Protein 3OS7 (pdb70)

B-factor: mean 21.31, std 10.67, range [4.82, 70.46]

Sequence (1336 aa):
NKDLWIKEEIIWSEHKCIRFAAGGYEALIIPDVGGNVVELKDTNKGVTILRTPKKDLKFEDFKNRPQVYGLPVLFPPNRIDDGTFKLGDKKTYKFPINEAKNNNYIHGFIKNSKWTVHKKKIDQQDDKALVEVVFDFTKENEEAYKYFSHEFQFKLSYELSSKGLKQTTSVVNLSSSEEPLSVGYHSAFNVPFIIEGSEDSSNCRRVKISIDKFWKQDSRNLPTGESFAPTGEQKEYLEENGVAVASSHPIESLFSLKDIDVNGKTFRGACIEDASKNTRVVYESSSEYKYLVIWNDGDKKYACIEPQTSIINSPNVKLDDRSVSGFKTLKPNESWSSGVCKLYIENNKDLWIKEEIIWSEHKCCIRFAAGGYEALIIPDVGGNVVELKDTNKGVTILRTPKKDLKFEEDFKNRPQVYGLPVLFPPNRIIDDGTFKKLGDDKTYKFPINEAKNNNYIHGFIKNSKWTTVHKKKKIIDQDKALVEVVFDFTKEENEEAYKYFSHEFQFKKLSYELSSKGLKQTTSVVNLSSSEEEPLSVGYHSAFNVPFIEGSEDSNCRVKISIDKFWKQDSRNLPTGESFAPTTGEQKEYLEENGVAVASHPIESLFSLKDIDVNGKTFRGACCIEDASKNTRVVYESSSEYKYLVIWNDGDKKKYACIEPQTSIINSPNVVKLDRSVSGFKTLKPNESWSSGVCKLYIENNKDLWIKEEEIIWSEHKCIRRFAAGGYEALIIPDVGGNVVELKDTNKGVTILRTPKKKDLKFEDFKNRPQVYGLPVLFPPNRIDDGTFKLGDKTYKFPINEAKKNNNYIHGFIKNSKWTTVHKKKIDQDKALLVEVVVFDFTKENEEAYKKYFSHEFQFKLSSYEELSSKGLKQTTSVVNLSSEEPLLSVGYHSAFNVPFIIEEGSEDSSNCRVKISIDKFWKKQDSRNLPTGESFAPTGEQKEYLEENGVAVASHPIESLFSLKDIDVNGKTFRGACIEDASKNTRVVYESSSEYKYLVIWNDGDKKYACIEPQTSIINSPNVKLDRSVSGFKKTLKPNESSWSGVCKLYIENNNKDLWIKEEIIWSEHKCIRFAAGGYEALIIPDVGGNVVELKDTNKGVTILRTPKKDLKFEDFKNRPQVYGLPVLFPPNRIDDGTFKLGDKTYKFPINEAKNNNYIHGFIKNSKKWTVHKKKKIIDQQDDKALVEVVFDFTKENEAYKYFSHEFQFKLSYELSSKGLKKQTTSVVNLSSEEEEPLLSVGYHSAFNVPFIEEGGSEDSNCRVKISIDKFWKKQDSRNLPTGESFAPTGEQKEEYLEENGVAVASHPIESLFSLKDIDVNGKTFRGACCIEDASKNTRVVYESSSEYKYLVIWNDGDKKYACIEPQTSIINSPNVKKLDDRSVSGFKKTLKPNNESSWSSGVCKLYIEN

Radius of gyration: 58.93 Å; Cα contacts (8 Å, |Δi|>4): 3728; chains: 4; bounding box: 100×65×190 Å

CATH classification: 2.70.98.10

Foldseek 3Di:
DVFFDKDWDDDLHHFIKIWGGFQQWIWIFGQAALSFTQWIARVVLQFIWWHHDDPPDHPVNCLVPVLQGGKQKFWAAAWAQLQWFDDVPDIFHDDAPPPVLNTNHRDCSRNHHWAWDDWDDDDRKTKTKIKDWDDPPDPCCVRPVWTKMWMWIWIQHSQAIKTKIKMWTQGQFKWGKMKIFTKTFQVRHPPAHNQLKFKAFQFDWWFDADPSRATPLDTHGDDDQSVCSHPVGHSQLPDWFWTKTFHDWDDDPNDTWHTMWMDRVVSRKIKTKTDPLFTMWIKGQVNNPRMITIMTMSFGHNLSPDPDDCVHGSIDMAHNRGMDMDMIGIDMDD/DVFFDKDWDDDLNHFIKIWGGFQQWIWIFGQAALSFTQWIDRVVLQFIWWHHDDNPDHPVNCLVPVLQGGKQKFWAAAWAQLQWFDDVPDIFHDQAPPPPLNTNHGDCSRNHGWAWDDWDCDDRKTKTKTKDWDDPPDPCCVRPVWTKMWMWIWIQYSQFIKTKIKMWTQGQFKWGKMKIFTKTFQVGHPPAHSQLKFKAFQFDWWFDADPSRATPLDTHGDDDQRVCNHPVGHRQLPDWFWTKTFHDWDDDPHDTWHTMWIDRVVSRKIKTKTWPLFTMWIKGQVNHPRMITIMTMSFGHNLSPDPDDCVHGSIDMAHNGGMDMDMIGIDMDD/DVFADKDWDDDLNHFIKIWGGFQQWIWIFGQAQLRFTQWIDRVVLQFIWWHHDDPPDHPVNCLVCVLQGGKQKFFAAAWAQLQWFDDDPDIFHDDAPPPVLNTNHGDCSNNGHWAWPDFDGDDRKTKTKTKDWDDPPDPCCVRVVWTKMWMWIWIQYSQFIKTKIKMWTQGQAKWDKMKIFTKTFQVRHPPDDNQLKFKAAQFDWWFDADPSRHTPLDIGDDDDQRCCSHPVGHSQLPDWFWTKTFHDWDDDPHDTWHGMWMDRVVSPKIKTKTWPLFTMWIWGPVNNPRMITIMTMSFGHNLSPDPDDCVHGNIDMAHNRGMDMDMIGIDMDD/DVFFDKDWDDDLNHFTKIWGGFQQWIWIFGQAALRFTQWIARVVQQFIWWHHDDPPDHPVNCLVPVLQGGKQKFFAAFWAQLQWFDDDPDIFHDDAPPPVLNTNHGDCSRNHHWAWDDWDDDDRKTKTKTKDWDDPPDPCCVRPVWTKMWMWIWIQHSQAIKTKIKMWTQGQDKWDKMKIFTKTFQVRHDPDGNQLKFKAFQFDWWFDADPSRHTPLDIHGDDDQSVCNHPVGHSQLPDWFWTKTFHDWDDDPNDTWHTMWMDRVVSRKIKDKTDPQFTMWIWGQVNNPRMITIMTMSFGHNLSPDPDDCVHGRIDMAHNRGMDMDMIGIDMDD

Organism: Clostridium acetobutylicum (strain ATCC 824 / DSM 792 / JCM 1419 / IAM 19013 / LMG 5710 / NBRC 13948 / NRRL B-527 / VKM B-1787 / 2291 / W) (NCBI:txid272562)

Nearest PDB structures (foldseek):
  3os7-assembly1_A  TM=1.002E+00  e=3.538E-69  Clostridium acetobutylicum
  3mwx-assembly2_B  TM=9.341E-01  e=6.570E-32  Bacillus subtilis
  3q1n-assembly1_A  TM=7.717E-01  e=2.199E-16  Lacticaseibacillus paracasei ATCC 334
  3dcd-assembly2_B  TM=7.461E-01  e=5.531E-16  Lactobacillus acidophilus
  2ciq-assembly1_A  TM=7.318E-01  e=7.336E-12  Saccharomyces cerevisiae S288C

Structure (mmCIF, N/CA/C/O backbone):
data_3OS7
#
_entry.id   3OS7
#
_cell.length_a   209.532
_cell.length_b   41.553
_cell.length_c   211.641
_cell.angle_alpha   90.000
_cell.angle_beta   119.580
_cell.angle_gamma   90.000
#
_symmetry.space_group_name_H-M   'C 1 2 1'
#
loop_
_entity.id
_entity.type
_entity.pdbx_description
1 polymer 'galactose mutarotase-like protein'
2 non-polymer 'TETRAETHYLENE GLYCOL'
3 non-polymer 'L(+)-TARTARIC ACID'
4 non-polymer 1,2-ETHANEDIOL
5 water water
#
loop_
_atom_site.group_PDB
_atom_site.id
_atom_site.type_symbol
_atom_site.label_atom_id
_atom_site.label_alt_id
_atom_site.label_comp_id
_atom_site.label_asym_id
_atom_site.label_entity_id
_atom_site.label_seq_id
_atom_site.pdbx_PDB_ins_code
_atom_site.Cartn_x
_atom_site.Cartn_y
_atom_site.Cartn_z
_atom_site.occupancy
_atom_site.B_iso_or_equiv
_atom_site.auth_seq_id
_atom_site.auth_comp_id
_atom_site.auth_asym_id
_atom_site.auth_atom_id
_atom_site.pdbx_PDB_model_num
ATOM 1 N N . ASN A 1 4 ? -76.816 23.896 117.742 1.00 46.01 3 ASN A N 1
ATOM 2 C CA . ASN A 1 4 ? -77.955 24.171 118.684 1.00 45.78 3 ASN A CA 1
ATOM 3 C C . ASN A 1 4 ? -78.270 25.677 118.816 1.00 42.42 3 ASN A C 1
ATOM 4 O O . ASN A 1 4 ? -77.561 26.521 118.247 1.00 39.09 3 ASN A O 1
ATOM 6 N N . LYS A 1 5 ? -79.330 26.000 119.568 1.00 38.67 4 LYS A N 1
ATOM 7 C CA . LYS A 1 5 ? -79.792 27.384 119.743 1.00 37.15 4 LYS A CA 1
ATOM 8 C C . LYS A 1 5 ? -78.844 28.268 120.576 1.00 35.01 4 LYS A C 1
ATOM 9 O O . LYS A 1 5 ? -78.891 29.492 120.486 1.00 34.93 4 LYS A O 1
ATOM 11 N N . ASP A 1 6 ? -77.974 27.636 121.365 1.00 30.64 5 ASP A N 1
ATOM 12 C CA . ASP A 1 6 ? -77.098 28.344 122.302 1.00 28.77 5 ASP A CA 1
ATOM 13 C C . ASP A 1 6 ? -75.672 28.496 121.752 1.00 24.49 5 ASP A C 1
ATOM 14 O O . ASP A 1 6 ? -74.738 28.794 122.504 1.00 20.14 5 ASP A O 1
ATOM 19 N N . LEU A 1 7 ? -75.516 28.307 120.437 1.00 21.78 6 LEU A N 1
ATOM 20 C CA . LEU A 1 7 ? -74.261 28.556 119.766 1.00 18.63 6 LEU A CA 1
ATOM 21 C C . LEU A 1 7 ? -74.383 29.723 118.803 1.00 18.89 6 LEU A C 1
ATOM 22 O O . LEU A 1 7 ? -75.083 29.622 117.807 1.00 19.29 6 LEU A O 1
ATOM 27 N N . TRP A 1 8 ? -73.680 30.824 119.082 1.00 18.08 7 TRP A N 1
ATOM 28 C CA . TRP A 1 8 ? -73.767 32.020 118.241 1.00 17.91 7 TRP A CA 1
ATOM 29 C C . TRP A 1 8 ? -72.698 33.044 118.571 1.00 17.70 7 TRP A C 1
ATOM 30 O O . TRP A 1 8 ? -72.050 32.984 119.638 1.00 17.19 7 TRP A O 1
ATOM 41 N N . ILE A 1 9 ? -72.507 33.965 117.639 1.00 14.81 8 ILE A N 1
ATOM 42 C CA . ILE A 1 9 ? -71.602 35.105 117.806 1.00 15.68 8 ILE A CA 1
ATOM 43 C C . ILE A 1 9 ? -72.327 36.310 117.253 1.00 15.52 8 ILE A C 1
ATOM 44 O O . ILE A 1 9 ? -72.753 36.303 116.112 1.00 18.80 8 ILE A O 1
ATOM 49 N N . LYS A 1 10 ? -72.405 37.370 118.049 1.00 15.31 9 LYS A N 1
ATOM 50 C CA . LYS A 1 10 ? -73.129 38.603 117.682 1.00 15.15 9 LYS A CA 1
ATOM 51 C C . LYS A 1 10 ? -72.222 39.804 117.881 1.00 15.94 9 LYS A C 1
ATOM 52 O O . LYS A 1 10 ? -71.672 39.992 118.960 1.00 16.90 9 LYS A O 1
ATOM 58 N N . GLU A 1 11 ? -72.046 40.590 116.824 1.00 14.53 10 GLU A N 1
ATOM 59 C CA . GLU A 1 11 ? -71.368 41.853 116.910 1.00 15.16 10 GLU A CA 1
ATOM 60 C C . GLU A 1 11 ? -72.452 42.904 117.068 1.00 17.86 10 GLU A C 1
ATOM 61 O O . GLU A 1 11 ? -73.375 42.940 116.280 1.00 15.15 10 GLU A O 1
ATOM 67 N N . GLU A 1 12 ? -72.329 43.746 118.088 1.00 17.42 11 GLU A N 1
ATOM 68 C CA . GLU A 1 12 ? -73.357 44.746 118.381 1.00 20.09 11 GLU A CA 1
ATOM 69 C C . GLU A 1 12 ? -72.723 46.000 118.979 1.00 21.44 11 GLU A C 1
ATOM 70 O O . GLU A 1 12 ? -71.513 46.075 119.116 1.00 21.18 11 GLU A O 1
ATOM 76 N N . ILE A 1 13 ? -73.546 47.012 119.274 1.00 21.95 12 ILE A N 1
ATOM 77 C CA . ILE A 1 13 ? -73.048 48.295 119.761 1.00 20.64 12 ILE A CA 1
ATOM 78 C C . ILE A 1 13 ? -73.255 48.350 121.274 1.00 21.78 12 ILE A C 1
ATOM 79 O O . ILE A 1 13 ? -74.283 47.949 121.787 1.00 23.01 12 ILE A O 1
ATOM 84 N N . ILE A 1 14 ? -72.270 48.861 121.982 1.00 20.78 13 ILE A N 1
ATOM 85 C CA . ILE A 1 14 ? -72.390 49.068 123.445 1.00 19.94 13 ILE A CA 1
ATOM 86 C C . ILE A 1 14 ? -71.877 50.485 123.723 1.00 19.46 13 ILE A C 1
ATOM 87 O O . ILE A 1 14 ? -71.090 51.025 122.958 1.00 17.35 13 ILE A O 1
ATOM 92 N N . TRP A 1 15 ? -72.357 51.099 124.802 1.00 23.28 14 TRP A N 1
ATOM 93 C CA . TRP A 1 15 ? -71.983 52.480 125.132 1.00 24.20 14 TRP A CA 1
ATOM 94 C C . TRP A 1 15 ? -72.178 53.407 123.933 1.00 24.52 14 TRP A C 1
ATOM 95 O O . TRP A 1 15 ? -71.306 54.226 123.614 1.00 23.74 14 TRP A O 1
ATOM 106 N N . SER A 1 16 ? -73.302 53.230 123.240 1.00 26.18 15 SER A N 1
ATOM 107 C CA . SER A 1 16 ? -73.709 54.074 122.091 1.00 30.06 15 SER A CA 1
ATOM 108 C C . SER A 1 16 ? -72.913 53.993 120.777 1.00 29.51 15 SER A C 1
ATOM 109 O O . SER A 1 16 ? -73.511 54.069 119.713 1.00 29.75 15 SER A O 1
ATOM 112 N N . GLU A 1 17 ? -71.590 53.896 120.829 1.00 30.08 16 GLU A N 1
ATOM 113 C CA . GLU A 1 17 ? -70.786 53.959 119.609 1.00 31.17 16 GLU A CA 1
ATOM 114 C C . GLU A 1 17 ? -69.641 52.960 119.565 1.00 28.20 16 GLU A C 1
ATOM 115 O O . GLU A 1 17 ? -68.772 53.062 118.709 1.00 29.50 16 GLU A O 1
ATOM 121 N N . HIS A 1 18 ? -69.639 51.972 120.452 1.00 24.60 17 HIS A N 1
ATOM 122 C CA . HIS A 1 18 ? -68.537 50.991 120.455 1.00 22.24 17 HIS A CA 1
ATOM 123 C C . HIS A 1 18 ? -68.985 49.603 120.059 1.00 20.71 17 HIS A C 1
ATOM 124 O O . HIS A 1 18 ? -70.024 49.148 120.467 1.00 23.06 17 HIS A O 1
ATOM 131 N N . LYS A 1 19 ? -68.184 48.946 119.242 1.00 19.89 18 LYS A N 1
ATOM 132 C CA . LYS A 1 19 ? -68.499 47.609 118.826 1.00 22.45 18 LYS A CA 1
ATOM 133 C C . LYS A 1 19 ? -68.134 46.647 119.963 1.00 23.26 18 LYS A C 1
ATOM 134 O O . LYS A 1 19 ? -67.168 46.865 120.719 1.00 28.75 18 LYS A O 1
ATOM 140 N N . CYS A 1 20 ? -68.955 45.634 120.162 1.00 20.40 19 CYS A N 1
ATOM 141 C CA . CYS A 1 20 ? -68.591 44.587 121.103 1.00 16.88 19 CYS A CA 1
ATOM 142 C C . CYS A 1 20 ? -68.997 43.280 120.450 1.00 17.23 19 CYS A C 1
ATOM 143 O O . CYS A 1 20 ? -69.790 43.284 119.487 1.00 15.89 19 CYS A O 1
ATOM 146 N N . ILE A 1 21 ? -68.404 42.186 120.907 1.00 15.03 20 ILE A N 1
ATOM 147 C CA . ILE A 1 21 ? -68.785 40.859 120.449 1.00 15.24 20 ILE A CA 1
ATOM 148 C C . ILE A 1 21 ? -69.304 40.039 121.615 1.00 15.57 20 ILE A C 1
ATOM 149 O O . ILE A 1 21 ? -68.589 39.842 122.620 1.00 14.87 20 ILE A O 1
ATOM 154 N N . ARG A 1 22 ? -70.555 39.587 121.505 1.00 15.93 21 ARG A N 1
ATOM 155 C CA . ARG A 1 22 ? -71.155 38.650 122.443 1.00 16.78 21 ARG A CA 1
ATOM 156 C C . ARG A 1 22 ? -71.103 37.259 121.805 1.00 16.00 21 ARG A C 1
ATOM 157 O O . ARG A 1 22 ? -71.390 37.105 120.623 1.00 14.10 21 ARG A O 1
ATOM 165 N N . PHE A 1 23 ? -70.697 36.256 122.565 1.00 15.23 22 PHE A N 1
ATOM 166 C CA . PHE A 1 23 ? -70.549 34.909 121.993 1.00 14.47 22 PHE A CA 1
ATOM 167 C C . PHE A 1 23 ? -70.973 33.855 122.997 1.00 16.49 22 PHE A C 1
ATOM 168 O O . PHE A 1 23 ? -70.844 34.052 124.201 1.00 17.77 22 PHE A O 1
ATOM 176 N N . ALA A 1 24 ? -71.484 32.738 122.478 1.00 16.94 23 ALA A N 1
ATOM 177 C CA . ALA A 1 24 ? -72.171 31.749 123.277 1.00 15.39 23 ALA A CA 1
ATOM 178 C C . ALA A 1 24 ? -71.897 30.359 122.719 1.00 16.94 23 ALA A C 1
ATOM 179 O O . ALA A 1 24 ? -71.926 30.152 121.495 1.00 16.93 23 ALA A O 1
ATOM 181 N N . ALA A 1 25 ? -71.634 29.416 123.617 1.00 17.17 24 ALA A N 1
ATOM 182 C CA . ALA A 1 25 ? -71.548 28.009 123.240 1.00 18.61 24 ALA A CA 1
ATOM 183 C C . ALA A 1 25 ? -71.630 27.184 124.496 1.00 18.39 24 ALA A C 1
ATOM 184 O O . ALA A 1 25 ? -71.173 27.624 125.548 1.00 17.59 24 ALA A O 1
ATOM 186 N N . GLY A 1 26 ? -72.263 26.027 124.396 1.00 20.90 25 GLY A N 1
ATOM 187 C CA . GLY A 1 26 ? -72.293 25.046 125.485 1.00 22.16 25 GLY A CA 1
ATOM 188 C C . GLY A 1 26 ? -72.900 25.518 126.788 1.00 22.68 25 GLY A C 1
ATOM 189 O O . GLY A 1 26 ? -72.545 25.015 127.851 1.00 24.33 25 GLY A O 1
ATOM 190 N N . GLY A 1 27 ? -73.836 26.456 126.719 1.00 21.87 26 GLY A N 1
ATOM 191 C CA . GLY A 1 27 ? -74.462 27.008 127.914 1.00 23.61 26 GLY A CA 1
ATOM 192 C C . GLY A 1 27 ? -73.778 28.231 128.524 1.00 21.74 26 GLY A C 1
ATOM 193 O O . GLY A 1 27 ? -74.326 28.858 129.440 1.00 23.61 26 GLY A O 1
ATOM 194 N N . TYR A 1 28 ? -72.592 28.567 128.027 1.00 18.44 27 TYR A N 1
ATOM 195 C CA . TYR A 1 28 ? -71.893 29.780 128.456 1.00 16.84 27 TYR A CA 1
ATOM 196 C C . TYR A 1 28 ? -72.145 30.934 127.478 1.00 17.04 27 TYR A C 1
ATOM 197 O O . TYR A 1 28 ? -72.430 30.715 126.309 1.00 16.32 27 TYR A O 1
ATOM 206 N N . GLU A 1 29 ? -72.026 32.158 127.981 1.00 14.83 28 GLU A N 1
ATOM 207 C CA . GLU A 1 29 ? -72.067 33.355 127.172 1.00 15.83 28 GLU A CA 1
ATOM 208 C C . GLU A 1 29 ? -70.996 34.334 127.677 1.00 16.55 28 GLU A C 1
ATOM 209 O O . GLU A 1 29 ? -70.810 34.483 128.902 1.00 16.97 28 GLU A O 1
ATOM 215 N N . ALA A 1 30 ? -70.287 34.962 126.747 1.00 12.75 29 ALA A N 1
ATOM 216 C CA . ALA A 1 30 ? -69.241 35.936 127.036 1.00 13.11 29 ALA A CA 1
ATOM 217 C C . ALA A 1 30 ? -69.450 37.245 126.265 1.00 15.12 29 ALA A C 1
ATOM 218 O O . ALA A 1 30 ? -70.156 37.290 125.247 1.00 16.10 29 ALA A O 1
ATOM 220 N N . LEU A 1 31 ? -68.800 38.284 126.742 1.00 14.31 30 LEU A N 1
ATOM 221 C CA . LEU A 1 31 ? -68.853 39.603 126.094 1.00 16.12 30 LEU A CA 1
ATOM 222 C C . LEU A 1 31 ? -67.439 40.156 126.083 1.00 13.83 30 LEU A C 1
ATOM 223 O O . LEU A 1 31 ? -66.820 40.261 127.131 1.00 14.12 30 LEU A O 1
ATOM 228 N N . ILE A 1 32 ? -66.945 40.539 124.902 1.00 12.29 31 ILE A N 1
ATOM 229 C CA . ILE A 1 32 ? -65.645 41.099 124.758 1.00 13.24 31 ILE A CA 1
ATOM 230 C C . ILE A 1 32 ? -65.724 42.516 124.160 1.00 16.59 31 ILE A C 1
ATOM 231 O O . ILE A 1 32 ? -66.579 42.797 123.306 1.00 14.84 31 ILE A O 1
ATOM 236 N N . ILE A 1 33 ? -64.857 43.398 124.675 1.00 16.02 32 ILE A N 1
ATOM 237 C CA . ILE A 1 33 ? -64.818 44.810 124.254 1.00 14.60 32 ILE A CA 1
ATOM 238 C C . ILE A 1 33 ? -63.479 45.130 123.557 1.00 15.50 32 ILE A C 1
ATOM 239 O O . ILE A 1 33 ? -62.494 45.517 124.212 1.00 14.64 32 ILE A O 1
ATOM 244 N N . PRO A 1 34 ? -63.434 44.980 122.228 1.00 15.51 33 PRO A N 1
ATOM 245 C CA . PRO A 1 34 ? -62.184 45.226 121.505 1.00 16.94 33 PRO A CA 1
ATOM 246 C C . PRO A 1 34 ? -61.560 46.603 121.746 1.00 17.73 33 PRO A C 1
ATOM 247 O O . PRO A 1 34 ? -60.342 46.685 121.959 1.00 15.63 33 PRO A O 1
ATOM 251 N N . ASP A 1 35 ? -62.383 47.651 121.790 1.00 16.89 34 ASP A N 1
ATOM 252 C CA . ASP A 1 35 ? -61.893 49.016 122.001 1.00 17.81 34 ASP A CA 1
ATOM 253 C C . ASP A 1 35 ? -61.184 49.287 123.331 1.00 16.74 34 ASP A C 1
ATOM 254 O O . ASP A 1 35 ? -60.439 50.256 123.434 1.00 18.44 34 ASP A O 1
ATOM 259 N N . VAL A 1 36 ? -61.438 48.459 124.349 1.00 17.05 35 VAL A N 1
ATOM 260 C CA . VAL A 1 36 ? -60.726 48.577 125.607 1.00 15.16 35 VAL A CA 1
ATOM 261 C C . VAL A 1 36 ? -60.023 47.237 125.957 1.00 13.79 35 VAL A C 1
ATOM 262 O O . VAL A 1 36 ? -60.557 46.385 126.668 1.00 14.05 35 VAL A O 1
ATOM 266 N N . GLY A 1 37 ? -58.822 47.073 125.438 1.00 15.47 36 GLY A N 1
ATOM 267 C CA . GLY A 1 37 ? -57.962 45.954 125.836 1.00 14.15 36 GLY A CA 1
ATOM 268 C C . GLY A 1 37 ? -58.383 44.594 125.360 1.00 14.52 36 GLY A C 1
ATOM 269 O O . GLY A 1 37 ? -57.837 43.587 125.832 1.00 16.84 36 GLY A O 1
ATOM 270 N N . GLY A 1 38 ? -59.333 44.519 124.428 1.00 13.47 37 GLY A N 1
ATOM 271 C CA . GLY A 1 38 ? -59.922 43.215 124.082 1.00 15.62 37 GLY A CA 1
ATOM 272 C C . GLY A 1 38 ? -60.395 42.498 125.331 1.00 15.54 37 GLY A C 1
ATOM 273 O O . GLY A 1 38 ? -60.283 41.272 125.450 1.00 15.53 37 GLY A O 1
ATOM 274 N N . ASN A 1 39 ? -60.981 43.267 126.253 1.00 13.95 38 ASN A N 1
ATOM 275 C CA . ASN A 1 39 ? -61.317 42.750 127.574 1.00 11.59 38 ASN A CA 1
ATOM 276 C C . ASN A 1 39 ? -62.623 41.961 127.498 1.00 13.38 38 ASN A C 1
ATOM 277 O O . ASN A 1 39 ? -63.652 42.496 127.098 1.00 12.08 38 ASN A O 1
ATOM 282 N N . VAL A 1 40 ? -62.564 40.685 127.884 1.00 12.09 39 VAL A N 1
ATOM 283 C CA . VAL A 1 40 ? -63.736 39.885 128.198 1.00 12.87 39 VAL A CA 1
ATOM 284 C C . VAL A 1 40 ? -64.301 40.285 129.591 1.00 12.49 39 VAL A C 1
ATOM 285 O O . VAL A 1 40 ? -63.748 39.935 130.625 1.00 12.19 39 VAL A O 1
ATOM 289 N N . VAL A 1 41 ? -65.369 41.067 129.583 1.00 12.84 40 VAL A N 1
ATOM 290 C CA . VAL A 1 41 ? -65.954 41.652 130.784 1.00 13.61 40 VAL A CA 1
ATOM 291 C C . VAL A 1 41 ? -67.081 40.857 131.387 1.00 12.80 40 VAL A C 1
ATOM 292 O O . VAL A 1 41 ? -67.508 41.134 132.508 1.00 15.26 40 VAL A O 1
ATOM 296 N N . GLU A 1 42 ? -67.551 39.851 130.666 1.00 13.66 41 GLU A N 1
ATOM 297 C CA . GLU A 1 42 ? -68.582 38.967 131.161 1.00 13.95 41 GLU A CA 1
ATOM 298 C C . GLU A 1 42 ? -68.359 37.533 130.692 1.00 14.27 41 GLU A C 1
ATOM 299 O O . GLU A 1 42 ? -68.025 37.317 129.554 1.00 13.99 41 GLU A O 1
ATOM 305 N N . LEU A 1 43 ? -68.516 36.578 131.608 1.00 13.64 42 LEU A N 1
ATOM 306 C CA . LEU A 1 43 ? -68.542 35.146 131.298 1.00 13.45 42 LEU A CA 1
ATOM 307 C C . LEU A 1 43 ? -69.558 34.514 132.240 1.00 15.18 42 LEU A C 1
ATOM 308 O O . LEU A 1 43 ? -69.364 34.528 133.468 1.00 15.08 42 LEU A O 1
ATOM 313 N N . LYS A 1 44 ? -70.673 34.050 131.692 1.00 13.90 43 LYS A N 1
ATOM 314 C CA . LYS A 1 44 ? -71.736 33.545 132.554 1.00 18.54 43 LYS A CA 1
ATOM 315 C C . LYS A 1 44 ? -72.303 32.240 132.038 1.00 19.08 43 LYS A C 1
ATOM 316 O O . LYS A 1 44 ? -72.100 31.886 130.885 1.00 19.03 43 LYS A O 1
ATOM 322 N N . ASP A 1 45 ? -73.017 31.539 132.902 1.00 23.84 44 ASP A N 1
ATOM 323 C CA . ASP A 1 45 ? -73.828 30.353 132.529 1.00 27.21 44 ASP A CA 1
ATOM 324 C C . ASP A 1 45 ? -75.212 30.670 133.068 1.00 29.28 44 ASP A C 1
ATOM 325 O O . ASP A 1 45 ? -75.472 30.490 134.259 1.00 28.57 44 ASP A O 1
ATOM 330 N N . THR A 1 46 ? -76.086 31.192 132.215 1.00 31.45 45 THR A N 1
ATOM 331 C CA . THR A 1 46 ? -77.359 31.725 132.703 1.00 33.12 45 THR A CA 1
ATOM 332 C C . THR A 1 46 ? -78.234 30.615 133.331 1.00 34.12 45 THR A C 1
ATOM 333 O O . THR A 1 46 ? -78.924 30.864 134.320 1.00 33.57 45 THR A O 1
ATOM 337 N N . ASN A 1 47 ? -78.167 29.392 132.804 1.00 33.76 46 ASN A N 1
ATOM 338 C CA . ASN A 1 47 ? -78.971 28.297 133.371 1.00 34.80 46 ASN A CA 1
ATOM 339 C C . ASN A 1 47 ? -78.499 27.865 134.765 1.00 34.58 46 ASN A C 1
ATOM 340 O O . ASN A 1 47 ? -79.283 27.346 135.543 1.00 33.40 46 ASN A O 1
ATOM 345 N N . LYS A 1 48 ? -77.217 28.053 135.074 1.00 32.28 47 LYS A N 1
ATOM 346 C CA . LYS A 1 48 ? -76.721 27.775 136.424 1.00 30.6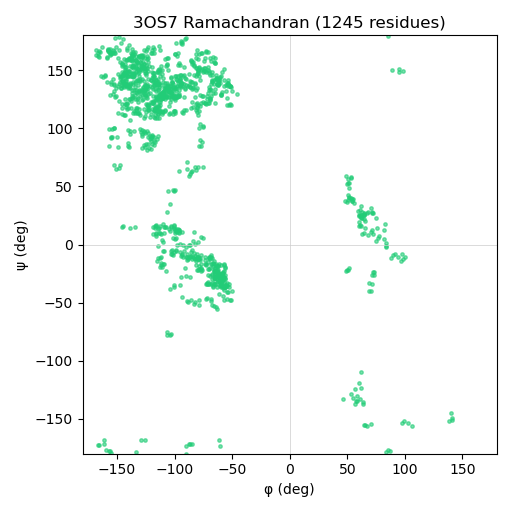4 47 LYS A CA 1
ATOM 347 C C . LYS A 1 48 ? -76.818 28.996 137.326 1.00 29.45 47 LYS A C 1
ATOM 348 O O . LYS A 1 48 ? -76.618 28.892 138.525 1.00 29.32 47 LYS A O 1
ATOM 354 N N . GLY A 1 49 ? -77.114 30.152 136.745 1.00 26.67 48 GLY A N 1
ATOM 355 C CA . GLY A 1 49 ? -77.169 31.391 137.484 1.00 25.31 48 GLY A CA 1
ATOM 356 C C . GLY A 1 49 ? -75.804 31.900 137.930 1.00 22.78 48 GLY A C 1
ATOM 357 O O . GLY A 1 49 ? -75.704 32.601 138.945 1.00 23.15 48 GLY A O 1
ATOM 358 N N . VAL A 1 50 ? -74.755 31.552 137.189 1.00 19.12 49 VAL A N 1
ATOM 359 C CA . VAL A 1 50 ? -73.389 31.893 137.598 1.00 18.91 49 VAL A CA 1
ATOM 360 C C . VAL A 1 50 ? -72.863 32.958 136.656 1.00 20.70 49 VAL A C 1
ATOM 361 O O . VAL A 1 50 ? -73.017 32.830 135.423 1.00 21.46 49 VAL A O 1
ATOM 365 N N . THR A 1 51 ? -72.296 34.026 137.227 1.00 18.79 50 THR A N 1
ATOM 366 C CA . THR A 1 51 ? -71.564 35.010 136.448 1.00 17.03 50 THR A CA 1
ATOM 367 C C . THR A 1 51 ? -70.162 35.134 137.053 1.00 17.38 50 THR A C 1
ATOM 368 O O . THR A 1 51 ? -69.985 35.564 138.195 1.00 16.92 50 THR A O 1
ATOM 372 N N . ILE A 1 52 ? -69.172 34.730 136.274 1.00 13.96 51 ILE A N 1
ATOM 373 C CA . ILE A 1 52 ? -67.800 34.567 136.795 1.00 13.51 51 ILE A CA 1
ATOM 374 C C . ILE A 1 52 ? -67.017 35.875 136.930 1.00 11.86 51 ILE A C 1
ATOM 375 O O . ILE A 1 52 ? -66.356 36.113 137.936 1.00 14.20 51 ILE A O 1
ATOM 380 N N . LEU A 1 53 ? -67.037 36.688 135.893 1.00 12.06 52 LEU A N 1
ATOM 381 C CA . LEU A 1 53 ? -66.161 37.857 135.800 1.00 12.36 52 LEU A CA 1
ATOM 382 C C . LEU A 1 53 ? -66.890 39.131 136.211 1.00 13.97 52 LEU A C 1
ATOM 383 O O . LEU A 1 53 ? -68.058 39.338 135.862 1.00 16.04 52 LEU A O 1
ATOM 388 N N . ARG A 1 54 ? -66.158 40.004 136.886 1.00 14.26 53 ARG A N 1
ATOM 389 C CA . ARG A 1 54 ? -66.726 41.272 137.317 1.00 13.81 53 ARG A CA 1
ATOM 390 C C . ARG A 1 54 ? -66.961 42.157 136.102 1.00 15.75 53 ARG A C 1
ATOM 391 O O . ARG A 1 54 ? -66.029 42.461 135.378 1.00 16.37 53 ARG A O 1
ATOM 399 N N . THR A 1 55 ? -68.214 42.574 135.909 1.00 15.47 54 THR A N 1
ATOM 400 C CA . THR A 1 55 ? -68.671 43.282 134.707 1.00 16.34 54 THR A CA 1
ATOM 401 C C . THR A 1 55 ? -69.083 44.717 135.078 1.00 18.76 54 THR A C 1
ATOM 402 O O . THR A 1 55 ? -69.737 44.912 136.105 1.00 18.40 54 THR A O 1
ATOM 406 N N . PRO A 1 56 ? -68.747 45.710 134.231 1.00 19.49 55 PRO A N 1
ATOM 407 C CA . PRO A 1 56 ? -69.262 47.073 134.444 1.00 21.32 55 PRO A CA 1
ATOM 408 C C . PRO A 1 56 ? -70.778 47.135 134.609 1.00 22.16 55 PRO A C 1
ATOM 409 O O . PRO A 1 56 ? -71.513 46.483 133.869 1.00 20.69 55 PRO A O 1
ATOM 413 N N . LYS A 1 57 ? -71.232 47.917 135.574 1.00 23.95 56 LYS A N 1
ATOM 414 C CA . LYS A 1 57 ? -72.670 48.184 135.745 1.00 29.57 56 LYS A CA 1
ATOM 415 C C . LYS A 1 57 ? -73.166 49.123 134.655 1.00 31.01 56 LYS A C 1
ATOM 416 O O . LYS A 1 57 ? -72.367 49.839 134.055 1.00 27.56 56 LYS A O 1
ATOM 422 N N . LYS A 1 58 ? -74.485 49.136 134.432 1.00 34.83 57 LYS A N 1
ATOM 423 C CA . LYS A 1 58 ? -75.106 49.930 133.354 1.00 37.51 57 LYS A CA 1
ATOM 424 C C . LYS A 1 58 ? -74.773 51.430 133.458 1.00 36.67 57 LYS A C 1
ATOM 425 O O . LYS A 1 58 ? -74.622 52.099 132.451 1.00 38.45 57 LYS A O 1
ATOM 428 N N . ASP A 1 59 ? -74.601 51.921 134.677 1.00 36.78 58 ASP A N 1
ATOM 429 C CA . ASP A 1 59 ? -74.304 53.329 134.908 1.00 38.95 58 ASP A CA 1
ATOM 430 C C . ASP A 1 59 ? -72.828 53.724 134.687 1.00 35.76 58 ASP A C 1
ATOM 431 O O . ASP A 1 59 ? -72.516 54.910 134.648 1.00 34.46 58 ASP A O 1
ATOM 436 N N . LEU A 1 60 ? -71.912 52.765 134.530 1.00 30.99 59 LEU A N 1
ATOM 437 C CA . LEU A 1 60 ? -70.504 53.133 134.345 1.00 28.23 59 LEU A CA 1
ATOM 438 C C . LEU A 1 60 ? -70.319 53.722 132.969 1.00 27.99 59 LEU A C 1
ATOM 439 O O . LEU A 1 60 ? -70.711 53.111 131.972 1.00 28.31 59 LEU A O 1
ATOM 444 N N . LYS A 1 61 ? -69.719 54.906 132.901 1.00 28.36 60 LYS A N 1
ATOM 445 C CA . LYS A 1 61 ? -69.438 55.542 131.625 1.00 28.93 60 LYS A CA 1
ATOM 446 C C . LYS A 1 61 ? -68.274 54.877 130.922 1.00 26.22 60 LYS A C 1
ATOM 447 O O . LYS A 1 61 ? -67.338 54.424 131.564 1.00 24.40 60 LYS A O 1
ATOM 453 N N . PHE A 1 62 ? -68.305 54.887 129.593 1.00 25.25 61 PHE A N 1
ATOM 454 C CA . PHE A 1 62 ? -67.234 54.317 128.797 1.00 26.08 61 PHE A CA 1
ATOM 455 C C . PHE A 1 62 ? -65.876 54.842 129.237 1.00 24.37 61 PHE A C 1
ATOM 456 O O . PHE A 1 62 ? -64.936 54.082 129.410 1.00 22.24 61 PHE A O 1
ATOM 464 N N . GLU A 1 63 ? -65.778 56.151 129.402 1.00 24.51 62 GLU A N 1
ATOM 465 C CA . GLU A 1 63 ? -64.508 56.775 129.695 1.00 24.25 62 GLU A CA 1
ATOM 466 C C . GLU A 1 63 ? -63.917 56.324 131.037 1.00 22.19 62 GLU A C 1
ATOM 467 O O . GLU A 1 63 ? -62.702 56.164 131.143 1.00 21.03 62 GLU A O 1
ATOM 473 N N . ASP A 1 64 ? -64.778 56.104 132.030 1.00 20.66 63 ASP A N 1
ATOM 474 C CA . ASP A 1 64 ? -64.373 55.617 133.352 1.00 21.43 63 ASP A CA 1
ATOM 475 C C . ASP A 1 64 ? -63.939 54.153 133.292 1.00 20.83 63 ASP A C 1
ATOM 476 O O . ASP A 1 64 ? -63.033 53.759 134.021 1.00 21.37 63 ASP A O 1
ATOM 481 N N . PHE A 1 65 ? -64.547 53.381 132.390 1.00 20.14 64 PHE A N 1
ATOM 482 C CA . PHE A 1 65 ? -64.078 52.029 132.103 1.00 17.81 64 PHE A CA 1
ATOM 483 C C . PHE A 1 65 ? -62.700 52.068 131.428 1.00 18.71 64 PHE A C 1
ATOM 484 O O . PHE A 1 65 ? -61.735 51.453 131.915 1.00 19.39 64 PHE A O 1
ATOM 492 N N . LYS A 1 66 ? -62.574 52.846 130.362 1.00 18.38 65 LYS A N 1
ATOM 493 C CA . LYS A 1 66 ? -61.325 52.903 129.594 1.00 20.98 65 LYS A CA 1
ATOM 494 C C . LYS A 1 66 ? -60.150 53.389 130.434 1.00 20.40 65 LYS A C 1
ATOM 495 O O . LYS A 1 66 ? -59.013 52.958 130.226 1.00 22.48 65 LYS A O 1
ATOM 501 N N . ASN A 1 67 ? -60.428 54.280 131.379 1.00 20.50 66 ASN A N 1
ATOM 502 C CA . ASN A 1 67 ? -59.383 54.809 132.252 1.00 22.34 66 ASN A CA 1
ATOM 503 C C . ASN A 1 67 ? -58.936 53.867 133.366 1.00 21.75 66 ASN A C 1
ATOM 504 O O . ASN A 1 67 ? -57.823 54.012 133.873 1.00 22.53 66 ASN A O 1
ATOM 509 N N . ARG A 1 68 ? -59.776 52.899 133.720 1.00 19.79 67 ARG A N 1
ATOM 510 C CA . ARG A 1 68 ? -59.431 51.897 134.757 1.00 17.63 67 ARG A CA 1
ATOM 511 C C . ARG A 1 68 ? -60.082 50.542 134.437 1.00 16.07 67 ARG A C 1
ATOM 512 O O . ARG A 1 68 ? -60.971 50.063 135.128 1.00 17.80 67 ARG A O 1
ATOM 520 N N . PRO A 1 69 ? -59.621 49.900 133.365 1.00 14.78 68 PRO A N 1
ATOM 521 C CA . PRO A 1 69 ? -60.270 48.644 132.966 1.00 15.40 68 PRO A CA 1
ATOM 522 C C . PRO A 1 69 ? -59.781 47.456 133.780 1.00 14.54 68 PRO A C 1
ATOM 523 O O . PRO A 1 69 ? -60.414 46.370 133.780 1.00 16.31 68 PRO A O 1
ATOM 527 N N . GLN A 1 70 ? -58.670 47.651 134.491 1.00 15.06 69 GLN A N 1
ATOM 528 C CA . GLN A 1 70 ? -58.050 46.542 135.181 1.00 15.89 69 GLN A CA 1
ATOM 529 C C . GLN A 1 70 ? -58.839 45.945 136.358 1.00 16.16 69 GLN A C 1
ATOM 530 O O . GLN A 1 70 ? -58.456 44.893 136.860 1.00 17.07 69 GLN A O 1
ATOM 536 N N . VAL A 1 71 ? -59.893 46.621 136.814 1.00 13.39 70 VAL A N 1
ATOM 537 C CA . VAL A 1 71 ? -60.767 46.099 137.871 1.00 12.84 70 VAL A CA 1
ATOM 538 C C . VAL A 1 71 ? -62.033 45.400 137.356 1.00 12.56 70 VAL A C 1
ATOM 539 O O . VAL A 1 71 ? -62.921 45.094 138.133 1.00 13.47 70 VAL A O 1
ATOM 543 N N . TYR A 1 72 ? -62.079 45.119 136.040 1.00 12.80 71 TYR A N 1
ATOM 544 C CA . TYR A 1 72 ? -63.124 44.334 135.425 1.00 10.80 71 TYR A CA 1
ATOM 545 C C . TYR A 1 72 ? -62.573 43.261 134.469 1.00 10.66 71 TYR A C 1
ATOM 546 O O . TYR A 1 72 ? -61.556 43.438 133.791 1.00 13.29 71 TYR A O 1
ATOM 555 N N . GLY A 1 73 ? -63.299 42.166 134.401 1.00 12.18 72 GLY A N 1
ATOM 556 C CA . GLY A 1 73 ? -63.079 41.147 133.355 1.00 12.35 72 GLY A CA 1
ATOM 557 C C . GLY A 1 73 ? -61.667 40.560 133.326 1.00 13.40 72 GLY A C 1
ATOM 558 O O . GLY A 1 73 ? -61.091 40.207 134.377 1.00 13.13 72 GLY A O 1
ATOM 559 N N . LEU A 1 74 ? -61.106 40.461 132.115 1.00 14.03 73 LEU A N 1
ATOM 560 C CA . LEU A 1 74 ? -59.787 39.859 131.888 1.00 14.10 73 LEU A CA 1
ATOM 561 C C . LEU A 1 74 ? -58.847 40.897 131.235 1.00 13.33 73 LEU A C 1
ATOM 562 O O . LEU A 1 74 ? -58.692 40.926 130.004 1.00 15.93 73 LEU A O 1
ATOM 567 N N . PRO A 1 75 ? -58.248 41.769 132.044 1.00 12.80 74 PRO A N 1
ATOM 568 C CA . PRO A 1 75 ? -57.312 42.788 131.551 1.00 13.39 74 PRO A CA 1
ATOM 569 C C . PRO A 1 75 ? -55.925 42.218 131.311 1.00 14.80 74 PRO A C 1
ATOM 570 O O . PRO A 1 75 ? -55.241 41.823 132.249 1.00 13.49 74 PRO A O 1
ATOM 574 N N . VAL A 1 76 ? -55.473 42.246 130.059 1.00 14.13 75 VAL A N 1
ATOM 575 C CA . VAL A 1 76 ? -54.138 41.744 129.748 1.00 15.67 75 VAL A CA 1
ATOM 576 C C . VAL A 1 76 ? -53.044 42.771 130.079 1.00 14.06 75 VAL A C 1
ATOM 577 O O . VAL A 1 76 ? -53.126 43.941 129.720 1.00 14.48 75 VAL A O 1
ATOM 581 N N . LEU A 1 77 ? -51.983 42.297 130.731 1.00 12.25 76 LEU A N 1
ATOM 582 C CA . LEU A 1 77 ? -50.939 43.170 131.257 1.00 11.09 76 LEU A CA 1
ATOM 583 C C . LEU A 1 77 ? -49.613 42.900 130.562 1.00 13.44 76 LEU A C 1
ATOM 584 O O . LEU A 1 77 ? -49.235 41.736 130.385 1.00 13.02 76 LEU A O 1
ATOM 589 N N . PHE A 1 78 ? -48.896 43.966 130.243 1.00 13.74 77 PHE A N 1
ATOM 590 C CA . PHE A 1 78 ? -47.591 43.908 129.576 1.00 12.11 77 PHE A CA 1
ATOM 591 C C . PHE A 1 78 ? -46.831 45.181 129.924 1.00 14.73 77 PHE A C 1
ATOM 592 O O . PHE A 1 78 ? -47.030 46.207 129.264 1.00 16.57 77 PHE A O 1
ATOM 600 N N . PRO A 1 79 ? -46.020 45.163 130.988 1.00 14.16 78 PRO A N 1
ATOM 601 C CA . PRO A 1 79 ? -45.747 44.058 131.892 1.00 13.29 78 PRO A CA 1
ATOM 602 C C . PRO A 1 79 ? -46.821 44.006 132.983 1.00 13.83 78 PRO A C 1
ATOM 603 O O . PRO A 1 79 ? -47.398 45.043 133.300 1.00 15.36 78 PRO A O 1
ATOM 607 N N . PRO A 1 80 ? -47.056 42.835 133.585 1.00 14.39 79 PRO A N 1
ATOM 608 C CA . PRO A 1 80 ? -47.899 42.801 134.777 1.00 11.92 79 PRO A CA 1
ATOM 609 C C . PRO A 1 80 ? -47.193 43.458 135.956 1.00 13.57 79 PRO A C 1
ATOM 610 O O . PRO A 1 80 ? -46.041 43.196 136.228 1.00 13.85 79 PRO A O 1
ATOM 614 N N . ASN A 1 81 ? -47.906 44.312 136.666 1.00 13.60 80 ASN A N 1
ATOM 615 C CA . ASN A 1 81 ? -47.411 44.909 137.879 1.00 11.44 80 ASN A CA 1
ATOM 616 C C . ASN A 1 81 ? -46.214 45.835 137.626 1.00 12.34 80 ASN A C 1
ATOM 617 O O . ASN A 1 81 ? -46.040 46.338 136.488 1.00 13.60 80 ASN A O 1
ATOM 622 N N . ARG A 1 82 ? -45.378 46.034 138.646 1.00 12.60 81 ARG A N 1
ATOM 623 C CA . ARG A 1 82 ? -44.429 47.147 138.706 1.00 11.03 81 ARG A CA 1
ATOM 624 C C . ARG A 1 82 ? -43.024 46.936 138.116 1.00 13.17 81 ARG A C 1
ATOM 625 O O . ARG A 1 82 ? -42.450 45.854 138.189 1.00 14.14 81 ARG A O 1
ATOM 633 N N . ILE A 1 83 ? -42.511 47.994 137.481 1.00 11.38 82 ILE A N 1
ATOM 634 C CA . ILE A 1 83 ? -41.098 48.118 137.157 1.00 10.79 82 ILE A CA 1
ATOM 635 C C . ILE A 1 83 ? -40.551 49.284 137.966 1.00 13.57 82 ILE A C 1
ATOM 636 O O . ILE A 1 83 ? -41.013 50.443 137.797 1.00 14.31 82 ILE A O 1
ATOM 641 N N . ASP A 1 84 ? -39.577 48.985 138.828 1.00 14.04 83 ASP A N 1
ATOM 642 C CA . ASP A 1 84 ? -38.929 49.973 139.693 1.00 13.56 83 ASP A CA 1
ATOM 643 C C . ASP A 1 84 ? -38.419 51.210 138.957 1.00 13.10 83 ASP A C 1
ATOM 644 O O . ASP A 1 84 ? -37.606 51.113 138.023 1.00 14.34 83 ASP A O 1
ATOM 649 N N . ASP A 1 85 ? -38.933 52.397 139.336 1.00 15.78 84 ASP A N 1
ATOM 650 C CA . ASP A 1 85 ? -38.526 53.671 138.699 1.00 15.52 84 ASP A CA 1
ATOM 651 C C . ASP A 1 85 ? -38.807 53.731 137.199 1.00 16.32 84 ASP A C 1
ATOM 652 O O . ASP A 1 85 ? -38.286 54.596 136.494 1.00 16.60 84 ASP A O 1
ATOM 657 N N . GLY A 1 86 ? -39.647 52.826 136.706 1.00 13.81 85 GLY A N 1
ATOM 658 C CA . GLY A 1 86 ? -39.963 52.732 135.298 1.00 12.51 85 GLY A CA 1
ATOM 659 C C . GLY A 1 86 ? -38.784 52.418 134.397 1.00 15.33 85 GLY A C 1
ATOM 660 O O . GLY A 1 86 ? -38.799 52.785 133.211 1.00 17.57 85 GLY A O 1
ATOM 661 N N . THR A 1 87 ? -37.754 51.764 134.932 1.00 12.58 86 THR A N 1
ATOM 662 C CA . THR A 1 87 ? -36.541 51.561 134.133 1.00 14.46 86 THR A CA 1
ATOM 663 C C . THR A 1 87 ? -35.888 50.229 134.416 1.00 14.12 86 THR A C 1
ATOM 664 O O . THR A 1 87 ? -35.952 49.695 135.526 1.00 13.75 86 THR A O 1
ATOM 668 N N . PHE A 1 88 ? -35.285 49.678 133.371 1.00 12.33 87 PHE A N 1
ATOM 669 C CA . PHE A 1 88 ? -34.499 48.434 133.504 1.00 11.65 87 PHE A CA 1
ATOM 670 C C . PHE A 1 88 ? -33.536 48.395 132.336 1.00 13.54 87 PHE A C 1
ATOM 671 O O . PHE A 1 88 ? -33.690 49.144 131.384 1.00 13.42 87 PHE A O 1
ATOM 679 N N . LYS A 1 89 ? -32.558 47.510 132.425 1.00 14.55 88 LYS A N 1
ATOM 680 C CA . LYS A 1 89 ? -31.612 47.274 131.344 1.00 17.46 88 LYS A CA 1
ATOM 681 C C . LYS A 1 89 ? -31.755 45.868 130.761 1.00 15.56 88 LYS A C 1
ATOM 682 O O . LYS A 1 89 ? -32.075 44.901 131.470 1.00 16.15 88 LYS A O 1
ATOM 688 N N . LEU A 1 90 ? -31.474 45.763 129.475 1.00 16.73 89 LEU A N 1
ATOM 689 C CA . LEU A 1 90 ? -31.279 44.463 128.837 1.00 17.63 89 LEU A CA 1
ATOM 690 C C . LEU A 1 90 ? -29.967 44.569 128.070 1.00 16.38 89 LEU A C 1
ATOM 691 O O . LEU A 1 90 ? -29.851 45.334 127.115 1.00 15.05 89 LEU A O 1
ATOM 696 N N . GLY A 1 91 ? -28.955 43.840 128.535 1.00 14.60 90 GLY A N 1
ATOM 697 C CA . GLY A 1 91 ? -27.630 44.018 128.003 1.00 17.71 90 GLY A CA 1
ATOM 698 C C . GLY A 1 91 ? -27.206 45.468 128.201 1.00 16.54 90 GLY A C 1
ATOM 699 O O . GLY A 1 91 ? -27.374 46.033 129.278 1.00 16.59 90 GLY A O 1
ATOM 700 N N . ASP A 1 92 ? -26.725 46.096 127.156 1.00 18.37 91 ASP A N 1
ATOM 701 C CA . ASP A 1 92 ? -26.290 47.483 127.299 1.00 20.92 91 ASP A CA 1
ATOM 702 C C . ASP A 1 92 ? -27.378 48.474 126.938 1.00 21.48 91 ASP A C 1
ATOM 703 O O . ASP A 1 92 ? -27.086 49.673 126.860 1.00 23.18 91 ASP A O 1
ATOM 708 N N . LYS A 1 93 ? -28.624 48.006 126.755 1.00 20.95 92 LYS A N 1
ATOM 709 C CA A LYS A 1 93 ? -29.759 48.888 126.428 0.50 20.24 92 LYS A CA 1
ATOM 710 C CA B LYS A 1 93 ? -29.749 48.897 126.423 0.50 20.24 92 LYS A CA 1
ATOM 711 C C . LYS A 1 93 ? -30.548 49.269 127.671 1.00 19.15 92 LYS A C 1
ATOM 712 O O . LYS A 1 93 ? -30.826 48.415 128.500 1.00 18.36 92 LYS A O 1
ATOM 717 N N . THR A 1 94 ? -30.894 50.556 127.792 1.00 17.29 93 THR A N 1
ATOM 718 C CA . THR A 1 94 ? -31.709 51.052 128.898 1.00 16.46 93 THR A CA 1
ATOM 719 C C . THR A 1 94 ? -33.105 51.374 128.395 1.00 17.03 93 THR A C 1
ATOM 720 O O . THR A 1 94 ? -33.279 52.081 127.398 1.00 19.29 93 THR A O 1
ATOM 724 N N . TYR A 1 95 ? -34.096 50.841 129.090 1.00 15.28 94 TYR A N 1
ATOM 725 C CA . TYR A 1 95 ? -35.491 51.143 128.857 1.00 12.86 94 TYR A CA 1
ATOM 726 C C . TYR A 1 95 ? -35.928 52.083 129.971 1.00 15.19 94 TYR A C 1
ATOM 727 O O . TYR A 1 95 ? -35.651 51.830 131.152 1.00 14.51 94 TYR A O 1
ATOM 736 N N . LYS A 1 96 ? -36.584 53.174 129.608 1.00 16.51 95 LYS A N 1
ATOM 737 C CA . LYS A 1 96 ? -37.061 54.135 130.590 1.00 19.41 95 LYS A CA 1
ATOM 738 C C . LYS A 1 96 ? -38.473 54.579 130.192 1.00 19.00 95 LYS A C 1
ATOM 739 O O . LYS A 1 96 ? -38.676 55.132 129.112 1.00 17.14 95 LYS A O 1
ATOM 745 N N . PHE A 1 97 ? -39.441 54.288 131.058 1.00 16.39 96 PHE A N 1
ATOM 746 C CA . PHE A 1 97 ? -40.849 54.580 130.786 1.00 17.91 96 PHE A CA 1
ATOM 747 C C . PHE A 1 97 ? -41.352 55.689 131.684 1.00 17.84 96 PHE A C 1
ATOM 748 O O . PHE A 1 97 ? -40.893 55.822 132.810 1.00 17.14 96 PHE A O 1
ATOM 756 N N . PRO A 1 98 ? -42.321 56.479 131.212 1.00 20.48 97 PRO A N 1
ATOM 757 C CA . PRO A 1 98 ? -42.872 57.512 132.096 1.00 20.25 97 PRO A CA 1
ATOM 758 C C . PRO A 1 98 ? -43.558 56.880 133.307 1.00 19.36 97 PRO A C 1
ATOM 759 O O . PRO A 1 98 ? -44.182 55.862 133.149 1.00 24.07 97 PRO A O 1
ATOM 763 N N . ILE A 1 99 ? -43.442 57.491 134.479 1.00 16.52 98 ILE A N 1
ATOM 764 C CA . ILE A 1 99 ? -44.006 56.953 135.715 1.00 16.80 98 ILE A CA 1
ATOM 765 C C . ILE A 1 99 ? -45.542 57.062 135.699 1.00 19.44 98 ILE A C 1
ATOM 766 O O . ILE A 1 99 ? -46.087 58.164 135.579 1.00 14.45 98 ILE A O 1
ATOM 771 N N . ASN A 1 100 ? -46.233 55.933 135.826 1.00 14.94 99 ASN A N 1
ATOM 772 C CA . ASN A 1 100 ? -47.712 55.903 135.902 1.00 15.70 99 ASN A CA 1
ATOM 773 C C . ASN A 1 100 ? -48.230 55.371 137.250 1.00 16.34 99 ASN A C 1
ATOM 774 O O . ASN A 1 100 ? -49.418 55.113 137.381 1.00 15.51 99 ASN A O 1
ATOM 779 N N . GLU A 1 101 ? -47.322 55.183 138.215 1.00 14.67 100 GLU A N 1
ATOM 780 C CA . GLU A 1 101 ? -47.682 54.917 139.616 1.00 15.46 100 GLU A CA 1
ATOM 781 C C . GLU A 1 101 ? -46.892 55.914 140.440 1.00 16.93 100 GLU A C 1
ATOM 782 O O . GLU A 1 101 ? -45.742 55.696 140.753 1.00 15.96 100 GLU A O 1
ATOM 788 N N . ALA A 1 102 ? -47.521 57.020 140.803 1.00 17.50 101 ALA A N 1
ATOM 789 C CA . ALA A 1 102 ? -46.793 58.170 141.289 1.00 17.68 101 ALA A CA 1
ATOM 790 C C . ALA A 1 102 ? -46.210 57.966 142.687 1.00 21.90 101 ALA A C 1
ATOM 791 O O . ALA A 1 102 ? -45.021 58.233 142.921 1.00 22.96 101 ALA A O 1
ATOM 793 N N . LYS A 1 103 ? -47.045 57.437 143.574 1.00 23.78 102 LYS A N 1
ATOM 794 C CA . LYS A 1 103 ? -46.736 57.320 144.998 1.00 27.97 102 LYS A CA 1
ATOM 795 C C . LYS A 1 103 ? -45.501 56.429 145.209 1.00 24.44 102 LYS A C 1
ATOM 796 O O . LYS A 1 103 ? -44.603 56.782 145.953 1.00 25.81 102 LYS A O 1
ATOM 802 N N . ASN A 1 104 ? -45.426 55.327 144.481 1.00 20.25 103 ASN A N 1
ATOM 803 C CA . ASN A 1 104 ? -44.297 54.401 144.618 1.00 17.99 103 ASN A CA 1
ATOM 804 C C . ASN A 1 104 ? -43.195 54.540 143.518 1.00 19.00 103 ASN A C 1
ATOM 805 O O . ASN A 1 104 ? -42.230 53.755 143.487 1.00 14.86 103 ASN A O 1
ATOM 810 N N . ASN A 1 105 ? -43.350 55.543 142.650 1.00 17.24 104 ASN A N 1
ATOM 811 C CA . ASN A 1 105 ? -42.453 55.840 141.525 1.00 16.40 104 ASN A CA 1
ATOM 812 C C . ASN A 1 105 ? -42.128 54.622 140.663 1.00 15.42 104 ASN A C 1
ATOM 813 O O . ASN A 1 105 ? -40.978 54.236 140.530 1.00 16.18 104 ASN A O 1
ATOM 818 N N . ASN A 1 106 ? -43.171 54.016 140.101 1.00 15.85 105 ASN A N 1
ATOM 819 C CA . ASN A 1 106 ? -43.017 52.845 139.249 1.00 13.81 105 ASN A CA 1
ATOM 820 C C . ASN A 1 106 ? -43.749 53.024 137.935 1.00 14.05 105 ASN A C 1
ATOM 821 O O . ASN A 1 106 ? -44.631 53.889 137.815 1.00 15.78 105 ASN A O 1
ATOM 826 N N . TYR A 1 107 ? -43.394 52.205 136.941 1.00 13.78 106 TYR A N 1
ATOM 827 C CA . TYR A 1 107 ? -44.259 51.942 135.810 1.00 13.13 106 TYR A CA 1
ATOM 828 C C . TYR A 1 107 ? -45.015 50.665 136.114 1.00 13.50 106 TYR A C 1
ATOM 829 O O . TYR A 1 107 ? -44.412 49.678 136.561 1.00 14.74 106 TYR A O 1
ATOM 838 N N . ILE A 1 108 ? -46.325 50.638 135.838 1.00 11.13 107 ILE A N 1
ATOM 839 C CA . ILE A 1 108 ? -47.140 49.475 136.248 1.00 12.24 107 ILE A CA 1
ATOM 840 C C . ILE A 1 108 ? -48.120 49.092 135.138 1.00 13.56 107 ILE A C 1
ATOM 841 O O . ILE A 1 108 ? -48.681 49.971 134.474 1.00 13.49 107 ILE A O 1
ATOM 846 N N . HIS A 1 109 ? -48.263 47.777 134.914 1.00 12.33 108 HIS A N 1
ATOM 847 C CA . HIS A 1 109 ? -49.345 47.145 134.138 1.00 11.85 108 HIS A CA 1
ATOM 848 C C . HIS A 1 109 ? -49.357 47.283 132.605 1.00 14.07 108 HIS A C 1
ATOM 849 O O . HIS A 1 109 ? -49.948 46.447 131.911 1.00 14.12 108 HIS A O 1
ATOM 856 N N . GLY A 1 110 ? -48.715 48.314 132.076 1.00 13.65 109 GLY A N 1
ATOM 857 C CA . GLY A 1 110 ? -48.716 48.535 130.631 1.00 13.63 109 GLY A CA 1
ATOM 858 C C . GLY A 1 110 ? -49.931 49.283 130.075 1.00 14.29 109 GLY A C 1
ATOM 859 O O . GLY A 1 110 ? -50.828 49.682 130.808 1.00 15.38 109 GLY A O 1
ATOM 860 N N . PHE A 1 111 ? -49.960 49.460 128.766 1.00 12.43 110 PHE A N 1
ATOM 861 C CA . PHE A 1 111 ? -51.008 50.257 128.108 1.00 17.07 110 PHE A CA 1
ATOM 862 C C . PHE A 1 111 ? -51.932 49.417 127.232 1.00 15.78 110 PHE A C 1
ATOM 863 O O . PHE A 1 111 ? -52.966 49.915 126.787 1.00 16.93 110 PHE A O 1
ATOM 871 N N . ILE A 1 112 ? -51.586 48.163 126.958 1.00 15.33 111 ILE A N 1
ATOM 872 C CA . ILE A 1 112 ? -52.380 47.410 126.000 1.00 14.43 111 ILE A CA 1
ATOM 873 C C . ILE A 1 112 ? -53.783 47.133 126.554 1.00 13.25 111 ILE A C 1
ATOM 874 O O . ILE A 1 112 ? -54.724 47.028 125.807 1.00 15.16 111 ILE A O 1
ATOM 879 N N . LYS A 1 113 ? -53.923 47.100 127.873 1.00 13.24 112 LYS A N 1
ATOM 880 C CA . LYS A 1 113 ? -55.236 46.945 128.508 1.00 12.84 112 LYS A CA 1
ATOM 881 C C . LYS A 1 113 ? -56.159 48.149 128.268 1.00 14.80 112 LYS A C 1
ATOM 882 O O . LYS A 1 113 ? -57.364 48.025 128.414 1.00 17.03 112 LYS A O 1
ATOM 888 N N . ASN A 1 114 ? -55.568 49.307 127.977 1.00 14.54 113 ASN A N 1
ATOM 889 C CA . ASN A 1 114 ? -56.346 50.548 127.741 1.00 17.23 113 ASN A CA 1
ATOM 890 C C . ASN A 1 114 ? -56.552 50.841 126.264 1.00 19.36 113 ASN A C 1
ATOM 891 O O . ASN A 1 114 ? -57.238 51.795 125.908 1.00 21.04 113 ASN A O 1
ATOM 896 N N . SER A 1 115 ? -55.945 50.042 125.399 1.00 17.49 114 SER A N 1
ATOM 897 C CA . SER A 1 115 ? -55.796 50.381 123.977 1.00 18.63 114 SER A CA 1
ATOM 898 C C . SER A 1 115 ? -56.815 49.691 123.098 1.00 16.24 114 SER A C 1
ATOM 899 O O . SER A 1 115 ? -57.476 48.755 123.525 1.00 13.45 114 SER A O 1
ATOM 902 N N . LYS A 1 116 ? -56.968 50.173 121.868 1.00 16.36 115 LYS A N 1
ATOM 903 C CA . LYS A 1 116 ? -57.922 49.563 120.934 1.00 16.20 115 LYS A CA 1
ATOM 904 C C . LYS A 1 116 ? -57.322 48.348 120.262 1.00 17.29 115 LYS A C 1
ATOM 905 O O . LYS A 1 116 ? -56.236 48.419 119.715 1.00 20.16 115 LYS A O 1
ATOM 911 N N . TRP A 1 117 ? -58.039 47.234 120.333 1.00 16.44 116 TRP A N 1
ATOM 912 C CA . TRP A 1 117 ? -57.694 46.031 119.641 1.00 15.30 116 TRP A CA 1
ATOM 913 C C . TRP A 1 117 ? -58.658 45.877 118.485 1.00 16.51 116 TRP A C 1
ATOM 914 O O . TRP A 1 117 ? -59.734 46.492 118.491 1.00 19.69 116 TRP A O 1
ATOM 925 N N . THR A 1 118 ? -58.286 45.072 117.495 1.00 17.44 117 THR A N 1
ATOM 926 C CA . THR A 1 118 ? -59.146 44.832 116.344 1.00 19.72 117 THR A CA 1
ATOM 927 C C . THR A 1 118 ? -59.563 43.378 116.300 1.00 18.74 117 THR A C 1
ATOM 928 O O . THR A 1 118 ? -58.841 42.506 116.782 1.00 18.66 117 THR A O 1
ATOM 932 N N . VAL A 1 119 ? -60.756 43.131 115.785 1.00 18.81 118 VAL A N 1
ATOM 933 C CA . VAL A 1 119 ? -61.287 41.776 115.705 1.00 18.62 118 VAL A CA 1
ATOM 934 C C . VAL A 1 119 ? -60.569 41.068 114.573 1.00 20.41 118 VAL A C 1
ATOM 935 O O . VAL A 1 119 ? -60.511 41.564 113.444 1.00 19.35 118 VAL A O 1
ATOM 939 N N . HIS A 1 120 ? -60.013 39.899 114.873 1.00 17.15 119 HIS A N 1
ATOM 940 C CA . HIS A 1 120 ? -59.188 39.185 113.925 1.00 19.82 119 HIS A CA 1
ATOM 941 C C . HIS A 1 120 ? -59.947 38.006 113.314 1.00 20.06 119 HIS A C 1
ATOM 942 O O . HIS A 1 120 ? -59.784 37.706 112.121 1.00 19.88 119 HIS A O 1
ATOM 949 N N . LYS A 1 121 ? -60.757 37.327 114.122 1.00 17.94 120 LYS A N 1
ATOM 950 C CA . LYS A 1 121 ? -61.491 36.143 113.705 1.00 18.63 120 LYS A CA 1
ATOM 951 C C . LYS A 1 121 ? -62.760 35.943 114.523 1.00 20.39 120 LYS A C 1
ATOM 952 O O . LYS A 1 121 ? -62.788 36.212 115.725 1.00 18.83 120 LYS A O 1
ATOM 958 N N . LYS A 1 122 ? -63.806 35.488 113.853 1.00 19.77 121 LYS A N 1
ATOM 959 C CA . LYS A 1 122 ? -65.050 35.072 114.471 1.00 20.76 121 LYS A CA 1
ATOM 960 C C . LYS A 1 122 ? -65.459 33.808 113.748 1.00 22.58 121 LYS A C 1
ATOM 961 O O . LYS A 1 122 ? -65.556 33.812 112.513 1.00 25.30 121 LYS A O 1
ATOM 967 N N . LYS A 1 123 ? -65.646 32.713 114.483 1.00 20.19 122 LYS A N 1
ATOM 968 C CA . LYS A 1 123 ? -65.967 31.443 113.857 1.00 21.19 122 LYS A CA 1
ATOM 969 C C . LYS A 1 123 ? -66.744 30.563 114.792 1.00 20.68 122 LYS A C 1
ATOM 970 O O . LYS A 1 123 ? -66.347 30.398 115.956 1.00 17.49 122 LYS A O 1
ATOM 976 N N . ILE A 1 124 ? -67.834 29.997 114.278 1.00 20.83 123 ILE A N 1
ATOM 977 C CA . ILE A 1 124 ? -68.506 28.904 114.947 1.00 21.05 123 ILE A CA 1
ATOM 978 C C . ILE A 1 124 ? -68.172 27.598 114.261 1.00 24.79 123 ILE A C 1
ATOM 979 O O . ILE A 1 124 ? -68.168 27.497 113.035 1.00 22.87 123 ILE A O 1
ATOM 984 N N . ASP A 1 125 ? -67.835 26.595 115.051 1.00 28.56 124 ASP A N 1
ATOM 985 C CA . ASP A 1 125 ? -67.360 25.330 114.482 1.00 33.37 124 ASP A CA 1
ATOM 986 C C . ASP A 1 125 ? -67.456 24.239 115.501 1.00 34.81 124 ASP A C 1
ATOM 987 O O . ASP A 1 125 ? -66.999 24.403 116.639 1.00 34.25 124 ASP A O 1
ATOM 992 N N A GLN A 1 126 ? -67.955 23.102 115.015 0.50 35.92 125 GLN A N 1
ATOM 993 N N B GLN A 1 126 ? -68.107 23.134 115.151 0.50 34.07 125 GLN A N 1
ATOM 994 C CA A GLN A 1 126 ? -68.506 22.049 115.835 0.50 37.12 125 GLN A CA 1
ATOM 995 C CA B GLN A 1 126 ? -68.153 21.958 116.026 0.50 34.00 125 GLN A CA 1
ATOM 996 C C A GLN A 1 126 ? -69.500 22.756 116.732 0.50 35.06 125 GLN A C 1
ATOM 997 C C B GLN A 1 126 ? -68.422 22.301 117.496 0.50 30.40 125 GLN A C 1
ATOM 998 O O A GLN A 1 126 ? -70.395 23.441 116.221 0.50 36.31 125 GLN A O 1
ATOM 999 O O B GLN A 1 126 ? -67.641 21.964 118.398 0.50 28.91 125 GLN A O 1
ATOM 1010 N N A ASP A 1 127 ? -69.335 22.618 118.042 0.50 31.66 126 ASP A N 1
ATOM 1011 N N B ASP A 1 127 ? -69.529 23.002 117.718 0.50 26.60 126 ASP A N 1
ATOM 1012 C CA A ASP A 1 127 ? -70.179 23.325 118.986 0.50 29.52 126 ASP A CA 1
ATOM 1013 C CA B ASP A 1 127 ? -70.050 23.176 119.057 0.50 25.96 126 ASP A CA 1
ATOM 1014 C C A ASP A 1 127 ? -69.359 24.302 119.839 0.50 23.79 126 ASP A C 1
ATOM 1015 C C B ASP A 1 127 ? -69.261 24.208 119.878 0.50 21.97 126 ASP A C 1
ATOM 1016 O O A ASP A 1 127 ? -69.627 24.457 121.015 0.50 23.99 126 ASP A O 1
ATOM 1017 O O B ASP A 1 127 ? -69.445 24.301 121.081 0.50 23.01 126 ASP A O 1
ATOM 1026 N N . LYS A 1 128 ? -68.381 24.962 119.221 1.00 19.72 127 LYS A N 1
ATOM 1027 C CA . LYS A 1 128 ? -67.551 25.980 119.885 1.00 19.75 127 LYS A CA 1
ATOM 1028 C C . LYS A 1 128 ? -67.686 27.354 119.203 1.00 18.90 127 LYS A C 1
ATOM 1029 O O . LYS A 1 128 ? -67.879 27.416 117.993 1.00 18.89 127 LYS A O 1
ATOM 1035 N N . ALA A 1 129 ? -67.500 28.427 119.974 1.00 15.92 128 ALA A N 1
ATOM 1036 C CA . ALA A 1 129 ? -67.484 29.776 119.433 1.00 17.28 128 ALA A CA 1
ATOM 1037 C C . ALA A 1 129 ? -66.108 30.341 119.673 1.00 18.15 128 ALA A C 1
ATOM 1038 O O . ALA A 1 129 ? -65.631 30.358 120.807 1.00 19.32 128 ALA A O 1
ATOM 1040 N N . LEU A 1 130 ? -65.473 30.784 118.591 1.00 16.68 129 LEU A N 1
ATOM 1041 C CA . LEU A 1 130 ? -64.126 31.323 118.609 1.00 16.32 129 LEU A CA 1
ATOM 1042 C C . LEU A 1 130 ? -64.118 32.805 118.224 1.00 16.95 129 LEU A C 1
ATOM 1043 O O . LEU A 1 130 ? -64.659 33.198 117.177 1.00 14.70 129 LEU A O 1
ATOM 1048 N N . VAL A 1 131 ? -63.535 33.626 119.099 1.00 15.33 130 VAL A N 1
ATOM 1049 C CA . VAL A 1 131 ? -63.326 35.045 118.829 1.00 14.70 130 VAL A CA 1
ATOM 1050 C C . VAL A 1 131 ? -61.878 35.395 119.129 1.00 15.54 130 VAL A C 1
ATOM 1051 O O . VAL A 1 131 ? -61.350 35.087 120.214 1.00 13.98 130 VAL A O 1
ATOM 1055 N N . GLU A 1 132 ? -61.215 36.022 118.173 1.00 14.68 131 GLU A N 1
ATOM 1056 C CA . GLU A 1 132 ? -59.822 36.432 118.341 1.00 14.08 131 GLU A CA 1
ATOM 1057 C C . GLU A 1 132 ? -59.687 37.916 118.095 1.00 16.48 131 GLU A C 1
ATOM 1058 O O . GLU A 1 132 ? -60.277 38.449 117.141 1.00 17.87 131 GLU A O 1
ATOM 1064 N N . VAL A 1 133 ? -58.896 38.573 118.935 1.00 16.95 132 VAL A N 1
ATOM 1065 C CA . VAL A 1 133 ? -58.606 39.996 118.799 1.00 15.93 132 VAL A CA 1
ATOM 1066 C C . VAL A 1 133 ? -57.106 40.145 118.762 1.00 16.11 132 VAL A C 1
ATOM 1067 O O . VAL A 1 133 ? -56.382 39.343 119.341 1.00 14.83 132 VAL A O 1
ATOM 1071 N N . VAL A 1 134 ? -56.635 41.152 118.054 1.00 14.18 133 VAL A N 1
ATOM 1072 C CA . VAL A 1 134 ? -55.218 41.445 118.008 1.00 14.15 133 VAL A CA 1
ATOM 1073 C C . VAL A 1 134 ? -54.925 42.903 118.299 1.00 15.52 133 VAL A C 1
ATOM 1074 O O . VAL A 1 134 ? -55.778 43.787 118.118 1.00 15.08 133 VAL A O 1
ATOM 1078 N N . PHE A 1 135 ? -53.725 43.128 118.798 1.00 15.25 134 PHE A N 1
ATOM 1079 C CA . PHE A 1 135 ? -53.184 44.457 118.993 1.00 15.57 134 PHE A CA 1
ATOM 1080 C C . PHE A 1 135 ? -51.878 44.561 118.227 1.00 17.26 134 PHE A C 1
ATOM 1081 O O . PHE A 1 135 ? -50.930 43.834 118.518 1.00 17.25 134 PHE A O 1
ATOM 1089 N N . ASP A 1 136 ? -51.844 45.471 117.265 1.00 15.30 135 ASP A N 1
ATOM 1090 C CA . ASP A 1 136 ? -50.665 45.712 116.434 1.00 15.97 135 ASP A CA 1
ATOM 1091 C C . ASP A 1 136 ? -49.925 46.948 116.928 1.00 18.55 135 ASP A C 1
ATOM 1092 O O . ASP A 1 136 ? -50.455 48.068 116.909 1.00 20.19 135 ASP A O 1
ATOM 1097 N N . PHE A 1 137 ? -48.711 46.742 117.423 1.00 16.78 136 PHE A N 1
ATOM 1098 C CA . PHE A 1 137 ? -47.897 47.826 117.937 1.00 17.68 136 PHE A CA 1
ATOM 1099 C C . PHE A 1 137 ? -46.878 48.171 116.857 1.00 19.00 136 PHE A C 1
ATOM 1100 O O . PHE A 1 137 ? -45.994 47.364 116.553 1.00 17.55 136 PHE A O 1
ATOM 1108 N N . THR A 1 138 ? -47.018 49.358 116.281 1.00 21.44 137 THR A N 1
ATOM 1109 C CA . THR A 1 138 ? -46.181 49.793 115.172 1.00 23.48 137 THR A CA 1
ATOM 1110 C C . THR A 1 138 ? -45.278 50.954 115.540 1.00 23.57 137 THR A C 1
ATOM 1111 O O . THR A 1 138 ? -45.407 51.568 116.590 1.00 19.61 137 THR A O 1
ATOM 1115 N N . LYS A 1 139 ? -44.374 51.250 114.617 1.00 22.68 138 LYS A N 1
ATOM 1116 C CA . LYS A 1 139 ? -43.458 52.364 114.723 1.00 25.93 138 LYS A CA 1
ATOM 1117 C C . LYS A 1 139 ? -44.185 53.700 114.841 1.00 25.99 138 LYS A C 1
ATOM 1118 O O . LYS A 1 139 ? -43.585 54.679 115.255 1.00 23.83 138 LYS A O 1
ATOM 1124 N N . GLU A 1 140 ? -45.467 53.748 114.478 1.00 27.08 139 GLU A N 1
ATOM 1125 C CA . GLU A 1 140 ? -46.225 54.995 114.555 1.00 28.11 139 GLU A CA 1
ATOM 1126 C C . GLU A 1 140 ? -46.900 55.214 115.901 1.00 27.18 139 GLU A C 1
ATOM 1127 O O . GLU A 1 140 ? -47.411 56.306 116.173 1.00 27.95 139 GLU A O 1
ATOM 1133 N N . ASN A 1 141 ? -46.874 54.209 116.767 1.00 23.65 140 ASN A N 1
ATOM 1134 C CA . ASN A 1 141 ? -47.510 54.325 118.072 1.00 24.80 140 ASN A CA 1
ATOM 1135 C C . ASN A 1 141 ? -46.735 55.349 118.897 1.00 24.75 140 ASN A C 1
ATOM 1136 O O . ASN A 1 141 ? -45.498 55.396 118.854 1.00 23.88 140 ASN A O 1
ATOM 1141 N N . GLU A 1 142 ? -47.470 56.172 119.637 1.00 26.51 141 GLU A N 1
ATOM 1142 C CA A GLU A 1 142 ? -46.857 57.197 120.473 0.50 28.64 141 GLU A CA 1
ATOM 1143 C CA B GLU A 1 142 ? -46.836 57.200 120.450 0.50 28.98 141 GLU A CA 1
ATOM 1144 C C . GLU A 1 142 ? -45.935 56.604 121.544 1.00 26.94 141 GLU A C 1
ATOM 1145 O O . GLU A 1 142 ? -45.034 57.274 122.037 1.00 27.06 141 GLU A O 1
ATOM 1156 N N . ALA A 1 143 ? -46.142 55.332 121.882 1.00 24.99 142 ALA A N 1
ATOM 1157 C CA . ALA A 1 143 ? -45.304 54.673 122.878 1.00 21.64 142 ALA A CA 1
ATOM 1158 C C . ALA A 1 143 ? -44.058 54.007 122.284 1.00 20.05 142 ALA A C 1
ATOM 1159 O O . ALA A 1 143 ? -43.180 53.568 123.036 1.00 17.47 142 ALA A O 1
ATOM 1161 N N . TYR A 1 144 ? -43.982 53.907 120.958 1.00 19.12 143 TYR A N 1
ATOM 1162 C CA . TYR A 1 144 ? -42.826 53.269 120.305 1.00 17.91 143 TYR A CA 1
ATOM 1163 C C . TYR A 1 144 ? -41.489 53.878 120.754 1.00 18.06 143 TYR A C 1
ATOM 1164 O O . TYR A 1 144 ? -40.512 53.152 121.034 1.00 18.34 143 TYR A O 1
ATOM 1173 N N . LYS A 1 145 ? -41.441 55.202 120.891 1.00 18.05 144 LYS A N 1
ATOM 1174 C CA . LYS A 1 145 ? -40.195 55.844 121.339 1.00 20.89 144 LYS A CA 1
ATOM 1175 C C . LYS A 1 145 ? -39.672 55.358 122.691 1.00 21.26 144 LYS A C 1
ATOM 1176 O O . LYS A 1 145 ? -38.448 55.415 122.949 1.00 20.47 144 LYS A O 1
ATOM 1182 N N . TYR A 1 146 ? -40.573 54.903 123.563 1.00 18.98 145 TYR A N 1
ATOM 1183 C CA . TYR A 1 146 ? -40.172 54.339 124.850 1.00 19.00 145 TYR A CA 1
ATOM 1184 C C . TYR A 1 146 ? -39.832 52.835 124.817 1.00 18.51 145 TYR A C 1
ATOM 1185 O O . TYR A 1 146 ? -39.059 52.355 125.660 1.00 19.14 145 TYR A O 1
ATOM 1194 N N . PHE A 1 147 ? -40.452 52.104 123.887 1.00 18.97 146 PHE A N 1
ATOM 1195 C CA . PHE A 1 147 ? -40.258 50.657 123.750 1.00 16.35 146 PHE A CA 1
ATOM 1196 C C . PHE A 1 147 ? -40.210 50.318 122.261 1.00 16.63 146 PHE A C 1
ATOM 1197 O O . PHE A 1 147 ? -41.233 49.989 121.631 1.00 15.82 146 PHE A O 1
ATOM 1205 N N . SER A 1 148 ? -39.028 50.455 121.675 1.00 16.82 147 SER A N 1
ATOM 1206 C CA . SER A 1 148 ? -38.928 50.431 120.227 1.00 19.35 147 SER A CA 1
ATOM 1207 C C . SER A 1 148 ? -38.826 49.013 119.656 1.00 20.89 147 SER A C 1
ATOM 1208 O O . SER A 1 148 ? -37.829 48.651 119.001 1.00 21.43 147 SER A O 1
ATOM 1211 N N . HIS A 1 149 ? -39.886 48.240 119.873 1.00 17.31 148 HIS A N 1
ATOM 1212 C CA . HIS A 1 149 ? -40.033 46.921 119.287 1.00 17.47 148 HIS A CA 1
ATOM 1213 C C . HIS A 1 149 ? -41.438 46.789 118.749 1.00 17.66 148 HIS A C 1
ATOM 1214 O O . HIS A 1 149 ? -42.398 46.799 119.534 1.00 20.12 148 HIS A O 1
ATOM 1221 N N . GLU A 1 150 ? -41.582 46.655 117.432 1.00 17.77 149 GLU A N 1
ATOM 1222 C CA . GLU A 1 150 ? -42.868 46.279 116.855 1.00 16.05 149 GLU A CA 1
ATOM 1223 C C . GLU A 1 150 ? -43.282 44.894 117.365 1.00 16.55 149 GLU A C 1
ATOM 1224 O O . GLU A 1 150 ? -42.451 44.016 117.564 1.00 15.19 149 GLU A O 1
ATOM 1230 N N . PHE A 1 151 ? -44.561 44.721 117.629 1.00 16.52 150 PHE A N 1
ATOM 1231 C CA . PHE A 1 151 ? -45.071 43.424 118.068 1.00 16.16 150 PHE A CA 1
ATOM 1232 C C . PHE A 1 151 ? -46.551 43.279 117.749 1.00 17.47 150 PHE A C 1
ATOM 1233 O O . PHE A 1 151 ? -47.226 44.260 117.458 1.00 14.50 150 PHE A O 1
ATOM 1241 N N . GLN A 1 152 ? -47.043 42.042 117.779 1.00 16.15 151 GLN A N 1
ATOM 1242 C CA . GLN A 1 152 ? -48.469 41.797 117.719 1.00 15.30 151 GLN A CA 1
ATOM 1243 C C . GLN A 1 152 ? -48.838 40.899 118.885 1.00 16.15 151 GLN A C 1
ATOM 1244 O O . GLN A 1 152 ? -48.294 39.813 119.043 1.00 14.91 151 GLN A O 1
ATOM 1250 N N . PHE A 1 153 ? -49.790 41.365 119.675 1.00 14.79 152 PHE A N 1
ATOM 1251 C CA . PHE A 1 153 ? -50.443 40.572 120.686 1.00 13.46 152 PHE A CA 1
ATOM 1252 C C . PHE A 1 153 ? -51.739 39.972 120.103 1.00 16.41 152 PHE A C 1
ATOM 1253 O O . PHE A 1 153 ? -52.428 40.594 119.281 1.00 15.84 152 PHE A O 1
ATOM 1261 N N . LYS A 1 154 ? -52.083 38.767 120.535 1.00 14.71 153 LYS A N 1
ATOM 1262 C CA . LYS A 1 154 ? -53.345 38.143 120.146 1.00 13.41 153 LYS A CA 1
ATOM 1263 C C . LYS A 1 154 ? -53.964 37.451 121.339 1.00 13.99 153 LYS A C 1
ATOM 1264 O O . LYS A 1 154 ? -53.261 36.768 122.108 1.00 14.48 153 LYS A O 1
ATOM 1270 N N . LEU A 1 155 ? -55.260 37.666 121.510 1.00 12.76 154 LEU A N 1
ATOM 1271 C CA . LEU A 1 155 ? -56.055 36.915 122.478 1.00 13.46 154 LEU A CA 1
ATOM 1272 C C . LEU A 1 155 ? -57.029 36.076 121.653 1.00 13.62 154 LEU A C 1
ATOM 1273 O O . LEU A 1 155 ? -57.794 36.602 120.852 1.00 14.89 154 LEU A O 1
ATOM 1278 N N . SER A 1 156 ? -56.971 34.771 121.850 1.00 14.09 155 SER A N 1
ATOM 1279 C CA . SER A 1 156 ? -57.822 33.831 121.159 1.00 14.08 155 SER A CA 1
ATOM 1280 C C . SER A 1 156 ? -58.736 33.124 122.151 1.00 16.89 155 SER A C 1
ATOM 1281 O O . SER A 1 156 ? -58.298 32.312 122.980 1.00 15.24 155 SER A O 1
ATOM 1284 N N . TYR A 1 157 ? -60.018 33.468 122.100 1.00 14.00 156 TYR A N 1
ATOM 1285 C CA . TYR A 1 157 ? -60.988 32.944 123.035 1.00 13.87 156 TYR A CA 1
ATOM 1286 C C . TYR A 1 157 ? -61.855 31.887 122.404 1.00 14.84 156 TYR A C 1
ATOM 1287 O O . TYR A 1 157 ? -62.515 32.136 121.399 1.00 16.28 156 TYR A O 1
ATOM 1296 N N . GLU A 1 158 ? -61.859 30.697 122.994 1.00 15.95 157 GLU A N 1
ATOM 1297 C CA . GLU A 1 158 ? -62.684 29.618 122.508 1.00 15.81 157 GLU A CA 1
ATOM 1298 C C . GLU A 1 158 ? -63.677 29.254 123.596 1.00 17.42 157 GLU A C 1
ATOM 1299 O O . GLU A 1 158 ? -63.320 28.777 124.673 1.00 15.85 157 GLU A O 1
ATOM 1305 N N . LEU A 1 159 ? -64.944 29.451 123.299 1.00 15.31 158 LEU A N 1
ATOM 1306 C CA . LEU A 1 159 ? -65.994 29.094 124.236 1.00 15.56 158 LEU A CA 1
ATOM 1307 C C . LEU A 1 159 ? -66.659 27.769 123.817 1.00 15.84 158 LEU A C 1
ATOM 1308 O O . LEU A 1 159 ? -66.919 27.539 122.633 1.00 17.61 158 LEU A O 1
ATOM 1313 N N . SER A 1 160 ? -66.939 26.925 124.799 1.00 17.02 159 SER A N 1
ATOM 1314 C CA . SER A 1 160 ? -67.521 25.593 124.573 1.00 18.55 159 SER A CA 1
ATOM 1315 C C . SER A 1 160 ? -68.168 25.115 125.856 1.00 19.34 159 SER A C 1
ATOM 1316 O O . SER A 1 160 ? -68.168 25.826 126.880 1.00 15.94 159 SER A O 1
ATOM 1319 N N . SER A 1 161 ? -68.692 23.887 125.822 1.00 18.50 160 SER A N 1
ATOM 1320 C CA . SER A 1 161 ? -69.234 23.288 127.026 1.00 19.70 160 SER A CA 1
ATOM 1321 C C . SER A 1 161 ? -68.202 23.087 128.129 1.00 18.09 160 SER A C 1
ATOM 1322 O O . SER A 1 161 ? -68.567 22.900 129.288 1.00 17.17 160 SER A O 1
ATOM 1325 N N . LYS A 1 162 ? -66.921 23.110 127.779 1.00 15.99 161 LYS A N 1
ATOM 1326 C CA . LYS A 1 162 ? -65.848 23.058 128.751 1.00 18.28 161 LYS A CA 1
ATOM 1327 C C . LYS A 1 162 ? -65.490 24.423 129.358 1.00 19.40 161 LYS A C 1
ATOM 1328 O O . LYS A 1 162 ? -64.542 24.527 130.153 1.00 17.19 161 LYS A O 1
ATOM 1334 N N . GLY A 1 163 ? -66.232 25.454 128.980 1.00 18.36 162 GLY A N 1
ATOM 1335 C CA . GLY A 1 163 ? -66.002 26.810 129.450 1.00 17.56 162 GLY A CA 1
ATOM 1336 C C . GLY A 1 163 ? -65.236 27.652 128.444 1.00 14.00 162 GLY A C 1
ATOM 1337 O O . GLY A 1 163 ? -65.324 27.433 127.237 1.00 15.91 162 GLY A O 1
ATOM 1338 N N . LEU A 1 164 ? -64.496 28.624 128.961 1.00 12.96 163 LEU A N 1
ATOM 1339 C CA . LEU A 1 164 ? -63.734 29.561 128.152 1.00 14.11 163 LEU A CA 1
ATOM 1340 C C . LEU A 1 164 ? -62.258 29.180 128.166 1.00 15.54 163 LEU A C 1
ATOM 1341 O O . LEU A 1 164 ? -61.686 29.033 129.223 1.00 14.42 163 LEU A O 1
ATOM 1346 N N . LYS A 1 165 ? -61.673 29.029 126.982 1.00 13.89 164 LYS A N 1
ATOM 1347 C CA . LYS A 1 165 ? -60.228 28.837 126.825 1.00 14.90 164 LYS A CA 1
ATOM 1348 C C . LYS A 1 165 ? -59.630 30.088 126.197 1.00 13.59 164 LYS A C 1
ATOM 1349 O O . LYS A 1 165 ? -60.102 30.608 125.170 1.00 16.43 164 LYS A O 1
ATOM 1355 N N . GLN A 1 166 ? -58.636 30.612 126.880 1.00 13.71 165 GLN A N 1
ATOM 1356 C CA . GLN A 1 166 ? -57.963 31.821 126.510 1.00 12.59 165 GLN A CA 1
ATOM 1357 C C . GLN A 1 166 ? -56.533 31.443 126.120 1.00 14.11 165 GLN A C 1
ATOM 1358 O O . GLN A 1 166 ? -55.750 31.001 126.975 1.00 14.76 165 GLN A O 1
ATOM 1364 N N . THR A 1 167 ? -56.181 31.636 124.851 1.00 12.60 166 THR A N 1
ATOM 1365 C CA . THR A 1 167 ? -54.795 31.480 124.399 1.00 13.93 166 THR A CA 1
ATOM 1366 C C . THR A 1 167 ? -54.248 32.882 124.102 1.00 14.24 166 THR A C 1
ATOM 1367 O O . THR A 1 167 ? -54.718 33.571 123.192 1.00 15.27 166 THR A O 1
ATOM 1371 N N . THR A 1 168 ? -53.245 33.283 124.881 1.00 13.17 167 THR A N 1
ATOM 1372 C CA . THR A 1 168 ? -52.603 34.604 124.788 1.00 14.05 167 THR A CA 1
ATOM 1373 C C . THR A 1 168 ? -51.268 34.420 124.082 1.00 15.66 167 THR A C 1
ATOM 1374 O O . THR A 1 168 ? -50.511 33.522 124.406 1.00 13.97 167 THR A O 1
ATOM 1378 N N . SER A 1 169 ? -50.977 35.248 123.096 1.00 13.68 168 SER A N 1
ATOM 1379 C CA . SER A 1 169 ? -49.684 35.115 122.422 1.00 14.67 168 SER A CA 1
ATOM 1380 C C . SER A 1 169 ? -49.178 36.451 122.007 1.00 15.52 168 SER A C 1
ATOM 1381 O O . SER A 1 169 ? -49.959 37.377 121.784 1.00 13.92 168 SER A O 1
ATOM 1384 N N . VAL A 1 170 ? -47.855 36.551 121.904 1.00 14.58 169 VAL A N 1
ATOM 1385 C CA . VAL A 1 170 ? -47.235 37.733 121.392 1.00 14.92 169 VAL A CA 1
ATOM 1386 C C . VAL A 1 170 ? -46.055 37.298 120.535 1.00 15.30 169 VAL A C 1
ATOM 1387 O O . VAL A 1 170 ? -45.422 36.286 120.832 1.00 16.10 169 VAL A O 1
ATOM 1391 N N . VAL A 1 171 ? -45.810 38.048 119.461 1.00 15.60 170 VAL A N 1
ATOM 1392 C CA . VAL A 1 171 ? -44.702 37.786 118.547 1.00 15.69 170 VAL A CA 1
ATOM 1393 C C . VAL A 1 171 ? -43.893 39.083 118.436 1.00 16.60 170 VAL A C 1
ATOM 1394 O O . VAL A 1 171 ? -44.450 40.158 118.305 1.00 15.07 170 VAL A O 1
ATOM 1398 N N . ASN A 1 172 ? -42.578 38.957 118.551 1.00 15.68 171 ASN A N 1
ATOM 1399 C CA . ASN A 1 172 ? -41.661 40.062 118.401 1.00 16.86 171 ASN A CA 1
ATOM 1400 C C . ASN A 1 172 ? -41.467 40.282 116.905 1.00 17.92 171 ASN A C 1
ATOM 1401 O O . ASN A 1 172 ? -40.943 39.402 116.231 1.00 17.93 171 ASN A O 1
ATOM 1406 N N . LEU A 1 173 ? -41.924 41.426 116.401 1.00 18.27 172 LEU A N 1
ATOM 1407 C CA . LEU A 1 173 ? -41.806 41.773 114.983 1.00 18.33 172 LEU A CA 1
ATOM 1408 C C . LEU A 1 173 ? -40.627 42.730 114.714 1.00 18.44 172 LEU A C 1
ATOM 1409 O O . LEU A 1 173 ? -40.493 43.276 113.613 1.00 20.75 172 LEU A O 1
ATOM 1414 N N . SER A 1 174 ? -39.789 42.944 115.716 1.00 16.41 173 SER A N 1
ATOM 1415 C CA . SER A 1 174 ? -38.672 43.867 115.654 1.00 19.00 173 SER A CA 1
ATOM 1416 C C . SER A 1 174 ? -37.409 43.120 115.266 1.00 19.57 173 SER A C 1
ATOM 1417 O O . SER A 1 174 ? -37.400 41.891 115.231 1.00 18.24 173 SER A O 1
ATOM 1420 N N . SER A 1 175 ? -36.343 43.892 115.048 1.00 17.37 174 SER A N 1
ATOM 1421 C CA A SER A 1 175 ? -35.054 43.339 114.665 0.50 19.34 174 SER A CA 1
ATOM 1422 C CA B SER A 1 175 ? -35.049 43.347 114.672 0.50 18.83 174 SER A CA 1
ATOM 1423 C C . SER A 1 175 ? -34.132 43.068 115.858 1.00 20.47 174 SER A C 1
ATOM 1424 O O . SER A 1 175 ? -32.979 42.695 115.676 1.00 18.18 174 SER A O 1
ATOM 1429 N N . GLU A 1 176 ? -34.643 43.254 117.082 1.00 19.37 175 GLU A N 1
ATOM 1430 C CA . GLU A 1 176 ? -33.851 43.101 118.298 1.00 21.52 175 GLU A CA 1
ATOM 1431 C C . GLU A 1 176 ? -34.561 42.217 119.321 1.00 22.40 175 GLU A C 1
ATOM 1432 O O . GLU A 1 176 ? -35.777 42.032 119.281 1.00 22.68 175 GLU A O 1
ATOM 1438 N N . GLU A 1 177 ? -33.787 41.735 120.280 1.00 21.19 176 GLU A N 1
ATOM 1439 C CA . GLU A 1 177 ? -34.314 40.971 121.398 1.00 21.10 176 GLU A CA 1
ATOM 1440 C C . GLU A 1 177 ? -35.308 41.813 122.213 1.00 18.47 176 GLU A C 1
ATOM 1441 O O . GLU A 1 177 ? -34.972 42.907 122.617 1.00 19.95 176 GLU A O 1
ATOM 1455 N N . PRO A 1 179 ? -37.767 42.350 125.526 1.00 15.68 178 PRO A N 1
ATOM 1456 C CA . PRO A 1 179 ? -38.146 41.934 126.890 1.00 15.58 178 PRO A CA 1
ATOM 1457 C C . PRO A 1 179 ? -39.580 41.455 126.942 1.00 14.62 178 PRO A C 1
ATOM 1458 O O . PRO A 1 179 ? -40.446 42.033 126.275 1.00 15.46 178 PRO A O 1
ATOM 1462 N N . LEU A 1 180 ? -39.863 40.456 127.773 1.00 15.89 179 LEU A N 1
ATOM 1463 C CA . LEU A 1 180 ? -41.194 39.880 127.813 1.00 16.84 179 LEU A CA 1
ATOM 1464 C C . LEU A 1 180 ? -41.588 39.502 129.240 1.00 16.51 179 LEU A C 1
ATOM 1465 O O . LEU A 1 180 ? -40.898 38.727 129.914 1.00 16.38 179 LEU A O 1
ATOM 1470 N N . SER A 1 181 ? -42.720 40.036 129.660 1.00 14.56 180 SER A N 1
ATOM 1471 C CA . SER A 1 181 ? -43.398 39.607 130.884 1.00 14.26 180 SER A CA 1
ATOM 1472 C C . SER A 1 181 ? -44.871 39.938 130.657 1.00 13.17 180 SER A C 1
ATOM 1473 O O . SER A 1 181 ? -45.199 41.028 130.214 1.00 13.93 180 SER A O 1
ATOM 1476 N N . VAL A 1 182 ? -45.723 38.965 130.885 1.00 11.92 181 VAL A N 1
ATOM 1477 C CA . VAL A 1 182 ? -47.135 39.052 130.564 1.00 12.60 181 VAL A CA 1
ATOM 1478 C C . VAL A 1 182 ? -47.934 38.580 131.780 1.00 13.52 181 VAL A C 1
ATOM 1479 O O . VAL A 1 182 ? -47.509 37.684 132.502 1.00 11.15 181 VAL A O 1
ATOM 1483 N N . GLY A 1 183 ? -49.139 39.110 131.940 1.00 11.11 182 GLY A N 1
ATOM 1484 C CA . GLY A 1 183 ? -50.047 38.604 132.943 1.00 12.24 182 GLY A CA 1
ATOM 1485 C C . GLY A 1 183 ? -51.443 39.141 132.720 1.00 13.38 182 GLY A C 1
ATOM 1486 O O . GLY A 1 183 ? -51.728 39.749 131.682 1.00 12.73 182 GLY A O 1
ATOM 1487 N N . TYR A 1 184 ? -52.319 38.855 133.689 1.00 12.56 183 TYR A N 1
ATOM 1488 C CA . TYR A 1 184 ? -53.671 39.344 133.659 1.00 11.82 183 TYR A CA 1
ATOM 1489 C C . TYR A 1 184 ? -54.076 39.867 135.015 1.00 13.48 183 TYR A C 1
ATOM 1490 O O . TYR A 1 184 ? -53.687 39.335 136.035 1.00 13.14 183 TYR A O 1
ATOM 1499 N N . HIS A 1 185 ? -54.913 40.901 135.007 1.00 11.83 184 HIS A N 1
ATOM 1500 C CA . HIS A 1 185 ? -55.440 41.467 136.249 1.00 10.62 184 HIS A CA 1
ATOM 1501 C C . HIS A 1 185 ? -56.878 40.986 136.488 1.00 13.93 184 HIS A C 1
ATOM 1502 O O . HIS A 1 185 ? -57.760 41.759 136.858 1.00 15.40 184 HIS A O 1
ATOM 1509 N N . SER A 1 186 ? -57.086 39.687 136.329 1.00 12.94 185 SER A N 1
ATOM 1510 C CA . SER A 1 186 ? -58.424 39.112 136.225 1.00 12.08 185 SER A CA 1
ATOM 1511 C C . SER A 1 186 ? -59.314 39.371 137.457 1.00 13.36 185 SER A C 1
ATOM 1512 O O . SER A 1 186 ? -58.918 39.095 138.594 1.00 12.44 185 SER A O 1
ATOM 1515 N N . ALA A 1 187 ? -60.519 39.878 137.200 1.00 11.97 186 ALA A N 1
ATOM 1516 C CA . ALA A 1 187 ? -61.450 40.349 138.238 1.00 12.21 186 ALA A CA 1
ATOM 1517 C C . ALA A 1 187 ? -62.670 39.440 138.355 1.00 10.74 186 ALA A C 1
ATOM 1518 O O . ALA A 1 187 ? -63.462 39.330 137.407 1.00 12.80 186 ALA A O 1
ATOM 1520 N N . PHE A 1 188 ? -62.796 38.787 139.509 1.00 12.09 187 PHE A N 1
ATOM 1521 C CA . PHE A 1 188 ? -63.823 37.788 139.764 1.00 11.92 187 PHE A CA 1
ATOM 1522 C C . PHE A 1 188 ? -64.909 38.260 140.714 1.00 15.44 187 PHE A C 1
ATOM 1523 O O . PHE A 1 188 ? -64.615 38.847 141.742 1.00 13.68 187 PHE A O 1
ATOM 1531 N N . ASN A 1 189 ? -66.143 37.908 140.384 1.00 13.37 188 ASN A N 1
ATOM 1532 C CA . ASN A 1 189 ? -67.272 38.151 141.264 1.00 12.88 188 ASN A CA 1
ATOM 1533 C C . ASN A 1 189 ? -67.154 37.245 142.501 1.00 13.66 188 ASN A C 1
ATOM 1534 O O . ASN A 1 189 ? -67.012 36.043 142.372 1.00 14.38 188 ASN A O 1
ATOM 1539 N N . VAL A 1 190 ? -67.240 37.840 143.692 1.00 16.87 189 VAL A N 1
ATOM 1540 C CA . VAL A 1 190 ? -67.310 37.084 144.932 1.00 16.34 189 VAL A CA 1
ATOM 1541 C C . VAL A 1 190 ? -68.417 37.718 145.807 1.00 16.59 189 VAL A C 1
ATOM 1542 O O . VAL A 1 190 ? -68.176 38.717 146.459 1.00 16.19 189 VAL A O 1
ATOM 1546 N N . PRO A 1 191 ? -69.635 37.158 145.806 1.00 18.00 190 PRO A N 1
ATOM 1547 C CA . PRO A 1 191 ? -70.078 35.914 145.226 1.00 16.00 190 PRO A CA 1
ATOM 1548 C C . PRO A 1 191 ? -70.327 35.981 143.714 1.00 15.85 190 PRO A C 1
ATOM 1549 O O . PRO A 1 191 ? -70.509 37.059 143.148 1.00 15.79 190 PRO A O 1
ATOM 1553 N N . PHE A 1 192 ? -70.414 34.815 143.108 1.00 15.25 191 PHE A N 1
ATOM 1554 C CA . PHE A 1 192 ? -70.639 34.677 141.674 1.00 17.92 191 PHE A CA 1
ATOM 1555 C C . PHE A 1 192 ? -72.022 34.099 141.342 1.00 18.85 191 PHE A C 1
ATOM 1556 O O . PHE A 1 192 ? -72.353 33.878 140.178 1.00 18.27 191 PHE A O 1
ATOM 1564 N N . ILE A 1 193 ? -72.846 33.884 142.370 1.00 23.19 192 ILE A N 1
ATOM 1565 C CA A ILE A 1 193 ? -74.199 33.386 142.172 0.50 23.37 192 ILE A CA 1
ATOM 1566 C CA B ILE A 1 193 ? -74.208 33.332 142.231 0.50 24.68 192 ILE A CA 1
ATOM 1567 C C . ILE A 1 193 ? -75.148 34.168 143.079 1.00 26.90 192 ILE A C 1
ATOM 1568 O O . ILE A 1 193 ? -74.756 34.629 144.147 1.00 24.61 192 ILE A O 1
ATOM 1577 N N . GLU A 1 194 ? -76.390 34.344 142.625 1.00 30.52 193 GLU A N 1
ATOM 1578 C CA . GLU A 1 194 ? -77.411 35.029 143.438 1.00 36.67 193 GLU A CA 1
ATOM 1579 C C . GLU A 1 194 ? -77.853 34.165 144.620 1.00 36.11 193 GLU A C 1
ATOM 1580 O O . GLU A 1 194 ? -77.782 32.932 144.580 1.00 36.05 193 GLU A O 1
ATOM 1586 N N . GLY A 1 195 ? -78.296 34.814 145.688 1.00 37.44 194 GLY A N 1
ATOM 1587 C CA . GLY A 1 195 ? -78.757 34.096 146.871 1.00 36.19 194 GLY A CA 1
ATOM 1588 C C . GLY A 1 195 ? -77.617 33.520 147.681 1.00 34.74 194 GLY A C 1
ATOM 1589 O O . GLY A 1 195 ? -77.787 32.552 148.428 1.00 34.50 194 GLY A O 1
ATOM 1590 N N . SER A 1 196 ? -76.438 34.104 147.522 1.00 33.48 195 SER A N 1
ATOM 1591 C CA . SER A 1 196 ? -75.300 33.722 148.322 1.00 30.00 195 SER A CA 1
ATOM 1592 C C . SER A 1 196 ? -74.686 34.987 148.913 1.00 30.95 195 SER A C 1
ATOM 1593 O O . SER A 1 196 ? -75.312 36.044 148.857 1.00 35.11 195 SER A O 1
ATOM 1596 N N . GLU A 1 197 ? -73.494 34.897 149.495 1.00 23.87 196 GLU A N 1
ATOM 1597 C CA . GLU A 1 197 ? -72.894 36.037 150.169 1.00 24.94 196 GLU A CA 1
ATOM 1598 C C . GLU A 1 197 ? -71.391 35.980 149.938 1.00 21.42 196 GLU A C 1
ATOM 1599 O O . GLU A 1 197 ? -70.865 34.875 149.761 1.00 19.26 196 GLU A O 1
ATOM 1605 N N . ASP A 1 198 ? -70.703 37.124 149.989 1.00 19.95 197 ASP A N 1
ATOM 1606 C CA . ASP A 1 198 ? -69.236 37.136 149.842 1.00 21.19 197 ASP A CA 1
ATOM 1607 C C . ASP A 1 198 ? -68.523 36.214 150.862 1.00 24.18 197 ASP A C 1
ATOM 1608 O O . ASP A 1 198 ? -67.531 35.546 150.510 1.00 22.83 197 ASP A O 1
ATOM 1613 N N . SER A 1 199 ? -69.066 36.113 152.082 1.00 23.61 198 SER A N 1
ATOM 1614 C CA A SER A 1 199 ? -68.525 35.266 153.159 0.50 24.34 198 SER A CA 1
ATOM 1615 C CA B SER A 1 199 ? -68.421 35.263 153.105 0.50 22.97 198 SER A CA 1
ATOM 1616 C C . SER A 1 199 ? -68.676 33.764 152.901 1.00 23.75 198 SER A C 1
ATOM 1617 O O . SER A 1 199 ? -68.111 32.945 153.614 1.00 26.98 198 SER A O 1
ATOM 1622 N N . ASN A 1 200 ? -69.482 33.385 151.917 1.00 21.67 199 ASN A N 1
ATOM 1623 C CA . ASN A 1 200 ? -69.629 31.984 151.568 1.00 21.12 199 ASN A CA 1
ATOM 1624 C C . ASN A 1 200 ? -68.527 31.478 150.639 1.00 21.27 199 ASN A C 1
ATOM 1625 O O . ASN A 1 200 ? -68.480 30.288 150.354 1.00 22.34 199 ASN A O 1
ATOM 1630 N N . CYS A 1 201 ? -67.678 32.376 150.146 1.00 20.08 200 CYS A N 1
ATOM 1631 C CA . CYS A 1 201 ? -66.699 32.001 149.130 1.00 19.71 200 CYS A CA 1
ATOM 1632 C C . CYS A 1 201 ? -65.314 31.761 149.713 1.00 16.47 200 CYS A C 1
ATOM 1633 O O . CYS A 1 201 ? -64.820 32.575 150.485 1.00 19.53 200 CYS A O 1
ATOM 1636 N N . ARG A 1 202 ? -64.689 30.654 149.292 1.00 14.84 201 ARG A N 1
ATOM 1637 C CA A ARG A 1 202 ? -63.312 30.343 149.673 0.60 14.96 201 ARG A CA 1
ATOM 1638 C CA B ARG A 1 202 ? -63.312 30.342 149.679 0.40 14.77 201 ARG A CA 1
ATOM 1639 C C . ARG A 1 202 ? -62.442 30.292 148.430 1.00 12.78 201 ARG A C 1
ATOM 1640 O O . ARG A 1 202 ? -62.845 29.710 147.422 1.00 15.74 201 ARG A O 1
ATOM 1655 N N . VAL A 1 203 ? -61.254 30.874 148.516 1.00 14.27 202 VAL A N 1
ATOM 1656 C CA . VAL A 1 203 ? -60.300 30.870 147.395 1.00 11.56 202 VAL A CA 1
ATOM 1657 C C . VAL A 1 203 ? -59.129 29.896 147.658 1.00 12.29 202 VAL A C 1
ATOM 1658 O O . VAL A 1 203 ? -58.497 29.956 148.702 1.00 13.13 202 VAL A O 1
ATOM 1662 N N . LYS A 1 204 ? -58.888 28.983 146.709 1.00 12.53 203 LYS A N 1
ATOM 1663 C CA . LYS A 1 204 ? -57.699 28.108 146.729 1.00 12.97 203 LYS A CA 1
ATOM 1664 C C . LYS A 1 204 ? -56.802 28.489 145.575 1.00 12.55 203 LYS A C 1
ATOM 1665 O O . LYS A 1 204 ? -57.283 28.908 144.534 1.00 13.58 203 LYS A O 1
ATOM 1671 N N . ILE A 1 205 ? -55.507 28.403 145.787 1.00 11.34 204 ILE A N 1
ATOM 1672 C CA . ILE A 1 205 ? -54.509 28.753 144.787 1.00 11.08 204 ILE A CA 1
ATOM 1673 C C . ILE A 1 205 ? -53.341 27.789 144.945 1.00 13.36 204 ILE A C 1
ATOM 1674 O O . ILE A 1 205 ? -52.899 27.542 146.061 1.00 13.72 204 ILE A O 1
ATOM 1679 N N . SER A 1 206 ? -52.785 27.315 143.825 1.00 13.98 205 SER A N 1
ATOM 1680 C CA . SER A 1 206 ? -51.688 26.325 143.874 1.00 12.41 205 SER A CA 1
ATOM 1681 C C . SER A 1 206 ? -50.343 27.022 144.106 1.00 12.26 205 SER A C 1
ATOM 1682 O O . SER A 1 206 ? -49.486 27.049 143.234 1.00 13.29 205 SER A O 1
ATOM 1685 N N . ILE A 1 207 ? -50.189 27.602 145.297 1.00 11.56 206 ILE A N 1
ATOM 1686 C CA . ILE A 1 207 ? -49.029 28.388 145.625 1.00 12.58 206 ILE A CA 1
ATOM 1687 C C . ILE A 1 207 ? -47.851 27.509 145.999 1.00 13.77 206 ILE A C 1
ATOM 1688 O O . ILE A 1 207 ? -48.028 26.418 146.540 1.00 15.03 206 ILE A O 1
ATOM 1693 N N . ASP A 1 208 ? -46.661 28.014 145.689 1.00 15.30 207 ASP A N 1
ATOM 1694 C CA . ASP A 1 208 ? -45.392 27.418 146.063 1.00 15.83 207 ASP A CA 1
ATOM 1695 C C . ASP A 1 208 ? -44.820 28.220 147.232 1.00 17.07 207 ASP A C 1
ATOM 1696 O O . ASP A 1 208 ? -44.967 27.811 148.377 1.00 16.53 207 ASP A O 1
ATOM 1701 N N . LYS A 1 209 ? -44.253 29.399 146.958 1.00 14.32 208 LYS A N 1
ATOM 1702 C CA . LYS A 1 209 ? -43.705 30.250 148.004 1.00 13.75 208 LYS A CA 1
ATOM 1703 C C . LYS A 1 209 ? -44.364 31.626 147.986 1.00 12.53 208 LYS A C 1
ATOM 1704 O O . LYS A 1 209 ? -44.869 32.089 146.954 1.00 13.30 208 LYS A O 1
ATOM 1710 N N . PHE A 1 210 ? -44.371 32.250 149.154 1.00 12.37 209 PHE A N 1
ATOM 1711 C CA . PHE A 1 210 ? -44.723 33.651 149.316 1.00 11.51 209 PHE A CA 1
ATOM 1712 C C . PHE A 1 210 ? -43.478 34.530 149.096 1.00 11.88 209 PHE A C 1
ATOM 1713 O O . PHE A 1 210 ? -42.391 34.193 149.577 1.00 14.80 209 PHE A O 1
ATOM 1721 N N . TRP A 1 211 ? -43.652 35.676 148.4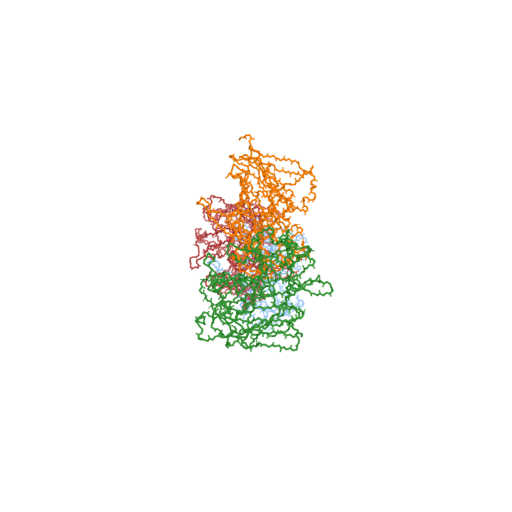33 1.00 12.95 210 TRP A N 1
ATOM 1722 C CA . TRP A 1 211 ? -42.547 36.607 148.122 1.00 12.73 210 TRP A CA 1
ATOM 1723 C C . TRP A 1 211 ? -42.847 37.940 148.791 1.00 16.07 210 TRP A C 1
ATOM 1724 O O . TRP A 1 211 ? -43.879 38.581 148.512 1.00 16.74 210 TRP A O 1
ATOM 1735 N N . LYS A 1 212 ? -41.977 38.321 149.722 1.00 16.36 211 LYS A N 1
ATOM 1736 C CA . LYS A 1 212 ? -42.143 39.553 150.457 1.00 15.42 211 LYS A CA 1
ATOM 1737 C C . LYS A 1 212 ? -41.996 40.753 149.530 1.00 15.37 211 LYS A C 1
ATOM 1738 O O . LYS A 1 212 ? -41.134 40.773 148.648 1.00 13.44 211 LYS A O 1
ATOM 1744 N N . GLN A 1 213 ? -42.820 41.755 149.778 1.00 14.34 212 GLN A N 1
ATOM 1745 C CA . GLN A 1 213 ? -42.714 43.048 149.119 1.00 14.72 212 GLN A CA 1
ATOM 1746 C C . GLN A 1 213 ? -42.327 44.173 150.101 1.00 15.91 212 GLN A C 1
ATOM 1747 O O . GLN A 1 213 ? -42.677 44.124 151.276 1.00 16.86 212 GLN A O 1
ATOM 1753 N N . ASP A 1 214 ? -41.599 45.168 149.589 1.00 17.74 213 ASP A N 1
ATOM 1754 C CA . ASP A 1 214 ? -41.169 46.332 150.367 1.00 18.07 213 ASP A CA 1
ATOM 1755 C C . ASP A 1 214 ? -42.249 47.417 150.346 1.00 19.48 213 ASP A C 1
ATOM 1756 O O . ASP A 1 214 ? -43.355 47.194 149.859 1.00 16.23 213 ASP A O 1
ATOM 1761 N N . SER A 1 215 ? -41.925 48.591 150.867 1.00 20.04 214 SER A N 1
ATOM 1762 C CA . SER A 1 215 ? -42.942 49.633 151.020 1.00 22.70 214 SER A CA 1
ATOM 1763 C C . SER A 1 215 ? -43.327 50.277 149.676 1.00 23.28 214 SER A C 1
ATOM 1764 O O . SER A 1 215 ? -44.338 50.964 149.612 1.00 20.46 214 SER A O 1
ATOM 1767 N N . ARG A 1 216 ? -42.545 50.032 148.609 1.00 16.97 215 ARG A N 1
ATOM 1768 C CA . ARG A 1 216 ? -42.934 50.449 147.248 1.00 18.48 215 ARG A CA 1
ATOM 1769 C C . ARG A 1 216 ? -43.600 49.330 146.447 1.00 18.62 215 ARG A C 1
ATOM 1770 O O . ARG A 1 216 ? -43.832 49.446 145.252 1.00 17.55 215 ARG A O 1
ATOM 1778 N N . ASN A 1 217 ? -43.940 48.244 147.131 1.00 16.91 216 ASN A N 1
ATOM 1779 C CA . ASN A 1 217 ? -44.530 47.063 146.529 1.00 14.13 216 ASN A CA 1
ATOM 1780 C C . ASN A 1 217 ? -43.651 46.306 145.535 1.00 12.75 216 ASN A C 1
ATOM 1781 O O . ASN A 1 217 ? -44.160 45.529 144.749 1.00 15.65 216 ASN A O 1
ATOM 1786 N N . LEU A 1 218 ? -42.339 46.494 145.644 1.00 15.46 217 LEU A N 1
ATOM 1787 C CA . LEU A 1 218 ? -41.331 45.766 144.864 1.00 15.63 217 LEU A CA 1
ATOM 1788 C C . LEU A 1 218 ? -40.850 44.574 145.699 1.00 15.34 217 LEU A C 1
ATOM 1789 O O . LEU A 1 218 ? -40.724 44.684 146.916 1.00 16.23 217 LEU A O 1
ATOM 1794 N N . PRO A 1 219 ? -40.589 43.432 145.049 1.00 17.14 218 PRO A N 1
ATOM 1795 C CA . PRO A 1 219 ? -40.090 42.299 145.836 1.00 17.64 218 PRO A CA 1
ATOM 1796 C C . PRO A 1 219 ? -38.760 42.570 146.452 1.00 16.84 218 PRO A C 1
ATOM 1797 O O . PRO A 1 219 ? -37.883 43.206 145.828 1.00 17.44 218 PRO A O 1
ATOM 1801 N N . THR A 1 220 ? -38.575 42.063 147.669 1.00 19.18 219 THR A N 1
ATOM 1802 C CA . THR A 1 220 ? -37.255 42.114 148.295 1.00 17.92 219 THR A CA 1
ATOM 1803 C C . THR A 1 220 ? -36.328 41.073 147.727 1.00 19.64 219 THR A C 1
ATOM 1804 O O . THR A 1 220 ? -35.109 41.175 147.883 1.00 18.61 219 THR A O 1
ATOM 1808 N N . GLY A 1 221 ? -36.902 40.049 147.111 1.00 18.30 220 GLY A N 1
ATOM 1809 C CA . GLY A 1 221 ? -36.125 38.901 146.643 1.00 19.81 220 GLY A CA 1
ATOM 1810 C C . GLY A 1 221 ? -36.143 37.720 147.596 1.00 19.73 220 GLY A C 1
ATOM 1811 O O . GLY A 1 221 ? -35.678 36.641 147.239 1.00 21.17 220 GLY A O 1
ATOM 1812 N N . GLU A 1 222 ? -36.701 37.919 148.788 1.00 17.94 221 GLU A N 1
ATOM 1813 C CA . GLU A 1 222 ? -36.832 36.870 149.777 1.00 19.03 221 GLU A CA 1
ATOM 1814 C C . GLU A 1 222 ? -38.126 36.123 149.535 1.00 18.30 221 GLU A C 1
ATOM 1815 O O . GLU A 1 222 ? -39.161 36.732 149.270 1.00 16.95 221 GLU A O 1
ATOM 1821 N N . SER A 1 223 ? -38.061 34.806 149.638 1.00 16.50 222 SER A N 1
ATOM 1822 C CA . SER A 1 223 ? -39.224 33.948 149.507 1.00 15.98 222 SER A CA 1
ATOM 1823 C C . SER A 1 223 ? -39.371 33.032 150.728 1.00 17.61 222 SER A C 1
ATOM 1824 O O . SER A 1 223 ? -38.398 32.723 151.411 1.00 18.94 222 SER A O 1
ATOM 1827 N N . PHE A 1 224 ? -40.597 32.643 151.019 1.00 15.39 223 PHE A N 1
ATOM 1828 C CA . PHE A 1 224 ? -40.909 31.891 152.233 1.00 15.16 223 PHE A CA 1
ATOM 1829 C C . PHE A 1 224 ? -41.939 30.826 151.979 1.00 16.19 223 PHE A C 1
ATOM 1830 O O . PHE A 1 224 ? -42.825 31.000 151.131 1.00 13.32 223 PHE A O 1
ATOM 1838 N N . ALA A 1 225 ? -41.857 29.727 152.748 1.00 14.07 224 ALA A N 1
ATOM 1839 C CA . ALA A 1 225 ? -42.917 28.746 152.779 1.00 17.87 224 ALA A CA 1
ATOM 1840 C C . ALA A 1 225 ? -44.200 29.464 153.269 1.00 15.07 224 ALA A C 1
ATOM 1841 O O . ALA A 1 225 ? -44.115 30.334 154.122 1.00 17.31 224 ALA A O 1
ATOM 1843 N N . PRO A 1 226 ? -45.377 29.071 152.757 1.00 15.76 225 PRO A N 1
ATOM 1844 C CA . PRO A 1 226 ? -46.634 29.659 153.234 1.00 17.28 225 PRO A CA 1
ATOM 1845 C C . PRO A 1 226 ? -46.740 29.555 154.745 1.00 18.64 225 PRO A C 1
ATOM 1846 O O . PRO A 1 226 ? -46.356 28.532 155.305 1.00 18.14 225 PRO A O 1
ATOM 1850 N N . THR A 1 227 ? -47.216 30.617 155.378 1.00 19.31 226 THR A N 1
ATOM 1851 C CA . THR A 1 227 ? -47.409 30.628 156.807 1.00 21.85 226 THR A CA 1
ATOM 1852 C C . THR A 1 227 ? -48.780 31.168 157.119 1.00 21.82 226 THR A C 1
ATOM 1853 O O . THR A 1 227 ? -49.380 31.868 156.312 1.00 20.86 226 THR A O 1
ATOM 1857 N N . GLY A 1 228 ? -49.278 30.806 158.291 1.00 23.31 227 GLY A N 1
ATOM 1858 C CA . GLY A 1 228 ? -50.577 31.290 158.755 1.00 24.72 227 GLY A CA 1
ATOM 1859 C C . GLY A 1 228 ? -51.695 31.014 157.774 1.00 21.97 227 GLY A C 1
ATOM 1860 O O . GLY A 1 228 ? -51.830 29.899 157.242 1.00 20.55 227 GLY A O 1
ATOM 1861 N N . GLU A 1 229 ? -52.474 32.049 157.516 1.00 20.40 228 GLU A N 1
ATOM 1862 C CA . GLU A 1 229 ? -53.601 31.946 156.644 1.00 21.54 228 GLU A CA 1
ATOM 1863 C C . GLU A 1 229 ? -53.226 31.509 155.207 1.00 18.41 228 GLU A C 1
ATOM 1864 O O . GLU A 1 229 ? -54.054 30.953 154.491 1.00 20.66 228 GLU A O 1
ATOM 1870 N N . GLN A 1 230 ? -51.992 31.789 154.801 1.00 19.30 229 GLN A N 1
ATOM 1871 C CA . GLN A 1 230 ? -51.534 31.431 153.440 1.00 16.34 229 GLN A CA 1
ATOM 1872 C C . GLN A 1 230 ? -51.646 29.926 153.209 1.00 15.23 229 GLN A C 1
ATOM 1873 O O . GLN A 1 230 ? -51.884 29.471 152.094 1.00 13.01 229 GLN A O 1
ATOM 1879 N N . LYS A 1 231 ? -51.494 29.140 154.274 1.00 14.88 230 LYS A N 1
ATOM 1880 C CA . LYS A 1 231 ? -51.575 27.697 154.157 1.00 16.38 230 LYS A CA 1
ATOM 1881 C C . LYS A 1 231 ? -52.918 27.229 153.674 1.00 17.31 230 LYS A C 1
ATOM 1882 O O . LYS A 1 231 ? -53.013 26.186 153.034 1.00 18.57 230 LYS A O 1
ATOM 1888 N N . GLU A 1 232 ? -53.960 28.023 153.940 1.00 15.27 231 GLU A N 1
ATOM 1889 C CA . GLU A 1 232 ? -55.321 27.655 153.564 1.00 14.42 231 GLU A CA 1
ATOM 1890 C C . GLU A 1 232 ? -55.549 27.703 152.050 1.00 13.25 231 GLU A C 1
ATOM 1891 O O . GLU A 1 232 ? -56.469 27.073 151.534 1.00 14.27 231 GLU A O 1
ATOM 1897 N N . TYR A 1 233 ? -54.722 28.444 151.332 1.00 12.78 232 TYR A N 1
ATOM 1898 C CA . TYR A 1 233 ? -54.837 28.411 149.875 1.00 12.00 232 TYR A CA 1
ATOM 1899 C C . TYR A 1 233 ? -54.681 26.992 149.312 1.00 13.59 232 TYR A C 1
ATOM 1900 O O . TYR A 1 233 ? -55.205 26.712 148.250 1.00 14.12 232 TYR A O 1
ATOM 1909 N N . LEU A 1 234 ? -53.930 26.133 150.013 1.00 13.97 233 LEU A N 1
ATOM 1910 C CA . LEU A 1 234 ? -53.672 24.756 149.591 1.00 14.56 233 LEU A CA 1
ATOM 1911 C C . LEU A 1 234 ? -54.577 23.724 150.275 1.00 19.18 233 LEU A C 1
ATOM 1912 O O . LEU A 1 234 ? -54.527 22.531 149.929 1.00 18.97 233 LEU A O 1
ATOM 1917 N N . GLU A 1 235 ? -55.389 24.169 151.225 1.00 19.14 234 GLU A N 1
ATOM 1918 C CA A GLU A 1 235 ? -56.231 23.236 152.000 0.50 20.12 234 GLU A CA 1
ATOM 1919 C CA B GLU A 1 235 ? -56.208 23.295 152.084 0.50 19.71 234 GLU A CA 1
ATOM 1920 C C . GLU A 1 235 ? -57.691 23.606 151.871 1.00 18.87 234 GLU A C 1
ATOM 1921 O O . GLU A 1 235 ? -58.270 23.284 150.859 1.00 19.13 234 GLU A O 1
ATOM 1932 N N . ASN A 1 236 ? -58.310 24.284 152.828 1.00 19.20 235 ASN A N 1
ATOM 1933 C CA . ASN A 1 236 ? -59.737 24.529 152.726 1.00 21.32 235 ASN A CA 1
ATOM 1934 C C . ASN A 1 236 ? -60.132 25.844 152.055 1.00 20.94 235 ASN A C 1
ATOM 1935 O O . ASN A 1 236 ? -61.300 26.080 151.814 1.00 21.18 235 ASN A O 1
ATOM 1940 N N . GLY A 1 237 ? -59.155 26.682 151.731 1.00 17.98 236 GLY A N 1
ATOM 1941 C CA . GLY A 1 237 ? -59.424 27.925 151.028 1.00 15.32 236 GLY A CA 1
ATOM 1942 C C . GLY A 1 237 ? -59.493 29.117 151.963 1.00 16.50 236 GLY A C 1
ATOM 1943 O O . GLY A 1 237 ? -59.879 28.988 153.132 1.00 15.94 236 GLY A O 1
ATOM 1944 N N . VAL A 1 238 ? -59.098 30.284 151.440 1.00 15.82 237 VAL A N 1
ATOM 1945 C CA . VAL A 1 238 ? -59.080 31.538 152.182 1.00 15.31 237 VAL A CA 1
ATOM 1946 C C . VAL A 1 238 ? -60.437 32.258 151.993 1.00 14.85 237 VAL A C 1
ATOM 1947 O O . VAL A 1 238 ? -60.943 32.348 150.884 1.00 14.82 237 VAL A O 1
ATOM 1951 N N . ALA A 1 239 ? -61.016 32.758 153.091 1.00 15.44 238 ALA A N 1
ATOM 1952 C CA . ALA A 1 239 ? -62.260 33.567 153.033 1.00 17.67 238 ALA A CA 1
ATOM 1953 C C . ALA A 1 239 ? -61.832 34.945 152.584 1.00 19.35 238 ALA A C 1
ATOM 1954 O O . ALA A 1 239 ? -61.475 35.802 153.385 1.00 19.63 238 ALA A O 1
ATOM 1956 N N . VAL A 1 240 ? -61.832 35.139 151.279 1.00 19.55 239 VAL A N 1
ATOM 1957 C CA . VAL A 1 240 ? -61.197 36.291 150.655 1.00 20.41 239 VAL A CA 1
ATOM 1958 C C . VAL A 1 240 ? -61.869 37.611 151.023 1.00 21.04 239 VAL A C 1
ATOM 1959 O O . VAL A 1 240 ? -61.246 38.642 150.958 1.00 22.56 239 VAL A O 1
ATOM 1963 N N . ALA A 1 241 ? -63.125 37.564 151.424 1.00 18.25 240 ALA A N 1
ATOM 1964 C CA . ALA A 1 241 ? -63.842 38.802 151.736 1.00 22.44 240 ALA A CA 1
ATOM 1965 C C . ALA A 1 241 ? -63.650 39.279 153.175 1.00 23.25 240 ALA A C 1
ATOM 1966 O O . ALA A 1 241 ? -64.175 40.316 153.533 1.00 27.84 240 ALA A O 1
ATOM 1968 N N . SER A 1 242 ? -62.889 38.564 153.995 1.00 24.21 241 SER A N 1
ATOM 1969 C CA A SER A 1 242 ? -62.861 38.891 155.426 0.60 26.25 241 SER A CA 1
ATOM 1970 C CA B SER A 1 242 ? -62.809 38.849 155.434 0.40 25.59 241 SER A CA 1
ATOM 1971 C C . SER A 1 242 ? -61.934 40.054 155.778 1.00 25.73 241 SER A C 1
ATOM 1972 O O . SER A 1 242 ? -62.165 40.741 156.755 1.00 25.35 241 SER A O 1
ATOM 1977 N N . HIS A 1 243 ? -60.908 40.311 154.982 1.00 20.98 242 HIS A N 1
ATOM 1978 C CA . HIS A 1 243 ? -59.990 41.408 155.275 1.00 20.66 242 HIS A CA 1
ATOM 1979 C C . HIS A 1 243 ? -59.169 41.752 154.035 1.00 19.64 242 HIS A C 1
ATOM 1980 O O . HIS A 1 243 ? -59.205 40.998 153.080 1.00 19.39 242 HIS A O 1
ATOM 1987 N N . PRO A 1 244 ? -58.414 42.870 154.057 1.00 20.56 243 PRO A N 1
ATOM 1988 C CA . PRO A 1 244 ? -57.619 43.221 152.881 1.00 19.60 243 PRO A CA 1
ATOM 1989 C C . PRO A 1 244 ? -56.515 42.189 152.629 1.00 18.85 243 PRO A C 1
ATOM 1990 O O . PRO A 1 244 ? -55.864 41.708 153.563 1.00 19.88 243 PRO A O 1
ATOM 1994 N N . ILE A 1 245 ? -56.344 41.867 151.359 1.00 16.88 244 ILE A N 1
ATOM 1995 C CA . ILE A 1 245 ? -55.347 40.896 150.896 1.00 16.45 244 ILE A CA 1
ATOM 1996 C C . ILE A 1 245 ? -54.644 41.532 149.730 1.00 15.31 244 ILE A C 1
ATOM 1997 O O . ILE A 1 245 ? -55.293 42.059 148.839 1.00 14.41 244 ILE A O 1
ATOM 2002 N N . GLU A 1 246 ? -53.315 41.499 149.754 1.00 14.76 245 GLU A N 1
ATOM 2003 C CA . GLU A 1 246 ? -52.488 41.920 148.608 1.00 16.43 245 GLU A CA 1
ATOM 2004 C C . GLU A 1 246 ? -51.196 41.136 148.719 1.00 15.20 245 GLU A C 1
ATOM 2005 O O . GLU A 1 246 ? -50.338 41.469 149.540 1.00 14.79 245 GLU A O 1
ATOM 2011 N N . SER A 1 247 ? -51.081 40.055 147.938 1.00 13.43 246 SER A N 1
ATOM 2012 C CA . SER A 1 247 ? -49.977 39.117 148.136 1.00 11.05 246 SER A CA 1
ATOM 2013 C C . SER A 1 247 ? -49.401 38.617 146.828 1.00 11.83 246 SER A C 1
ATOM 2014 O O . SER A 1 247 ? -50.115 38.420 145.855 1.00 13.02 246 SER A O 1
ATOM 2017 N N . LEU A 1 248 ? -48.102 38.315 146.845 1.00 11.06 247 LEU A N 1
ATOM 2018 C CA . LEU A 1 248 ? -47.410 37.754 145.691 1.00 10.28 247 LEU A CA 1
ATOM 2019 C C . LEU A 1 248 ? -46.926 36.331 146.006 1.00 11.22 247 LEU A C 1
ATOM 2020 O O . LEU A 1 248 ? -46.192 36.132 146.993 1.00 12.20 247 LEU A O 1
ATOM 2025 N N . PHE A 1 249 ? -47.305 35.372 145.160 1.00 10.41 248 PHE A N 1
ATOM 2026 C CA . PHE A 1 249 ? -46.845 33.988 145.289 1.00 11.15 248 PHE A CA 1
ATOM 2027 C C . PHE A 1 249 ? -46.202 33.499 144.020 1.00 12.42 248 PHE A C 1
ATOM 2028 O O . PHE A 1 249 ? -46.570 33.933 142.925 1.00 11.41 248 PHE A O 1
ATOM 2036 N N . SER A 1 250 ? -45.263 32.570 144.139 1.00 11.58 249 SER A N 1
ATOM 2037 C CA . SER A 1 250 ? -44.965 31.690 143.008 1.00 10.87 249 SER A CA 1
ATOM 2038 C C . SER A 1 250 ? -45.988 30.557 142.947 1.00 9.32 249 SER A C 1
ATOM 2039 O O . SER A 1 250 ? -46.622 30.231 143.941 1.00 12.57 249 SER A O 1
ATOM 2042 N N . LEU A 1 251 ? -46.094 29.929 141.783 1.00 12.73 250 LEU A N 1
ATOM 2043 C CA . LEU A 1 251 ? -47.052 28.861 141.544 1.00 12.47 250 LEU A CA 1
ATOM 2044 C C . LEU A 1 251 ? -46.358 27.531 141.355 1.00 15.69 250 LEU A C 1
ATOM 2045 O O . LEU A 1 251 ? -45.217 27.464 140.897 1.00 14.34 250 LEU A O 1
ATOM 2050 N N . LYS A 1 252 ? -47.076 26.465 141.662 1.00 13.19 251 LYS A N 1
ATOM 2051 C CA . LYS A 1 252 ? -46.631 25.112 141.347 1.00 15.49 251 LYS A CA 1
ATOM 2052 C C . LYS A 1 252 ? -47.839 24.306 140.914 1.00 17.13 251 LYS A C 1
ATOM 2053 O O . LYS A 1 252 ? -48.983 24.771 141.054 1.00 14.23 251 LYS A O 1
ATOM 2059 N N . ASP A 1 253 ? -47.591 23.124 140.349 1.00 14.31 252 ASP A N 1
ATOM 2060 C CA . ASP A 1 253 ? -48.648 22.137 140.157 1.00 13.50 252 ASP A CA 1
ATOM 2061 C C . ASP A 1 253 ? -48.972 21.390 141.449 1.00 15.13 252 ASP A C 1
ATOM 2062 O O . ASP A 1 253 ? -48.099 21.126 142.290 1.00 12.98 252 ASP A O 1
ATOM 2067 N N . ILE A 1 254 ? -50.249 21.077 141.604 1.00 13.60 253 ILE A N 1
ATOM 2068 C CA . ILE A 1 254 ? -50.754 20.207 142.638 1.00 16.08 253 ILE A CA 1
ATOM 2069 C C . ILE A 1 254 ? -51.544 19.073 141.994 1.00 17.12 253 ILE A C 1
ATOM 2070 O O . ILE A 1 254 ? -51.858 19.120 140.815 1.00 18.51 253 ILE A O 1
ATOM 2075 N N . ASP A 1 255 ? -51.838 18.043 142.764 1.00 18.87 254 ASP A N 1
ATOM 2076 C CA . ASP A 1 255 ? -52.628 16.916 142.250 1.00 20.86 254 ASP A CA 1
ATOM 2077 C C . ASP A 1 255 ? -54.066 17.070 142.700 1.00 20.26 254 ASP A C 1
ATOM 2078 O O . ASP A 1 255 ? -54.311 17.225 143.869 1.00 20.50 254 ASP A O 1
ATOM 2083 N N . VAL A 1 256 ? -54.994 17.031 141.757 1.00 21.45 255 VAL A N 1
ATOM 2084 C CA . VAL A 1 256 ? -56.437 17.063 142.044 1.00 25.08 255 VAL A CA 1
ATOM 2085 C C . VAL A 1 256 ? -57.101 15.959 141.225 1.00 28.37 255 VAL A C 1
ATOM 2086 O O . VAL A 1 256 ? -57.055 16.001 139.998 1.00 27.47 255 VAL A O 1
ATOM 2090 N N . ASN A 1 257 ? -57.717 14.977 141.885 1.00 32.93 256 ASN A N 1
ATOM 2091 C CA . ASN A 1 257 ? -58.414 13.875 141.178 1.00 34.44 256 ASN A CA 1
ATOM 2092 C C . ASN A 1 257 ? -57.593 13.157 140.113 1.00 33.45 256 ASN A C 1
ATOM 2093 O O . ASN A 1 257 ? -58.026 13.003 138.954 1.00 33.63 256 ASN A O 1
ATOM 2098 N N . GLY A 1 258 ? -56.413 12.709 140.507 1.00 31.01 257 GLY A N 1
ATOM 2099 C CA . GLY A 1 258 ? -55.541 11.961 139.615 1.00 28.91 257 GLY A CA 1
ATOM 2100 C C . GLY A 1 258 ? -54.872 12.735 138.512 1.00 28.01 257 GLY A C 1
ATOM 2101 O O . GLY A 1 258 ? -54.224 12.151 137.662 1.00 29.16 257 GLY A O 1
ATOM 2102 N N . LYS A 1 259 ? -54.973 14.058 138.540 1.00 23.95 258 LYS A N 1
ATOM 2103 C CA . LYS A 1 259 ? -54.560 14.876 137.437 1.00 25.15 258 LYS A CA 1
ATOM 2104 C C . LYS A 1 259 ? -53.789 16.076 138.014 1.00 23.07 258 LYS A C 1
ATOM 2105 O O . LYS A 1 259 ? -54.136 16.547 139.102 1.00 22.21 258 LYS A O 1
ATOM 2111 N N . THR A 1 260 ? -52.768 16.566 137.331 1.00 20.19 259 THR A N 1
ATOM 2112 C CA . THR A 1 260 ? -52.116 17.792 137.815 1.00 18.81 259 THR A CA 1
ATOM 2113 C C . THR A 1 260 ? -52.985 19.025 137.500 1.00 18.79 259 THR A C 1
ATOM 2114 O O . THR A 1 260 ? -53.687 19.078 136.497 1.00 19.15 259 THR A O 1
ATOM 2118 N N . PHE A 1 261 ? -52.895 20.007 138.382 1.00 16.01 260 PHE A N 1
ATOM 2119 C CA . PHE A 1 261 ? -53.642 21.245 138.237 1.00 13.98 260 PHE A CA 1
ATOM 2120 C C . PHE A 1 261 ? -52.758 22.372 138.690 1.00 13.35 260 PHE A C 1
ATOM 2121 O O . PHE A 1 261 ? -52.050 22.240 139.689 1.00 13.38 260 PHE A O 1
ATOM 2129 N N . ARG A 1 262 ? -52.796 23.464 137.932 1.00 13.31 261 ARG A N 1
ATOM 2130 C CA . ARG A 1 262 ? -52.194 24.716 138.327 1.00 12.84 261 ARG A CA 1
ATOM 2131 C C . ARG A 1 262 ? -53.242 25.812 138.152 1.00 11.46 261 ARG A C 1
ATOM 2132 O O . ARG A 1 262 ? -53.932 25.873 137.141 1.00 12.60 261 ARG A O 1
ATOM 2140 N N . GLY A 1 263 ? -53.383 26.641 139.183 1.00 11.21 262 GLY A N 1
ATOM 2141 C CA . GLY A 1 263 ? -54.299 27.768 139.106 1.00 12.79 262 GLY A CA 1
ATOM 2142 C C . GLY A 1 263 ? -55.038 27.995 140.393 1.00 11.59 262 GLY A C 1
ATOM 2143 O O . GLY A 1 263 ? -54.516 27.732 141.471 1.00 12.08 262 GLY A O 1
ATOM 2144 N N . ALA A 1 264 ? -56.246 28.508 140.250 1.00 11.43 263 ALA A N 1
ATOM 2145 C CA . ALA A 1 264 ? -57.059 28.904 141.376 1.00 12.88 263 ALA A CA 1
ATOM 2146 C C . ALA A 1 264 ? -58.464 28.405 141.229 1.00 11.27 263 ALA A C 1
ATOM 2147 O O . ALA A 1 264 ? -58.925 28.048 140.142 1.00 13.72 263 ALA A O 1
ATOM 2149 N N . CYS A 1 265 ? -59.170 28.400 142.351 1.00 12.61 264 CYS A N 1
ATOM 2150 C CA . CYS A 1 265 ? -60.593 28.215 142.313 1.00 14.28 264 CYS A CA 1
ATOM 2151 C C . CYS A 1 265 ? -61.278 28.970 143.416 1.00 13.83 264 CYS A C 1
ATOM 2152 O O . CYS A 1 265 ? -60.652 29.327 144.412 1.00 14.41 264 CYS A O 1
ATOM 2155 N N . ILE A 1 266 ? -62.559 29.239 143.183 1.00 13.89 265 ILE A N 1
ATOM 2156 C CA . ILE A 1 266 ? -63.418 29.945 144.135 1.00 12.14 265 ILE A CA 1
ATOM 2157 C C . ILE A 1 266 ? -64.595 29.005 144.388 1.00 13.18 265 ILE A C 1
ATOM 2158 O O . ILE A 1 266 ? -65.325 28.663 143.457 1.00 13.95 265 ILE A O 1
ATOM 2163 N N . GLU A 1 267 ? -64.732 28.559 145.635 1.00 15.54 266 GLU A N 1
ATOM 2164 C CA . GLU A 1 267 ? -65.727 27.565 146.040 1.00 17.22 266 GLU A CA 1
ATOM 2165 C C . GLU A 1 267 ? -66.798 28.254 146.871 1.00 17.14 266 GLU A C 1
ATOM 2166 O O . GLU A 1 267 ? -66.486 28.971 147.824 1.00 17.75 266 GLU A O 1
ATOM 2172 N N . ASP A 1 268 ? -68.044 28.015 146.487 1.00 19.56 267 ASP A N 1
ATOM 2173 C CA . ASP A 1 268 ? -69.218 28.377 147.283 1.00 19.91 267 ASP A CA 1
ATOM 2174 C C . ASP A 1 268 ? -69.955 27.082 147.636 1.00 18.79 267 ASP A C 1
ATOM 2175 O O . ASP A 1 268 ? -70.825 26.592 146.901 1.00 20.15 267 ASP A O 1
ATOM 2180 N N . ALA A 1 269 ? -69.555 26.511 148.760 1.00 20.70 268 ALA A N 1
ATOM 2181 C CA . ALA A 1 269 ? -70.123 25.270 149.254 1.00 22.71 268 ALA A CA 1
ATOM 2182 C C . ALA A 1 269 ? -71.638 25.393 149.440 1.00 23.33 268 ALA A C 1
ATOM 2183 O O . ALA A 1 269 ? -72.371 24.468 149.136 1.00 24.62 268 ALA A O 1
ATOM 2185 N N . SER A 1 270 ? -72.093 26.559 149.874 1.00 25.15 269 SER A N 1
ATOM 2186 C CA . SER A 1 270 ? -73.523 26.807 150.101 1.00 26.58 269 SER A CA 1
ATOM 2187 C C . SER A 1 270 ? -74.339 26.567 148.830 1.00 29.22 269 SER A C 1
ATOM 2188 O O . SER A 1 270 ? -75.517 26.204 148.905 1.00 27.53 269 SER A O 1
ATOM 2191 N N . LYS A 1 271 ? -73.714 26.759 147.660 1.00 24.98 270 LYS A N 1
ATOM 2192 C CA . LYS A 1 271 ? -74.383 26.506 146.376 1.00 26.50 270 LYS A CA 1
ATOM 2193 C C . LYS A 1 271 ? -73.806 25.304 145.618 1.00 26.28 270 LYS A C 1
ATOM 2194 O O . LYS A 1 271 ? -74.150 25.069 144.467 1.00 26.90 270 LYS A O 1
ATOM 2200 N N . ASN A 1 272 ? -72.938 24.540 146.273 1.00 23.34 271 ASN A N 1
ATOM 2201 C CA . ASN A 1 272 ? -72.288 23.370 145.673 1.00 25.38 271 ASN A CA 1
ATOM 2202 C C . ASN A 1 272 ? -71.642 23.629 144.301 1.00 21.43 271 ASN A C 1
ATOM 2203 O O . ASN A 1 272 ? -71.649 22.753 143.427 1.00 21.99 271 ASN A O 1
ATOM 2208 N N . THR A 1 273 ? -71.076 24.811 144.151 1.00 20.28 272 THR A N 1
ATOM 2209 C CA . THR A 1 273 ? -70.465 25.242 142.895 1.00 19.27 272 THR A CA 1
ATOM 2210 C C . THR A 1 273 ? -69.062 25.806 143.100 1.00 17.54 272 THR A C 1
ATOM 2211 O O . THR A 1 273 ? -68.809 26.557 144.031 1.00 17.44 272 THR A O 1
ATOM 2215 N N . ARG A 1 274 ? -68.165 25.470 142.160 1.00 17.30 273 ARG A N 1
ATOM 2216 C CA . ARG A 1 274 ? -66.781 25.933 142.156 1.00 15.14 273 ARG A CA 1
ATOM 2217 C C . ARG A 1 274 ? -66.513 26.630 140.818 1.00 14.24 273 ARG A C 1
ATOM 2218 O O . ARG A 1 274 ? -66.866 26.083 139.769 1.00 14.83 273 ARG A O 1
ATOM 2226 N N . VAL A 1 275 ? -65.907 27.817 140.864 1.00 14.50 274 VAL A N 1
ATOM 2227 C CA . VAL A 1 275 ? -65.374 28.482 139.674 1.00 12.29 274 VAL A CA 1
ATOM 2228 C C . VAL A 1 275 ? -63.893 28.151 139.589 1.00 12.16 274 VAL A C 1
ATOM 2229 O O . VAL A 1 275 ? -63.175 28.268 140.574 1.00 12.11 274 VAL A O 1
ATOM 2233 N N . VAL A 1 276 ? -63.464 27.656 138.436 1.00 12.05 275 VAL A N 1
ATOM 2234 C CA . VAL A 1 276 ? -62.080 27.210 138.261 1.00 12.33 275 VAL A CA 1
ATOM 2235 C C . VAL A 1 276 ? -61.347 28.086 137.247 1.00 13.98 275 VAL A C 1
ATOM 2236 O O . VAL A 1 276 ? -61.858 28.343 136.144 1.00 14.86 275 VAL A O 1
ATOM 2240 N N . TYR A 1 277 ? -60.145 28.509 137.615 1.00 11.51 276 TYR A N 1
ATOM 2241 C CA . TYR A 1 277 ? -59.267 29.315 136.776 1.00 11.47 276 TYR A CA 1
ATOM 2242 C C . TYR A 1 277 ? -57.955 28.546 136.638 1.00 11.29 276 TYR A C 1
ATOM 2243 O O . TYR A 1 277 ? -57.058 28.643 137.477 1.00 10.98 276 TYR A O 1
ATOM 2252 N N . GLU A 1 278 ? -57.868 27.749 135.583 1.00 11.12 277 GLU A N 1
ATOM 2253 C CA . GLU A 1 278 ? -56.710 26.893 135.321 1.00 14.05 277 GLU A CA 1
ATOM 2254 C C . GLU A 1 278 ? -55.697 27.642 134.453 1.00 15.79 277 GLU A C 1
ATOM 2255 O O . GLU A 1 278 ? -56.044 28.281 133.466 1.00 17.99 277 GLU A O 1
ATOM 2269 N N . SER A 1 280 ? -51.794 27.592 132.506 1.00 14.54 279 SER A N 1
ATOM 2270 C CA . SER A 1 280 ? -50.682 26.787 131.967 1.00 16.99 279 SER A CA 1
ATOM 2271 C C . SER A 1 280 ? -49.378 27.098 132.705 1.00 14.47 279 SER A C 1
ATOM 2272 O O . SER A 1 280 ? -49.255 28.122 133.412 1.00 13.79 279 SER A O 1
ATOM 2275 N N . SER A 1 281 ? -48.395 26.222 132.517 1.00 15.16 280 SER A N 1
ATOM 2276 C CA A SER A 1 281 ? -47.088 26.310 133.176 0.50 16.57 280 SER A CA 1
ATOM 2277 C CA B SER A 1 281 ? -47.136 26.341 133.247 0.50 15.11 280 SER A CA 1
ATOM 2278 C C . SER A 1 281 ? -46.308 27.562 132.838 1.00 13.84 280 SER A C 1
ATOM 2279 O O . SER A 1 281 ? -45.332 27.900 133.520 1.00 14.47 280 SER A O 1
ATOM 2284 N N . GLU A 1 282 ? -46.700 28.251 131.762 1.00 14.60 281 GLU A N 1
ATOM 2285 C CA . GLU A 1 282 ? -46.072 29.522 131.428 1.00 14.80 281 GLU A CA 1
ATOM 2286 C C . GLU A 1 282 ? -46.308 30.573 132.505 1.00 15.30 281 GLU A C 1
ATOM 2287 O O . GLU A 1 282 ? -45.530 31.542 132.619 1.00 12.50 281 GLU A O 1
ATOM 2293 N N . TYR A 1 283 ? -47.364 30.381 133.294 1.00 12.26 282 TYR A N 1
ATOM 2294 C CA . TYR A 1 283 ? -47.671 31.315 134.388 1.00 13.82 282 TYR A CA 1
ATOM 2295 C C . TYR A 1 283 ? -47.010 30.812 135.669 1.00 14.34 282 TYR A C 1
ATOM 2296 O O . TYR A 1 283 ? -47.320 29.731 136.161 1.00 16.23 282 TYR A O 1
ATOM 2305 N N . LYS A 1 284 ? -46.026 31.577 136.141 1.00 13.48 283 LYS A N 1
ATOM 2306 C CA . LYS A 1 284 ? -45.156 31.143 137.211 1.00 14.19 283 LYS A CA 1
ATOM 2307 C C . LYS A 1 284 ? -45.362 31.858 138.549 1.00 14.26 283 LYS A C 1
ATOM 2308 O O . LYS A 1 284 ? -44.879 31.392 139.591 1.00 13.24 283 LYS A O 1
ATOM 2314 N N . TYR A 1 285 ? -46.050 32.998 138.514 1.00 11.41 284 TYR A N 1
ATOM 2315 C CA . TYR A 1 285 ? -46.307 33.829 139.681 1.00 11.69 284 TYR A CA 1
ATOM 2316 C C . TYR A 1 285 ? -47.755 34.296 139.645 1.00 10.34 284 TYR A C 1
ATOM 2317 O O . TYR A 1 285 ? -48.426 34.177 138.621 1.00 10.44 284 TYR A O 1
ATOM 2326 N N . LEU A 1 286 ? -48.237 34.772 140.789 1.00 10.87 285 LEU A N 1
ATOM 2327 C CA . LEU A 1 286 ? -49.610 35.226 140.880 1.00 11.54 285 LEU A CA 1
ATOM 2328 C C . LEU A 1 286 ? -49.729 36.229 141.999 1.00 11.76 285 LEU A C 1
ATOM 2329 O O . LEU A 1 286 ? -49.121 36.056 143.074 1.00 11.95 285 LEU A O 1
ATOM 2334 N N . VAL A 1 287 ? -50.497 37.280 141.718 1.00 9.45 286 VAL A N 1
ATOM 2335 C CA . VAL A 1 287 ? -50.847 38.294 142.704 1.00 9.03 286 VAL A CA 1
ATOM 2336 C C . VAL A 1 287 ? -52.323 38.108 143.002 1.00 8.94 286 VAL A C 1
ATOM 2337 O O . VAL A 1 287 ? -53.130 37.917 142.099 1.00 12.24 286 VAL A O 1
ATOM 2341 N N . ILE A 1 288 ? -52.665 38.080 144.288 1.00 11.23 287 ILE A N 1
ATOM 2342 C CA . ILE A 1 288 ? -54.051 38.110 144.696 1.00 11.43 287 ILE A CA 1
ATOM 2343 C C . ILE A 1 288 ? -54.244 39.454 145.402 1.00 12.26 287 ILE A C 1
ATOM 2344 O O . ILE A 1 288 ? -53.468 39.822 146.283 1.00 12.91 287 ILE A O 1
ATOM 2349 N N . TRP A 1 289 ? -55.273 40.179 144.995 1.00 12.18 288 TRP A N 1
ATOM 2350 C CA . TRP A 1 289 ? -55.572 41.497 145.522 1.00 13.40 288 TRP A CA 1
ATOM 2351 C C . TRP A 1 289 ? -57.087 41.639 145.545 1.00 14.49 288 TRP A C 1
ATOM 2352 O O . TRP A 1 289 ? -57.718 41.511 144.500 1.00 13.44 288 TRP A O 1
ATOM 2363 N N . ASN A 1 290 ? -57.664 41.879 146.717 1.00 13.53 289 ASN A N 1
ATOM 2364 C CA . ASN A 1 290 ? -59.127 41.917 146.820 1.00 15.39 289 ASN A CA 1
ATOM 2365 C C . ASN A 1 290 ? -59.715 43.326 147.042 1.00 16.89 289 ASN A C 1
ATOM 2366 O O . ASN A 1 290 ? -60.861 43.417 147.439 1.00 16.89 289 ASN A O 1
ATOM 2371 N N . ASP A 1 291 ? -58.920 44.381 146.805 1.00 15.15 290 ASP A N 1
ATOM 2372 C CA . ASP A 1 291 ? -59.381 45.761 146.906 1.00 18.38 290 ASP A CA 1
ATOM 2373 C C . ASP A 1 291 ? -60.092 46.011 148.249 1.00 18.20 290 ASP A C 1
ATOM 2374 O O . ASP A 1 291 ? -61.208 46.491 148.268 1.00 19.10 290 ASP A O 1
ATOM 2387 N N . GLY A 1 293 ? -61.437 43.880 150.196 1.00 20.28 292 GLY A N 1
ATOM 2388 C CA . GLY A 1 293 ? -62.354 42.771 150.460 1.00 19.38 292 GLY A CA 1
ATOM 2389 C C . GLY A 1 293 ? -63.806 43.160 150.708 1.00 21.42 292 GLY A C 1
ATOM 2390 O O . GLY A 1 293 ? -64.620 42.337 151.121 1.00 23.48 292 GLY A O 1
ATOM 2391 N N . ASP A 1 294 ? -64.142 44.411 150.451 1.00 21.66 293 ASP A N 1
ATOM 2392 C CA . ASP A 1 294 ? -65.491 44.904 150.775 1.00 23.03 293 ASP A CA 1
ATOM 2393 C C . ASP A 1 294 ? -66.268 45.334 149.533 1.00 22.85 293 ASP A C 1
ATOM 2394 O O . ASP A 1 294 ? -67.287 46.006 149.643 1.00 20.06 293 ASP A O 1
ATOM 2399 N N . LYS A 1 295 ? -65.811 44.921 148.348 1.00 18.82 294 LYS A N 1
ATOM 2400 C CA . LYS A 1 295 ? -66.447 45.327 147.089 1.00 18.57 294 LYS A CA 1
ATOM 2401 C C . LYS A 1 295 ? -67.014 44.180 146.238 1.00 18.48 294 LYS A C 1
ATOM 2402 O O . LYS A 1 295 ? -67.351 44.380 145.074 1.00 19.28 294 LYS A O 1
ATOM 2408 N N . LYS A 1 296 ? -67.162 42.994 146.837 1.00 16.35 295 LYS A N 1
ATOM 2409 C CA . LYS A 1 296 ? -67.824 41.849 146.201 1.00 19.34 295 LYS A CA 1
ATOM 2410 C C . LYS A 1 296 ? -67.053 41.340 144.968 1.00 17.69 295 LYS A C 1
ATOM 2411 O O . LYS A 1 296 ? -67.658 40.799 144.033 1.00 16.90 295 LYS A O 1
ATOM 2417 N N . TYR A 1 297 ? -65.740 41.557 144.967 1.00 16.24 296 TYR A N 1
ATOM 2418 C CA . TYR A 1 297 ? -64.867 40.988 143.945 1.00 14.55 296 TYR A CA 1
ATOM 2419 C C . TYR A 1 297 ? -63.462 40.782 144.473 1.00 15.64 296 TYR A C 1
ATOM 2420 O O . TYR A 1 297 ? -63.083 41.305 145.530 1.00 16.11 296 TYR A O 1
ATOM 2429 N N . ALA A 1 298 ? -62.696 39.996 143.738 1.00 14.92 297 ALA A N 1
ATOM 2430 C CA . ALA A 1 298 ? -61.289 39.841 144.017 1.00 13.88 297 ALA A CA 1
ATOM 2431 C C . ALA A 1 298 ? -60.570 39.625 142.703 1.00 13.05 297 ALA A C 1
ATOM 2432 O O . ALA A 1 298 ? -61.119 39.014 141.787 1.00 12.89 297 ALA A O 1
ATOM 2434 N N . CYS A 1 299 ? -59.356 40.154 142.628 1.00 11.74 298 CYS A N 1
ATOM 2435 C CA . CYS A 1 299 ? -58.463 39.900 141.511 1.00 10.70 298 CYS A CA 1
ATOM 2436 C C . CYS A 1 299 ? -57.464 38.776 141.776 1.00 10.42 298 CYS A C 1
ATOM 2437 O O . CYS A 1 299 ? -56.778 38.732 142.808 1.00 13.10 298 CYS A O 1
ATOM 2440 N N . ILE A 1 300 ? -57.371 37.893 140.796 1.00 10.85 299 ILE A N 1
ATOM 2441 C CA . ILE A 1 300 ? -56.473 36.735 140.843 1.00 12.15 299 ILE A CA 1
ATOM 2442 C C . ILE A 1 300 ? -55.654 36.821 139.566 1.00 11.55 299 ILE A C 1
ATOM 2443 O O . ILE A 1 300 ? -56.187 36.632 138.467 1.00 12.92 299 ILE A O 1
ATOM 2448 N N . GLU A 1 301 ? -54.370 37.149 139.721 1.00 10.45 300 GLU A N 1
ATOM 2449 C CA . GLU A 1 301 ? -53.570 37.767 138.675 1.00 10.12 300 GLU A CA 1
ATOM 2450 C C . GLU A 1 301 ? -52.341 36.912 138.307 1.00 9.92 300 GLU A C 1
ATOM 2451 O O . GLU A 1 301 ? -51.287 37.079 138.882 1.00 12.06 300 GLU A O 1
ATOM 2457 N N . PRO A 1 302 ? -52.493 36.028 137.320 1.00 12.03 301 PRO A N 1
ATOM 2458 C CA . PRO A 1 302 ? -51.365 35.228 136.878 1.00 11.98 301 PRO A CA 1
ATOM 2459 C C . PRO A 1 302 ? -50.335 36.072 136.158 1.00 12.56 301 PRO A C 1
ATOM 2460 O O . PRO A 1 302 ? -50.700 37.043 135.489 1.00 12.89 301 PRO A O 1
ATOM 2464 N N . GLN A 1 303 ? -49.069 35.684 136.294 1.00 11.48 302 GLN A N 1
ATOM 2465 C CA . GLN A 1 303 ? -47.947 36.387 135.660 1.00 10.86 302 GLN A CA 1
ATOM 2466 C C . GLN A 1 303 ? -46.895 35.398 135.213 1.00 10.42 302 GLN A C 1
ATOM 2467 O O . GLN A 1 303 ? -46.674 34.397 135.880 1.00 11.35 302 GLN A O 1
ATOM 2473 N N . THR A 1 304 ? -46.227 35.692 134.096 1.00 9.67 303 THR A N 1
ATOM 2474 C CA . THR A 1 304 ? -45.101 34.868 133.645 1.00 12.47 303 THR A CA 1
ATOM 2475 C C . THR A 1 304 ? -43.855 35.000 134.505 1.00 14.15 303 THR A C 1
ATOM 2476 O O . THR A 1 304 ? -42.976 34.143 134.485 1.00 13.91 303 THR A O 1
ATOM 2480 N N . SER A 1 305 ? -43.761 36.086 135.248 1.00 11.49 304 SER A N 1
ATOM 2481 C CA . SER A 1 305 ? -42.581 36.382 135.999 1.00 14.01 304 SER A CA 1
ATOM 2482 C C . SER A 1 305 ? -42.946 37.132 137.267 1.00 15.82 304 SER A C 1
ATOM 2483 O O . SER A 1 305 ? -44.061 37.616 137.426 1.00 13.36 304 SER A O 1
ATOM 2486 N N . ILE A 1 306 ? -41.962 37.227 138.145 1.00 12.73 305 ILE A N 1
ATOM 2487 C CA . ILE A 1 306 ? -42.100 37.954 139.371 1.00 12.44 305 ILE A CA 1
ATOM 2488 C C . ILE A 1 306 ? -42.310 39.452 139.079 1.00 11.33 305 ILE A C 1
ATOM 2489 O O . ILE A 1 306 ? -41.932 39.969 138.016 1.00 12.15 305 ILE A O 1
ATOM 2494 N N . ILE A 1 307 ? -42.925 40.143 140.023 1.00 11.92 306 ILE A N 1
ATOM 2495 C CA . ILE A 1 307 ? -43.010 41.591 139.966 1.00 10.69 306 ILE A CA 1
ATOM 2496 C C . ILE A 1 307 ? -41.591 42.154 139.801 1.00 12.14 306 ILE A C 1
ATOM 2497 O O . ILE A 1 307 ? -40.664 41.673 140.454 1.00 13.09 306 ILE A O 1
ATOM 2502 N N . ASN A 1 308 ? -41.432 43.142 138.921 1.00 12.69 307 ASN A N 1
ATOM 2503 C CA . ASN A 1 308 ? -40.138 43.833 138.696 1.00 11.83 307 ASN A CA 1
ATOM 2504 C C . ASN A 1 308 ? -39.059 42.871 138.158 1.00 12.35 307 ASN A C 1
ATOM 2505 O O . ASN A 1 308 ? -37.906 43.088 138.408 1.00 12.17 307 ASN A O 1
ATOM 2510 N N . SER A 1 309 ? -39.464 41.811 137.450 1.00 13.05 308 SER A N 1
ATOM 2511 C CA . SER A 1 309 ? -38.555 40.732 137.033 1.00 14.06 308 SER A CA 1
ATOM 2512 C C . SER A 1 309 ? -37.287 41.192 136.273 1.00 14.34 308 SER A C 1
ATOM 2513 O O . SER A 1 309 ? -36.233 40.614 136.477 1.00 18.46 308 SER A O 1
ATOM 2516 N N . PRO A 1 310 ? -37.368 42.225 135.420 1.00 14.51 309 PRO A N 1
ATOM 2517 C CA . PRO A 1 310 ? -36.141 42.642 134.749 1.00 16.33 309 PRO A CA 1
ATOM 2518 C C . PRO A 1 310 ? -35.047 43.169 135.679 1.00 17.93 309 PRO A C 1
ATOM 2519 O O . PRO A 1 310 ? -33.887 43.223 135.283 1.00 20.07 309 PRO A O 1
ATOM 2523 N N . ASN A 1 311 ? -35.404 43.552 136.905 1.00 15.31 310 ASN A N 1
ATOM 2524 C CA . ASN A 1 311 ? -34.449 44.155 137.831 1.00 16.38 310 ASN A CA 1
ATOM 2525 C C . ASN A 1 311 ? -34.023 43.304 139.032 1.00 17.23 310 ASN A C 1
ATOM 2526 O O . ASN A 1 311 ? -33.196 43.756 139.806 1.00 20.54 310 ASN A O 1
ATOM 2531 N N . VAL A 1 312 ? -34.615 42.124 139.234 1.00 15.64 311 VAL A N 1
ATOM 2532 C CA . VAL A 1 312 ? -34.351 41.347 140.451 1.00 15.13 311 VAL A CA 1
ATOM 2533 C C . VAL A 1 312 ? -33.002 40.616 140.304 1.00 17.31 311 VAL A C 1
ATOM 2534 O O . VAL A 1 312 ? -32.545 40.338 139.199 1.00 17.48 311 VAL A O 1
ATOM 2538 N N . LYS A 1 313 ? -32.363 40.346 141.428 1.00 18.25 312 LYS A N 1
ATOM 2539 C CA . LYS A 1 313 ? -31.039 39.679 141.451 1.00 21.07 312 LYS A CA 1
ATOM 2540 C C . LYS A 1 313 ? -31.272 38.223 141.677 1.00 20.44 312 LYS A C 1
ATOM 2541 O O . LYS A 1 313 ? -30.895 37.665 142.705 1.00 22.06 312 LYS A O 1
ATOM 2547 N N . LEU A 1 314 ? -31.955 37.631 140.719 1.00 20.59 313 LEU A N 1
ATOM 2548 C CA . LEU A 1 314 ? -32.279 36.228 140.694 1.00 21.60 313 LEU A CA 1
ATOM 2549 C C . LEU A 1 314 ? -32.016 35.738 139.289 1.00 22.88 313 LEU A C 1
ATOM 2550 O O . LEU A 1 314 ? -32.120 36.506 138.330 1.00 21.56 313 LEU A O 1
ATOM 2555 N N . ASP A 1 315 ? -31.733 34.449 139.146 1.00 17.71 314 ASP A N 1
ATOM 2556 C CA A ASP A 1 315 ? -31.596 33.915 137.810 0.60 19.33 314 ASP A CA 1
ATOM 2557 C CA B ASP A 1 315 ? -31.620 33.836 137.833 0.40 17.48 314 ASP A CA 1
ATOM 2558 C C . ASP A 1 315 ? -32.968 33.866 137.109 1.00 18.15 314 ASP A C 1
ATOM 2559 O O . ASP A 1 315 ? -34.034 33.839 137.750 1.00 16.84 314 ASP A O 1
ATOM 2568 N N . ARG A 1 316 ? -32.931 33.880 135.789 1.00 18.34 315 ARG A N 1
ATOM 2569 C CA . ARG A 1 316 ? -34.130 33.866 134.984 1.00 19.46 315 ARG A CA 1
ATOM 2570 C C . ARG A 1 316 ? -34.993 32.628 135.190 1.00 19.30 315 ARG A C 1
ATOM 2571 O O . ARG A 1 316 ? -36.222 32.690 135.061 1.00 19.15 315 ARG A O 1
ATOM 2579 N N . SER A 1 317 ? -34.372 31.494 135.500 1.00 20.24 316 SER A N 1
ATOM 2580 C CA . SER A 1 317 ? -35.138 30.291 135.779 1.00 19.83 316 SER A CA 1
ATOM 2581 C C . SER A 1 317 ? -36.024 30.495 137.001 1.00 20.61 316 SER A C 1
ATOM 2582 O O . SER A 1 317 ? -37.090 29.921 137.062 1.00 24.04 316 SER A O 1
ATOM 2585 N N . VAL A 1 318 ? -35.584 31.309 137.956 1.00 18.34 317 VAL A N 1
ATOM 2586 C CA . VAL A 1 318 ? -36.400 31.644 139.135 1.00 17.20 317 VAL A CA 1
ATOM 2587 C C . VAL A 1 318 ? -37.357 32.838 138.881 1.00 16.52 317 VAL A C 1
ATOM 2588 O O . VAL A 1 318 ? -38.536 32.782 139.241 1.00 17.29 317 VAL A O 1
ATOM 2592 N N . SER A 1 319 ? -36.833 33.917 138.316 1.00 13.93 318 SER A N 1
ATOM 2593 C CA . SER A 1 319 ? -37.614 35.148 138.140 1.00 14.75 318 SER A CA 1
ATOM 2594 C C . SER A 1 319 ? -38.701 34.983 137.084 1.00 15.08 318 SER A C 1
ATOM 2595 O O . SER A 1 319 ? -39.741 35.598 137.191 1.00 15.84 318 SER A O 1
ATOM 2598 N N . GLY A 1 320 ? -38.430 34.184 136.054 1.00 13.24 319 GLY A N 1
ATOM 2599 C CA . GLY A 1 320 ? -39.322 34.014 134.916 1.00 14.35 319 GLY A CA 1
ATOM 2600 C C . GLY A 1 320 ? -39.209 35.071 133.828 1.00 15.32 319 GLY A C 1
ATOM 2601 O O . GLY A 1 320 ? -39.966 35.036 132.831 1.00 16.77 319 GLY A O 1
ATOM 2602 N N . PHE A 1 321 ? -38.290 36.036 133.999 1.00 14.97 320 PHE A N 1
ATOM 2603 C CA . PHE A 1 321 ? -38.064 37.042 132.990 1.00 14.66 320 PHE A CA 1
ATOM 2604 C C . PHE A 1 321 ? -37.583 36.332 131.737 1.00 16.23 320 PHE A C 1
ATOM 2605 O O . PHE A 1 321 ? -36.770 35.416 131.817 1.00 17.18 320 PHE A O 1
ATOM 2613 N N . LYS A 1 322 ? -38.109 36.748 130.599 1.00 16.60 321 LYS A N 1
ATOM 2614 C CA . LYS A 1 322 ? -37.819 36.136 129.313 1.00 18.87 321 LYS A CA 1
ATOM 2615 C C . LYS A 1 322 ? -37.584 37.240 128.299 1.00 19.36 321 LYS A C 1
ATOM 2616 O O . LYS A 1 322 ? -37.926 38.411 128.493 1.00 17.19 321 LYS A O 1
ATOM 2622 N N . THR A 1 323 ? -36.965 36.862 127.197 1.00 17.79 322 THR A N 1
ATOM 2623 C CA . THR A 1 323 ? -36.913 37.753 126.064 1.00 17.71 322 THR A CA 1
ATOM 2624 C C . THR A 1 323 ? -37.324 36.947 124.844 1.00 18.80 322 THR A C 1
ATOM 2625 O O . THR A 1 323 ? -37.253 35.703 124.847 1.00 15.73 322 THR A O 1
ATOM 2629 N N . LEU A 1 324 ? -37.804 37.644 123.825 1.00 17.50 323 LEU A N 1
ATOM 2630 C CA . LEU A 1 324 ? -38.104 37.037 122.549 1.00 16.59 323 LEU A CA 1
ATOM 2631 C C . LEU A 1 324 ? -37.097 37.505 121.492 1.00 17.83 323 LEU A C 1
ATOM 2632 O O . LEU A 1 324 ? -36.834 38.688 121.340 1.00 16.57 323 LEU A O 1
ATOM 2637 N N . LYS A 1 325 ? -36.523 36.543 120.783 1.00 17.13 324 LYS A N 1
ATOM 2638 C CA . LYS A 1 325 ? -35.677 36.847 119.647 1.00 18.69 324 LYS A CA 1
ATOM 2639 C C . LYS A 1 325 ? -36.593 37.333 118.495 1.00 15.38 324 LYS A C 1
ATOM 2640 O O . LYS A 1 325 ? -37.832 37.201 118.559 1.00 17.49 324 LYS A O 1
ATOM 2646 N N . PRO A 1 326 ? -36.008 37.936 117.451 1.00 18.61 325 PRO A N 1
ATOM 2647 C CA . PRO A 1 326 ? -36.794 38.406 116.312 1.00 15.48 325 PRO A CA 1
ATOM 2648 C C . PRO A 1 326 ? -37.649 37.308 115.710 1.00 15.39 325 PRO A C 1
ATOM 2649 O O . PRO A 1 326 ? -37.145 36.205 115.446 1.00 18.62 325 PRO A O 1
ATOM 2653 N N . ASN A 1 327 ? -38.953 37.609 115.599 1.00 15.77 326 ASN A N 1
ATOM 2654 C CA . ASN A 1 327 ? -39.989 36.722 115.085 1.00 16.12 326 ASN A CA 1
ATOM 2655 C C . ASN A 1 327 ? -40.300 35.526 115.952 1.00 16.63 326 ASN A C 1
ATOM 2656 O O . ASN A 1 327 ? -41.061 34.651 115.537 1.00 19.51 326 ASN A O 1
ATOM 2661 N N . GLU A 1 328 ? -39.731 35.488 117.152 1.00 16.44 327 GLU A N 1
ATOM 2662 C CA . GLU A 1 328 ? -40.091 34.474 118.144 1.00 17.12 327 GLU A CA 1
ATOM 2663 C C . GLU A 1 328 ? -41.388 34.863 118.830 1.00 17.19 327 GLU A C 1
ATOM 2664 O O . GLU A 1 328 ? -41.692 36.061 118.994 1.00 17.11 327 GLU A O 1
ATOM 2670 N N . SER A 1 329 ? -42.141 33.847 119.249 1.00 17.04 328 SER A N 1
ATOM 2671 C CA . SER A 1 329 ? -43.372 34.090 119.987 1.00 17.05 328 SER A CA 1
ATOM 2672 C C . SER A 1 329 ? -43.401 33.416 121.349 1.00 18.15 328 SER A C 1
ATOM 2673 O O . SER A 1 329 ? -42.637 32.493 121.620 1.00 17.55 328 SER A O 1
ATOM 2676 N N . TRP A 1 330 ? -44.294 33.922 122.193 1.00 16.20 329 TRP A N 1
ATOM 2677 C CA . TRP A 1 330 ? -44.640 33.335 123.492 1.00 14.20 329 TRP A CA 1
ATOM 2678 C C . TRP A 1 330 ? -46.149 33.096 123.458 1.00 13.71 329 TRP A C 1
ATOM 2679 O O . TRP A 1 330 ? -46.896 33.903 122.882 1.00 15.41 329 TRP A O 1
ATOM 2690 N N . SER A 1 331 ? -46.601 31.992 124.038 1.00 15.66 330 SER A N 1
ATOM 2691 C CA A SER A 1 331 ? -48.032 31.723 124.186 0.50 15.70 330 SER A CA 1
ATOM 2692 C CA B SER A 1 331 ? -48.033 31.757 124.205 0.50 14.82 330 SER A CA 1
ATOM 2693 C C . SER A 1 331 ? -48.324 31.082 125.550 1.00 16.39 330 SER A C 1
ATOM 2694 O O . SER A 1 331 ? -47.550 30.241 126.033 1.00 14.98 330 SER A O 1
ATOM 2699 N N . GLY A 1 332 ? -49.438 31.461 126.158 1.00 13.84 331 GLY A N 1
ATOM 2700 C CA . GLY A 1 332 ? -49.891 30.832 127.386 1.00 14.85 331 GLY A CA 1
ATOM 2701 C C . GLY A 1 332 ? -51.376 30.586 127.291 1.00 14.93 331 GLY A C 1
ATOM 2702 O O . GLY A 1 332 ? -52.075 31.298 126.555 1.00 14.76 331 GLY A O 1
ATOM 2703 N N . VAL A 1 333 ? -51.862 29.586 128.023 1.00 13.86 332 VAL A N 1
ATOM 2704 C CA . VAL A 1 333 ? -53.270 29.239 128.013 1.00 14.79 332 VAL A CA 1
ATOM 2705 C C . VAL A 1 333 ? -53.864 29.232 129.416 1.00 17.08 332 VAL A C 1
ATOM 2706 O O . VAL A 1 333 ? -53.272 28.657 130.344 1.00 15.11 332 VAL A O 1
ATOM 2710 N N . CYS A 1 334 ? -55.051 29.820 129.561 1.00 13.00 333 CYS A N 1
ATOM 2711 C CA . CYS A 1 334 ? -55.853 29.700 130.788 1.00 13.05 333 CYS A CA 1
ATOM 2712 C C . CYS A 1 334 ? -57.241 29.229 130.425 1.00 13.93 333 CYS A C 1
ATOM 2713 O O . CYS A 1 334 ? -57.669 29.380 129.261 1.00 13.48 333 CYS A O 1
ATOM 2716 N N . LYS A 1 335 ? -57.911 28.594 131.377 1.00 12.23 334 LYS A N 1
ATOM 2717 C CA . LYS A 1 335 ? -59.263 28.125 131.193 1.00 12.66 334 LYS A CA 1
ATOM 2718 C C . LYS A 1 335 ? -60.113 28.577 132.360 1.00 14.18 334 LYS A C 1
ATOM 2719 O O . LYS A 1 335 ? -59.660 28.582 133.488 1.00 13.71 334 LYS A O 1
ATOM 2725 N N . LEU A 1 336 ? -61.346 28.970 132.074 1.00 12.69 335 LEU A N 1
ATOM 2726 C CA . LEU A 1 336 ? -62.291 29.340 133.116 1.00 13.26 335 LEU A CA 1
ATOM 2727 C C . LEU A 1 336 ? -63.549 28.486 132.904 1.00 14.13 335 LEU A C 1
ATOM 2728 O O . LEU A 1 336 ? -64.094 28.446 131.810 1.00 14.48 335 LEU A O 1
ATOM 2733 N N . TYR A 1 337 ? -64.003 27.830 133.960 1.00 14.52 336 TYR A N 1
ATOM 2734 C CA . TYR A 1 337 ? -65.186 26.972 133.892 1.00 15.56 336 TYR A CA 1
ATOM 2735 C C . TYR A 1 337 ? -65.824 26.823 135.255 1.00 14.54 336 TYR A C 1
ATOM 2736 O O . TYR A 1 337 ? -65.236 27.181 136.281 1.00 14.14 336 TYR A O 1
ATOM 2745 N N . ILE A 1 338 ? -67.021 26.269 135.257 1.00 14.29 337 ILE A N 1
ATOM 2746 C CA . ILE A 1 338 ? -67.803 26.057 136.470 1.00 17.63 337 ILE A CA 1
ATOM 2747 C C . ILE A 1 338 ? -67.980 24.557 136.647 1.00 18.03 337 ILE A C 1
ATOM 2748 O O . ILE A 1 338 ? -68.189 23.820 135.667 1.00 18.31 337 ILE A O 1
ATOM 2753 N N . GLU A 1 339 ? -67.913 24.086 137.885 1.00 18.50 338 GLU A N 1
ATOM 2754 C CA . GLU A 1 339 ? -68.180 22.662 138.126 1.00 21.12 338 GLU A CA 1
ATOM 2755 C C . GLU A 1 339 ? -68.897 22.460 139.442 1.00 22.74 338 GLU A C 1
ATOM 2756 O O . GLU A 1 339 ? -68.897 23.350 140.316 1.00 20.46 338 GLU A O 1
ATOM 2762 N N . ASN A 1 340 ? -69.552 21.307 139.554 1.00 22.54 339 ASN A N 1
ATOM 2763 C CA . ASN A 1 340 ? -70.229 20.916 140.794 1.00 26.96 339 ASN A CA 1
ATOM 2764 C C . ASN A 1 340 ? -69.199 20.502 141.796 1.00 26.34 339 ASN A C 1
ATOM 2765 O O . ASN A 1 340 ? -68.174 19.970 141.420 1.00 29.76 339 ASN A O 1
ATOM 2779 N N . ASN B 1 4 ? -123.848 5.256 212.953 1.00 40.28 3 ASN B N 1
ATOM 2780 C CA . ASN B 1 4 ? -124.949 5.439 213.964 1.00 39.27 3 ASN B CA 1
ATOM 2781 C C . ASN B 1 4 ? -125.397 6.910 214.128 1.00 36.25 3 ASN B C 1
ATOM 2782 O O . ASN B 1 4 ? -124.846 7.803 213.474 1.00 34.38 3 ASN B O 1
ATOM 2784 N N . LYS B 1 5 ? -126.380 7.152 215.011 1.00 32.44 4 LYS B N 1
ATOM 2785 C CA . LYS B 1 5 ? -126.834 8.517 215.370 1.00 29.85 4 LYS B CA 1
ATOM 2786 C C . LYS B 1 5 ? -125.751 9.375 216.069 1.00 26.22 4 LYS B C 1
ATOM 2787 O O . LYS B 1 5 ? -125.860 10.592 216.138 1.00 24.96 4 LYS B O 1
ATOM 2789 N N . ASP B 1 6 ? -124.723 8.726 216.599 1.00 21.11 5 ASP B N 1
ATOM 2790 C CA . ASP B 1 6 ? -123.691 9.416 217.389 1.00 18.52 5 ASP B CA 1
ATOM 2791 C C . ASP B 1 6 ? -122.375 9.636 216.612 1.00 13.29 5 ASP B C 1
ATOM 2792 O O . ASP B 1 6 ? -121.331 9.919 217.218 1.00 15.60 5 ASP B O 1
ATOM 2797 N N . LEU B 1 7 ? -122.435 9.500 215.295 1.00 12.21 6 LEU B N 1
ATOM 2798 C CA . LEU B 1 7 ? -121.299 9.679 214.419 1.00 10.38 6 LEU B CA 1
ATOM 2799 C C . LEU B 1 7 ? -121.566 10.826 213.467 1.00 13.17 6 LEU B C 1
ATOM 2800 O O . LEU B 1 7 ? -122.429 10.721 212.603 1.00 13.27 6 LEU B O 1
ATOM 2805 N N . TRP B 1 8 ? -120.857 11.946 213.644 1.00 11.97 7 TRP B N 1
ATOM 2806 C CA . TRP B 1 8 ? -121.084 13.107 212.808 1.00 10.79 7 TRP B CA 1
ATOM 2807 C C . TRP B 1 8 ? -119.981 14.139 212.948 1.00 11.71 7 TRP B C 1
ATOM 2808 O O . TRP B 1 8 ? -119.196 14.091 213.890 1.00 11.32 7 TRP B O 1
ATOM 2819 N N . ILE B 1 9 ? -119.943 15.066 211.997 1.00 11.06 8 ILE B N 1
ATOM 2820 C CA . ILE B 1 9 ? -119.051 16.212 212.050 1.00 9.80 8 ILE B CA 1
ATOM 2821 C C . ILE B 1 9 ? -119.861 17.429 211.648 1.00 13.65 8 ILE B C 1
ATOM 2822 O O . ILE B 1 9 ? -120.586 17.387 210.655 1.00 10.94 8 ILE B O 1
ATOM 2827 N N . LYS B 1 10 ? -119.738 18.509 212.414 1.00 11.90 9 LYS B N 1
ATOM 2828 C CA . LYS B 1 10 ? -120.525 19.713 212.154 1.00 11.68 9 LYS B CA 1
ATOM 2829 C C . LYS B 1 10 ? -119.603 20.913 212.185 1.00 12.32 9 LYS B C 1
ATOM 2830 O O . LYS B 1 10 ? -118.818 21.074 213.130 1.00 13.53 9 LYS B O 1
ATOM 2836 N N . GLU B 1 11 ? -119.696 21.738 211.152 1.00 11.71 10 GLU B N 1
ATOM 2837 C CA . GLU B 1 11 ? -119.012 23.019 211.122 1.00 11.61 10 GLU B CA 1
ATOM 2838 C C . GLU B 1 11 ? -120.076 24.056 211.493 1.00 12.68 10 GLU B C 1
ATOM 2839 O O . GLU B 1 11 ? -121.165 24.130 210.892 1.00 9.50 10 GLU B O 1
ATOM 2845 N N . GLU B 1 12 ? -119.752 24.879 212.485 1.00 13.31 11 GLU B N 1
ATOM 2846 C CA . GLU B 1 12 ? -120.683 25.890 212.971 1.00 14.14 11 GLU B CA 1
ATOM 2847 C C . GLU B 1 12 ? -119.927 27.157 213.387 1.00 14.78 11 GLU B C 1
ATOM 2848 O O . GLU B 1 12 ? -118.691 27.194 213.367 1.00 14.88 11 GLU B O 1
ATOM 2854 N N . ILE B 1 13 ? -120.675 28.177 213.788 1.00 15.92 12 ILE B N 1
ATOM 2855 C CA . ILE B 1 13 ? -120.080 29.451 214.163 1.00 16.76 12 ILE B CA 1
ATOM 2856 C C . ILE B 1 13 ? -120.071 29.594 215.679 1.00 16.57 12 ILE B C 1
ATOM 2857 O O . ILE B 1 13 ? -121.025 29.278 216.328 1.00 17.38 12 ILE B O 1
ATOM 2862 N N . ILE B 1 14 ? -118.959 30.068 216.230 1.00 17.03 13 ILE B N 1
ATOM 2863 C CA . ILE B 1 14 ? -118.818 30.309 217.646 1.00 16.96 13 ILE B CA 1
ATOM 2864 C C . ILE B 1 14 ? -118.182 31.690 217.814 1.00 16.10 13 ILE B C 1
ATOM 2865 O O . ILE B 1 14 ? -117.492 32.178 216.916 1.00 15.71 13 ILE B O 1
ATOM 2870 N N . TRP B 1 15 ? -118.471 32.340 218.935 1.00 18.04 14 TRP B N 1
ATOM 2871 C CA . TRP B 1 15 ? -117.989 33.716 219.153 1.00 20.01 14 TRP B CA 1
ATOM 2872 C C . TRP B 1 15 ? -118.331 34.624 217.972 1.00 21.20 14 TRP B C 1
ATOM 2873 O O . TRP B 1 15 ? -117.502 35.451 217.528 1.00 20.46 14 TRP B O 1
ATOM 2884 N N . SER B 1 16 ? -119.550 34.433 217.462 1.00 24.36 15 SER B N 1
ATOM 2885 C CA . SER B 1 16 ? -120.183 35.266 216.428 1.00 27.49 15 SER B CA 1
ATOM 2886 C C . SER B 1 16 ? -119.641 35.158 215.024 1.00 26.48 15 SER B C 1
ATOM 2887 O O . SER B 1 16 ? -120.412 35.266 214.074 1.00 26.30 15 SER B O 1
ATOM 2890 N N . GLU B 1 17 ? -118.341 34.942 214.866 1.00 25.16 16 GLU B N 1
ATOM 2891 C CA . GLU B 1 17 ? -117.741 34.967 213.543 1.00 26.40 16 GLU B CA 1
ATOM 2892 C C . GLU B 1 17 ? -116.603 33.978 213.358 1.00 24.72 16 GLU B C 1
ATOM 2893 O O . GLU B 1 17 ? -115.860 34.061 212.406 1.00 26.58 16 GLU B O 1
ATOM 2899 N N . HIS B 1 18 ? -116.468 33.017 214.246 1.00 22.41 17 HIS B N 1
ATOM 2900 C CA . HIS B 1 18 ? -115.400 32.061 214.097 1.00 18.83 17 HIS B CA 1
ATOM 2901 C C . HIS B 1 18 ? -115.979 30.676 213.767 1.00 16.91 17 HIS B C 1
ATOM 2902 O O . HIS B 1 18 ? -116.958 30.239 214.367 1.00 17.69 17 HIS B O 1
ATOM 2909 N N . LYS B 1 19 ? -115.346 29.994 212.839 1.00 15.00 18 LYS B N 1
ATOM 2910 C CA . LYS B 1 19 ? -115.816 28.666 212.470 1.00 16.50 18 LYS B CA 1
ATOM 2911 C C . LYS B 1 19 ? -115.193 27.684 213.456 1.00 19.98 18 LYS B C 1
ATOM 2912 O O . LYS B 1 19 ? -114.048 27.856 213.899 1.00 25.46 18 LYS B O 1
ATOM 2918 N N . CYS B 1 20 ? -115.963 26.709 213.891 1.00 16.34 19 CYS B N 1
ATOM 2919 C CA A CYS B 1 20 ? -115.448 25.639 214.750 0.60 14.23 19 CYS B CA 1
ATOM 2920 C CA B CYS B 1 20 ? -115.399 25.655 214.700 0.40 14.45 19 CYS B CA 1
ATOM 2921 C C . CYS B 1 20 ? -115.951 24.341 214.195 1.00 11.93 19 CYS B C 1
ATOM 2922 O O . CYS B 1 20 ? -116.949 24.329 213.456 1.00 13.45 19 CYS B O 1
ATOM 2927 N N . ILE B 1 21 ? -115.258 23.254 214.541 1.00 12.76 20 ILE B N 1
ATOM 2928 C CA . ILE B 1 21 ? -115.682 21.923 214.115 1.00 11.11 20 ILE B CA 1
ATOM 2929 C C . ILE B 1 21 ? -116.021 21.101 215.365 1.00 10.57 20 ILE B C 1
ATOM 2930 O O . ILE B 1 21 ? -115.198 20.923 216.267 1.00 12.31 20 ILE B O 1
ATOM 2935 N N . ARG B 1 22 ? -117.241 20.580 215.400 1.00 9.21 21 ARG B N 1
ATOM 2936 C CA . ARG B 1 22 ? -117.690 19.697 216.437 1.00 11.11 21 ARG B CA 1
ATOM 2937 C C . ARG B 1 22 ? -117.770 18.325 215.804 1.00 12.10 21 ARG B C 1
ATOM 2938 O O . ARG B 1 22 ? -118.246 18.196 214.675 1.00 12.53 21 ARG B O 1
ATOM 2946 N N . PHE B 1 23 ? -117.267 17.314 216.498 1.00 9.66 22 PHE B N 1
ATOM 2947 C CA . PHE B 1 23 ? -117.207 15.977 215.935 1.00 10.99 22 PHE B CA 1
ATOM 2948 C C . PHE B 1 23 ? -117.499 14.956 216.999 1.00 11.69 22 PHE B C 1
ATOM 2949 O O . PHE B 1 23 ? -117.183 15.162 218.178 1.00 11.35 22 PHE B O 1
ATOM 2957 N N . ALA B 1 24 ? -118.139 13.859 216.591 1.00 11.36 23 ALA B N 1
ATOM 2958 C CA . ALA B 1 24 ? -118.699 12.883 217.509 1.00 9.06 23 ALA B CA 1
ATOM 2959 C C . ALA B 1 24 ? -118.497 11.479 216.917 1.00 11.16 23 ALA B C 1
ATOM 2960 O O . ALA B 1 24 ? -118.689 11.274 215.711 1.00 11.93 23 ALA B O 1
ATOM 2962 N N . ALA B 1 25 ? -118.079 10.555 217.763 1.00 10.36 24 ALA B N 1
ATOM 2963 C CA . ALA B 1 25 ? -118.037 9.137 217.420 1.00 10.35 24 ALA B CA 1
ATOM 2964 C C . ALA B 1 25 ? -117.988 8.325 218.674 1.00 12.67 24 ALA B C 1
ATOM 2965 O O . ALA B 1 25 ? -117.387 8.735 219.666 1.00 11.67 24 ALA B O 1
ATOM 2967 N N . GLY B 1 26 ? -118.628 7.157 218.645 1.00 13.62 25 GLY B N 1
ATOM 2968 C CA . GLY B 1 26 ? -118.434 6.178 219.720 1.00 14.63 25 GLY B CA 1
ATOM 2969 C C . GLY B 1 26 ? -118.862 6.594 221.118 1.00 15.75 25 GLY B C 1
ATOM 2970 O O . GLY B 1 26 ? -118.383 6.036 222.085 1.00 17.84 25 GLY B O 1
ATOM 2971 N N . GLY B 1 27 ? -119.769 7.561 221.212 1.00 15.47 26 GLY B N 1
ATOM 2972 C CA . GLY B 1 27 ? -120.258 8.116 222.468 1.00 14.43 26 GLY B CA 1
ATOM 2973 C C . GLY B 1 27 ? -119.500 9.336 222.984 1.00 16.47 26 GLY B C 1
ATOM 2974 O O . GLY B 1 27 ? -119.898 9.939 223.986 1.00 17.62 26 GLY B O 1
ATOM 2975 N N . TYR B 1 28 ? -118.374 9.652 222.327 1.00 13.13 27 TYR B N 1
ATOM 2976 C CA . TYR B 1 28 ? -117.599 10.847 222.636 1.00 10.81 27 TYR B CA 1
ATOM 2977 C C . TYR B 1 28 ? -118.002 12.002 221.701 1.00 12.56 27 TYR B C 1
ATOM 2978 O O . TYR B 1 28 ? -118.510 11.769 220.574 1.00 10.70 27 TYR B O 1
ATOM 2987 N N . GLU B 1 29 ? -117.798 13.234 222.178 1.00 11.78 28 GLU B N 1
ATOM 2988 C CA . GLU B 1 29 ? -117.962 14.434 221.382 1.00 11.53 28 GLU B CA 1
ATOM 2989 C C . GLU B 1 29 ? -116.824 15.430 221.676 1.00 12.25 28 GLU B C 1
ATOM 2990 O O . GLU B 1 29 ? -116.436 15.610 222.823 1.00 13.59 28 GLU B O 1
ATOM 2996 N N . ALA B 1 30 ? -116.298 16.072 220.643 1.00 10.16 29 ALA B N 1
ATOM 2997 C CA . ALA B 1 30 ? -115.179 16.982 220.802 1.00 8.82 29 ALA B CA 1
ATOM 2998 C C . ALA B 1 30 ? -115.453 18.256 220.021 1.00 9.42 29 ALA B C 1
ATOM 2999 O O . ALA B 1 30 ? -116.279 18.269 219.085 1.00 9.04 29 ALA B O 1
ATOM 3001 N N . LEU B 1 31 ? -114.766 19.328 220.399 1.00 8.58 30 LEU B N 1
ATOM 3002 C CA . LEU B 1 31 ? -114.896 20.632 219.719 1.00 8.19 30 LEU B CA 1
ATOM 3003 C C . LEU B 1 31 ? -113.505 21.208 219.531 1.00 9.53 30 LEU B C 1
ATOM 3004 O O . LEU B 1 31 ? -112.741 21.323 220.501 1.00 11.66 30 LEU B O 1
ATOM 3009 N N . ILE B 1 32 ? -113.192 21.572 218.297 1.00 9.25 31 ILE B N 1
ATOM 3010 C CA . ILE B 1 32 ? -111.900 22.120 217.929 1.00 10.67 31 ILE B CA 1
ATOM 3011 C C . ILE B 1 32 ? -112.105 23.517 217.346 1.00 12.10 31 ILE B C 1
ATOM 3012 O O . ILE B 1 32 ? -113.081 23.782 216.617 1.00 11.79 31 ILE B O 1
ATOM 3017 N N . ILE B 1 33 ? -111.177 24.401 217.692 1.00 9.30 32 ILE B N 1
ATOM 3018 C CA . ILE B 1 33 ? -111.214 25.829 217.323 1.00 12.13 32 ILE B CA 1
ATOM 3019 C C . ILE B 1 33 ? -109.999 26.120 216.440 1.00 12.74 32 ILE B C 1
ATOM 3020 O O . ILE B 1 33 ? -108.908 26.477 216.932 1.00 13.21 32 ILE B O 1
ATOM 3025 N N . PRO B 1 34 ? -110.158 25.934 215.134 1.00 12.53 33 PRO B N 1
ATOM 3026 C CA . PRO B 1 34 ? -108.991 26.171 214.270 1.00 13.82 33 PRO B CA 1
ATOM 3027 C C . PRO B 1 34 ? -108.368 27.564 214.374 1.00 14.73 33 PRO B C 1
ATOM 3028 O O . PRO B 1 34 ? -107.135 27.661 214.305 1.00 13.15 33 PRO B O 1
ATOM 3032 N N . ASP B 1 35 ? -109.160 28.623 214.558 1.00 11.88 34 ASP B N 1
ATOM 3033 C CA . ASP B 1 35 ? -108.589 29.980 214.658 1.00 14.19 34 ASP B CA 1
ATOM 3034 C C . ASP B 1 35 ? -107.673 30.253 215.848 1.00 13.63 34 ASP B C 1
ATOM 3035 O O . ASP B 1 35 ? -106.948 31.261 215.839 1.00 13.89 34 ASP B O 1
ATOM 3040 N N . VAL B 1 36 ? -107.718 29.408 216.878 1.00 11.64 35 VAL B N 1
ATOM 3041 C CA . VAL B 1 36 ? -106.849 29.552 218.038 1.00 12.22 35 VAL B CA 1
ATOM 3042 C C . VAL B 1 36 ? -106.141 28.226 218.297 1.00 12.01 35 VAL B C 1
ATOM 3043 O O . VAL B 1 36 ? -106.582 27.383 219.069 1.00 11.58 35 VAL B O 1
ATOM 3047 N N . GLY B 1 37 ? -105.054 28.021 217.574 1.00 11.84 36 GLY B N 1
ATOM 3048 C CA . GLY B 1 37 ? -104.161 26.935 217.893 1.00 10.22 36 GLY B CA 1
ATOM 3049 C C . GLY B 1 37 ? -104.605 25.580 217.474 1.00 8.22 36 GLY B C 1
ATOM 3050 O O . GLY B 1 37 ? -103.975 24.592 217.869 1.00 8.86 36 GLY B O 1
ATOM 3051 N N . GLY B 1 38 ? -105.703 25.483 216.717 1.00 10.28 37 GLY B N 1
ATOM 3052 C CA . GLY B 1 38 ? -106.296 24.176 216.450 1.00 9.74 37 GLY B CA 1
ATOM 3053 C C . GLY B 1 38 ? -106.586 23.491 217.779 1.00 10.85 37 GLY B C 1
ATOM 3054 O O . GLY B 1 38 ? -106.433 22.281 217.925 1.00 13.15 37 GLY B O 1
ATOM 3055 N N . ASN B 1 39 ? -107.046 24.264 218.746 1.00 9.61 38 ASN B N 1
ATOM 3056 C CA . ASN B 1 39 ? -107.239 23.766 220.116 1.00 10.29 38 ASN B CA 1
ATOM 3057 C C . ASN B 1 39 ? -108.550 23.005 220.270 1.00 9.17 38 ASN B C 1
ATOM 3058 O O . ASN B 1 39 ? -109.650 23.524 220.028 1.00 10.01 38 ASN B O 1
ATOM 3063 N N . VAL B 1 40 ? -108.417 21.754 220.672 1.00 9.26 39 VAL B N 1
ATOM 3064 C CA . VAL B 1 40 ? -109.552 20.920 221.100 1.00 7.86 39 VAL B CA 1
ATOM 3065 C C . VAL B 1 40 ? -109.912 21.310 222.518 1.00 9.32 39 VAL B C 1
ATOM 3066 O O . VAL B 1 40 ? -109.215 20.922 223.464 1.00 10.41 39 VAL B O 1
ATOM 3070 N N . VAL B 1 41 ? -110.963 22.131 222.648 1.00 9.06 40 VAL B N 1
ATOM 3071 C CA . VAL B 1 41 ? -111.337 22.723 223.912 1.00 10.92 40 VAL B CA 1
ATOM 3072 C C . VAL B 1 41 ? -112.375 21.934 224.684 1.00 11.04 40 VAL B C 1
ATOM 3073 O O . VAL B 1 41 ? -112.663 22.246 225.854 1.00 12.07 40 VAL B O 1
ATOM 3077 N N . GLU B 1 42 ? -112.933 20.901 224.057 1.00 12.45 41 GLU B N 1
ATOM 3078 C CA . GLU B 1 42 ? -113.888 20.059 224.718 1.00 13.47 41 GLU B CA 1
ATOM 3079 C C . GLU B 1 42 ? -113.795 18.601 224.238 1.00 12.35 41 GLU B C 1
ATOM 3080 O O . GLU B 1 42 ? -113.650 18.348 223.047 1.00 8.81 41 GLU B O 1
ATOM 3086 N N . LEU B 1 43 ? -113.817 17.677 225.189 1.00 10.81 42 LEU B N 1
ATOM 3087 C CA . LEU B 1 43 ? -113.867 16.249 224.912 1.00 10.00 42 LEU B CA 1
ATOM 3088 C C . LEU B 1 43 ? -114.742 15.649 225.988 1.00 11.07 42 LEU B C 1
ATOM 3089 O O . LEU B 1 43 ? -114.384 15.629 227.165 1.00 12.11 42 LEU B O 1
ATOM 3094 N N . LYS B 1 44 ? -115.913 15.169 225.592 1.00 11.06 43 LYS B N 1
ATOM 3095 C CA . LYS B 1 44 ? -116.838 14.633 226.605 1.00 14.20 43 LYS B CA 1
ATOM 3096 C C . LYS B 1 44 ? -117.495 13.350 226.186 1.00 17.21 43 LYS B C 1
ATOM 3097 O O . LYS B 1 44 ? -117.494 12.983 224.995 1.00 15.66 43 LYS B O 1
ATOM 3103 N N . ASP B 1 45 ? -118.042 12.646 227.180 1.00 16.87 44 ASP B N 1
ATOM 3104 C CA . ASP B 1 45 ? -118.895 11.474 226.947 1.00 18.82 44 ASP B CA 1
ATOM 3105 C C . ASP B 1 45 ? -120.178 11.756 227.689 1.00 21.28 44 ASP B C 1
ATOM 3106 O O . ASP B 1 45 ? -120.247 11.541 228.910 1.00 18.29 44 ASP B O 1
ATOM 3111 N N . THR B 1 46 ? -121.193 12.274 226.983 1.00 22.98 45 THR B N 1
ATOM 3112 C CA . THR B 1 46 ? -122.395 12.781 227.689 1.00 27.93 45 THR B CA 1
ATOM 3113 C C . THR B 1 46 ? -123.172 11.650 228.394 1.00 28.02 45 THR B C 1
ATOM 3114 O O . THR B 1 46 ? -123.691 11.866 229.487 1.00 30.71 45 THR B O 1
ATOM 3118 N N . ASN B 1 47 ? -123.198 10.447 227.829 1.00 26.34 46 ASN B N 1
ATOM 3119 C CA . ASN B 1 47 ? -123.877 9.330 228.520 1.00 29.22 46 ASN B CA 1
ATOM 3120 C C . ASN B 1 47 ? -123.208 8.923 229.838 1.00 29.07 46 ASN B C 1
ATOM 3121 O O . ASN B 1 47 ? -123.887 8.432 230.728 1.00 27.93 46 ASN B O 1
ATOM 3126 N N . LYS B 1 48 ? -121.892 9.116 229.964 1.00 23.97 47 LYS B N 1
ATOM 3127 C CA . LYS B 1 48 ? -121.208 8.917 231.240 1.00 23.12 47 LYS B CA 1
ATOM 3128 C C . LYS B 1 48 ? -121.184 10.165 232.114 1.00 23.88 47 LYS B C 1
ATOM 3129 O O . LYS B 1 48 ? -120.827 10.095 233.297 1.00 23.77 47 LYS B O 1
ATOM 3135 N N . GLY B 1 49 ? -121.542 11.316 231.551 1.00 20.84 48 GLY B N 1
ATOM 3136 C CA . GLY B 1 49 ? -121.529 12.562 232.306 1.00 18.85 48 GLY B CA 1
ATOM 3137 C C . GLY B 1 49 ? -120.112 13.071 232.608 1.00 18.14 48 GLY B C 1
ATOM 3138 O O . GLY B 1 49 ? -119.896 13.729 233.628 1.00 19.70 48 GLY B O 1
ATOM 3139 N N . VAL B 1 50 ? -119.153 12.730 231.736 1.00 14.71 49 VAL B N 1
ATOM 3140 C CA . VAL B 1 50 ? -117.745 13.037 231.943 1.00 14.23 49 VAL B CA 1
ATOM 3141 C C . VAL B 1 50 ? -117.319 14.080 230.897 1.00 14.68 49 VAL B C 1
ATOM 3142 O O . VAL B 1 50 ? -117.590 13.901 229.714 1.00 15.59 49 VAL B O 1
ATOM 3146 N N . THR B 1 51 ? -116.660 15.148 231.353 1.00 14.37 50 THR B N 1
ATOM 3147 C CA . THR B 1 51 ? -116.056 16.136 230.440 1.00 12.53 50 THR B CA 1
ATOM 3148 C C . THR B 1 51 ? -114.587 16.296 230.835 1.00 11.80 50 THR B C 1
ATOM 3149 O O . THR B 1 51 ? -114.272 16.691 231.949 1.00 12.24 50 THR B O 1
ATOM 3153 N N . ILE B 1 52 ? -113.702 15.926 229.917 1.00 10.22 51 ILE B N 1
ATOM 3154 C CA . ILE B 1 52 ? -112.308 15.699 230.249 1.00 9.68 51 ILE B CA 1
ATOM 3155 C C . ILE B 1 52 ? -111.500 16.987 230.287 1.00 9.07 51 ILE B C 1
ATOM 3156 O O . ILE B 1 52 ? -110.708 17.240 231.225 1.00 9.68 51 ILE B O 1
ATOM 3161 N N . LEU B 1 53 ? -111.648 17.778 229.224 1.00 8.97 52 LEU B N 1
ATOM 3162 C CA . LEU B 1 53 ? -110.804 18.953 229.015 1.00 9.03 52 LEU B CA 1
ATOM 3163 C C . LEU B 1 53 ? -111.483 20.236 229.484 1.00 11.15 52 LEU B C 1
ATOM 3164 O O . LEU B 1 53 ? -112.683 20.460 229.281 1.00 12.41 52 LEU B O 1
ATOM 3169 N N . ARG B 1 54 ? -110.690 21.121 230.076 1.00 10.47 53 ARG B N 1
ATOM 3170 C CA . ARG B 1 54 ? -111.218 22.385 230.562 1.00 11.04 53 ARG B CA 1
ATOM 3171 C C . ARG B 1 54 ? -111.609 23.261 229.392 1.00 12.81 53 ARG B C 1
ATOM 3172 O O . ARG B 1 54 ? -110.789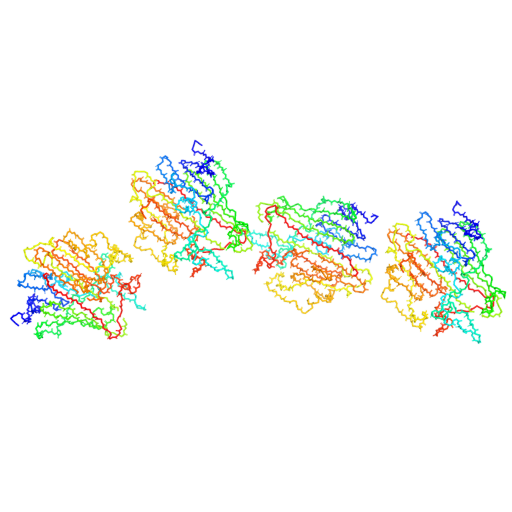 23.518 228.527 1.00 11.44 53 ARG B O 1
ATOM 3180 N N . THR B 1 55 ? -112.868 23.709 229.386 1.00 11.91 54 THR B N 1
ATOM 3181 C CA . THR B 1 55 ? -113.500 24.393 228.243 1.00 13.34 54 THR B CA 1
ATOM 3182 C C . THR B 1 55 ? -113.823 25.840 228.655 1.00 13.69 54 THR B C 1
ATOM 3183 O O . THR B 1 55 ? -114.304 26.080 229.768 1.00 16.17 54 THR B O 1
ATOM 3187 N N . PRO B 1 56 ? -113.577 26.816 227.783 1.00 15.36 55 PRO B N 1
ATOM 3188 C CA . PRO B 1 56 ? -113.981 28.177 228.098 1.00 16.04 55 PRO B CA 1
ATOM 3189 C C . PRO B 1 56 ? -115.475 28.294 228.433 1.00 18.94 55 PRO B C 1
ATOM 3190 O O . PRO B 1 56 ? -116.319 27.663 227.767 1.00 17.07 55 PRO B O 1
ATOM 3194 N N . LYS B 1 57 ? -115.801 29.068 229.459 1.00 21.43 56 LYS B N 1
ATOM 3195 C CA . LYS B 1 57 ? -117.199 29.271 229.841 1.00 25.30 56 LYS B CA 1
ATOM 3196 C C . LYS B 1 57 ? -117.814 30.230 228.842 1.00 26.63 56 LYS B C 1
ATOM 3197 O O . LYS B 1 57 ? -117.090 30.903 228.086 1.00 24.83 56 LYS B O 1
ATOM 3201 N N . LYS B 1 58 ? -119.147 30.303 228.834 1.00 29.16 57 LYS B N 1
ATOM 3202 C CA . LYS B 1 58 ? -119.862 31.037 227.798 1.00 31.87 57 LYS B CA 1
ATOM 3203 C C . LYS B 1 58 ? -119.631 32.548 227.881 1.00 33.23 57 LYS B C 1
ATOM 3204 O O . LYS B 1 58 ? -119.867 33.247 226.919 1.00 36.88 57 LYS B O 1
ATOM 3207 N N . ASP B 1 59 ? -119.140 33.040 229.002 1.00 33.15 58 ASP B N 1
ATOM 3208 C CA . ASP B 1 59 ? -118.846 34.466 229.145 1.00 36.33 58 ASP B CA 1
ATOM 3209 C C . ASP B 1 59 ? -117.466 34.865 228.622 1.00 32.96 58 ASP B C 1
ATOM 3210 O O . ASP B 1 59 ? -117.196 36.063 228.489 1.00 33.54 58 ASP B O 1
ATOM 3215 N N . LEU B 1 60 ? -116.583 33.905 228.335 1.00 25.37 59 LEU B N 1
ATOM 3216 C CA . LEU B 1 60 ? -115.218 34.272 227.947 1.00 24.15 59 LEU B CA 1
ATOM 3217 C C . LEU B 1 60 ? -115.229 34.896 226.564 1.00 23.38 59 LEU B C 1
ATOM 3218 O O . LEU B 1 60 ? -115.813 34.346 225.641 1.00 26.24 59 LEU B O 1
ATOM 3223 N N . LYS B 1 61 ? -114.584 36.051 226.409 1.00 22.15 60 LYS B N 1
ATOM 3224 C CA . LYS B 1 61 ? -114.536 36.710 225.123 1.00 20.45 60 LYS B CA 1
ATOM 3225 C C . LYS B 1 61 ? -113.489 36.046 224.262 1.00 21.69 60 LYS B C 1
ATOM 3226 O O . LYS B 1 61 ? -112.483 35.536 224.773 1.00 21.54 60 LYS B O 1
ATOM 3232 N N . PHE B 1 62 ? -113.704 36.066 222.954 1.00 20.21 61 PHE B N 1
ATOM 3233 C CA . PHE B 1 62 ? -112.760 35.485 222.015 1.00 19.47 61 PHE B CA 1
ATOM 3234 C C . PHE B 1 62 ? -111.327 36.002 222.226 1.00 20.25 61 PHE B C 1
ATOM 3235 O O . PHE B 1 62 ? -110.371 35.223 222.283 1.00 18.76 61 PHE B O 1
ATOM 3243 N N . GLU B 1 63 ? -111.183 37.323 222.355 1.00 19.74 62 GLU B N 1
ATOM 3244 C CA A GLU B 1 63 ? -109.871 37.976 222.533 0.50 20.12 62 GLU B CA 1
ATOM 3245 C CA B GLU B 1 63 ? -109.851 37.896 222.493 0.50 19.30 62 GLU B CA 1
ATOM 3246 C C . GLU B 1 63 ? -109.150 37.430 223.763 1.00 18.78 62 GLU B C 1
ATOM 3247 O O . GLU B 1 63 ? -107.929 37.230 223.745 1.00 19.74 62 GLU B O 1
ATOM 3258 N N . ASP B 1 64 ? -109.900 37.212 224.836 1.00 17.62 63 ASP B N 1
ATOM 3259 C CA . ASP B 1 64 ? -109.311 36.742 226.089 1.00 21.48 63 ASP B CA 1
ATOM 3260 C C . ASP B 1 64 ? -108.890 35.292 226.022 1.00 20.12 63 ASP B C 1
ATOM 3261 O O . ASP B 1 64 ? -107.908 34.907 226.655 1.00 19.53 63 ASP B O 1
ATOM 3266 N N . PHE B 1 65 ? -109.641 34.484 225.267 1.00 19.21 64 PHE B N 1
ATOM 3267 C CA . PHE B 1 65 ? -109.211 33.122 224.924 1.00 16.96 64 PHE B CA 1
ATOM 3268 C C . PHE B 1 65 ? -107.969 33.150 224.040 1.00 15.36 64 PHE B C 1
ATOM 3269 O O . PHE B 1 65 ? -106.953 32.528 224.384 1.00 15.93 64 PHE B O 1
ATOM 3277 N N . LYS B 1 66 ? -108.010 33.899 222.936 1.00 13.60 65 LYS B N 1
ATOM 3278 C CA . LYS B 1 66 ? -106.898 33.985 222.013 1.00 15.89 65 LYS B CA 1
ATOM 3279 C C . LYS B 1 66 ? -105.611 34.445 222.717 1.00 16.29 65 LYS B C 1
ATOM 3280 O O . LYS B 1 66 ? -104.526 33.974 222.411 1.00 18.68 65 LYS B O 1
ATOM 3286 N N . ASN B 1 67 ? -105.748 35.352 223.673 1.00 19.15 66 ASN B N 1
ATOM 3287 C CA . ASN B 1 67 ? -104.591 35.887 224.396 1.00 19.34 66 ASN B CA 1
ATOM 3288 C C . ASN B 1 67 ? -104.003 34.950 225.465 1.00 18.62 66 ASN B C 1
ATOM 3289 O O . ASN B 1 67 ? -102.854 35.117 225.858 1.00 18.24 66 ASN B O 1
ATOM 3294 N N . ARG B 1 68 ? -104.767 33.938 225.879 1.00 16.65 67 ARG B N 1
ATOM 3295 C CA . ARG B 1 68 ? -104.282 32.971 226.848 1.00 15.23 67 ARG B CA 1
ATOM 3296 C C . ARG B 1 68 ? -104.996 31.616 226.662 1.00 13.84 67 ARG B C 1
ATOM 3297 O O . ARG B 1 68 ? -105.784 31.201 227.503 1.00 13.83 67 ARG B O 1
ATOM 3305 N N . PRO B 1 69 ? -104.718 30.930 225.536 1.00 13.35 68 PRO B N 1
ATOM 3306 C CA . PRO B 1 69 ? -105.413 29.676 225.249 1.00 11.31 68 PRO B CA 1
ATOM 3307 C C . PRO B 1 69 ? -104.823 28.490 226.005 1.00 11.65 68 PRO B C 1
ATOM 3308 O O . PRO B 1 69 ? -105.471 27.428 226.105 1.00 12.27 68 PRO B O 1
ATOM 3312 N N . GLN B 1 70 ? -103.642 28.688 226.597 1.00 10.08 69 GLN B N 1
ATOM 3313 C CA . GLN B 1 70 ? -102.884 27.575 227.190 1.00 12.59 69 GLN B CA 1
ATOM 3314 C C . GLN B 1 70 ? -103.506 26.999 228.454 1.00 12.67 69 GLN B C 1
ATOM 3315 O O . GLN B 1 70 ? -103.100 25.934 228.879 1.00 15.05 69 GLN B O 1
ATOM 3321 N N . VAL B 1 71 ? -104.513 27.681 229.033 1.00 10.06 70 VAL B N 1
ATOM 3322 C CA . VAL B 1 71 ? -105.194 27.181 230.219 1.00 10.70 70 VAL B CA 1
ATOM 3323 C C . VAL B 1 71 ? -106.525 26.485 229.881 1.00 8.99 70 VAL B C 1
ATOM 3324 O O . VAL B 1 71 ? -107.320 26.187 230.786 1.00 11.04 70 VAL B O 1
ATOM 3328 N N . TYR B 1 72 ? -106.735 26.180 228.594 1.00 9.17 71 TYR B N 1
ATOM 3329 C CA . TYR B 1 72 ? -107.895 25.411 228.115 1.00 9.75 71 TYR B CA 1
ATOM 3330 C C . TYR B 1 72 ? -107.498 24.348 227.115 1.00 8.28 71 TYR B C 1
ATOM 3331 O O . TYR B 1 72 ? -106.600 24.561 226.277 1.00 9.74 71 TYR B O 1
ATOM 3340 N N . GLY B 1 73 ? -108.208 23.230 227.148 1.00 10.17 72 GLY B N 1
ATOM 3341 C CA . GLY B 1 73 ? -108.145 22.279 226.063 1.00 11.48 72 GLY B CA 1
ATOM 3342 C C . GLY B 1 73 ? -106.765 21.654 225.882 1.00 11.13 72 GLY B C 1
ATOM 3343 O O . GLY B 1 73 ? -106.097 21.284 226.851 1.00 10.89 72 GLY B O 1
ATOM 3344 N N . LEU B 1 74 ? -106.361 21.550 224.623 1.00 9.92 73 LEU B N 1
ATOM 3345 C CA . LEU B 1 74 ? -105.089 20.935 224.208 1.00 11.82 73 LEU B CA 1
ATOM 3346 C C . LEU B 1 74 ? -104.249 21.952 223.418 1.00 12.16 73 LEU B C 1
ATOM 3347 O O . LEU B 1 74 ? -104.283 21.972 222.181 1.00 12.16 73 LEU B O 1
ATOM 3352 N N . PRO B 1 75 ? -103.511 22.810 224.128 1.00 8.79 74 PRO B N 1
ATOM 3353 C CA . PRO B 1 75 ? -102.695 23.836 223.505 1.00 10.39 74 PRO B CA 1
ATOM 3354 C C . PRO B 1 75 ? -101.313 23.285 223.071 1.00 11.78 74 PRO B C 1
ATOM 3355 O O . PRO B 1 75 ? -100.516 22.852 223.916 1.00 11.59 74 PRO B O 1
ATOM 3359 N N . VAL B 1 76 ? -101.023 23.322 221.775 1.00 12.16 75 VAL B N 1
ATOM 3360 C CA . VAL B 1 76 ? -99.798 22.771 221.273 1.00 11.49 75 VAL B CA 1
ATOM 3361 C C . VAL B 1 76 ? -98.658 23.797 221.404 1.00 9.18 75 VAL B C 1
ATOM 3362 O O . VAL B 1 76 ? -98.820 24.991 221.092 1.00 10.10 75 VAL B O 1
ATOM 3366 N N . LEU B 1 77 ? -97.519 23.333 221.888 1.00 9.82 76 LEU B N 1
ATOM 3367 C CA . LEU B 1 77 ? -96.408 24.193 222.288 1.00 9.68 76 LEU B CA 1
ATOM 3368 C C . LEU B 1 77 ? -95.165 23.895 221.437 1.00 10.59 76 LEU B C 1
ATOM 3369 O O . LEU B 1 77 ? -94.822 22.744 221.185 1.00 10.51 76 LEU B O 1
ATOM 3374 N N . PHE B 1 78 ? -94.492 24.967 221.020 1.00 11.61 77 PHE B N 1
ATOM 3375 C CA . PHE B 1 78 ? -93.300 24.885 220.178 1.00 9.76 77 PHE B CA 1
ATOM 3376 C C . PHE B 1 78 ? -92.506 26.142 220.441 1.00 10.19 77 PHE B C 1
ATOM 3377 O O . PHE B 1 78 ? -92.798 27.168 219.853 1.00 12.63 77 PHE B O 1
ATOM 3385 N N . PRO B 1 79 ? -91.562 26.097 221.400 1.00 11.67 78 PRO B N 1
ATOM 3386 C CA . PRO B 1 79 ? -91.200 25.019 222.319 1.00 11.63 78 PRO B CA 1
ATOM 3387 C C . PRO B 1 79 ? -92.109 25.008 223.508 1.00 11.70 78 PRO B C 1
ATOM 3388 O O . PRO B 1 79 ? -92.664 26.045 223.831 1.00 11.80 78 PRO B O 1
ATOM 3392 N N . PRO B 1 80 ? -92.265 23.844 224.154 1.00 8.97 79 PRO B N 1
ATOM 3393 C CA . PRO B 1 80 ? -92.933 23.836 225.439 1.00 9.57 79 PRO B CA 1
ATOM 3394 C C . PRO B 1 80 ? -92.073 24.495 226.490 1.00 10.08 79 PRO B C 1
ATOM 3395 O O . PRO B 1 80 ? -90.894 24.238 226.570 1.00 12.71 79 PRO B O 1
ATOM 3399 N N . ASN B 1 81 ? -92.661 25.375 227.268 1.00 9.07 80 ASN B N 1
ATOM 3400 C CA . ASN B 1 81 ? -92.005 25.945 228.430 1.00 9.49 80 ASN B CA 1
ATOM 3401 C C . ASN B 1 81 ? -90.888 26.887 227.997 1.00 10.60 80 ASN B C 1
ATOM 3402 O O . ASN B 1 81 ? -90.908 27.405 226.866 1.00 10.27 80 ASN B O 1
ATOM 3407 N N . ARG B 1 82 ? -89.897 27.067 228.862 1.00 10.04 81 ARG B N 1
ATOM 3408 C CA . ARG B 1 82 ? -88.991 28.210 228.772 1.00 9.34 81 ARG B CA 1
ATOM 3409 C C . ARG B 1 82 ? -87.684 27.974 228.032 1.00 9.21 81 ARG B C 1
ATOM 3410 O O . ARG B 1 82 ? -87.099 26.897 228.095 1.00 11.77 81 ARG B O 1
ATOM 3418 N N . ILE B 1 83 ? -87.236 29.033 227.359 1.00 9.99 82 ILE B N 1
ATOM 3419 C CA A ILE B 1 83 ? -85.906 29.147 226.839 0.60 10.12 82 ILE B CA 1
ATOM 3420 C CA B ILE B 1 83 ? -85.898 29.143 226.843 0.40 10.47 82 ILE B CA 1
ATOM 3421 C C . ILE B 1 83 ? -85.210 30.311 227.565 1.00 11.76 82 ILE B C 1
ATOM 3422 O O . ILE B 1 83 ? -85.649 31.450 227.480 1.00 11.70 82 ILE B O 1
ATOM 3431 N N . ASP B 1 84 ? -84.137 29.997 228.274 1.00 9.91 83 ASP B N 1
ATOM 3432 C CA . ASP B 1 84 ? -83.376 30.977 229.084 1.00 12.61 83 ASP B CA 1
ATOM 3433 C C . ASP B 1 84 ? -82.995 32.198 228.254 1.00 12.50 83 ASP B C 1
ATOM 3434 O O . ASP B 1 84 ? -82.325 32.089 227.211 1.00 13.39 83 ASP B O 1
ATOM 3439 N N . ASP B 1 85 ? -83.450 33.383 228.701 1.00 12.26 84 ASP B N 1
ATOM 3440 C CA . ASP B 1 85 ? -83.111 34.658 228.044 1.00 13.95 84 ASP B CA 1
ATOM 3441 C C . ASP B 1 85 ? -83.575 34.748 226.590 1.00 15.09 84 ASP B C 1
ATOM 3442 O O . ASP B 1 85 ? -83.122 35.595 225.849 1.00 14.47 84 ASP B O 1
ATOM 3447 N N . GLY B 1 86 ? -84.483 33.880 226.190 1.00 12.31 85 GLY B N 1
ATOM 3448 C CA . GLY B 1 86 ? -84.937 33.831 224.815 1.00 13.11 85 GLY B CA 1
ATOM 3449 C C . GLY B 1 86 ? -83.883 33.508 223.773 1.00 15.35 85 GLY B C 1
ATOM 3450 O O . GLY B 1 86 ? -84.045 33.842 222.603 1.00 16.31 85 GLY B O 1
ATOM 3451 N N . THR B 1 87 ? -82.817 32.843 224.170 1.00 12.67 86 THR B N 1
ATOM 3452 C CA . THR B 1 87 ? -81.713 32.628 223.240 1.00 15.37 86 THR B CA 1
ATOM 3453 C C . THR B 1 87 ? -81.007 31.293 223.442 1.00 15.39 86 THR B C 1
ATOM 3454 O O . THR B 1 87 ? -80.942 30.745 224.561 1.00 14.86 86 THR B O 1
ATOM 3458 N N . PHE B 1 88 ? -80.509 30.747 222.337 1.00 14.88 87 PHE B N 1
ATOM 3459 C CA . PHE B 1 88 ? -79.677 29.553 222.388 1.00 13.78 87 PHE B CA 1
ATOM 3460 C C . PHE B 1 88 ? -78.830 29.537 221.139 1.00 16.51 87 PHE B C 1
ATOM 3461 O O . PHE B 1 88 ? -79.133 30.245 220.174 1.00 16.29 87 PHE B O 1
ATOM 3469 N N . LYS B 1 89 ? -77.809 28.691 221.182 1.00 21.69 88 LYS B N 1
ATOM 3470 C CA A LYS B 1 89 ? -76.858 28.508 220.090 0.50 23.31 88 LYS B CA 1
ATOM 3471 C CA B LYS B 1 89 ? -76.908 28.518 220.051 0.50 22.98 88 LYS B CA 1
ATOM 3472 C C . LYS B 1 89 ? -76.972 27.089 219.568 1.00 23.70 88 LYS B C 1
ATOM 3473 O O . LYS B 1 89 ? -77.094 26.169 220.358 1.00 23.34 88 LYS B O 1
ATOM 3484 N N . LEU B 1 90 ? -76.909 26.929 218.248 1.00 27.25 89 LEU B N 1
ATOM 3485 C CA . LEU B 1 90 ? -76.890 25.616 217.618 1.00 30.41 89 LEU B CA 1
ATOM 3486 C C . LEU B 1 90 ? -75.705 25.686 216.658 1.00 34.94 89 LEU B C 1
ATOM 3487 O O . LEU B 1 90 ? -75.804 26.283 215.576 1.00 32.61 89 LEU B O 1
ATOM 3492 N N . GLY B 1 91 ? -74.584 25.132 217.112 1.00 39.18 90 GLY B N 1
ATOM 3493 C CA . GLY B 1 91 ? -73.285 25.314 216.472 1.00 42.76 90 GLY B CA 1
ATOM 3494 C C . GLY B 1 91 ? -72.841 26.766 216.449 1.00 43.59 90 GLY B C 1
ATOM 3495 O O . GLY B 1 91 ? -72.501 27.354 217.495 1.00 44.90 90 GLY B O 1
ATOM 3496 N N . ASP B 1 92 ? -72.857 27.338 215.248 1.00 44.07 91 ASP B N 1
ATOM 3497 C CA A ASP B 1 92 ? -72.403 28.708 215.013 0.50 43.96 91 ASP B CA 1
ATOM 3498 C CA B ASP B 1 92 ? -72.399 28.712 215.042 0.50 43.92 91 ASP B CA 1
ATOM 3499 C C . ASP B 1 92 ? -73.569 29.696 214.941 1.00 42.90 91 ASP B C 1
ATOM 3500 O O . ASP B 1 92 ? -73.358 30.913 214.896 1.00 43.28 91 ASP B O 1
ATOM 3509 N N . LYS B 1 93 ? -74.796 29.173 214.919 1.00 38.75 92 LYS B N 1
ATOM 3510 C CA . LYS B 1 93 ? -75.976 29.994 214.741 1.00 36.34 92 LYS B CA 1
ATOM 3511 C C . LYS B 1 93 ? -76.536 30.377 216.110 1.00 32.80 92 LYS B C 1
ATOM 3512 O O . LYS B 1 93 ? -76.585 29.557 217.013 1.00 32.61 92 LYS B O 1
ATOM 3518 N N . THR B 1 94 ? -76.925 31.635 216.269 1.00 28.26 93 THR B N 1
ATOM 3519 C CA . THR B 1 94 ? -77.540 32.069 217.508 1.00 25.03 93 THR B CA 1
ATOM 3520 C C . THR B 1 94 ? -78.975 32.372 217.225 1.00 22.23 93 THR B C 1
ATOM 3521 O O . THR B 1 94 ? -79.301 33.083 216.275 1.00 24.91 93 THR B O 1
ATOM 3525 N N . TYR B 1 95 ? -79.855 31.795 218.029 1.00 20.70 94 TYR B N 1
ATOM 3526 C CA . TYR B 1 95 ? -81.251 32.125 217.938 1.00 15.84 94 TYR B CA 1
ATOM 3527 C C . TYR B 1 95 ? -81.568 33.098 219.087 1.00 18.57 94 TYR B C 1
ATOM 3528 O O . TYR B 1 95 ? -81.134 32.874 220.216 1.00 17.04 94 TYR B O 1
ATOM 3537 N N . LYS B 1 96 ? -82.323 34.148 218.772 1.00 19.02 95 LYS B N 1
ATOM 3538 C CA . LYS B 1 96 ? -82.718 35.155 219.734 1.00 19.48 95 LYS B CA 1
ATOM 3539 C C . LYS B 1 96 ? -84.164 35.606 219.512 1.00 17.69 95 LYS B C 1
ATOM 3540 O O . LYS B 1 96 ? -84.533 36.158 218.450 1.00 18.56 95 LYS B O 1
ATOM 3546 N N . PHE B 1 97 ? -84.988 35.362 220.525 1.00 17.06 96 PHE B N 1
ATOM 3547 C CA . PHE B 1 97 ? -86.429 35.589 220.452 1.00 16.69 96 PHE B CA 1
ATOM 3548 C C . PHE B 1 97 ? -86.820 36.708 221.428 1.00 18.72 96 PHE B C 1
ATOM 3549 O O . PHE B 1 97 ? -86.186 36.862 222.465 1.00 20.37 96 PHE B O 1
ATOM 3557 N N . PRO B 1 98 ? -87.883 37.467 221.125 1.00 20.83 97 PRO B N 1
ATOM 3558 C CA . PRO B 1 98 ? -88.275 38.502 222.094 1.00 19.07 97 PRO B CA 1
ATOM 3559 C C . PRO B 1 98 ? -88.794 37.868 223.380 1.00 20.98 97 PRO B C 1
ATOM 3560 O O . PRO B 1 98 ? -89.330 36.776 223.344 1.00 20.97 97 PRO B O 1
ATOM 3564 N N . ILE B 1 99 ? -88.586 38.526 224.513 1.00 15.40 98 ILE B N 1
ATOM 3565 C CA . ILE B 1 99 ? -88.964 37.969 225.814 1.00 13.10 98 ILE B CA 1
ATOM 3566 C C . ILE B 1 99 ? -90.465 38.100 226.035 1.00 14.09 98 ILE B C 1
ATOM 3567 O O . ILE B 1 99 ? -90.999 39.197 225.963 1.00 14.62 98 ILE B O 1
ATOM 3572 N N . ASN B 1 100 ? -91.155 36.974 226.256 1.00 11.44 99 ASN B N 1
ATOM 3573 C CA . ASN B 1 100 ? -92.581 36.960 226.499 1.00 12.58 99 ASN B CA 1
ATOM 3574 C C . ASN B 1 100 ? -92.939 36.441 227.896 1.00 11.71 99 ASN B C 1
ATOM 3575 O O . ASN B 1 100 ? -94.110 36.189 228.194 1.00 15.84 99 ASN B O 1
ATOM 3580 N N . GLU B 1 101 ? -91.923 36.219 228.730 1.00 12.72 100 GLU B N 1
ATOM 3581 C CA . GLU B 1 101 ? -92.101 35.942 230.162 1.00 12.84 100 GLU B CA 1
ATOM 3582 C C . GLU B 1 101 ? -91.188 36.933 230.885 1.00 14.29 100 GLU B C 1
ATOM 3583 O O . GLU B 1 101 ? -89.976 36.703 231.009 1.00 11.96 100 GLU B O 1
ATOM 3589 N N . ALA B 1 102 ? -91.774 38.031 231.353 1.00 14.99 101 ALA B N 1
ATOM 3590 C CA . ALA B 1 102 ? -90.990 39.202 231.737 1.00 16.84 101 ALA B CA 1
ATOM 3591 C C . ALA B 1 102 ? -90.218 39.016 233.032 1.00 17.48 101 ALA B C 1
ATOM 3592 O O . ALA B 1 102 ? -89.035 39.299 233.074 1.00 18.13 101 ALA B O 1
ATOM 3594 N N . LYS B 1 103 ? -90.854 38.498 234.065 1.00 21.14 102 LYS B N 1
ATOM 3595 C CA . LYS B 1 103 ? -90.191 38.502 235.371 1.00 25.45 102 LYS B CA 1
ATOM 3596 C C . LYS B 1 103 ? -88.965 37.584 235.393 1.00 22.02 102 LYS B C 1
ATOM 3597 O O . LYS B 1 103 ? -87.933 37.939 235.941 1.00 23.35 102 LYS B O 1
ATOM 3603 N N . ASN B 1 104 ? -89.061 36.461 234.694 1.00 15.70 103 ASN B N 1
ATOM 3604 C CA . ASN B 1 104 ? -87.980 35.482 234.659 1.00 16.09 103 ASN B CA 1
ATOM 3605 C C . ASN B 1 104 ? -87.101 35.610 233.419 1.00 14.80 103 ASN B C 1
ATOM 3606 O O . ASN B 1 104 ? -86.120 34.881 233.302 1.00 14.23 103 ASN B O 1
ATOM 3611 N N . ASN B 1 105 ? -87.426 36.573 232.539 1.00 14.27 104 ASN B N 1
ATOM 3612 C CA . ASN B 1 105 ? -86.642 36.870 231.314 1.00 14.68 104 ASN B CA 1
ATOM 3613 C C . ASN B 1 105 ? -86.412 35.642 230.433 1.00 12.40 104 ASN B C 1
ATOM 3614 O O . ASN B 1 105 ? -85.264 35.270 230.151 1.00 10.75 104 ASN B O 1
ATOM 3619 N N . ASN B 1 106 ? -87.516 35.024 230.013 1.00 11.68 105 ASN B N 1
ATOM 3620 C CA . ASN B 1 106 ? -87.496 33.850 229.144 1.00 8.84 105 ASN B CA 1
ATOM 3621 C C . ASN B 1 106 ? -88.396 34.064 227.932 1.00 10.60 105 ASN B C 1
ATOM 3622 O O . ASN B 1 106 ? -89.254 34.960 227.945 1.00 10.84 105 ASN B O 1
ATOM 3627 N N . TYR B 1 107 ? -88.184 33.238 226.905 1.00 10.35 106 TYR B N 1
ATOM 3628 C CA . TYR B 1 107 ? -89.188 32.973 225.903 1.00 9.50 106 TYR B CA 1
ATOM 3629 C C . TYR B 1 107 ? -89.914 31.695 226.340 1.00 10.06 106 TYR B C 1
ATOM 3630 O O . TYR B 1 107 ? -89.259 30.738 226.721 1.00 13.84 106 TYR B O 1
ATOM 3639 N N . ILE B 1 108 ? -91.236 31.686 226.261 1.00 8.42 107 ILE B N 1
ATOM 3640 C CA . ILE B 1 108 ? -92.023 30.544 226.731 1.00 9.34 107 ILE B CA 1
ATOM 3641 C C . ILE B 1 108 ? -93.114 30.161 225.718 1.00 11.36 107 ILE B C 1
ATOM 3642 O O . ILE B 1 108 ? -93.751 31.041 225.110 1.00 12.10 107 ILE B O 1
ATOM 3647 N N . HIS B 1 109 ? -93.281 28.848 225.535 1.00 8.37 108 HIS B N 1
ATOM 3648 C CA . HIS B 1 109 ? -94.486 28.232 224.922 1.00 9.10 108 HIS B CA 1
ATOM 3649 C C . HIS B 1 109 ? -94.704 28.362 223.405 1.00 11.84 108 HIS B C 1
ATOM 3650 O O . HIS B 1 109 ? -95.346 27.499 222.775 1.00 12.96 108 HIS B O 1
ATOM 3657 N N . GLY B 1 110 ? -94.167 29.403 222.799 1.00 8.66 109 GLY B N 1
ATOM 3658 C CA . GLY B 1 110 ? -94.333 29.594 221.367 1.00 8.39 109 GLY B CA 1
ATOM 3659 C C . GLY B 1 110 ? -95.580 30.332 220.975 1.00 12.02 109 GLY B C 1
ATOM 3660 O O . GLY B 1 110 ? -96.342 30.795 221.825 1.00 13.91 109 GLY B O 1
ATOM 3661 N N . PHE B 1 111 ? -95.770 30.462 219.671 1.00 9.99 110 PHE B N 1
ATOM 3662 C CA . PHE B 1 111 ? -96.867 31.260 219.141 1.00 11.44 110 PHE B CA 1
ATOM 3663 C C . PHE B 1 111 ? -97.891 30.422 218.384 1.00 12.09 110 PHE B C 1
ATOM 3664 O O . PHE B 1 111 ? -98.990 30.913 218.066 1.00 11.11 110 PHE B O 1
ATOM 3672 N N . ILE B 1 112 ? -97.572 29.167 218.085 1.00 10.62 111 ILE B N 1
ATOM 3673 C CA . ILE B 1 112 ? -98.534 28.395 217.329 1.00 11.02 111 ILE B CA 1
ATOM 3674 C C . ILE B 1 112 ? -99.838 28.179 218.063 1.00 9.98 111 ILE B C 1
ATOM 3675 O O . ILE B 1 112 ? -100.870 27.997 217.413 1.00 10.18 111 ILE B O 1
ATOM 3680 N N . LYS B 1 113 ? -99.794 28.136 219.389 1.00 8.27 112 LYS B N 1
ATOM 3681 C CA . LYS B 1 113 ? -101.008 27.969 220.208 1.00 11.70 112 LYS B CA 1
ATOM 3682 C C . LYS B 1 113 ? -101.996 29.128 220.058 1.00 12.68 112 LYS B C 1
ATOM 3683 O O . LYS B 1 113 ? -103.171 28.970 220.361 1.00 11.24 112 LYS B O 1
ATOM 3689 N N . ASN B 1 114 ? -101.486 30.279 219.614 1.00 10.09 113 ASN B N 1
ATOM 3690 C CA . ASN B 1 114 ? -102.242 31.542 219.529 1.00 12.71 113 ASN B CA 1
ATOM 3691 C C . ASN B 1 114 ? -102.662 31.845 218.085 1.00 14.91 113 ASN B C 1
ATOM 3692 O O . ASN B 1 114 ? -103.347 32.828 217.843 1.00 18.31 113 ASN B O 1
ATOM 3697 N N . SER B 1 115 ? -102.173 31.060 217.132 1.00 12.20 114 SER B N 1
ATOM 3698 C CA . SER B 1 115 ? -102.259 31.389 215.714 1.00 12.58 114 SER B CA 1
ATOM 3699 C C . SER B 1 115 ? -103.403 30.647 215.028 1.00 14.28 114 SER B C 1
ATOM 3700 O O . SER B 1 115 ? -103.921 29.668 215.559 1.00 10.14 114 SER B O 1
ATOM 3703 N N . LYS B 1 116 ? -103.769 31.122 213.837 1.00 13.90 115 LYS B N 1
ATOM 3704 C CA . LYS B 1 116 ? -104.790 30.468 213.016 1.00 14.88 115 LYS B CA 1
ATOM 3705 C C . LYS B 1 116 ? -104.240 29.274 212.311 1.00 14.61 115 LYS B C 1
ATOM 3706 O O . LYS B 1 116 ? -103.231 29.356 211.617 1.00 15.54 115 LYS B O 1
ATOM 3712 N N . TRP B 1 117 ? -104.944 28.162 212.465 1.00 12.34 116 TRP B N 1
ATOM 3713 C CA . TRP B 1 117 ? -104.652 26.952 211.748 1.00 10.94 116 TRP B CA 1
ATOM 3714 C C . TRP B 1 117 ? -105.752 26.728 210.703 1.00 11.76 116 TRP B C 1
ATOM 3715 O O . TRP B 1 117 ? -106.867 27.228 210.846 1.00 14.54 116 TRP B O 1
ATOM 3726 N N . THR B 1 118 ? -105.456 25.924 209.686 1.00 13.18 117 THR B N 1
ATOM 3727 C CA A THR B 1 118 ? -106.432 25.670 208.639 0.50 13.31 117 THR B CA 1
ATOM 3728 C CA B THR B 1 118 ? -106.357 25.652 208.577 0.50 13.45 117 THR B CA 1
ATOM 3729 C C . THR B 1 118 ? -106.913 24.236 208.714 1.00 14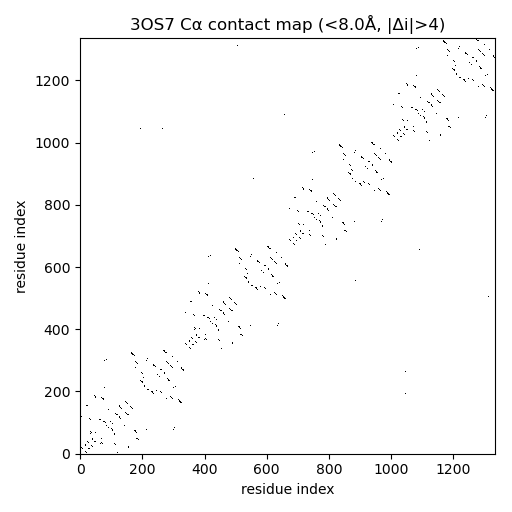.34 117 THR B C 1
ATOM 3730 O O . THR B 1 118 ? -106.175 23.326 209.056 1.00 12.94 117 THR B O 1
ATOM 3737 N N . VAL B 1 119 ? -108.190 24.045 208.419 1.00 12.63 118 VAL B N 1
ATOM 3738 C CA . VAL B 1 119 ? -108.768 22.698 208.411 1.00 12.48 118 VAL B CA 1
ATOM 3739 C C . VAL B 1 119 ? -108.289 21.956 207.183 1.00 15.58 118 VAL B C 1
ATOM 3740 O O . VAL B 1 119 ? -108.501 22.397 206.065 1.00 17.01 118 VAL B O 1
ATOM 3744 N N . HIS B 1 120 ? -107.649 20.824 207.407 1.00 13.16 119 HIS B N 1
ATOM 3745 C CA . HIS B 1 120 ? -107.009 20.043 206.363 1.00 14.04 119 HIS B CA 1
ATOM 3746 C C . HIS B 1 120 ? -107.827 18.853 205.907 1.00 14.39 119 HIS B C 1
ATOM 3747 O O . HIS B 1 120 ? -107.761 18.494 204.744 1.00 14.95 119 HIS B O 1
ATOM 3754 N N . LYS B 1 121 ? -108.524 18.205 206.840 1.00 13.34 120 LYS B N 1
ATOM 3755 C CA A LYS B 1 121 ? -109.315 17.025 206.549 0.60 15.76 120 LYS B CA 1
ATOM 3756 C CA B LYS B 1 121 ? -109.314 17.016 206.553 0.40 15.45 120 LYS B CA 1
ATOM 3757 C C . LYS B 1 121 ? -110.432 16.905 207.575 1.00 14.88 120 LYS B C 1
ATOM 3758 O O . LYS B 1 121 ? -110.247 17.259 208.753 1.00 12.55 120 LYS B O 1
ATOM 3769 N N . LYS B 1 122 ? -111.602 16.448 207.123 1.00 14.45 121 LYS B N 1
ATOM 3770 C CA . LYS B 1 122 ? -112.744 16.186 207.982 1.00 14.89 121 LYS B CA 1
ATOM 3771 C C . LYS B 1 122 ? -113.415 14.994 207.333 1.00 18.78 121 LYS B C 1
ATOM 3772 O O . LYS B 1 122 ? -113.824 15.073 206.171 1.00 20.71 121 LYS B O 1
ATOM 3778 N N . LYS B 1 123 ? -113.494 13.881 208.028 1.00 15.43 122 LYS B N 1
ATOM 3779 C CA . LYS B 1 123 ? -113.983 12.647 207.395 1.00 18.10 122 LYS B CA 1
ATOM 3780 C C . LYS B 1 123 ? -114.642 11.780 208.425 1.00 18.89 122 LYS B C 1
ATOM 3781 O O . LYS B 1 123 ? -114.081 11.582 209.523 1.00 14.08 122 LYS B O 1
ATOM 3787 N N . ILE B 1 124 ? -115.813 11.231 208.089 1.00 17.49 123 ILE B N 1
ATOM 3788 C CA A ILE B 1 124 ? -116.407 10.132 208.852 0.50 18.89 123 ILE B CA 1
ATOM 3789 C CA B ILE B 1 124 ? -116.324 10.131 208.892 0.50 17.54 123 ILE B CA 1
ATOM 3790 C C . ILE B 1 124 ? -116.099 8.828 208.135 1.00 23.40 123 ILE B C 1
ATOM 3791 O O . ILE B 1 124 ? -116.373 8.703 206.938 1.00 23.34 123 ILE B O 1
ATOM 3800 N N . ASP B 1 125 ? -115.568 7.841 208.836 1.00 26.35 124 ASP B N 1
ATOM 3801 C CA . ASP B 1 125 ? -115.041 6.676 208.134 1.00 34.30 124 ASP B CA 1
ATOM 3802 C C . ASP B 1 125 ? -115.029 5.505 209.054 1.00 33.41 124 ASP B C 1
ATOM 3803 O O . ASP B 1 125 ? -114.467 5.574 210.165 1.00 28.05 124 ASP B O 1
ATOM 3808 N N . GLN B 1 126 ? -115.609 4.422 208.551 1.00 35.51 125 GLN B N 1
ATOM 3809 C CA . GLN B 1 126 ? -116.018 3.318 209.367 1.00 34.20 125 GLN B CA 1
ATOM 3810 C C . GLN B 1 126 ? -116.725 4.029 210.519 1.00 34.38 125 GLN B C 1
ATOM 3811 O O . GLN B 1 126 ? -117.508 4.940 210.222 1.00 38.09 125 GLN B O 1
ATOM 3817 N N . ASP B 1 127 ? -116.454 3.690 211.777 1.00 27.95 126 ASP B N 1
ATOM 3818 C CA . ASP B 1 127 ? -117.169 4.283 212.919 1.00 25.70 126 ASP B CA 1
ATOM 3819 C C . ASP B 1 127 ? -116.316 5.334 213.666 1.00 19.93 126 ASP B C 1
ATOM 3820 O O . ASP B 1 127 ? -116.370 5.434 214.884 1.00 18.58 126 ASP B O 1
ATOM 3825 N N . LYS B 1 128 ? -115.507 6.077 212.926 1.00 16.23 127 LYS B N 1
ATOM 3826 C CA . LYS B 1 128 ? -114.601 7.059 213.516 1.00 13.45 127 LYS B CA 1
ATOM 3827 C C . LYS B 1 128 ? -114.805 8.388 212.853 1.00 13.33 127 LYS B C 1
ATOM 3828 O O . LYS B 1 128 ? -115.203 8.448 211.698 1.00 12.59 127 LYS B O 1
ATOM 3834 N N . ALA B 1 129 ? -114.515 9.461 213.595 1.00 10.55 128 ALA B N 1
ATOM 3835 C CA . ALA B 1 129 ? -114.531 10.815 213.048 1.00 11.00 128 ALA B CA 1
ATOM 3836 C C . ALA B 1 129 ? -113.111 11.369 213.065 1.00 13.05 128 ALA B C 1
ATOM 3837 O O . ALA B 1 129 ? -112.464 11.390 214.110 1.00 13.72 128 ALA B O 1
ATOM 3839 N N . LEU B 1 130 ? -112.658 11.845 211.915 1.00 9.96 129 LEU B N 1
ATOM 3840 C CA . LEU B 1 130 ? -111.309 12.364 211.767 1.00 10.35 129 LEU B CA 1
ATOM 3841 C C . LEU B 1 130 ? -111.347 13.845 211.432 1.00 12.71 129 LEU B C 1
ATOM 3842 O O . LEU B 1 130 ? -112.041 14.248 210.478 1.00 11.10 129 LEU B O 1
ATOM 3847 N N . VAL B 1 131 ? -110.611 14.663 212.196 1.00 10.16 130 VAL B N 1
ATOM 3848 C CA . VAL B 1 131 ? -110.422 16.087 211.861 1.00 10.14 130 VAL B CA 1
ATOM 3849 C C . VAL B 1 131 ? -108.935 16.379 211.948 1.00 10.30 130 VAL B C 1
ATOM 3850 O O . VAL B 1 131 ? -108.303 16.012 212.927 1.00 11.00 130 VAL B O 1
ATOM 3854 N N . GLU B 1 132 ? -108.389 17.017 210.918 1.00 10.71 131 GLU B N 1
ATOM 3855 C CA . GLU B 1 132 ? -106.965 17.356 210.866 1.00 10.89 131 GLU B CA 1
ATOM 3856 C C . GLU B 1 132 ? -106.848 18.842 210.610 1.00 10.46 131 GLU B C 1
ATOM 3857 O O . GLU B 1 132 ? -107.591 19.400 209.776 1.00 10.51 131 GLU B O 1
ATOM 3863 N N . VAL B 1 133 ? -105.943 19.491 211.323 1.00 9.42 132 VAL B N 1
ATOM 3864 C CA . VAL B 1 133 ? -105.652 20.916 211.117 1.00 7.91 132 VAL B CA 1
ATOM 3865 C C . VAL B 1 133 ? -104.150 21.072 210.852 1.00 11.61 132 VAL B C 1
ATOM 3866 O O . VAL B 1 133 ? -103.347 20.277 211.337 1.00 9.16 132 VAL B O 1
ATOM 3870 N N . VAL B 1 134 ? -103.789 22.058 210.040 1.00 8.96 133 VAL B N 1
ATOM 3871 C CA . VAL B 1 134 ? -102.383 22.315 209.752 1.00 11.19 133 VAL B CA 1
ATOM 3872 C C . VAL B 1 134 ? -102.008 23.768 210.019 1.00 12.00 133 VAL B C 1
ATOM 3873 O O . VAL B 1 134 ? -102.828 24.699 209.923 1.00 11.54 133 VAL B O 1
ATOM 3877 N N . PHE B 1 135 ? -100.741 23.971 210.358 1.00 10.33 134 PHE B N 1
ATOM 3878 C CA . PHE B 1 135 ? -100.192 25.307 210.444 1.00 12.27 134 PHE B CA 1
ATOM 3879 C C . PHE B 1 135 ? -98.964 25.392 209.535 1.00 14.59 134 PHE B C 1
ATOM 3880 O O . PHE B 1 135 ? -98.018 24.653 209.736 1.00 10.05 134 PHE B O 1
ATOM 3888 N N . ASP B 1 136 ? -99.014 26.302 208.556 1.00 13.50 135 ASP B N 1
ATOM 3889 C CA . ASP B 1 136 ? -97.943 26.561 207.608 1.00 15.17 135 ASP B CA 1
ATOM 3890 C C . ASP B 1 136 ? -97.181 27.802 208.024 1.00 16.77 135 ASP B C 1
ATOM 3891 O O . ASP B 1 136 ? -97.723 28.915 208.023 1.00 17.68 135 ASP B O 1
ATOM 3896 N N . PHE B 1 137 ? -95.921 27.612 208.374 1.00 13.52 136 PHE B N 1
ATOM 3897 C CA . PHE B 1 137 ? -95.030 28.688 208.760 1.00 11.21 136 PHE B CA 1
ATOM 3898 C C . PHE B 1 137 ? -94.180 29.009 207.559 1.00 15.09 136 PHE B C 1
ATOM 3899 O O . PHE B 1 137 ? -93.394 28.153 207.111 1.00 13.99 136 PHE B O 1
ATOM 3907 N N . THR B 1 138 ? -94.381 30.199 207.013 1.00 14.21 137 THR B N 1
ATOM 3908 C CA . THR B 1 138 ? -93.743 30.570 205.765 1.00 15.15 137 THR B CA 1
ATOM 3909 C C . THR B 1 138 ? -92.822 31.768 205.985 1.00 16.59 137 THR B C 1
ATOM 3910 O O . THR B 1 138 ? -92.857 32.435 207.014 1.00 15.09 137 THR B O 1
ATOM 3914 N N . LYS B 1 139 ? -92.003 32.037 204.975 1.00 17.35 138 LYS B N 1
ATOM 3915 C CA . LYS B 1 139 ? -91.130 33.214 204.971 1.00 21.98 138 LYS B CA 1
ATOM 3916 C C . LYS B 1 139 ? -91.856 34.548 205.125 1.00 22.66 138 LYS B C 1
ATOM 3917 O O . LYS B 1 139 ? -91.212 35.553 205.438 1.00 24.03 138 LYS B O 1
ATOM 3923 N N . GLU B 1 140 ? -93.163 34.566 204.885 1.00 23.79 139 GLU B N 1
ATOM 3924 C CA A GLU B 1 140 ? -93.935 35.792 205.002 0.60 25.87 139 GLU B CA 1
ATOM 3925 C CA B GLU B 1 140 ? -93.987 35.773 204.999 0.40 25.53 139 GLU B CA 1
ATOM 3926 C C . GLU B 1 140 ? -94.434 36.022 206.439 1.00 26.85 139 GLU B C 1
ATOM 3927 O O . GLU B 1 140 ? -94.949 37.096 206.768 1.00 28.33 139 GLU B O 1
ATOM 3938 N N . ASN B 1 141 ? -94.279 35.032 207.312 1.00 23.13 140 ASN B N 1
ATOM 3939 C CA . ASN B 1 141 ? -94.725 35.194 208.695 1.00 21.48 140 ASN B CA 1
ATOM 3940 C C . ASN B 1 141 ? -93.870 36.226 209.423 1.00 22.52 140 ASN B C 1
ATOM 3941 O O . ASN B 1 141 ? -92.653 36.234 209.267 1.00 19.57 140 ASN B O 1
ATOM 3946 N N . GLU B 1 142 ? -94.503 37.057 210.258 1.00 23.37 141 GLU B N 1
ATOM 3947 C CA A GLU B 1 142 ? -93.781 38.075 211.047 0.60 25.55 141 GLU B CA 1
ATOM 3948 C CA B GLU B 1 142 ? -93.763 38.069 211.021 0.40 25.01 141 GLU B CA 1
ATOM 3949 C C . GLU B 1 142 ? -92.717 37.469 211.975 1.00 24.86 141 GLU B C 1
ATOM 3950 O O . GLU B 1 142 ? -91.762 38.137 212.345 1.00 25.01 141 GLU B O 1
ATOM 3961 N N . ALA B 1 143 ? -92.870 36.198 212.360 1.00 22.29 142 ALA B N 1
ATOM 3962 C CA . ALA B 1 143 ? -91.904 35.554 213.244 1.00 17.81 142 ALA B CA 1
ATOM 3963 C C . ALA B 1 143 ? -90.716 34.945 212.506 1.00 16.02 142 ALA B C 1
ATOM 3964 O O . ALA B 1 143 ? -89.768 34.512 213.130 1.00 16.73 142 ALA B O 1
ATOM 3966 N N . TYR B 1 144 ? -90.777 34.879 211.189 1.00 16.25 143 TYR B N 1
ATOM 3967 C CA . TYR B 1 144 ? -89.735 34.173 210.424 1.00 16.35 143 TYR B CA 1
ATOM 3968 C C . TYR B 1 144 ? -88.364 34.800 210.651 1.00 17.00 143 TYR B C 1
ATOM 3969 O O . TYR B 1 144 ? -87.361 34.088 210.748 1.00 16.39 143 TYR B O 1
ATOM 3978 N N . LYS B 1 145 ? -88.303 36.128 210.802 1.00 17.07 144 LYS B N 1
ATOM 3979 C CA . LYS B 1 145 ? -87.013 36.774 211.033 1.00 18.66 144 LYS B CA 1
ATOM 3980 C C . LYS B 1 145 ? -86.315 36.281 212.305 1.00 18.59 144 LYS B C 1
ATOM 3981 O O . LYS B 1 145 ? -85.088 36.382 212.422 1.00 22.25 144 LYS B O 1
ATOM 3987 N N . TYR B 1 146 ? -87.081 35.789 213.271 1.00 17.20 145 TYR B N 1
ATOM 3988 C CA . TYR B 1 146 ? -86.507 35.252 214.512 1.00 15.72 145 TYR B CA 1
ATOM 3989 C C . TYR B 1 146 ? -86.208 33.750 214.450 1.00 16.22 145 TYR B C 1
ATOM 3990 O O . TYR B 1 146 ? -85.415 33.230 215.236 1.00 19.50 145 TYR B O 1
ATOM 3999 N N . PHE B 1 147 ? -86.848 33.059 213.521 1.00 17.21 146 PHE B N 1
ATOM 4000 C CA . PHE B 1 147 ? -86.711 31.604 213.412 1.00 14.73 146 PHE B CA 1
ATOM 4001 C C . PHE B 1 147 ? -86.875 31.221 211.943 1.00 14.06 146 PHE B C 1
ATOM 4002 O O . PHE B 1 147 ? -87.964 30.897 211.488 1.00 15.45 146 PHE B O 1
ATOM 4010 N N . SER B 1 148 ? -85.790 31.326 211.186 1.00 13.47 147 SER B N 1
ATOM 4011 C CA . SER B 1 148 ? -85.884 31.360 209.740 1.00 15.19 147 SER B CA 1
ATOM 4012 C C . SER B 1 148 ? -85.894 29.942 209.189 1.00 16.28 147 SER B C 1
ATOM 4013 O O . SER B 1 148 ? -84.993 29.555 208.448 1.00 16.28 147 SER B O 1
ATOM 4016 N N . HIS B 1 149 ? -86.893 29.156 209.583 1.00 15.42 148 HIS B N 1
ATOM 4017 C CA . HIS B 1 149 ? -87.063 27.791 209.057 1.00 13.24 148 HIS B CA 1
ATOM 4018 C C . HIS B 1 149 ? -88.513 27.637 208.717 1.00 14.21 148 HIS B C 1
ATOM 4019 O O . HIS B 1 149 ? -89.320 27.625 209.631 1.00 15.15 148 HIS B O 1
ATOM 4026 N N . GLU B 1 150 ? -88.850 27.502 207.443 1.00 13.05 149 GLU B N 1
ATOM 4027 C CA . GLU B 1 150 ? -90.210 27.126 207.069 1.00 12.67 149 GLU B CA 1
ATOM 4028 C C . GLU B 1 150 ? -90.521 25.727 207.618 1.00 13.24 149 GLU B C 1
ATOM 4029 O O . GLU B 1 150 ? -89.650 24.853 207.697 1.00 11.23 149 GLU B O 1
ATOM 4035 N N . PHE B 1 151 ? -91.766 25.549 208.051 1.00 13.05 150 PHE B N 1
ATOM 4036 C CA . PHE B 1 151 ? -92.237 24.279 208.563 1.00 11.91 150 PHE B CA 1
ATOM 4037 C C . PHE B 1 151 ? -93.753 24.155 208.414 1.00 11.52 150 PHE B C 1
ATOM 4038 O O . PHE B 1 151 ? -94.456 25.152 208.187 1.00 12.78 150 PHE B O 1
ATOM 4046 N N . GLN B 1 152 ? -94.237 22.924 208.534 1.00 11.14 151 GLN B N 1
ATOM 4047 C CA . GLN B 1 152 ? -95.675 22.659 208.668 1.00 11.89 151 GLN B CA 1
ATOM 4048 C C . GLN B 1 152 ? -95.925 21.757 209.873 1.00 12.34 151 GLN B C 1
ATOM 4049 O O . GLN B 1 152 ? -95.259 20.709 210.026 1.00 12.94 151 GLN B O 1
ATOM 4055 N N . PHE B 1 153 ? -96.844 22.191 210.735 1.00 9.32 152 PHE B N 1
ATOM 4056 C CA . PHE B 1 153 ? -97.351 21.418 211.852 1.00 9.89 152 PHE B CA 1
ATOM 4057 C C . PHE B 1 153 ? -98.672 20.844 211.443 1.00 10.49 152 PHE B C 1
ATOM 4058 O O . PHE B 1 153 ? -99.418 21.485 210.707 1.00 11.03 152 PHE B O 1
ATOM 4066 N N . LYS B 1 154 ? -98.960 19.641 211.918 1.00 11.51 153 LYS B N 1
ATOM 4067 C CA A LYS B 1 154 ? -100.256 19.008 211.697 0.60 8.88 153 LYS B CA 1
ATOM 4068 C CA B LYS B 1 154 ? -100.259 19.014 211.691 0.40 9.52 153 LYS B CA 1
ATOM 4069 C C . LYS B 1 154 ? -100.742 18.359 212.963 1.00 8.85 153 LYS B C 1
ATOM 4070 O O . LYS B 1 154 ? -99.987 17.668 213.632 1.00 9.62 153 LYS B O 1
ATOM 4081 N N . LEU B 1 155 ? -102.010 18.600 213.299 1.00 9.25 154 LEU B N 1
ATOM 4082 C CA . LEU B 1 155 ? -102.665 17.872 214.384 1.00 9.30 154 LEU B CA 1
ATOM 4083 C C . LEU B 1 155 ? -103.746 17.017 213.728 1.00 12.58 154 LEU B C 1
ATOM 4084 O O . LEU B 1 155 ? -104.641 17.541 213.023 1.00 10.57 154 LEU B O 1
ATOM 4089 N N . SER B 1 156 ? -103.641 15.704 213.913 1.00 9.82 155 SER B N 1
ATOM 4090 C CA . SER B 1 156 ? -104.617 14.778 213.372 1.00 11.55 155 SER B CA 1
ATOM 4091 C C . SER B 1 156 ? -105.368 14.086 214.505 1.00 11.52 155 SER B C 1
ATOM 4092 O O . SER B 1 156 ? -104.777 13.344 215.276 1.00 11.19 155 SER B O 1
ATOM 4095 N N . TYR B 1 157 ? -106.665 14.392 214.619 1.00 10.66 156 TYR B N 1
ATOM 4096 C CA . TYR B 1 157 ? -107.516 13.878 215.678 1.00 12.55 156 TYR B CA 1
ATOM 4097 C C . TYR B 1 157 ? -108.507 12.822 215.158 1.00 11.86 156 TYR B C 1
ATOM 4098 O O . TYR B 1 157 ? -109.228 13.080 214.199 1.00 13.76 156 TYR B O 1
ATOM 4107 N N . GLU B 1 158 ? -108.526 11.663 215.798 1.00 10.09 157 GLU B N 1
ATOM 4108 C CA . GLU B 1 158 ? -109.450 10.607 215.462 1.00 12.55 157 GLU B CA 1
ATOM 4109 C C . GLU B 1 158 ? -110.235 10.274 216.717 1.00 11.56 157 GLU B C 1
ATOM 4110 O O . GLU B 1 158 ? -109.663 9.883 217.729 1.00 12.39 157 GLU B O 1
ATOM 4116 N N . LEU B 1 159 ? -111.553 10.414 216.637 1.00 10.72 158 LEU B N 1
ATOM 4117 C CA . LEU B 1 159 ? -112.439 10.095 217.728 1.00 9.25 158 LEU B CA 1
ATOM 4118 C C . LEU B 1 159 ? -113.149 8.811 217.373 1.00 10.07 158 LEU B C 1
ATOM 4119 O O . LEU B 1 159 ? -113.567 8.613 216.219 1.00 11.40 158 LEU B O 1
ATOM 4124 N N . SER B 1 160 ? -113.285 7.945 218.365 1.00 11.44 159 SER B N 1
ATOM 4125 C CA . SER B 1 160 ? -113.916 6.646 218.198 1.00 11.68 159 SER B CA 1
ATOM 4126 C C . SER B 1 160 ? -114.420 6.194 219.559 1.00 12.57 159 SER B C 1
ATOM 4127 O O . SER B 1 160 ? -114.225 6.887 220.567 1.00 11.79 159 SER B O 1
ATOM 4130 N N . SER B 1 161 ? -114.987 4.993 219.605 1.00 13.70 160 SER B N 1
ATOM 4131 C CA . SER B 1 161 ? -115.309 4.375 220.881 1.00 13.91 160 SER B CA 1
ATOM 4132 C C . SER B 1 161 ? -114.088 4.223 221.810 1.00 13.74 160 SER B C 1
ATOM 4133 O O . SER B 1 161 ? -114.252 4.110 223.026 1.00 14.15 160 SER B O 1
ATOM 4136 N N . LYS B 1 162 ? -112.872 4.209 221.259 1.00 13.71 161 LYS B N 1
ATOM 4137 C CA . LYS B 1 162 ? -111.637 4.169 222.056 1.00 13.36 161 LYS B CA 1
ATOM 4138 C C . LYS B 1 162 ? -111.210 5.525 222.643 1.00 15.14 161 LYS B C 1
ATOM 4139 O O . LYS B 1 162 ? -110.188 5.605 223.315 1.00 14.39 161 LYS B O 1
ATOM 4145 N N . GLY B 1 163 ? -112.002 6.574 222.423 1.00 12.93 162 GLY B N 1
ATOM 4146 C CA . GLY B 1 163 ? -111.611 7.921 222.838 1.00 10.80 162 GLY B CA 1
ATOM 4147 C C . GLY B 1 163 ? -110.994 8.744 221.734 1.00 10.18 162 GLY B C 1
ATOM 4148 O O . GLY B 1 163 ? -111.259 8.538 220.563 1.00 9.78 162 GLY B O 1
ATOM 4149 N N . LEU B 1 164 ? -110.160 9.700 222.126 1.00 9.91 163 LEU B N 1
ATOM 4150 C CA . LEU B 1 164 ? -109.545 10.615 221.164 1.00 9.55 163 LEU B CA 1
ATOM 4151 C C . LEU B 1 164 ? -108.085 10.217 220.984 1.00 12.19 163 LEU B C 1
ATOM 4152 O O . LEU B 1 164 ? -107.373 9.980 221.969 1.00 11.66 163 LEU B O 1
ATOM 4157 N N . LYS B 1 165 ? -107.666 10.095 219.729 1.00 9.38 164 LYS B N 1
ATOM 4158 C CA . LYS B 1 165 ? -106.263 9.849 219.401 1.00 8.03 164 LYS B CA 1
ATOM 4159 C C . LYS B 1 165 ? -105.732 11.082 218.675 1.00 11.01 164 LYS B C 1
ATOM 4160 O O . LYS B 1 165 ? -106.365 11.595 217.754 1.00 11.48 164 LYS B O 1
ATOM 4166 N N . GLN B 1 166 ? -104.595 11.577 219.155 1.00 8.98 165 GLN B N 1
ATOM 4167 C CA . GLN B 1 166 ? -104.007 12.815 218.670 1.00 9.27 165 GLN B CA 1
ATOM 4168 C C . GLN B 1 166 ? -102.663 12.436 218.077 1.00 9.89 165 GLN B C 1
ATOM 4169 O O . GLN B 1 166 ? -101.809 11.978 218.810 1.00 12.62 165 GLN B O 1
ATOM 4175 N N . THR B 1 167 ? -102.494 12.625 216.777 1.00 10.82 166 THR B N 1
ATOM 4176 C CA . THR B 1 167 ? -101.194 12.455 216.144 1.00 9.16 166 THR B CA 1
ATOM 4177 C C . THR B 1 167 ? -100.670 13.827 215.757 1.00 9.30 166 THR B C 1
ATOM 4178 O O . THR B 1 167 ? -101.271 14.553 214.932 1.00 11.15 166 THR B O 1
ATOM 4182 N N . THR B 1 168 ? -99.571 14.192 216.402 1.00 8.63 167 THR B N 1
ATOM 4183 C CA . THR B 1 168 ? -98.919 15.499 216.213 1.00 8.17 167 THR B CA 1
ATOM 4184 C C . THR B 1 168 ? -97.695 15.298 215.342 1.00 9.24 167 THR B C 1
ATOM 4185 O O . THR B 1 168 ? -96.913 14.389 215.591 1.00 10.83 167 THR B O 1
ATOM 4189 N N . SER B 1 169 ? -97.547 16.109 214.300 1.00 10.52 168 SER B N 1
ATOM 4190 C CA . SER B 1 169 ? -96.392 15.971 213.429 1.00 9.60 168 SER B CA 1
ATOM 4191 C C . SER B 1 169 ? -95.912 17.331 212.953 1.00 11.62 168 SER B C 1
ATOM 4192 O O . SER B 1 169 ? -96.692 18.324 212.882 1.00 9.12 168 SER B O 1
ATOM 4195 N N . VAL B 1 170 ? -94.605 17.409 212.695 1.00 10.50 169 VAL B N 1
ATOM 4196 C CA . VAL B 1 170 ? -94.040 18.624 212.128 1.00 11.08 169 VAL B CA 1
ATOM 4197 C C . VAL B 1 170 ? -92.945 18.180 211.155 1.00 10.93 169 VAL B C 1
ATOM 4198 O O . VAL B 1 170 ? -92.274 17.175 211.364 1.00 10.91 169 VAL B O 1
ATOM 4202 N N . VAL B 1 171 ? -92.844 18.917 210.048 1.00 10.10 170 VAL B N 1
ATOM 4203 C CA . VAL B 1 171 ? -91.823 18.660 209.052 1.00 11.36 170 VAL B CA 1
ATOM 4204 C C . VAL B 1 171 ? -91.034 19.941 208.828 1.00 9.77 170 VAL B C 1
ATOM 4205 O O . VAL B 1 171 ? -91.614 21.056 208.726 1.00 10.84 170 VAL B O 1
ATOM 4209 N N . ASN B 1 172 ? -89.715 19.774 208.788 1.00 12.01 171 ASN B N 1
ATOM 4210 C CA . ASN B 1 172 ? -88.786 20.877 208.481 1.00 11.51 171 ASN B CA 1
ATOM 4211 C C . ASN B 1 172 ? -88.755 21.088 206.964 1.00 11.96 171 ASN B C 1
ATOM 4212 O O . ASN B 1 172 ? -88.265 20.249 206.236 1.00 11.91 171 ASN B O 1
ATOM 4217 N N . LEU B 1 173 ? -89.283 22.220 206.510 1.00 12.51 172 LEU B N 1
ATOM 4218 C CA . LEU B 1 173 ? -89.348 22.556 205.082 1.00 14.30 172 LEU B CA 1
ATOM 4219 C C . LEU B 1 173 ? -88.236 23.534 204.690 1.00 14.30 172 LEU B C 1
ATOM 4220 O O . LEU B 1 173 ? -88.263 24.104 203.591 1.00 14.58 172 LEU B O 1
ATOM 4225 N N . SER B 1 174 ? -87.266 23.702 205.570 1.00 12.71 173 SER B N 1
ATOM 4226 C CA . SER B 1 174 ? -86.174 24.650 205.347 1.00 13.56 173 SER B CA 1
ATOM 4227 C C . SER B 1 174 ? -84.950 23.905 204.821 1.00 13.29 173 SER B C 1
ATOM 4228 O O . SER B 1 174 ? -84.936 22.662 204.807 1.00 13.82 173 SER B O 1
ATOM 4231 N N . SER B 1 175 ? -83.921 24.667 204.444 1.00 13.48 174 SER B N 1
ATOM 4232 C CA A SER B 1 175 ? -82.673 24.095 203.886 0.50 15.18 174 SER B CA 1
ATOM 4233 C CA B SER B 1 175 ? -82.654 24.147 203.883 0.50 14.75 174 SER B CA 1
ATOM 4234 C C . SER B 1 175 ? -81.576 23.862 204.924 1.00 16.17 174 SER B C 1
ATOM 4235 O O . SER B 1 175 ? -80.484 23.445 204.590 1.00 16.04 174 SER B O 1
ATOM 4240 N N . GLU B 1 176 ? -81.899 24.091 206.196 1.00 15.14 175 GLU B N 1
ATOM 4241 C CA . GLU B 1 176 ? -80.979 23.935 207.304 1.00 15.89 175 GLU B CA 1
ATOM 4242 C C . GLU B 1 176 ? -81.598 23.068 208.405 1.00 15.89 175 GLU B C 1
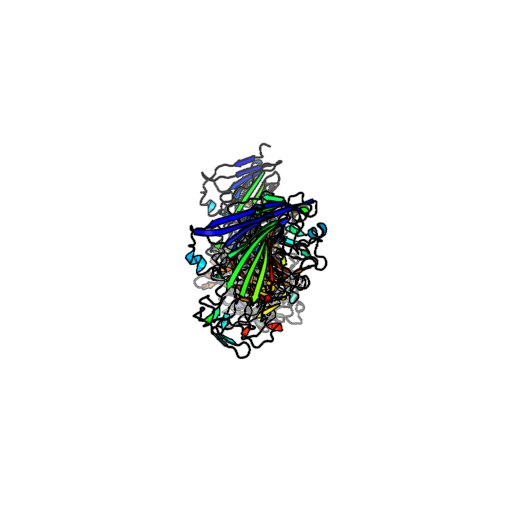ATOM 4243 O O . GLU B 1 176 ? -82.795 22.873 208.424 1.00 16.33 175 GLU B O 1
ATOM 4249 N N . GLU B 1 177 ? -80.752 22.571 209.307 1.00 14.74 176 GLU B N 1
ATOM 4250 C CA A GLU B 1 177 ? -81.135 21.840 210.509 0.60 17.26 176 GLU B CA 1
ATOM 4251 C CA B GLU B 1 177 ? -81.244 21.803 210.455 0.40 15.93 176 GLU B CA 1
ATOM 4252 C C . GLU B 1 177 ? -82.075 22.707 211.357 1.00 14.71 176 GLU B C 1
ATOM 4253 O O . GLU B 1 177 ? -81.724 23.823 211.658 1.00 12.50 176 GLU B O 1
ATOM 4272 N N . PRO B 1 179 ? -84.058 23.319 214.979 1.00 11.49 178 PRO B N 1
ATOM 4273 C CA . PRO B 1 179 ? -84.307 22.996 216.378 1.00 11.80 178 PRO B CA 1
ATOM 4274 C C . PRO B 1 179 ? -85.755 22.530 216.603 1.00 11.44 178 PRO B C 1
ATOM 4275 O O . PRO B 1 179 ? -86.693 23.105 216.028 1.00 11.95 178 PRO B O 1
ATOM 4279 N N . LEU B 1 180 ? -85.930 21.527 217.462 1.00 11.71 179 LEU B N 1
ATOM 4280 C CA . LEU B 1 180 ? -87.225 20.871 217.668 1.00 12.56 179 LEU B CA 1
ATOM 4281 C C . LEU B 1 180 ? -87.418 20.514 219.128 1.00 11.35 179 LEU B C 1
ATOM 4282 O O . LEU B 1 180 ? -86.635 19.755 219.715 1.00 12.46 179 LEU B O 1
ATOM 4287 N N . SER B 1 181 ? -88.480 21.062 219.703 1.00 11.34 180 SER B N 1
ATOM 4288 C CA . SER B 1 181 ? -88.976 20.664 221.024 1.00 8.61 180 SER B CA 1
ATOM 4289 C C . SER B 1 181 ? -90.469 20.946 220.969 1.00 10.58 180 SER B C 1
ATOM 4290 O O . SER B 1 181 ? -90.868 22.044 220.599 1.00 11.86 180 SER B O 1
ATOM 4293 N N . VAL B 1 182 ? -91.274 19.950 221.294 1.00 8.64 181 VAL B N 1
ATOM 4294 C CA . VAL B 1 182 ? -92.734 20.031 221.166 1.00 8.24 181 VAL B CA 1
ATOM 4295 C C . VAL B 1 182 ? -93.385 19.565 222.452 1.00 9.38 181 VAL B C 1
ATOM 4296 O O . VAL B 1 182 ? -92.873 18.651 223.139 1.00 9.10 181 VAL B O 1
ATOM 4300 N N . GLY B 1 183 ? -94.538 20.137 222.764 1.00 8.53 182 GLY B N 1
ATOM 4301 C CA . GLY B 1 183 ? -95.322 19.645 223.915 1.00 8.55 182 GLY B CA 1
ATOM 4302 C C . GLY B 1 183 ? -96.732 20.181 223.875 1.00 8.63 182 GLY B C 1
ATOM 4303 O O . GLY B 1 183 ? -97.155 20.808 222.885 1.00 8.18 182 GLY B O 1
ATOM 4304 N N . TYR B 1 184 ? -97.471 19.910 224.954 1.00 10.11 183 TYR B N 1
ATOM 4305 C CA . TYR B 1 184 ? -98.833 20.378 225.098 1.00 6.79 183 TYR B CA 1
ATOM 4306 C C . TYR B 1 184 ? -99.035 20.899 226.501 1.00 9.80 183 TYR B C 1
ATOM 4307 O O . TYR B 1 184 ? -98.470 20.349 227.449 1.00 11.19 183 TYR B O 1
ATOM 4316 N N . HIS B 1 185 ? -99.833 21.951 226.622 1.00 8.61 184 HIS B N 1
ATOM 4317 C CA . HIS B 1 185 ? -100.177 22.524 227.915 1.00 8.09 184 HIS B CA 1
ATOM 4318 C C . HIS B 1 185 ? -101.583 22.044 228.346 1.00 9.67 184 HIS B C 1
ATOM 4319 O O . HIS B 1 185 ? -102.399 22.826 228.806 1.00 13.03 184 HIS B O 1
ATOM 4326 N N . SER B 1 186 ? -101.827 20.751 228.214 1.00 9.66 185 SER B N 1
ATOM 4327 C CA . SER B 1 186 ? -103.164 20.185 228.316 1.00 8.38 185 SER B CA 1
ATOM 4328 C C . SER B 1 186 ? -103.863 20.458 229.649 1.00 9.45 185 SER B C 1
ATOM 4329 O O . SER B 1 186 ? -103.311 20.157 230.704 1.00 9.03 185 SER B O 1
ATOM 4332 N N . ALA B 1 187 ? -105.102 20.913 229.578 1.00 8.45 186 ALA B N 1
ATOM 4333 C CA . ALA B 1 187 ? -105.852 21.417 230.749 1.00 8.36 186 ALA B CA 1
ATOM 4334 C C . ALA B 1 187 ? -107.055 20.521 231.032 1.00 9.63 186 ALA B C 1
ATOM 4335 O O . ALA B 1 187 ? -107.961 20.382 230.200 1.00 8.69 186 ALA B O 1
ATOM 4337 N N . PHE B 1 188 ? -107.020 19.869 232.201 1.00 9.71 187 PHE B N 1
ATOM 4338 C CA . PHE B 1 188 ? -107.984 18.843 232.590 1.00 10.39 187 PHE B CA 1
ATOM 4339 C C . PHE B 1 188 ? -108.925 19.312 233.686 1.00 9.31 187 PHE B C 1
ATOM 4340 O O . PHE B 1 188 ? -108.517 19.950 234.653 1.00 10.97 187 PHE B O 1
ATOM 4348 N N . ASN B 1 189 ? -110.200 19.021 233.504 1.00 10.26 188 ASN B N 1
ATOM 4349 C CA . ASN B 1 189 ? -111.180 19.250 234.570 1.00 11.58 188 ASN B CA 1
ATOM 4350 C C . ASN B 1 189 ? -110.904 18.366 235.774 1.00 11.34 188 ASN B C 1
ATOM 4351 O O . ASN B 1 189 ? -110.751 17.151 235.657 1.00 11.98 188 ASN B O 1
ATOM 4356 N N . VAL B 1 190 ? -110.885 18.989 236.945 1.00 12.01 189 VAL B N 1
ATOM 4357 C CA . VAL B 1 190 ? -110.705 18.286 238.222 1.00 11.80 189 VAL B CA 1
ATOM 4358 C C . VAL B 1 190 ? -111.690 18.925 239.224 1.00 13.09 189 VAL B C 1
ATOM 4359 O O . VAL B 1 190 ? -111.362 19.936 239.832 1.00 15.20 189 VAL B O 1
ATOM 4363 N N . PRO B 1 191 ? -112.890 18.349 239.395 1.00 15.04 190 PRO B N 1
ATOM 4364 C CA . PRO B 1 191 ? -113.392 17.070 238.887 1.00 14.20 190 PRO B CA 1
ATOM 4365 C C . PRO B 1 191 ? -113.886 17.115 237.457 1.00 11.59 190 PRO B C 1
ATOM 4366 O O . PRO B 1 191 ? -114.109 18.194 236.906 1.00 14.09 190 PRO B O 1
ATOM 4370 N N . PHE B 1 192 ? -114.024 15.936 236.867 1.00 13.81 191 PHE B N 1
ATOM 4371 C CA . PHE B 1 192 ? -114.464 15.776 235.479 1.00 12.87 191 PHE B CA 1
ATOM 4372 C C . PHE B 1 192 ? -115.863 15.181 235.346 1.00 17.58 191 PHE B C 1
ATOM 4373 O O . PHE B 1 192 ? -116.332 14.923 234.238 1.00 13.92 191 PHE B O 1
ATOM 4381 N N . ILE B 1 193 ? -116.509 14.941 236.481 1.00 19.09 192 ILE B N 1
ATOM 4382 C CA . ILE B 1 193 ? -117.839 14.369 236.522 1.00 22.93 192 ILE B CA 1
ATOM 4383 C C . ILE B 1 193 ? -118.639 15.172 237.562 1.00 27.70 192 ILE B C 1
ATOM 4384 O O . ILE B 1 193 ? -118.066 15.709 238.537 1.00 23.52 192 ILE B O 1
ATOM 4389 N N . GLU B 1 194 ? -119.946 15.304 237.326 1.00 30.42 193 GLU B N 1
ATOM 4390 C CA . GLU B 1 194 ? -120.833 16.007 238.272 1.00 34.50 193 GLU B CA 1
ATOM 4391 C C . GLU B 1 194 ? -121.059 15.110 239.468 1.00 31.77 193 GLU B C 1
ATOM 4392 O O . GLU B 1 194 ? -120.884 13.890 239.390 1.00 30.44 193 GLU B O 1
ATOM 4398 N N . GLY B 1 195 ? -121.431 15.722 240.581 1.00 32.64 194 GLY B N 1
ATOM 4399 C CA . GLY B 1 195 ? -121.716 14.981 241.798 1.00 31.88 194 GLY B CA 1
ATOM 4400 C C . GLY B 1 195 ? -120.467 14.637 242.564 1.00 30.92 194 GLY B C 1
ATOM 4401 O O . GLY B 1 195 ? -120.515 13.809 243.460 1.00 31.27 194 GLY B O 1
ATOM 4402 N N . SER B 1 196 ? -119.339 15.244 242.194 1.00 28.22 195 SER B N 1
ATOM 4403 C CA . SER B 1 196 ? -118.069 14.948 242.845 1.00 26.47 195 SER B CA 1
ATOM 4404 C C . SER B 1 196 ? -117.427 16.248 243.366 1.00 27.93 195 SER B C 1
ATOM 4405 O O . SER B 1 196 ? -118.079 17.297 243.445 1.00 33.43 195 SER B O 1
ATOM 4408 N N . GLU B 1 197 ? -116.166 16.171 243.756 1.00 25.18 196 GLU B N 1
ATOM 4409 C CA . GLU B 1 197 ? -115.446 17.300 244.309 1.00 25.56 196 GLU B CA 1
ATOM 4410 C C . GLU B 1 197 ? -114.019 17.194 243.797 1.00 21.88 196 GLU B C 1
ATOM 4411 O O . GLU B 1 197 ? -113.530 16.086 243.531 1.00 20.47 196 GLU B O 1
ATOM 4417 N N . ASP B 1 198 ? -113.349 18.326 243.683 1.00 17.77 197 ASP B N 1
ATOM 4418 C CA . ASP B 1 198 ? -111.935 18.326 243.314 1.00 19.30 197 ASP B CA 1
ATOM 4419 C C . ASP B 1 198 ? -11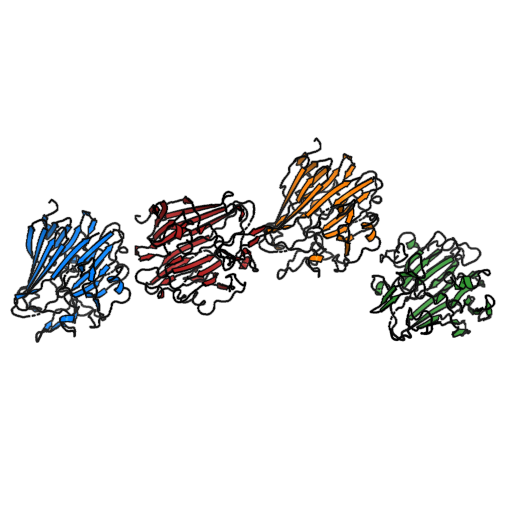1.077 17.453 244.239 1.00 19.35 197 ASP B C 1
ATOM 4420 O O . ASP B 1 198 ? -110.166 16.782 243.780 1.00 20.21 197 ASP B O 1
ATOM 4425 N N . SER B 1 199 ? -111.420 17.416 245.535 1.00 20.05 198 SER B N 1
ATOM 4426 C CA . SER B 1 199 ? -110.668 16.635 246.506 1.00 18.69 198 SER B CA 1
ATOM 4427 C C . SER B 1 199 ? -110.831 15.127 246.347 1.00 20.82 198 SER B C 1
ATOM 4428 O O . SER B 1 199 ? -110.107 14.368 246.971 1.00 23.38 198 SER B O 1
ATOM 4431 N N . ASN B 1 200 ? -111.791 14.687 245.542 1.00 19.69 199 ASN B N 1
ATOM 4432 C CA . ASN B 1 200 ? -111.950 13.260 245.256 1.00 19.71 199 ASN B CA 1
ATOM 4433 C C . ASN B 1 200 ? -110.967 12.720 244.204 1.00 20.69 199 ASN B C 1
ATOM 4434 O O . ASN B 1 200 ? -110.897 11.507 243.999 1.00 20.44 199 ASN B O 1
ATOM 4439 N N . CYS B 1 201 ? -110.251 13.616 243.522 1.00 18.04 200 CYS B N 1
ATOM 4440 C CA . CYS B 1 201 ? -109.397 13.224 242.401 1.00 16.14 200 CYS B CA 1
ATOM 4441 C C . CYS B 1 201 ? -107.947 12.993 242.823 1.00 14.43 200 CYS B C 1
ATOM 4442 O O . CYS B 1 201 ? -107.388 13.729 243.633 1.00 16.07 200 CYS B O 1
ATOM 4445 N N . ARG B 1 202 ? -107.360 11.949 242.270 1.00 14.51 201 ARG B N 1
ATOM 4446 C CA . ARG B 1 202 ? -105.943 11.658 242.460 1.00 14.19 201 ARG B CA 1
ATOM 4447 C C . ARG B 1 202 ? -105.290 11.497 241.090 1.00 13.49 201 ARG B C 1
ATOM 4448 O O . ARG B 1 202 ? -105.869 10.865 240.222 1.00 14.18 201 ARG B O 1
ATOM 4456 N N . VAL B 1 203 ? -104.084 12.011 240.951 1.00 12.55 202 VAL B N 1
ATOM 4457 C CA . VAL B 1 203 ? -103.350 11.998 239.688 1.00 11.93 202 VAL B CA 1
ATOM 4458 C C . VAL B 1 203 ? -102.152 11.092 239.773 1.00 11.94 202 VAL B C 1
ATOM 4459 O O . VAL B 1 203 ? -101.343 11.214 240.686 1.00 12.28 202 VAL B O 1
ATOM 4463 N N . LYS B 1 204 ? -102.076 10.146 238.856 1.00 10.66 203 LYS B N 1
ATOM 4464 C CA . LYS B 1 204 ? -100.923 9.249 238.714 1.00 10.19 203 LYS B CA 1
ATOM 4465 C C . LYS B 1 204 ? -100.201 9.602 237.434 1.00 12.72 203 LYS B C 1
ATOM 4466 O O . LYS B 1 204 ? -100.815 10.009 236.441 1.00 11.18 203 LYS B O 1
ATOM 4472 N N . ILE B 1 205 ? -98.877 9.515 237.488 1.00 11.53 204 ILE B N 1
ATOM 4473 C CA . ILE B 1 205 ? -98.041 9.805 236.349 1.00 10.62 204 ILE B CA 1
ATOM 4474 C C . ILE B 1 205 ? -96.870 8.827 236.335 1.00 12.44 204 ILE B C 1
ATOM 4475 O O . ILE B 1 205 ? -96.293 8.564 237.374 1.00 11.20 204 ILE B O 1
ATOM 4480 N N . SER B 1 206 ? -96.489 8.352 235.146 1.00 10.30 205 SER B N 1
ATOM 4481 C CA . SER B 1 206 ? -95.390 7.390 234.987 1.00 10.69 205 SER B CA 1
ATOM 4482 C C . SER B 1 206 ? -94.017 8.083 235.002 1.00 9.59 205 SER B C 1
ATOM 4483 O O . SER B 1 206 ? -93.256 8.067 234.034 1.00 10.96 205 SER B O 1
ATOM 4486 N N . ILE B 1 207 ? -93.708 8.679 236.153 1.00 10.32 206 ILE B N 1
ATOM 4487 C CA . ILE B 1 207 ? -92.480 9.425 236.347 1.00 10.12 206 ILE B CA 1
ATOM 4488 C C . ILE B 1 207 ? -91.273 8.543 236.551 1.00 13.13 206 ILE B C 1
ATOM 4489 O O . ILE B 1 207 ? -91.339 7.408 237.105 1.00 12.41 206 ILE B O 1
ATOM 4494 N N . ASP B 1 208 ? -90.143 9.076 236.117 1.00 10.30 207 ASP B N 1
ATOM 4495 C CA . ASP B 1 208 ? -88.832 8.472 236.307 1.00 12.74 207 ASP B CA 1
ATOM 4496 C C . ASP B 1 208 ? -88.088 9.271 237.359 1.00 15.13 207 ASP B C 1
ATOM 4497 O O . ASP B 1 208 ? -88.010 8.857 238.514 1.00 15.36 207 ASP B O 1
ATOM 4502 N N . LYS B 1 209 ? -87.606 10.446 236.998 1.00 11.45 208 LYS B N 1
ATOM 4503 C CA . LYS B 1 209 ? -86.932 11.312 237.987 1.00 11.73 208 LYS B CA 1
ATOM 4504 C C . LYS B 1 209 ? -87.555 12.694 238.035 1.00 12.86 208 LYS B C 1
ATOM 4505 O O . LYS B 1 209 ? -88.248 13.115 237.099 1.00 11.38 208 LYS B O 1
ATOM 4511 N N . PHE B 1 210 ? -87.289 13.373 239.150 1.00 12.30 209 PHE B N 1
ATOM 4512 C CA . PHE B 1 210 ? -87.672 14.767 239.383 1.00 12.65 209 PHE B CA 1
ATOM 4513 C C . PHE B 1 210 ? -86.498 15.669 239.013 1.00 10.79 209 PHE B C 1
ATOM 4514 O O . PHE B 1 210 ? -85.350 15.356 239.313 1.00 12.36 209 PHE B O 1
ATOM 4522 N N . TRP B 1 211 ? -86.775 16.771 238.325 1.00 11.14 210 TRP B N 1
ATOM 4523 C CA . TRP B 1 211 ? -85.723 17.695 237.883 1.00 10.36 210 TRP B CA 1
ATOM 4524 C C . TRP B 1 211 ? -85.927 19.028 238.574 1.00 12.33 210 TRP B C 1
ATOM 4525 O O . TRP B 1 211 ? -86.959 19.658 238.424 1.00 12.17 210 TRP B O 1
ATOM 4536 N N . LYS B 1 212 ? -84.939 19.428 239.354 1.00 12.77 211 LYS B N 1
ATOM 4537 C CA . LYS B 1 212 ? -84.988 20.671 240.113 1.00 14.04 211 LYS B CA 1
ATOM 4538 C C . LYS B 1 212 ? -84.970 21.871 239.194 1.00 11.11 211 LYS B C 1
ATOM 4539 O O . LYS B 1 212 ? -84.264 21.887 238.170 1.00 12.70 211 LYS B O 1
ATOM 4545 N N . GLN B 1 213 ? -85.751 22.879 239.567 1.00 11.75 212 GLN B N 1
ATOM 4546 C CA . GLN B 1 213 ? -85.789 24.146 238.857 1.00 12.45 212 GLN B CA 1
ATOM 4547 C C . GLN B 1 213 ? -85.347 25.247 239.822 1.00 15.23 212 GLN B C 1
ATOM 4548 O O . GLN B 1 213 ? -85.607 25.174 241.047 1.00 15.98 212 GLN B O 1
ATOM 4554 N N . ASP B 1 214 ? -84.700 26.260 239.259 1.00 14.82 213 ASP B N 1
ATOM 4555 C CA . ASP B 1 214 ? -84.202 27.412 240.023 1.00 15.35 213 ASP B CA 1
ATOM 4556 C C . ASP B 1 214 ? -85.259 28.491 240.151 1.00 16.48 213 ASP B C 1
ATOM 4557 O O . ASP B 1 214 ? -86.427 28.262 239.820 1.00 14.41 213 ASP B O 1
ATOM 4562 N N . SER B 1 215 ? -84.884 29.668 240.666 1.00 15.90 214 SER B N 1
ATOM 4563 C CA . SER B 1 215 ? -85.875 30.722 240.882 1.00 18.48 214 SER B CA 1
ATOM 4564 C C . SER B 1 215 ? -86.447 31.352 239.589 1.00 18.79 214 SER B C 1
ATOM 4565 O O . SER B 1 215 ? -87.441 32.068 239.655 1.00 19.07 214 SER B O 1
ATOM 4568 N N . ARG B 1 216 ? -85.831 31.089 238.438 1.00 15.02 215 ARG B N 1
ATOM 4569 C CA . ARG B 1 216 ? -86.357 31.553 237.136 1.00 14.16 215 ARG B CA 1
ATOM 4570 C C . ARG B 1 216 ? -87.132 30.442 236.416 1.00 15.98 215 ARG B C 1
ATOM 4571 O O . ARG B 1 216 ? -87.458 30.559 235.215 1.00 14.19 215 ARG B O 1
ATOM 4579 N N . ASN B 1 217 ? -87.413 29.370 237.166 1.00 14.74 216 ASN B N 1
ATOM 4580 C CA . ASN B 1 217 ? -88.112 28.181 236.679 1.00 13.63 216 ASN B CA 1
ATOM 4581 C C . ASN B 1 217 ? -87.341 27.403 235.607 1.00 14.25 216 ASN B C 1
ATOM 4582 O O . ASN B 1 217 ? -87.905 26.652 234.825 1.00 14.80 216 ASN B O 1
ATOM 4587 N N . LEU B 1 218 ? -86.023 27.546 235.615 1.00 14.66 217 LEU B N 1
ATOM 4588 C CA . LEU B 1 218 ? -85.186 26.872 234.646 1.00 12.97 217 LEU B CA 1
ATOM 4589 C C . LEU B 1 218 ? -84.534 25.693 235.331 1.00 13.68 217 LEU B C 1
ATOM 4590 O O . LEU B 1 218 ? -84.146 25.775 236.512 1.00 13.25 217 LEU B O 1
ATOM 4595 N N . PRO B 1 219 ? -84.380 24.583 234.606 1.00 12.86 218 PRO B N 1
ATOM 4596 C CA . PRO B 1 219 ? -83.792 23.457 235.298 1.00 12.68 218 PRO B CA 1
ATOM 4597 C C . PRO B 1 219 ? -82.323 23.722 235.619 1.00 14.68 218 PRO B C 1
ATOM 4598 O O . PRO B 1 219 ? -81.618 24.333 234.828 1.00 14.83 218 PRO B O 1
ATOM 4602 N N . THR B 1 220 ? -81.875 23.199 236.746 1.00 15.59 219 THR B N 1
ATOM 4603 C CA . THR B 1 220 ? -80.456 23.229 237.096 1.00 16.72 219 THR B CA 1
ATOM 4604 C C . THR B 1 220 ? -79.647 22.117 236.435 1.00 19.14 219 THR B C 1
ATOM 4605 O O . THR B 1 220 ? -78.424 22.125 236.522 1.00 20.16 219 THR B O 1
ATOM 4609 N N . GLY B 1 221 ? -80.313 21.147 235.808 1.00 17.72 220 GLY B N 1
ATOM 4610 C CA . GLY B 1 221 ? -79.644 19.935 235.345 1.00 19.46 220 GLY B CA 1
ATOM 4611 C C . GLY B 1 221 ? -79.546 18.800 236.350 1.00 18.73 220 GLY B C 1
ATOM 4612 O O . GLY B 1 221 ? -79.196 17.684 235.969 1.00 22.88 220 GLY B O 1
ATOM 4613 N N . GLU B 1 222 ? -79.854 19.056 237.618 1.00 17.20 221 GLU B N 1
ATOM 4614 C CA . GLU B 1 222 ? -79.839 18.030 238.642 1.00 18.43 221 GLU B CA 1
ATOM 4615 C C . GLU B 1 222 ? -81.158 17.224 238.611 1.00 17.62 221 GLU B C 1
ATOM 4616 O O . GLU B 1 222 ? -82.239 17.794 238.493 1.00 15.40 221 GLU B O 1
ATOM 4622 N N . SER B 1 223 ? -81.042 15.911 238.782 1.00 14.08 222 SER B N 1
ATOM 4623 C CA . SER B 1 223 ? -82.203 15.038 238.845 1.00 13.56 222 SER B CA 1
ATOM 4624 C C . SER B 1 223 ? -82.115 14.135 240.049 1.00 15.12 222 SER B C 1
ATOM 4625 O O . SER B 1 223 ? -81.018 13.836 240.540 1.00 16.55 222 SER B O 1
ATOM 4628 N N . PHE B 1 224 ? -83.271 13.660 240.486 1.00 14.59 223 PHE B N 1
ATOM 4629 C CA . PHE B 1 224 ? -83.454 13.002 241.783 1.00 16.07 223 PHE B CA 1
ATOM 4630 C C . PHE B 1 224 ? -84.525 11.938 241.695 1.00 17.02 223 PHE B C 1
ATOM 4631 O O . PHE B 1 224 ? -85.547 12.098 241.003 1.00 13.61 223 PHE B O 1
ATOM 4639 N N . ALA B 1 225 ? -84.302 10.846 242.406 1.00 17.05 224 ALA B N 1
ATOM 4640 C CA . ALA B 1 225 ? -85.341 9.875 242.630 1.00 17.42 224 ALA B CA 1
ATOM 4641 C C . ALA B 1 225 ? -86.531 10.592 243.291 1.00 16.65 224 ALA B C 1
ATOM 4642 O O . ALA B 1 225 ? -86.346 11.505 244.087 1.00 16.78 224 ALA B O 1
ATOM 4644 N N . PRO B 1 226 ? -87.768 10.231 242.918 1.00 16.41 225 PRO B N 1
ATOM 4645 C CA . PRO B 1 226 ? -88.922 10.843 243.567 1.00 17.85 225 PRO B CA 1
ATOM 4646 C C . PRO B 1 226 ? -88.859 10.726 245.102 1.00 17.94 225 PRO B C 1
ATOM 4647 O O . PRO B 1 226 ? -88.409 9.699 245.631 1.00 17.87 225 PRO B O 1
ATOM 4651 N N . THR B 1 227 ? -89.285 11.767 245.787 1.00 17.03 226 THR B N 1
ATOM 4652 C CA A THR B 1 227 ? -89.274 11.795 247.243 0.60 20.70 226 THR B CA 1
ATOM 4653 C CA B THR B 1 227 ? -89.306 11.751 247.248 0.40 19.54 226 THR B CA 1
ATOM 4654 C C . THR B 1 227 ? -90.600 12.352 247.751 1.00 19.92 226 THR B C 1
ATOM 4655 O O . THR B 1 227 ? -91.284 13.082 247.042 1.00 18.68 226 THR B O 1
ATOM 4662 N N . GLY B 1 228 ? -90.961 11.992 248.970 1.00 18.72 227 GLY B N 1
ATOM 4663 C CA . GLY B 1 228 ? -92.180 12.468 249.581 1.00 18.14 227 GLY B CA 1
ATOM 4664 C C . GLY B 1 228 ? -93.428 12.237 248.740 1.00 17.10 227 GLY B C 1
ATOM 4665 O O . GLY B 1 228 ? -93.694 11.140 248.254 1.00 17.56 227 GLY B O 1
ATOM 4666 N N . GLU B 1 229 ? -94.177 13.314 248.559 1.00 17.60 228 GLU B N 1
ATOM 4667 C CA . GLU B 1 229 ? -95.440 13.268 247.834 1.00 18.95 228 GLU B CA 1
ATOM 4668 C C . GLU B 1 229 ? -95.238 12.803 246.395 1.00 15.78 228 GLU B C 1
ATOM 4669 O O . GLU B 1 229 ? -96.133 12.187 245.816 1.00 15.99 228 GLU B O 1
ATOM 4675 N N . GLN B 1 230 ? -94.070 13.078 245.823 1.00 14.43 229 GLN B N 1
ATOM 4676 C CA . GLN B 1 230 ? -93.800 12.697 244.418 1.00 14.73 229 GLN B CA 1
ATOM 4677 C C . GLN B 1 230 ? -93.892 11.187 244.216 1.00 16.13 229 GLN B C 1
ATOM 4678 O O . GLN B 1 230 ? -94.243 10.709 243.130 1.00 17.81 229 GLN B O 1
ATOM 4684 N N . LYS B 1 231 ? -93.554 10.420 245.247 1.00 15.10 230 LYS B N 1
ATOM 4685 C CA . LYS B 1 231 ? -93.655 8.967 245.148 1.00 15.83 230 LYS B CA 1
ATOM 4686 C C . LYS B 1 231 ? -95.099 8.529 244.892 1.00 14.99 230 LYS B C 1
ATOM 4687 O O . LYS B 1 231 ? -95.342 7.474 244.265 1.00 15.37 230 LYS B O 1
ATOM 4693 N N . GLU B 1 232 ? -96.062 9.324 245.348 1.00 14.38 231 GLU B N 1
ATOM 4694 C CA . GLU B 1 232 ? -97.476 8.965 245.177 1.00 16.14 231 GLU B CA 1
ATOM 4695 C C . GLU B 1 232 ? -97.945 8.930 243.715 1.00 15.24 231 GLU B C 1
ATOM 4696 O O . GLU B 1 232 ? -98.924 8.262 243.405 1.00 15.04 231 GLU B O 1
ATOM 4702 N N . TYR B 1 233 ? -97.248 9.628 242.827 1.00 13.25 232 TYR B N 1
ATOM 4703 C CA . TYR B 1 233 ? -97.573 9.556 241.402 1.00 13.03 232 TYR B CA 1
ATOM 4704 C C . TYR B 1 233 ? -97.508 8.136 240.848 1.00 12.75 232 TYR B C 1
ATOM 4705 O O . TYR B 1 233 ? -98.164 7.853 239.865 1.00 12.70 232 TYR B O 1
ATOM 4714 N N . LEU B 1 234 ? -96.717 7.269 241.492 1.00 11.79 233 LEU B N 1
ATOM 4715 C CA . LEU B 1 234 ? -96.504 5.890 241.046 1.00 15.14 233 LEU B CA 1
ATOM 4716 C C . LEU B 1 234 ? -97.289 4.887 241.883 1.00 19.23 233 LEU B C 1
ATOM 4717 O O . LEU B 1 234 ? -97.288 3.696 241.555 1.00 19.69 233 LEU B O 1
ATOM 4722 N N . GLU B 1 235 ? -97.943 5.366 242.943 1.00 19.35 234 GLU B N 1
ATOM 4723 C CA A GLU B 1 235 ? -98.689 4.483 243.856 0.60 22.57 234 GLU B CA 1
ATOM 4724 C CA B GLU B 1 235 ? -98.662 4.515 243.889 0.40 21.23 234 GLU B CA 1
ATOM 4725 C C . GLU B 1 235 ? -100.182 4.804 243.854 1.00 21.69 234 GLU B C 1
ATOM 4726 O O . GLU B 1 235 ? -100.868 4.420 242.914 1.00 20.88 234 GLU B O 1
ATOM 4737 N N . ASN B 1 236 ? -100.695 5.522 244.850 1.00 19.29 235 ASN B N 1
ATOM 4738 C CA . ASN B 1 236 ? -102.141 5.769 244.932 1.00 23.59 235 ASN B CA 1
ATOM 4739 C C . ASN B 1 236 ? -102.604 7.096 244.336 1.00 20.66 235 ASN B C 1
ATOM 4740 O O . ASN B 1 236 ? -103.809 7.379 244.311 1.00 20.47 235 ASN B O 1
ATOM 4745 N N . GLY B 1 237 ? -101.659 7.873 243.812 1.00 17.96 236 GLY B N 1
ATOM 4746 C CA . GLY B 1 237 ? -101.956 9.121 243.175 1.00 14.57 236 GLY B CA 1
ATOM 4747 C C . GLY B 1 237 ? -101.836 10.313 244.109 1.00 16.31 236 GLY B C 1
ATOM 4748 O O . GLY B 1 237 ? -102.062 10.220 245.340 1.00 14.54 236 GLY B O 1
ATOM 4749 N N . VAL B 1 238 ? -101.507 11.455 243.517 1.00 14.49 237 VAL B N 1
ATOM 4750 C CA . VAL B 1 238 ? -101.394 12.740 244.235 1.00 13.96 237 VAL B CA 1
ATOM 4751 C C . VAL B 1 238 ? -102.728 13.468 244.324 1.00 13.05 237 VAL B C 1
ATOM 4752 O O . VAL B 1 238 ? -103.480 13.551 243.350 1.00 13.56 237 VAL B O 1
ATOM 4756 N N . ALA B 1 239 ? -103.028 14.003 245.509 1.00 15.66 238 ALA B N 1
ATOM 4757 C CA . ALA B 1 239 ? -104.251 14.783 245.729 1.00 16.15 238 ALA B CA 1
ATOM 4758 C C . ALA B 1 239 ? -104.034 16.176 245.139 1.00 16.87 238 ALA B C 1
ATOM 4759 O O . ALA B 1 239 ? -103.638 17.117 245.816 1.00 18.03 238 ALA B O 1
ATOM 4761 N N . VAL B 1 240 ? -104.270 16.300 243.843 1.00 15.15 239 VAL B N 1
ATOM 4762 C CA . VAL B 1 240 ? -103.815 17.459 243.102 1.00 16.62 239 VAL B CA 1
ATOM 4763 C C . VAL B 1 240 ? -104.440 18.785 243.536 1.00 16.23 239 VAL B C 1
ATOM 4764 O O . VAL B 1 240 ? -103.821 19.816 243.365 1.00 20.03 239 VAL B O 1
ATOM 4768 N N . ALA B 1 241 ? -105.661 18.760 244.073 1.00 16.86 240 ALA B N 1
ATOM 4769 C CA . ALA B 1 241 ? -106.359 19.978 244.475 1.00 16.22 240 ALA B CA 1
ATOM 4770 C C . ALA B 1 241 ? -105.924 20.539 245.847 1.00 20.92 240 ALA B C 1
ATOM 4771 O O . ALA B 1 241 ? -106.303 21.653 246.199 1.00 21.27 240 ALA B O 1
ATOM 4773 N N . SER B 1 242 ? -105.109 19.807 246.600 1.00 20.09 241 SER B N 1
ATOM 4774 C CA . SER B 1 242 ? -104.880 20.149 248.013 1.00 20.49 241 SER B CA 1
ATOM 4775 C C . SER B 1 242 ? -103.869 21.277 248.251 1.00 21.91 241 SER B C 1
ATOM 4776 O O . SER B 1 242 ? -103.861 21.875 249.321 1.00 23.57 241 SER B O 1
ATOM 4779 N N . HIS B 1 243 ? -102.989 21.540 247.294 1.00 17.91 242 HIS B N 1
ATOM 4780 C CA . HIS B 1 243 ? -101.998 22.601 247.421 1.00 19.14 242 HIS B CA 1
ATOM 4781 C C . HIS B 1 243 ? -101.354 22.927 246.062 1.00 17.29 242 HIS B C 1
ATOM 4782 O O . HIS B 1 243 ? -101.499 22.165 245.112 1.00 14.75 242 HIS B O 1
ATOM 4789 N N . PRO B 1 244 ? -100.631 24.050 245.968 1.00 17.17 243 PRO B N 1
ATOM 4790 C CA . PRO B 1 244 ? -99.991 24.363 244.681 1.00 15.38 243 PRO B CA 1
ATOM 4791 C C . PRO B 1 244 ? -98.976 23.327 244.258 1.00 16.51 243 PRO B C 1
ATOM 4792 O O . PRO B 1 244 ? -98.179 22.836 245.089 1.00 15.53 243 PRO B O 1
ATOM 4796 N N . ILE B 1 245 ? -99.030 23.000 242.968 1.00 14.11 244 ILE B N 1
ATOM 4797 C CA . ILE B 1 245 ? -98.074 22.074 242.332 1.00 15.33 244 ILE B CA 1
ATOM 4798 C C . ILE B 1 245 ? -97.539 22.682 241.063 1.00 12.32 244 ILE B C 1
ATOM 4799 O O . ILE B 1 245 ? -98.283 23.223 240.255 1.00 11.68 244 ILE B O 1
ATOM 4804 N N . GLU B 1 246 ? -96.217 22.620 240.917 1.00 10.60 245 GLU B N 1
ATOM 4805 C CA . GLU B 1 246 ? -95.565 23.001 239.661 1.00 10.91 245 GLU B CA 1
ATOM 4806 C C . GLU B 1 246 ? -94.262 22.224 239.643 1.00 12.25 245 GLU B C 1
ATOM 4807 O O . GLU B 1 246 ? -93.287 22.603 240.318 1.00 12.73 245 GLU B O 1
ATOM 4813 N N . SER B 1 247 ? -94.249 21.114 238.923 1.00 11.55 246 SER B N 1
ATOM 4814 C CA . SER B 1 247 ? -93.124 20.173 238.966 1.00 11.81 246 SER B CA 1
ATOM 4815 C C . SER B 1 247 ? -92.744 19.645 237.594 1.00 11.40 246 SER B C 1
ATOM 4816 O O . SER B 1 247 ? -93.620 19.475 236.741 1.00 10.88 246 SER B O 1
ATOM 4819 N N . LEU B 1 248 ? -91.440 19.390 237.410 1.00 9.36 247 LEU B N 1
ATOM 4820 C CA . LEU B 1 248 ? -90.898 18.811 236.182 1.00 7.97 247 LEU B CA 1
ATOM 4821 C C . LEU B 1 248 ? -90.354 17.396 236.437 1.00 9.81 247 LEU B C 1
ATOM 4822 O O . LEU B 1 248 ? -89.512 17.192 237.330 1.00 10.94 247 LEU B O 1
ATOM 4827 N N . PHE B 1 249 ? -90.808 16.461 235.613 1.00 7.47 248 PHE B N 1
ATOM 4828 C CA . PHE B 1 249 ? -90.366 15.068 235.667 1.00 8.29 248 PHE B CA 1
ATOM 4829 C C . PHE B 1 249 ? -89.928 14.525 234.342 1.00 10.06 248 PHE B C 1
ATOM 4830 O O . PHE B 1 249 ? -90.422 14.940 233.278 1.00 10.96 248 PHE B O 1
ATOM 4838 N N . SER B 1 250 ? -89.000 13.574 234.375 1.00 10.20 249 SER B N 1
ATOM 4839 C CA . SER B 1 250 ? -88.810 12.738 233.190 1.00 10.57 249 SER B CA 1
ATOM 4840 C C . SER B 1 250 ? -89.844 11.598 233.261 1.00 10.70 249 SER B C 1
ATOM 4841 O O . SER B 1 250 ? -90.299 11.235 234.341 1.00 10.02 249 SER B O 1
ATOM 4844 N N . LEU B 1 251 ? -90.154 11.022 232.110 1.00 10.65 250 LEU B N 1
ATOM 4845 C CA . LEU B 1 251 ? -91.102 9.903 231.993 1.00 11.16 250 LEU B CA 1
ATOM 4846 C C . LEU B 1 251 ? -90.432 8.556 231.724 1.00 13.18 250 LEU B C 1
ATOM 4847 O O . LEU B 1 251 ? -89.331 8.463 231.150 1.00 10.89 250 LEU B O 1
ATOM 4852 N N . LYS B 1 252 ? -91.078 7.501 232.202 1.00 11.82 251 LYS B N 1
ATOM 4853 C CA . LYS B 1 252 ? -90.718 6.127 231.850 1.00 11.48 251 LYS B CA 1
ATOM 4854 C C . LYS B 1 252 ? -91.986 5.339 231.577 1.00 13.68 251 LYS B C 1
ATOM 4855 O O . LYS B 1 252 ? -93.096 5.793 231.874 1.00 12.01 251 LYS B O 1
ATOM 4861 N N . ASP B 1 253 ? -91.815 4.158 231.008 1.00 9.35 252 ASP B N 1
ATOM 4862 C CA . ASP B 1 253 ? -92.911 3.205 230.915 1.00 10.42 252 ASP B CA 1
ATOM 4863 C C . ASP B 1 253 ? -93.077 2.469 232.238 1.00 10.31 252 ASP B C 1
ATOM 4864 O O . ASP B 1 253 ? -92.110 2.129 232.929 1.00 9.21 252 ASP B O 1
ATOM 4869 N N . ILE B 1 254 ? -94.308 2.140 232.545 1.00 11.04 253 ILE B N 1
ATOM 4870 C CA . ILE B 1 254 ? -94.652 1.269 233.642 1.00 12.43 253 ILE B CA 1
ATOM 4871 C C . ILE B 1 254 ? -95.522 0.148 233.115 1.00 13.57 253 ILE B C 1
ATOM 4872 O O . ILE B 1 254 ? -95.974 0.205 231.992 1.00 15.94 253 ILE B O 1
ATOM 4877 N N . ASP B 1 255 ? -95.722 -0.888 233.916 1.00 16.60 254 ASP B N 1
ATOM 4878 C CA . ASP B 1 255 ? -96.592 -2.002 233.521 1.00 17.81 254 ASP B CA 1
ATOM 4879 C C . ASP B 1 255 ? -97.934 -1.871 234.212 1.00 19.42 254 ASP B C 1
ATOM 4880 O O . ASP B 1 255 ? -97.963 -1.689 235.430 1.00 19.59 254 ASP B O 1
ATOM 4885 N N . VAL B 1 256 ? -99.007 -1.931 233.414 1.00 21.46 255 VAL B N 1
ATOM 4886 C CA . VAL B 1 256 ? -100.387 -1.916 233.902 1.00 23.98 255 VAL B CA 1
ATOM 4887 C C . VAL B 1 256 ? -101.180 -3.029 233.173 1.00 24.42 255 VAL B C 1
ATOM 4888 O O . VAL B 1 256 ? -101.279 -3.039 231.948 1.00 24.64 255 VAL B O 1
ATOM 4892 N N . ASN B 1 257 ? -101.684 -4.004 233.925 1.00 29.71 256 ASN B N 1
ATOM 4893 C CA . ASN B 1 257 ? -102.501 -5.080 233.341 1.00 29.01 256 ASN B CA 1
ATOM 4894 C C . ASN B 1 257 ? -101.855 -5.722 232.128 1.00 28.62 256 ASN B C 1
ATOM 4895 O O . ASN B 1 257 ? -102.451 -5.794 231.045 1.00 29.66 256 ASN B O 1
ATOM 4900 N N . GLY B 1 258 ? -100.615 -6.136 232.298 1.00 26.46 257 GLY B N 1
ATOM 4901 C CA . GLY B 1 258 ? -99.919 -6.906 231.303 1.00 24.92 257 GLY B CA 1
ATOM 4902 C C . GLY B 1 258 ? -99.400 -6.162 230.116 1.00 24.54 257 GLY B C 1
ATOM 4903 O O . GLY B 1 258 ? -98.866 -6.781 229.212 1.00 24.57 257 GLY B O 1
ATOM 4904 N N . LYS B 1 259 ? -99.507 -4.827 230.094 1.00 21.43 258 LYS B N 1
ATOM 4905 C CA . LYS B 1 259 ? -98.936 -4.120 228.982 1.00 21.48 258 LYS B CA 1
ATOM 4906 C C . LYS B 1 259 ? -98.235 -2.862 229.487 1.00 16.96 258 LYS B C 1
ATOM 4907 O O . LYS B 1 259 ? -98.505 -2.420 230.585 1.00 17.28 258 LYS B O 1
ATOM 4913 N N . THR B 1 260 ? -97.317 -2.349 228.697 1.00 16.73 259 THR B N 1
ATOM 4914 C CA . THR B 1 260 ? -96.625 -1.133 229.114 1.00 15.95 259 THR B CA 1
ATOM 4915 C C . THR B 1 260 ? -97.555 0.054 228.914 1.00 14.73 259 THR B C 1
ATOM 4916 O O . THR B 1 260 ? -98.426 0.054 228.028 1.00 15.97 259 THR B O 1
ATOM 4920 N N . PHE B 1 261 ? -97.351 1.065 229.754 1.00 12.94 260 PHE B N 1
ATOM 4921 C CA . PHE B 1 261 ? -98.124 2.283 229.706 1.00 9.48 260 PHE B CA 1
ATOM 4922 C C . PHE B 1 261 ? -97.173 3.417 230.002 1.00 9.13 260 PHE B C 1
ATOM 4923 O O . PHE B 1 261 ? -96.327 3.289 230.893 1.00 10.77 260 PHE B O 1
ATOM 4931 N N . ARG B 1 262 ? -97.295 4.519 229.252 1.00 10.10 261 ARG B N 1
ATOM 4932 C CA . ARG B 1 262 ? -96.653 5.774 229.603 1.00 8.56 261 ARG B CA 1
ATOM 4933 C C . ARG B 1 262 ? -97.726 6.858 229.607 1.00 8.60 261 ARG B C 1
ATOM 4934 O O . ARG B 1 262 ? -98.544 6.932 228.660 1.00 9.52 261 ARG B O 1
ATOM 4942 N N . GLY B 1 263 ? -97.698 7.709 230.627 1.00 10.53 262 GLY B N 1
ATOM 4943 C CA . GLY B 1 263 ? -98.661 8.803 230.723 1.00 10.95 262 GLY B CA 1
ATOM 4944 C C . GLY B 1 263 ? -99.157 9.054 232.112 1.00 9.24 262 GLY B C 1
ATOM 4945 O O . GLY B 1 263 ? -98.453 8.805 233.097 1.00 10.67 262 GLY B O 1
ATOM 4946 N N . ALA B 1 264 ? -100.380 9.545 232.176 1.00 9.42 263 ALA B N 1
ATOM 4947 C CA . ALA B 1 264 ? -101.049 10.006 233.382 1.00 8.51 263 ALA B CA 1
ATOM 4948 C C . ALA B 1 264 ? -102.511 9.506 233.414 1.00 11.02 263 ALA B C 1
ATOM 4949 O O . ALA B 1 264 ? -103.097 9.151 232.372 1.00 10.96 263 ALA B O 1
ATOM 4951 N N . CYS B 1 265 ? -103.067 9.467 234.620 1.00 10.77 264 CYS B N 1
ATOM 4952 C CA A CYS B 1 265 ? -104.498 9.287 234.768 0.70 10.39 264 CYS B CA 1
ATOM 4953 C CA B CYS B 1 265 ? -104.480 9.169 234.866 0.30 13.00 264 CYS B CA 1
ATOM 4954 C C . CYS B 1 265 ? -104.996 10.112 235.945 1.00 12.77 264 CYS B C 1
ATOM 4955 O O . CYS B 1 265 ? -104.219 10.524 236.822 1.00 13.19 264 CYS B O 1
ATOM 4960 N N . ILE B 1 266 ? -106.272 10.464 235.878 1.00 12.28 265 ILE B N 1
ATOM 4961 C CA . ILE B 1 266 ? -106.966 11.166 236.961 1.00 11.59 265 ILE B CA 1
ATOM 4962 C C . ILE B 1 266 ? -108.059 10.182 237.390 1.00 12.73 265 ILE B C 1
ATOM 4963 O O . ILE B 1 266 ? -108.912 9.798 236.605 1.00 12.69 265 ILE B O 1
ATOM 4968 N N . GLU B 1 267 ? -107.946 9.714 238.628 1.00 12.45 266 GLU B N 1
ATOM 4969 C CA . GLU B 1 267 ? -108.865 8.753 239.192 1.00 13.89 266 GLU B CA 1
ATOM 4970 C C . GLU B 1 267 ? -109.825 9.471 240.111 1.00 15.38 266 GLU B C 1
ATOM 4971 O O . GLU B 1 267 ? -109.415 10.271 240.958 1.00 17.98 266 GLU B O 1
ATOM 4977 N N . ASP B 1 268 ? -111.110 9.180 239.945 1.00 17.77 267 ASP B N 1
ATOM 4978 C CA . ASP B 1 268 ? -112.126 9.614 240.884 1.00 17.24 267 ASP B CA 1
ATOM 4979 C C . ASP B 1 268 ? -112.789 8.329 241.420 1.00 16.97 267 ASP B C 1
ATOM 4980 O O . ASP B 1 268 ? -113.778 7.872 240.884 1.00 17.70 267 ASP B O 1
ATOM 4985 N N . ALA B 1 269 ? -112.209 7.759 242.467 1.00 17.22 268 ALA B N 1
ATOM 4986 C CA . ALA B 1 269 ? -112.733 6.519 243.057 1.00 18.61 268 ALA B CA 1
ATOM 4987 C C . ALA B 1 269 ? -114.191 6.652 243.512 1.00 20.83 268 ALA B C 1
ATOM 4988 O O . ALA B 1 269 ? -114.967 5.687 243.358 1.00 22.71 268 ALA B O 1
ATOM 4990 N N . SER B 1 270 ? -114.568 7.828 244.022 1.00 20.66 269 SER B N 1
ATOM 4991 C CA . SER B 1 270 ? -115.941 8.087 244.489 1.00 22.99 269 SER B CA 1
ATOM 4992 C C . SER B 1 270 ? -116.963 7.831 243.389 1.00 23.38 269 SER B C 1
ATOM 4993 O O . SER B 1 270 ? -118.072 7.438 243.678 1.00 21.37 269 SER B O 1
ATOM 4996 N N . LYS B 1 271 ? -116.559 8.010 242.131 1.00 23.57 270 LYS B N 1
ATOM 4997 C CA . LYS B 1 271 ? -117.405 7.760 240.972 1.00 20.21 270 LYS B CA 1
ATOM 4998 C C . LYS B 1 271 ? -116.918 6.610 240.106 1.00 20.32 270 LYS B C 1
ATOM 4999 O O . LYS B 1 271 ? -117.402 6.452 239.008 1.00 23.28 270 LYS B O 1
ATOM 5005 N N . ASN B 1 272 ? -115.983 5.804 240.614 1.00 19.67 271 ASN B N 1
ATOM 5006 C CA . ASN B 1 272 ? -115.444 4.633 239.923 1.00 22.22 271 ASN B CA 1
ATOM 5007 C C . ASN B 1 272 ? -115.029 4.894 238.481 1.00 20.41 271 ASN B C 1
ATOM 5008 O O . ASN B 1 272 ? -115.211 4.034 237.626 1.00 18.00 271 ASN B O 1
ATOM 5013 N N . THR B 1 273 ? -114.468 6.081 238.231 1.00 18.72 272 THR B N 1
ATOM 5014 C CA . THR B 1 273 ? -114.097 6.487 236.881 1.00 15.45 272 THR B CA 1
ATOM 5015 C C . THR B 1 273 ? -112.673 7.040 236.854 1.00 14.01 272 THR B C 1
ATOM 5016 O O . THR B 1 273 ? -112.281 7.782 237.744 1.00 13.42 272 THR B O 1
ATOM 5020 N N . ARG B 1 274 ? -111.953 6.704 235.789 1.00 12.68 273 ARG B N 1
ATOM 5021 C CA . ARG B 1 274 ? -110.587 7.166 235.529 1.00 12.10 273 ARG B CA 1
ATOM 5022 C C . ARG B 1 274 ? -110.520 7.792 234.143 1.00 11.04 273 ARG B C 1
ATOM 5023 O O . ARG B 1 274 ? -110.985 7.193 233.182 1.00 14.90 273 ARG B O 1
ATOM 5031 N N . VAL B 1 275 ? -109.920 8.978 234.056 1.00 10.68 274 VAL B N 1
ATOM 5032 C CA . VAL B 1 275 ? -109.555 9.614 232.776 1.00 7.76 274 VAL B CA 1
ATOM 5033 C C . VAL B 1 275 ? -108.094 9.280 232.527 1.00 8.65 274 VAL B C 1
ATOM 5034 O O . VAL B 1 275 ? -107.271 9.469 233.420 1.00 10.01 274 VAL B O 1
ATOM 5038 N N . VAL B 1 276 ? -107.780 8.783 231.332 1.00 8.83 275 VAL B N 1
ATOM 5039 C CA . VAL B 1 276 ? -106.441 8.309 230.999 1.00 9.39 275 VAL B CA 1
ATOM 5040 C C . VAL B 1 276 ? -105.869 9.187 229.874 1.00 9.55 275 VAL B C 1
ATOM 5041 O O . VAL B 1 276 ? -106.534 9.490 228.892 1.00 9.86 275 VAL B O 1
ATOM 5045 N N . TYR B 1 277 ? -104.630 9.625 230.073 1.00 7.77 276 TYR B N 1
ATOM 5046 C CA . TYR B 1 277 ? -103.897 10.389 229.087 1.00 8.08 276 TYR B CA 1
ATOM 5047 C C . TYR B 1 277 ? -102.627 9.628 228.764 1.00 9.01 276 TYR B C 1
ATOM 5048 O O . TYR B 1 277 ? -101.637 9.726 229.487 1.00 10.30 276 TYR B O 1
ATOM 5057 N N . GLU B 1 278 ? -102.689 8.808 227.720 1.00 10.17 277 GLU B N 1
ATOM 5058 C CA . GLU B 1 278 ? -101.598 7.947 227.312 1.00 9.57 277 GLU B CA 1
ATOM 5059 C C . GLU B 1 278 ? -100.710 8.670 226.312 1.00 11.75 277 GLU B C 1
ATOM 5060 O O . GLU B 1 278 ? -101.197 9.364 225.411 1.00 12.17 277 GLU B O 1
ATOM 5074 N N . SER B 1 280 ? -97.053 8.618 223.758 1.00 11.16 279 SER B N 1
ATOM 5075 C CA . SER B 1 280 ? -96.066 7.789 223.083 1.00 12.81 279 SER B CA 1
ATOM 5076 C C . SER B 1 280 ? -94.669 8.089 223.621 1.00 11.32 279 SER B C 1
ATOM 5077 O O . SER B 1 280 ? -94.454 9.107 224.317 1.00 11.11 279 SER B O 1
ATOM 5080 N N . SER B 1 281 ? -93.727 7.211 223.278 1.00 12.08 280 SER B N 1
ATOM 5081 C CA A SER B 1 281 ? -92.347 7.269 223.777 0.50 14.84 280 SER B CA 1
ATOM 5082 C CA B SER B 1 281 ? -92.383 7.298 223.850 0.50 13.79 280 SER B CA 1
ATOM 5083 C C . SER B 1 281 ? -91.610 8.530 223.334 1.00 12.39 280 SER B C 1
ATOM 5084 O O . SER B 1 281 ? -90.555 8.851 223.865 1.00 12.11 280 SER B O 1
ATOM 5089 N N . GLU B 1 282 ? -92.143 9.232 222.321 1.00 10.39 281 GLU B N 1
ATOM 5090 C CA . GLU B 1 282 ? -91.573 10.507 221.881 1.00 10.78 281 GLU B CA 1
ATOM 5091 C C . GLU B 1 282 ? -91.620 11.560 222.988 1.00 11.50 281 GLU B C 1
ATOM 5092 O O . GLU B 1 282 ? -90.850 12.517 222.988 1.00 12.35 281 GLU B O 1
ATOM 5098 N N . TYR B 1 283 ? -92.540 11.390 223.922 1.00 9.07 282 TYR B N 1
ATOM 5099 C CA . TYR B 1 283 ? -92.708 12.327 225.025 1.00 8.14 282 TYR B CA 1
ATOM 5100 C C . TYR B 1 283 ? -91.884 11.821 226.193 1.00 10.45 282 TYR B C 1
ATOM 5101 O O . TYR B 1 283 ? -92.131 10.741 226.753 1.00 11.76 282 TYR B O 1
ATOM 5110 N N . LYS B 1 284 ? -90.867 12.596 226.533 1.00 11.28 283 LYS B N 1
ATOM 5111 C CA . LYS B 1 284 ? -89.822 12.168 227.444 1.00 10.30 283 LYS B CA 1
ATOM 5112 C C . LYS B 1 284 ? -89.835 12.899 228.781 1.00 10.60 283 LYS B C 1
ATOM 5113 O O . LYS B 1 284 ? -89.249 12.424 229.739 1.00 8.89 283 LYS B O 1
ATOM 5119 N N . TYR B 1 285 ? -90.540 14.020 228.855 1.00 9.67 284 TYR B N 1
ATOM 5120 C CA . TYR B 1 285 ? -90.637 14.823 230.074 1.00 8.25 284 TYR B CA 1
ATOM 5121 C C . TYR B 1 285 ? -92.091 15.286 230.238 1.00 8.19 284 TYR B C 1
ATOM 5122 O O . TYR B 1 285 ? -92.894 15.203 229.297 1.00 8.97 284 TYR B O 1
ATOM 5131 N N . LEU B 1 286 ? -92.399 15.756 231.445 1.00 8.36 285 LEU B N 1
ATOM 5132 C CA . LEU B 1 286 ? -93.738 16.223 231.758 1.00 8.63 285 LEU B CA 1
ATOM 5133 C C . LEU B 1 286 ? -93.704 17.254 232.836 1.00 8.40 285 LEU B C 1
ATOM 5134 O O . LEU B 1 286 ? -92.961 17.095 233.805 1.00 9.14 285 LEU B O 1
ATOM 5139 N N . VAL B 1 287 ? -94.508 18.300 232.650 1.00 8.77 286 VAL B N 1
ATOM 5140 C CA . VAL B 1 287 ? -94.731 19.314 233.667 1.00 8.36 286 VAL B CA 1
ATOM 5141 C C . VAL B 1 287 ? -96.162 19.169 234.171 1.00 9.38 286 VAL B C 1
ATOM 5142 O O . VAL B 1 287 ? -97.094 18.989 233.367 1.00 9.96 286 VAL B O 1
ATOM 5146 N N . ILE B 1 288 ? -96.322 19.146 235.493 1.00 8.63 287 ILE B N 1
ATOM 5147 C CA . ILE B 1 288 ? -97.650 19.218 236.115 1.00 9.62 287 ILE B CA 1
ATOM 5148 C C . ILE B 1 288 ? -97.752 20.569 236.824 1.00 9.72 287 ILE B C 1
ATOM 5149 O O . ILE B 1 288 ? -96.857 20.947 237.539 1.00 10.42 287 ILE B O 1
ATOM 5154 N N . TRP B 1 289 ? -98.801 21.333 236.512 1.00 8.84 288 TRP B N 1
ATOM 5155 C CA . TRP B 1 289 ? -99.011 22.658 237.056 1.00 9.31 288 TRP B CA 1
ATOM 5156 C C . TRP B 1 289 ? -100.513 22.753 237.302 1.00 10.42 288 TRP B C 1
ATOM 5157 O O . TRP B 1 289 ? -101.330 22.550 236.374 1.00 10.36 288 TRP B O 1
ATOM 5168 N N . ASN B 1 290 ? -100.893 23.007 238.552 1.00 10.51 289 ASN B N 1
ATOM 5169 C CA . ASN B 1 290 ? -102.323 23.091 238.887 1.00 13.82 289 ASN B CA 1
ATOM 5170 C C . ASN B 1 290 ? -102.856 24.494 239.183 1.00 14.58 289 ASN B C 1
ATOM 5171 O O . ASN B 1 290 ? -103.952 24.623 239.720 1.00 16.08 289 ASN B O 1
ATOM 5176 N N . ASP B 1 291 ? -102.104 25.533 238.820 1.00 13.56 290 ASP B N 1
ATOM 5177 C CA . ASP B 1 291 ? -102.556 26.934 238.975 1.00 14.81 290 ASP B CA 1
ATOM 5178 C C . ASP B 1 291 ? -103.067 27.142 240.403 1.00 14.35 290 ASP B C 1
ATOM 5179 O O . ASP B 1 291 ? -104.173 27.616 240.591 1.00 15.76 290 ASP B O 1
ATOM 5192 N N . GLY B 1 293 ? -104.127 24.988 242.526 1.00 16.62 292 GLY B N 1
ATOM 5193 C CA . GLY B 1 293 ? -104.986 23.922 242.947 1.00 19.46 292 GLY B CA 1
ATOM 5194 C C . GLY B 1 293 ? -106.400 24.303 243.338 1.00 20.97 292 GLY B C 1
ATOM 5195 O O . GLY B 1 293 ? -107.162 23.458 243.782 1.00 22.27 292 GLY B O 1
ATOM 5196 N N . ASP B 1 294 ? -106.772 25.553 243.140 1.00 19.92 293 ASP B N 1
ATOM 5197 C CA . ASP B 1 294 ? -108.064 26.039 243.631 1.00 21.57 293 ASP B CA 1
ATOM 5198 C C . ASP B 1 294 ? -109.006 26.480 242.515 1.00 21.17 293 ASP B C 1
ATOM 5199 O O . ASP B 1 294 ? -110.015 27.144 242.767 1.00 19.13 293 ASP B O 1
ATOM 5204 N N . LYS B 1 295 ? -108.700 26.130 241.277 1.00 18.54 294 LYS B N 1
ATOM 5205 C CA . LYS B 1 295 ? -109.540 26.564 240.160 1.00 16.70 294 LYS B CA 1
ATOM 5206 C C . LYS B 1 295 ? -110.228 25.423 239.405 1.00 14.61 294 LYS B C 1
ATOM 5207 O O . LYS B 1 295 ? -110.733 25.642 238.293 1.00 15.97 294 LYS B O 1
ATOM 5213 N N . LYS B 1 296 ? -110.279 24.236 240.027 1.00 12.59 295 LYS B N 1
ATOM 5214 C CA A LYS B 1 296 ? -110.990 23.056 239.520 0.60 13.45 295 LYS B CA 1
ATOM 5215 C CA B LYS B 1 296 ? -111.034 23.097 239.492 0.40 13.97 295 LYS B CA 1
ATOM 5216 C C . LYS B 1 296 ? -110.420 22.564 238.184 1.00 14.47 295 LYS B C 1
ATOM 5217 O O . LYS B 1 296 ? -111.112 21.970 237.366 1.00 13.59 295 LYS B O 1
ATOM 5228 N N . TYR B 1 297 ? -109.129 22.778 237.996 1.00 15.27 296 TYR B N 1
ATOM 5229 C CA . TYR B 1 297 ? -108.447 22.174 236.845 1.00 14.13 296 TYR B CA 1
ATOM 5230 C C . TYR B 1 297 ? -106.985 21.945 237.182 1.00 13.42 296 TYR B C 1
ATOM 5231 O O . TYR B 1 297 ? -106.477 22.501 238.170 1.00 14.88 296 TYR B O 1
ATOM 5240 N N . ALA B 1 298 ? -106.324 21.135 236.360 1.00 11.92 297 ALA B N 1
ATOM 5241 C CA . ALA B 1 298 ? -104.892 20.952 236.415 1.00 10.53 297 ALA B CA 1
ATOM 5242 C C . ALA B 1 298 ? -104.323 20.739 235.030 1.00 10.53 297 ALA B C 1
ATOM 5243 O O . ALA B 1 298 ? -104.950 20.141 234.191 1.00 11.48 297 ALA B O 1
ATOM 5245 N N . CYS B 1 299 ? -103.114 21.246 234.808 1.00 9.40 298 CYS B N 1
ATOM 5246 C CA . CYS B 1 299 ? -102.414 20.985 233.559 1.00 8.54 298 CYS B CA 1
ATOM 5247 C C . CYS B 1 299 ? -101.381 19.866 233.687 1.00 9.36 298 CYS B C 1
ATOM 5248 O O . CYS B 1 299 ? -100.597 19.833 234.618 1.00 10.06 298 CYS B O 1
ATOM 5251 N N . ILE B 1 300 ? -101.431 18.944 232.730 1.00 9.50 299 ILE B N 1
ATOM 5252 C CA . ILE B 1 300 ? -100.544 17.813 232.639 1.00 10.59 299 ILE B CA 1
ATOM 5253 C C . ILE B 1 300 ? -99.959 17.913 231.239 1.00 10.97 299 ILE B C 1
ATOM 5254 O O . ILE B 1 300 ? -100.667 17.750 230.233 1.00 11.88 299 ILE B O 1
ATOM 5259 N N . GLU B 1 301 ? -98.669 18.232 231.204 1.00 10.97 300 GLU B N 1
ATOM 5260 C CA . GLU B 1 301 ? -98.022 18.856 230.042 1.00 11.98 300 GLU B CA 1
ATOM 5261 C C . GLU B 1 301 ? -96.876 17.990 229.537 1.00 9.67 300 GLU B C 1
ATOM 5262 O O . GLU B 1 301 ? -95.748 18.118 230.007 1.00 11.39 300 GLU B O 1
ATOM 5268 N N . PRO B 1 302 ? -97.164 17.077 228.593 1.00 10.74 301 PRO B N 1
ATOM 5269 C CA . PRO B 1 302 ? -96.092 16.275 228.042 1.00 9.74 301 PRO B CA 1
ATOM 5270 C C . PRO B 1 302 ? -95.144 17.105 227.160 1.00 9.07 301 PRO B C 1
ATOM 5271 O O . PRO B 1 302 ? -95.586 18.069 226.522 1.00 9.38 301 PRO B O 1
ATOM 5275 N N . GLN B 1 303 ? -93.870 16.716 227.116 1.00 9.30 302 GLN B N 1
ATOM 5276 C CA . GLN B 1 303 ? -92.844 17.418 226.339 1.00 9.61 302 GLN B CA 1
ATOM 5277 C C . GLN B 1 303 ? -91.854 16.443 225.746 1.00 7.85 302 GLN B C 1
ATOM 5278 O O . GLN B 1 303 ? -91.540 15.420 226.374 1.00 9.33 302 GLN B O 1
ATOM 5284 N N . THR B 1 304 ? -91.327 16.759 224.557 1.00 7.48 303 THR B N 1
ATOM 5285 C CA . THR B 1 304 ? -90.301 15.924 223.933 1.00 8.68 303 THR B CA 1
ATOM 5286 C C . THR B 1 304 ? -88.939 16.057 224.601 1.00 10.21 303 THR B C 1
ATOM 5287 O O . THR B 1 304 ? -88.075 15.218 224.419 1.00 10.73 303 THR B O 1
ATOM 5291 N N . SER B 1 305 ? -88.760 17.105 225.379 1.00 9.76 304 SER B N 1
ATOM 5292 C CA . SER B 1 305 ? -87.477 17.411 225.959 1.00 10.94 304 SER B CA 1
ATOM 5293 C C . SER B 1 305 ? -87.647 18.195 227.252 1.00 8.94 304 SER B C 1
ATOM 5294 O O . SER B 1 305 ? -88.731 18.636 227.589 1.00 12.49 304 SER B O 1
ATOM 5297 N N . ILE B 1 306 ? -86.551 18.301 227.981 1.00 10.05 305 ILE B N 1
ATOM 5298 C CA . ILE B 1 306 ? -86.547 19.031 229.252 1.00 10.20 305 ILE B CA 1
ATOM 5299 C C . ILE B 1 306 ? -86.800 20.510 228.965 1.00 8.36 305 ILE B C 1
ATOM 5300 O O . ILE B 1 306 ? -86.529 20.980 227.875 1.00 10.15 305 ILE B O 1
ATOM 5305 N N . ILE B 1 307 ? -87.288 21.234 229.963 1.00 9.40 306 ILE B N 1
ATOM 5306 C CA . ILE B 1 307 ? -87.373 22.691 229.895 1.00 7.75 306 ILE B CA 1
ATOM 5307 C C . ILE B 1 307 ? -86.003 23.231 229.496 1.00 10.23 306 ILE B C 1
ATOM 5308 O O . ILE B 1 307 ? -85.000 22.748 230.000 1.00 11.33 306 ILE B O 1
ATOM 5313 N N . ASN B 1 308 ? -85.962 24.198 228.583 1.00 9.63 307 ASN B N 1
ATOM 5314 C CA . ASN B 1 308 ? -84.717 24.854 228.200 1.00 11.42 307 ASN B CA 1
ATOM 5315 C C . ASN B 1 308 ? -83.699 23.878 227.600 1.00 11.01 307 ASN B C 1
ATOM 5316 O O . ASN B 1 308 ? -82.494 24.089 227.703 1.00 10.48 307 ASN B O 1
ATOM 5321 N N . SER B 1 309 ? -84.194 22.825 226.948 1.00 10.09 308 SER B N 1
ATOM 5322 C CA . SER B 1 309 ? -83.349 21.803 226.345 1.00 9.71 308 SER B CA 1
ATOM 5323 C C . SER B 1 309 ? -82.255 22.268 225.387 1.00 11.11 308 SER B C 1
ATOM 5324 O O . SER B 1 309 ? -81.214 21.613 225.349 1.00 13.45 308 SER B O 1
ATOM 5327 N N . PRO B 1 310 ? -82.454 23.343 224.594 1.00 12.44 309 PRO B N 1
ATOM 5328 C CA . PRO B 1 310 ? -81.327 23.729 223.737 1.00 14.01 309 PRO B CA 1
ATOM 5329 C C . PRO B 1 310 ? -80.106 24.284 224.466 1.00 13.98 309 PRO B C 1
ATOM 5330 O O . PRO B 1 310 ? -79.030 24.361 223.885 1.00 13.45 309 PRO B O 1
ATOM 5334 N N . ASN B 1 311 ? -80.276 24.686 225.713 1.00 13.64 310 ASN B N 1
ATOM 5335 C CA . ASN B 1 311 ? -79.197 25.285 226.497 1.00 13.17 310 ASN B CA 1
ATOM 5336 C C . ASN B 1 311 ? -78.647 24.397 227.596 1.00 14.26 310 ASN B C 1
ATOM 5337 O O . ASN B 1 311 ? -77.528 24.611 228.053 1.00 15.33 310 ASN B O 1
ATOM 5342 N N . VAL B 1 312 ? -79.416 23.420 228.072 1.00 12.60 311 VAL B N 1
ATOM 5343 C CA A VAL B 1 312 ? -78.975 22.614 229.214 0.60 14.01 311 VAL B CA 1
ATOM 5344 C CA B VAL B 1 312 ? -78.986 22.633 229.213 0.40 14.20 311 VAL B CA 1
ATOM 5345 C C . VAL B 1 312 ? -77.661 21.875 228.935 1.00 15.66 311 VAL B C 1
ATOM 5346 O O . VAL B 1 312 ? -77.392 21.426 227.799 1.00 14.36 311 VAL B O 1
ATOM 5353 N N . LYS B 1 313 ? -76.825 21.729 229.965 1.00 15.80 312 LYS B N 1
ATOM 5354 C CA . LYS B 1 313 ? -75.518 21.041 229.780 1.00 19.10 312 LYS B CA 1
ATOM 5355 C C . LYS B 1 313 ? -75.695 19.566 230.024 1.00 17.05 312 LYS B C 1
ATOM 5356 O O . LYS B 1 313 ? -75.267 19.020 231.040 1.00 19.32 312 LYS B O 1
ATOM 5362 N N . LEU B 1 314 ? -76.378 18.935 229.082 1.00 15.54 313 LEU B N 1
ATOM 5363 C CA . LEU B 1 314 ? -76.669 17.521 229.086 1.00 15.04 313 LEU B CA 1
ATOM 5364 C C . LEU B 1 314 ? -76.560 17.039 227.642 1.00 13.88 313 LEU B C 1
ATOM 5365 O O . LEU B 1 314 ? -76.816 17.803 226.730 1.00 13.70 313 LEU B O 1
ATOM 5370 N N . ASP B 1 315 ? -76.246 15.779 227.423 1.00 15.35 314 ASP B N 1
ATOM 5371 C CA . ASP B 1 315 ? -76.263 15.283 226.035 1.00 19.01 314 ASP B CA 1
ATOM 5372 C C . ASP B 1 315 ? -77.691 15.145 225.578 1.00 13.54 314 ASP B C 1
ATOM 5373 O O . ASP B 1 315 ? -78.583 15.145 226.397 1.00 11.79 314 ASP B O 1
ATOM 5378 N N . ARG B 1 316 ? -77.906 14.969 224.278 1.00 16.24 315 ARG B N 1
ATOM 5379 C CA . ARG B 1 316 ? -79.272 14.963 223.735 1.00 17.36 315 ARG B CA 1
ATOM 5380 C C . ARG B 1 316 ? -80.058 13.727 224.128 1.00 17.34 315 ARG B C 1
ATOM 5381 O O . ARG B 1 316 ? -81.279 13.767 224.207 1.00 17.05 315 ARG B O 1
ATOM 5389 N N . SER B 1 317 ? -79.366 12.618 224.397 1.00 17.59 316 SER B N 1
ATOM 5390 C CA . SER B 1 317 ? -80.039 11.412 224.829 1.00 18.62 316 SER B CA 1
ATOM 5391 C C . SER B 1 317 ? -80.700 11.614 226.170 1.00 19.42 316 SER B C 1
ATOM 5392 O O . SER B 1 317 ? -81.691 10.981 226.423 1.00 20.38 316 SER B O 1
ATOM 5395 N N . VAL B 1 318 ? -80.169 12.507 227.012 1.00 16.23 317 VAL B N 1
ATOM 5396 C CA . VAL B 1 318 ? -80.848 12.906 228.252 1.00 13.23 317 VAL B CA 1
ATOM 5397 C C . VAL B 1 318 ? -81.804 14.101 228.117 1.00 13.85 317 VAL B C 1
ATOM 5398 O O . VAL B 1 318 ? -82.965 14.014 228.558 1.00 15.15 317 VAL B O 1
ATOM 5402 N N . SER B 1 319 ? -81.358 15.178 227.485 1.00 12.98 318 SER B N 1
ATOM 5403 C CA . SER B 1 319 ? -82.156 16.395 227.402 1.00 12.28 318 SER B CA 1
ATOM 5404 C C . SER B 1 319 ? -83.398 16.198 226.540 1.00 11.91 318 SER B C 1
ATOM 5405 O O . SER B 1 319 ? -84.401 16.871 226.745 1.00 13.18 318 SER B O 1
ATOM 5408 N N . GLY B 1 320 ? -83.290 15.311 225.560 1.00 10.92 319 GLY B N 1
ATOM 5409 C CA . GLY B 1 320 ? -84.281 15.147 224.498 1.00 12.13 319 GLY B CA 1
ATOM 5410 C C . GLY B 1 320 ? -84.309 16.203 223.404 1.00 12.54 319 GLY B C 1
ATOM 5411 O O . GLY B 1 320 ? -85.203 16.170 222.519 1.00 13.02 319 GLY B O 1
ATOM 5412 N N . PHE B 1 321 ? -83.390 17.175 223.445 1.00 12.27 320 PHE B N 1
ATOM 5413 C CA . PHE B 1 321 ? -83.323 18.173 222.378 1.00 11.52 320 PHE B CA 1
ATOM 5414 C C . PHE B 1 321 ? -83.040 17.440 221.067 1.00 13.68 320 PHE B C 1
ATOM 5415 O O . PHE B 1 321 ? -82.258 16.482 221.046 1.00 12.37 320 PHE B O 1
ATOM 5423 N N . LYS B 1 322 ? -83.712 17.879 220.010 1.00 12.78 321 LYS B N 1
ATOM 5424 C CA . LYS B 1 322 ? -83.560 17.317 218.677 1.00 14.71 321 LYS B CA 1
ATOM 5425 C C . LYS B 1 322 ? -83.414 18.434 217.660 1.00 15.08 321 LYS B C 1
ATOM 5426 O O . LYS B 1 322 ? -83.806 19.589 217.873 1.00 12.50 321 LYS B O 1
ATOM 5432 N N . THR B 1 323 ? -82.841 18.069 216.530 1.00 13.42 322 THR B N 1
ATOM 5433 C CA . THR B 1 323 ? -82.873 18.925 215.364 1.00 16.22 322 THR B CA 1
ATOM 5434 C C . THR B 1 323 ? -83.390 18.052 214.198 1.00 18.62 322 THR B C 1
ATOM 5435 O O . THR B 1 323 ? -83.097 16.849 214.125 1.00 22.00 322 THR B O 1
ATOM 5439 N N . LEU B 1 324 ? -84.197 18.643 213.338 1.00 12.40 323 LEU B N 1
ATOM 5440 C CA . LEU B 1 324 ? -84.676 17.978 212.136 1.00 15.61 323 LEU B CA 1
ATOM 5441 C C . LEU B 1 324 ? -83.825 18.409 210.949 1.00 12.20 323 LEU B C 1
ATOM 5442 O O . LEU B 1 324 ? -83.640 19.588 210.687 1.00 11.88 323 LEU B O 1
ATOM 5447 N N . LYS B 1 325 ? -83.309 17.437 210.219 1.00 13.01 324 LYS B N 1
ATOM 5448 C CA . LYS B 1 325 ? -82.619 17.748 208.954 1.00 14.11 324 LYS B CA 1
ATOM 5449 C C . LYS B 1 325 ? -83.658 18.190 207.901 1.00 13.46 324 LYS B C 1
ATOM 5450 O O . LYS B 1 325 ? -84.880 18.031 208.112 1.00 12.06 324 LYS B O 1
ATOM 5456 N N . PRO B 1 326 ? -83.206 18.801 206.784 1.00 14.77 325 PRO B N 1
ATOM 5457 C CA . PRO B 1 326 ? -84.171 19.273 205.796 1.00 13.03 325 PRO B CA 1
ATOM 5458 C C . PRO B 1 326 ? -85.102 18.147 205.331 1.00 12.90 325 PRO B C 1
ATOM 5459 O O . PRO B 1 326 ? -84.669 17.038 205.037 1.00 12.51 325 PRO B O 1
ATOM 5463 N N . ASN B 1 327 ? -86.394 18.461 205.332 1.00 12.86 326 ASN B N 1
ATOM 5464 C CA . ASN B 1 327 ? -87.480 17.549 205.018 1.00 11.70 326 ASN B CA 1
ATOM 5465 C C . ASN B 1 327 ? -87.693 16.363 205.954 1.00 11.11 326 ASN B C 1
ATOM 5466 O O . ASN B 1 327 ? -88.511 15.493 205.648 1.00 13.34 326 ASN B O 1
ATOM 5471 N N . GLU B 1 328 ? -87.021 16.329 207.099 1.00 12.50 327 GLU B N 1
ATOM 5472 C CA . GLU B 1 328 ? -87.262 15.308 208.112 1.00 11.72 327 GLU B CA 1
ATOM 5473 C C . GLU B 1 328 ? -88.499 15.694 208.945 1.00 12.82 327 GLU B C 1
ATOM 5474 O O . GLU B 1 328 ? -88.786 16.860 209.124 1.00 12.47 327 GLU B O 1
ATOM 5480 N N . SER B 1 329 ? -89.182 14.704 209.475 1.00 12.12 328 SER B N 1
ATOM 5481 C CA . SER B 1 329 ? -90.396 14.944 210.279 1.00 12.80 328 SER B CA 1
ATOM 5482 C C . SER B 1 329 ? -90.235 14.306 211.658 1.00 13.09 328 SER B C 1
ATOM 5483 O O . SER B 1 329 ? -89.374 13.467 211.898 1.00 11.68 328 SER B O 1
ATOM 5486 N N . TRP B 1 330 ? -91.032 14.792 212.589 1.00 11.73 329 TRP B N 1
ATOM 5487 C CA . TRP B 1 330 ? -91.197 14.209 213.889 1.00 9.97 329 TRP B CA 1
ATOM 5488 C C . TRP B 1 330 ? -92.679 13.952 214.059 1.00 10.85 329 TRP B C 1
ATOM 5489 O O . TRP B 1 330 ? -93.509 14.747 213.552 1.00 11.48 329 TRP B O 1
ATOM 5500 N N . SER B 1 331 ? -93.037 12.874 214.752 1.00 11.13 330 SER B N 1
ATOM 5501 C CA A SER B 1 331 ? -94.439 12.622 215.053 0.60 12.50 330 SER B CA 1
ATOM 5502 C CA B SER B 1 331 ? -94.450 12.642 215.077 0.40 11.29 330 SER B CA 1
ATOM 5503 C C . SER B 1 331 ? -94.592 11.983 216.436 1.00 12.16 330 SER B C 1
ATOM 5504 O O . SER B 1 331 ? -93.769 11.158 216.835 1.00 12.40 330 SER B O 1
ATOM 5509 N N . GLY B 1 332 ? -95.636 12.374 217.173 1.00 8.50 331 GLY B N 1
ATOM 5510 C CA . GLY B 1 332 ? -95.927 11.748 218.480 1.00 10.60 331 GLY B CA 1
ATOM 5511 C C . GLY B 1 332 ? -97.423 11.497 218.605 1.00 11.14 331 GLY B C 1
ATOM 5512 O O . GLY B 1 332 ? -98.207 12.151 217.917 1.00 11.88 331 GLY B O 1
ATOM 5513 N N . VAL B 1 333 ? -97.806 10.503 219.398 1.00 10.00 332 VAL B N 1
ATOM 5514 C CA . VAL B 1 333 ? -99.200 10.138 219.540 1.00 10.94 332 VAL B CA 1
ATOM 5515 C C . VAL B 1 333 ? -99.610 10.205 221.005 1.00 13.77 332 VAL B C 1
ATOM 5516 O O . VAL B 1 333 ? -98.903 9.691 221.860 1.00 13.46 332 VAL B O 1
ATOM 5520 N N . CYS B 1 334 ? -100.767 10.805 221.277 1.00 10.25 333 CYS B N 1
ATOM 5521 C CA . CYS B 1 334 ? -101.402 10.733 222.597 1.00 7.32 333 CYS B CA 1
ATOM 5522 C C . CYS B 1 334 ? -102.819 10.248 222.451 1.00 8.98 333 CYS B C 1
ATOM 5523 O O . CYS B 1 334 ? -103.417 10.381 221.387 1.00 8.79 333 CYS B O 1
ATOM 5526 N N . LYS B 1 335 ? -103.334 9.666 223.523 1.00 10.07 334 LYS B N 1
ATOM 5527 C CA . LYS B 1 335 ? -104.711 9.159 223.567 1.00 9.92 334 LYS B CA 1
ATOM 5528 C C . LYS B 1 335 ? -105.360 9.651 224.838 1.00 8.36 334 LYS B C 1
ATOM 5529 O O . LYS B 1 335 ? -104.740 9.651 225.906 1.00 10.90 334 LYS B O 1
ATOM 5535 N N . LEU B 1 336 ? -106.610 10.089 224.719 1.00 9.10 335 LEU B N 1
ATOM 5536 C CA . LEU B 1 336 ? -107.448 10.385 225.858 1.00 8.57 335 LEU B CA 1
ATOM 5537 C C . LEU B 1 336 ? -108.720 9.548 225.838 1.00 9.86 335 LEU B C 1
ATOM 5538 O O . LEU B 1 336 ? -109.425 9.495 224.834 1.00 10.57 335 LEU B O 1
ATOM 5543 N N . TYR B 1 337 ? -109.004 8.927 226.973 1.00 9.45 336 TYR B N 1
ATOM 5544 C CA . TYR B 1 337 ? -110.165 8.095 227.124 1.00 11.79 336 TYR B CA 1
ATOM 5545 C C . TYR B 1 337 ? -110.577 7.941 228.594 1.00 12.26 336 TYR B C 1
ATOM 5546 O O . TYR B 1 337 ? -109.855 8.293 229.546 1.00 10.89 336 TYR B O 1
ATOM 5555 N N . ILE B 1 338 ? -111.773 7.413 228.758 1.00 11.66 337 ILE B N 1
ATOM 5556 C CA . ILE B 1 338 ? -112.396 7.239 230.051 1.00 13.60 337 ILE B CA 1
ATOM 5557 C C . ILE B 1 338 ? -112.526 5.741 230.282 1.00 15.68 337 ILE B C 1
ATOM 5558 O O . ILE B 1 338 ? -112.923 5.015 229.385 1.00 16.92 337 ILE B O 1
ATOM 5563 N N . GLU B 1 339 ? -112.239 5.275 231.484 1.00 16.40 338 GLU B N 1
ATOM 5564 C CA . GLU B 1 339 ? -112.503 3.885 231.791 1.00 19.22 338 GLU B CA 1
ATOM 5565 C C . GLU B 1 339 ? -113.039 3.683 233.202 1.00 19.47 338 GLU B C 1
ATOM 5566 O O . GLU B 1 339 ? -112.893 4.531 234.094 1.00 16.75 338 GLU B O 1
ATOM 5572 N N . ASN B 1 340 ? -113.680 2.535 233.385 1.00 19.17 339 ASN B N 1
ATOM 5573 C CA . ASN B 1 340 ? -114.190 2.166 234.686 1.00 21.88 339 ASN B CA 1
ATOM 5574 C C . ASN B 1 340 ? -113.030 1.728 235.546 1.00 24.17 339 ASN B C 1
ATOM 5575 O O . ASN B 1 340 ? -112.115 1.063 235.074 1.00 27.13 339 ASN B O 1
ATOM 5589 N N . ASN C 1 4 ? -76.688 31.428 301.019 1.00 44.41 3 ASN C N 1
ATOM 5590 C CA . ASN C 1 4 ? -77.866 31.203 301.926 1.00 43.76 3 ASN C CA 1
ATOM 5591 C C . ASN C 1 4 ? -78.001 29.714 302.303 1.00 38.49 3 ASN C C 1
ATOM 5592 O O . ASN C 1 4 ? -77.136 28.905 301.922 1.00 33.80 3 ASN C O 1
ATOM 5594 N N . LYS C 1 5 ? -79.072 29.359 303.037 1.00 34.58 4 LYS C N 1
ATOM 5595 C CA . LYS C 1 5 ? -79.383 27.950 303.403 1.00 32.07 4 LYS C CA 1
ATOM 5596 C C . LYS C 1 5 ? -79.836 27.067 302.223 1.00 27.71 4 LYS C C 1
ATOM 5597 O O . LYS C 1 5 ? -79.939 25.848 302.349 1.00 27.95 4 LYS C O 1
ATOM 5599 N N . ASP C 1 6 ? -80.108 27.686 301.088 1.00 23.18 5 ASP C N 1
ATOM 5600 C CA . ASP C 1 6 ? -80.589 26.963 299.917 1.00 20.92 5 ASP C CA 1
ATOM 5601 C C . ASP C 1 6 ? -79.485 26.765 298.869 1.00 19.08 5 ASP C C 1
ATOM 5602 O O . ASP C 1 6 ? -79.771 26.468 297.724 1.00 18.08 5 ASP C O 1
ATOM 5607 N N . LEU C 1 7 ? -78.234 26.966 299.271 1.00 18.85 6 LEU C N 1
ATOM 5608 C CA . LEU C 1 7 ? -77.057 26.758 298.404 1.00 18.22 6 LEU C CA 1
ATOM 5609 C C . LEU C 1 7 ? -76.241 25.583 298.939 1.00 18.42 6 LEU C C 1
ATOM 5610 O O . LEU C 1 7 ? -75.620 25.698 300.006 1.00 18.68 6 LEU C O 1
ATOM 5615 N N . TRP C 1 8 ? -76.260 24.447 298.227 1.00 14.58 7 TRP C N 1
ATOM 5616 C CA . TRP C 1 8 ? -75.569 23.248 298.675 1.00 15.02 7 TRP C CA 1
ATOM 5617 C C . TRP C 1 8 ? -75.442 22.209 297.568 1.00 13.93 7 TRP C C 1
ATOM 5618 O O . TRP C 1 8 ? -76.137 22.248 296.524 1.00 14.75 7 TRP C O 1
ATOM 5629 N N . ILE C 1 9 ? -74.505 21.301 297.789 1.00 15.05 8 ILE C N 1
ATOM 5630 C CA . ILE C 1 9 ? -74.315 20.142 296.936 1.00 14.94 8 ILE C CA 1
ATOM 5631 C C . ILE C 1 9 ? -74.183 18.916 297.839 1.00 15.64 8 ILE C C 1
ATOM 5632 O O . ILE C 1 9 ? -73.353 18.929 298.754 1.00 18.74 8 ILE C O 1
ATOM 5637 N N . LYS C 1 10 ? -75.017 17.900 297.622 1.00 15.06 9 LYS C N 1
ATOM 5638 C CA . LYS C 1 10 ? -75.035 16.693 298.436 1.00 16.43 9 LYS C CA 1
ATOM 5639 C C . LYS C 1 10 ? -74.835 15.473 297.546 1.00 18.51 9 LYS C C 1
ATOM 5640 O O . LYS C 1 10 ? -75.521 15.305 296.546 1.00 18.92 9 LYS C O 1
ATOM 5646 N N . GLU C 1 11 ? -73.845 14.667 297.891 1.00 16.25 10 GLU C N 1
ATOM 5647 C CA A GLU C 1 11 ? -73.628 13.386 297.215 0.60 17.55 10 GLU C CA 1
ATOM 5648 C CA B GLU C 1 11 ? -73.577 13.388 297.229 0.40 16.72 10 GLU C CA 1
ATOM 5649 C C . GLU C 1 11 ? -74.191 12.285 298.086 1.00 16.54 10 GLU C C 1
ATOM 5650 O O . GLU C 1 11 ? -73.925 12.225 299.285 1.00 17.41 10 GLU C O 1
ATOM 5661 N N . GLU C 1 12 ? -74.990 11.403 297.492 1.00 16.37 11 GLU C N 1
ATOM 5662 C CA . GLU C 1 12 ? -75.706 10.420 298.274 1.00 18.45 11 GLU C CA 1
ATOM 5663 C C . GLU C 1 12 ? -75.935 9.187 297.417 1.00 19.99 11 GLU C C 1
ATOM 5664 O O . GLU C 1 12 ? -75.509 9.146 296.269 1.00 17.60 11 GLU C O 1
ATOM 5670 N N . ILE C 1 13 ? -76.551 8.165 298.005 1.00 22.50 12 ILE C N 1
ATOM 5671 C CA . ILE C 1 13 ? -76.745 6.876 297.337 1.00 21.38 12 ILE C CA 1
ATOM 5672 C C . ILE C 1 13 ? -78.170 6.827 296.866 1.00 22.11 12 ILE C C 1
ATOM 5673 O O . ILE C 1 13 ? -79.088 7.269 297.558 1.00 22.98 12 ILE C O 1
ATOM 5678 N N . ILE C 1 14 ? -78.359 6.297 295.681 1.00 22.81 13 ILE C N 1
ATOM 5679 C CA . ILE C 1 14 ? -79.683 6.103 295.137 1.00 23.74 13 ILE C CA 1
ATOM 5680 C C . ILE C 1 14 ? -79.680 4.705 294.506 1.00 24.46 13 ILE C C 1
ATOM 5681 O O . ILE C 1 14 ? -78.632 4.212 294.086 1.00 21.63 13 ILE C O 1
ATOM 5686 N N . TRP C 1 15 ? -80.844 4.061 294.437 1.00 26.56 14 TRP C N 1
ATOM 5687 C CA . TRP C 1 15 ? -80.929 2.724 293.839 1.00 27.52 14 TRP C CA 1
ATOM 5688 C C . TRP C 1 15 ? -79.935 1.750 294.489 1.00 28.05 14 TRP C C 1
ATOM 5689 O O . TRP C 1 15 ? -79.304 0.922 293.819 1.00 28.10 14 TRP C O 1
ATOM 5700 N N . SER C 1 16 ? -79.786 1.912 295.803 1.00 29.11 15 SER C N 1
ATOM 5701 C CA . SER C 1 16 ? -79.014 1.049 296.688 1.00 32.97 15 SER C CA 1
ATOM 5702 C C . SER C 1 16 ? -77.509 1.112 296.529 1.00 32.69 15 SER C C 1
ATOM 5703 O O . SER C 1 16 ? -76.802 1.106 297.530 1.00 34.31 15 SER C O 1
ATOM 5706 N N . GLU C 1 17 ? -77.017 1.198 295.303 1.00 31.82 16 GLU C N 1
ATOM 5707 C CA . GLU C 1 17 ? -75.583 1.129 295.053 1.00 33.10 16 GLU C CA 1
ATOM 5708 C C . GLU C 1 17 ? -75.043 2.186 294.080 1.00 32.08 16 GLU C C 1
ATOM 5709 O O . GLU C 1 17 ? -73.914 2.049 293.601 1.00 33.34 16 GLU C O 1
ATOM 5715 N N . HIS C 1 18 ? -75.818 3.234 293.793 1.00 28.33 17 HIS C N 1
ATOM 5716 C CA . HIS C 1 18 ? -75.363 4.267 292.858 1.00 25.03 17 HIS C CA 1
ATOM 5717 C C . HIS C 1 18 ? -75.239 5.627 293.513 1.00 24.44 17 HIS C C 1
ATOM 5718 O O . HIS C 1 18 ? -76.005 5.986 294.400 1.00 26.91 17 HIS C O 1
ATOM 5725 N N . LYS C 1 19 ? -74.289 6.401 293.033 1.00 22.59 18 LYS C N 1
ATOM 5726 C CA . LYS C 1 19 ? -74.063 7.709 293.598 1.00 21.09 18 LYS C CA 1
ATOM 5727 C C . LYS C 1 19 ? -74.875 8.692 292.766 1.00 23.32 18 LYS C C 1
ATOM 5728 O O . LYS C 1 19 ? -74.963 8.562 291.557 1.00 25.71 18 LYS C O 1
ATOM 5734 N N . CYS C 1 20 ? -75.507 9.647 293.419 1.00 17.54 19 CYS C N 1
ATOM 5735 C CA . CYS C 1 20 ? -76.137 10.729 292.706 1.00 16.77 19 CYS C CA 1
ATOM 5736 C C . CYS C 1 20 ? -75.683 12.015 293.373 1.00 15.49 19 CYS C C 1
ATOM 5737 O O . CYS C 1 20 ? -75.143 11.976 294.485 1.00 17.16 19 CYS C O 1
ATOM 5740 N N . ILE C 1 21 ? -75.849 13.128 292.668 1.00 14.82 20 ILE C N 1
ATOM 5741 C CA . ILE C 1 21 ? -75.496 14.439 293.209 1.00 13.96 20 ILE C CA 1
ATOM 5742 C C . ILE C 1 21 ? -76.759 15.305 293.166 1.00 14.41 20 ILE C C 1
ATOM 5743 O O . ILE C 1 21 ? -77.367 15.496 292.092 1.00 14.24 20 ILE C O 1
ATOM 5748 N N . ARG C 1 22 ? -77.172 15.762 294.340 1.00 15.12 21 ARG C N 1
ATOM 5749 C CA A ARG C 1 22 ? -78.258 16.707 294.483 0.60 15.43 21 ARG C CA 1
ATOM 5750 C CA B ARG C 1 22 ? -78.255 16.733 294.446 0.40 14.56 21 ARG C CA 1
ATOM 5751 C C . ARG C 1 22 ? -77.614 18.084 294.667 1.00 14.72 21 ARG C C 1
ATOM 5752 O O . ARG C 1 22 ? -76.693 18.237 295.477 1.00 15.47 21 ARG C O 1
ATOM 5767 N N . PHE C 1 23 ? -78.063 19.072 293.910 1.00 15.07 22 PHE C N 1
ATOM 5768 C CA . PHE C 1 23 ? -77.498 20.390 294.033 1.00 13.26 22 PHE C CA 1
ATOM 5769 C C . PHE C 1 23 ? -78.573 21.484 294.018 1.00 13.19 22 PHE C C 1
ATOM 5770 O O . PHE C 1 23 ? -79.615 21.330 293.379 1.00 13.58 22 PHE C O 1
ATOM 5778 N N . ALA C 1 24 ? -78.305 22.555 294.748 1.00 14.04 23 ALA C N 1
ATOM 5779 C CA . ALA C 1 24 ? -79.325 23.570 295.041 1.00 11.98 23 ALA C CA 1
ATOM 5780 C C . ALA C 1 24 ? -78.701 24.962 295.023 1.00 14.04 23 ALA C C 1
ATOM 5781 O O . ALA C 1 24 ? -77.621 25.178 295.579 1.00 14.59 23 ALA C O 1
ATOM 5783 N N . ALA C 1 25 ? -79.411 25.920 294.419 1.00 13.19 24 ALA C N 1
ATOM 5784 C CA . ALA C 1 25 ? -79.030 27.329 294.497 1.00 14.17 24 ALA C CA 1
ATOM 5785 C C . ALA C 1 25 ? -80.244 28.148 294.115 1.00 15.95 24 ALA C C 1
ATOM 5786 O O . ALA C 1 25 ? -81.032 27.750 293.262 1.00 16.42 24 ALA C O 1
ATOM 5788 N N . GLY C 1 26 ? -80.397 29.291 294.765 1.00 20.87 25 GLY C N 1
ATOM 5789 C CA . GLY C 1 26 ? -81.395 30.270 294.352 1.00 20.91 25 GLY C CA 1
ATOM 5790 C C . GLY C 1 26 ? -82.844 29.814 294.370 1.00 21.04 25 GLY C C 1
ATOM 5791 O O . GLY C 1 26 ? -83.669 30.359 293.625 1.00 24.23 25 GLY C O 1
ATOM 5792 N N . GLY C 1 27 ? -83.162 28.830 295.203 1.00 19.93 26 GLY C N 1
ATOM 5793 C CA . GLY C 1 27 ? -84.515 28.294 295.307 1.00 22.39 26 GLY C CA 1
ATOM 5794 C C . GLY C 1 27 ? -84.759 27.044 294.479 1.00 21.53 26 GLY C C 1
ATOM 5795 O O . GLY C 1 27 ? -85.773 26.368 294.670 1.00 20.88 26 GLY C O 1
ATOM 5796 N N . TYR C 1 28 ? -83.841 26.760 293.544 1.00 18.45 27 TYR C N 1
ATOM 5797 C CA . TYR C 1 28 ? -83.898 25.562 292.712 1.00 15.00 27 TYR C CA 1
ATOM 5798 C C . TYR C 1 28 ? -83.119 24.400 293.338 1.00 15.80 27 TYR C C 1
ATOM 5799 O O . TYR C 1 28 ? -82.167 24.601 294.109 1.00 11.55 27 TYR C O 1
ATOM 5808 N N . GLU C 1 29 ? -83.551 23.191 293.003 1.00 15.49 28 GLU C N 1
ATOM 5809 C CA . GLU C 1 29 ? -82.856 21.977 293.381 1.00 16.60 28 GLU C CA 1
ATOM 5810 C C . GLU C 1 29 ? -82.895 20.985 292.211 1.00 17.22 28 GLU C C 1
ATOM 5811 O O . GLU C 1 29 ? -83.928 20.795 291.568 1.00 17.50 28 GLU C O 1
ATOM 5817 N N . ALA C 1 30 ? -81.755 20.349 291.953 1.00 15.29 29 ALA C N 1
ATOM 5818 C CA . ALA C 1 30 ? -81.611 19.442 290.823 1.00 12.93 29 ALA C CA 1
ATOM 5819 C C . ALA C 1 30 ? -80.986 18.146 291.301 1.00 13.45 29 ALA C C 1
ATOM 5820 O O . ALA C 1 30 ? -80.389 18.111 292.366 1.00 14.10 29 ALA C O 1
ATOM 5822 N N . LEU C 1 31 ? -81.130 17.105 290.502 1.00 11.74 30 LEU C N 1
ATOM 5823 C CA . LEU C 1 31 ? -80.569 15.781 290.840 1.00 13.57 30 LEU C CA 1
ATOM 5824 C C . LEU C 1 31 ? -80.005 15.213 289.560 1.00 12.43 30 LEU C C 1
ATOM 5825 O O . LEU C 1 31 ? -80.715 15.162 288.558 1.00 13.00 30 LEU C O 1
ATOM 5830 N N . ILE C 1 32 ? -78.724 14.835 289.580 1.00 11.85 31 ILE C N 1
ATOM 5831 C CA . ILE C 1 32 ? -78.054 14.245 288.419 1.00 10.98 31 ILE C CA 1
ATOM 5832 C C . ILE C 1 32 ? -77.591 12.828 288.759 1.00 12.52 31 ILE C C 1
ATOM 5833 O O . ILE C 1 32 ? -77.200 12.526 289.912 1.00 11.43 31 ILE C O 1
ATOM 5838 N N . ILE C 1 33 ? -77.647 11.957 287.756 1.00 12.01 32 ILE C N 1
ATOM 5839 C CA . ILE C 1 33 ? -77.253 10.556 287.898 1.00 14.09 32 ILE C CA 1
ATOM 5840 C C . ILE C 1 33 ? -76.077 10.265 286.963 1.00 13.39 32 ILE C C 1
ATOM 5841 O O . ILE C 1 33 ? -76.274 9.867 285.808 1.00 15.14 32 ILE C O 1
ATOM 5846 N N . PRO C 1 34 ? -74.839 10.404 287.467 1.00 15.48 33 PRO C N 1
ATOM 5847 C CA . PRO C 1 34 ? -73.650 10.217 286.584 1.00 17.81 33 PRO C CA 1
ATOM 5848 C C . PRO C 1 34 ? -73.533 8.876 285.910 1.00 17.25 33 PRO C C 1
ATOM 5849 O O . PRO C 1 34 ? -73.111 8.837 284.754 1.00 16.48 33 PRO C O 1
ATOM 5853 N N . ASP C 1 35 ? -73.945 7.813 286.598 1.00 15.49 34 ASP C N 1
ATOM 5854 C CA . ASP C 1 35 ? -73.897 6.452 286.057 1.00 18.56 34 ASP C CA 1
ATOM 5855 C C . ASP C 1 35 ? -74.835 6.181 284.875 1.00 16.60 34 ASP C C 1
ATOM 5856 O O . ASP C 1 35 ? -74.659 5.190 284.163 1.00 18.35 34 ASP C O 1
ATOM 5861 N N . VAL C 1 36 ? -75.850 7.021 284.685 1.00 14.58 35 VAL C N 1
ATOM 5862 C CA . VAL C 1 36 ? -76.747 6.873 283.541 1.00 15.47 35 VAL C CA 1
ATOM 5863 C C . VAL C 1 36 ? -76.785 8.193 282.765 1.00 13.67 35 VAL C C 1
ATOM 5864 O O . VAL C 1 36 ? -77.652 9.036 282.954 1.00 13.00 35 VAL C O 1
ATOM 5868 N N . GLY C 1 37 ? -75.829 8.326 281.860 1.00 13.31 36 GLY C N 1
ATOM 5869 C CA . GLY C 1 37 ? -75.765 9.442 280.933 1.00 13.79 36 GLY C CA 1
ATOM 5870 C C . GLY C 1 37 ? -75.527 10.835 281.482 1.00 13.03 36 GLY C C 1
ATOM 5871 O O . GLY C 1 37 ? -75.743 11.827 280.764 1.00 12.54 36 GLY C O 1
ATOM 5872 N N . GLY C 1 38 ? -75.107 10.944 282.741 1.00 12.56 37 GLY C N 1
ATOM 5873 C CA . GLY C 1 38 ? -75.091 12.248 283.425 1.00 12.53 37 GLY C CA 1
ATOM 5874 C C . GLY C 1 38 ? -76.423 12.976 283.374 1.00 14.46 37 GLY C C 1
ATOM 5875 O O . GLY C 1 38 ? -76.474 14.194 283.179 1.00 14.71 37 GLY C O 1
ATOM 5876 N N . ASN C 1 39 ? -77.496 12.196 283.531 1.00 10.35 38 ASN C N 1
ATOM 5877 C CA . ASN C 1 39 ? -78.840 12.660 283.307 1.00 10.69 38 ASN C CA 1
ATOM 5878 C C . ASN C 1 39 ? -79.328 13.439 284.532 1.00 10.70 38 ASN C C 1
ATOM 5879 O O . ASN C 1 39 ? -79.392 12.894 285.652 1.00 11.60 38 ASN C O 1
ATOM 5884 N N . VAL C 1 40 ? -79.634 14.726 284.331 1.00 9.96 39 VAL C N 1
ATOM 5885 C CA . VAL C 1 40 ? -80.318 15.542 285.340 1.00 10.08 39 VAL C CA 1
ATOM 5886 C C . VAL C 1 40 ? -81.795 15.160 285.279 1.00 12.01 39 VAL C C 1
ATOM 5887 O O . VAL C 1 40 ? -82.489 15.544 284.336 1.00 13.03 39 VAL C O 1
ATOM 5891 N N . VAL C 1 41 ? -82.236 14.372 286.243 1.00 11.43 40 VAL C N 1
ATOM 5892 C CA . VAL C 1 41 ? -83.579 13.776 286.232 1.00 13.99 40 VAL C CA 1
ATOM 5893 C C . VAL C 1 41 ? -84.614 14.583 287.020 1.00 15.98 40 VAL C C 1
ATOM 5894 O O . VAL C 1 41 ? -85.818 14.268 286.992 1.00 18.55 40 VAL C O 1
ATOM 5898 N N . GLU C 1 42 ? -84.171 15.619 287.720 1.00 15.28 41 GLU C N 1
ATOM 5899 C CA . GLU C 1 42 ? -85.077 16.455 288.493 1.00 15.56 41 GLU C CA 1
ATOM 5900 C C . GLU C 1 42 ? -84.558 17.882 288.533 1.00 13.77 41 GLU C C 1
ATOM 5901 O O . GLU C 1 42 ? -83.352 18.126 288.695 1.00 12.54 41 GLU C O 1
ATOM 5907 N N . LEU C 1 43 ? -85.476 18.832 288.377 1.00 13.32 42 LEU C N 1
ATOM 5908 C CA . LEU C 1 43 ? -85.178 20.248 288.531 1.00 13.34 42 LEU C CA 1
ATOM 5909 C C . LEU C 1 43 ? -86.447 20.870 289.042 1.00 15.65 42 LEU C C 1
ATOM 5910 O O . LEU C 1 43 ? -87.474 20.873 288.335 1.00 16.72 42 LEU C O 1
ATOM 5915 N N . LYS C 1 44 ? -86.387 21.335 290.278 1.00 17.03 43 LYS C N 1
ATOM 5916 C CA . LYS C 1 44 ? -87.579 21.848 290.927 1.00 19.23 43 LYS C CA 1
ATOM 5917 C C . LYS C 1 44 ? -87.327 23.115 291.707 1.00 22.98 43 LYS C C 1
ATOM 5918 O O . LYS C 1 44 ? -86.197 23.443 292.043 1.00 21.69 43 LYS C O 1
ATOM 5924 N N . ASP C 1 45 ? -88.420 23.832 291.969 1.00 24.50 44 ASP C N 1
ATOM 5925 C CA . ASP C 1 45 ? -88.442 24.970 292.896 1.00 26.97 44 ASP C CA 1
ATOM 5926 C C . ASP C 1 45 ? -89.520 24.684 293.943 1.00 28.88 44 ASP C C 1
ATOM 5927 O O . ASP C 1 45 ? -90.714 24.885 293.682 1.00 26.48 44 ASP C O 1
ATOM 5932 N N . THR C 1 46 ? -89.107 24.169 295.097 1.00 29.84 45 THR C N 1
ATOM 5933 C CA . THR C 1 46 ? -90.080 23.633 296.067 1.00 34.73 45 THR C CA 1
ATOM 5934 C C . THR C 1 46 ? -91.002 24.702 296.642 1.00 36.06 45 THR C C 1
ATOM 5935 O O . THR C 1 46 ? -92.168 24.419 296.914 1.00 38.41 45 THR C O 1
ATOM 5939 N N . ASN C 1 47 ? -90.493 25.920 296.819 1.00 35.72 46 ASN C N 1
ATOM 5940 C CA . ASN C 1 47 ? -91.329 27.008 297.325 1.00 36.71 46 ASN C CA 1
ATOM 5941 C C . ASN C 1 47 ? -92.423 27.408 296.333 1.00 36.19 46 ASN C C 1
ATOM 5942 O O . ASN C 1 47 ? -93.532 27.753 296.750 1.00 34.52 46 ASN C O 1
ATOM 5947 N N . LYS C 1 48 ? -92.116 27.363 295.035 1.00 30.76 47 LYS C N 1
ATOM 5948 C CA . LYS C 1 48 ? -93.126 27.614 294.002 1.00 30.34 47 LYS C CA 1
ATOM 5949 C C . LYS C 1 48 ? -94.015 26.403 293.715 1.00 28.45 47 LYS C C 1
ATOM 5950 O O . LYS C 1 48 ? -95.019 26.527 293.028 1.00 29.76 47 LYS C O 1
ATOM 5956 N N . GLY C 1 49 ? -93.650 25.236 294.224 1.00 27.63 48 GLY C N 1
ATOM 5957 C CA . GLY C 1 49 ? -94.373 23.999 293.945 1.00 26.85 48 GLY C CA 1
ATOM 5958 C C . GLY C 1 49 ? -94.253 23.522 292.504 1.00 25.68 48 GLY C C 1
ATOM 5959 O O . GLY C 1 49 ? -95.147 22.837 291.989 1.00 24.27 48 GLY C O 1
ATOM 5960 N N . VAL C 1 50 ? -93.138 23.862 291.851 1.00 20.13 49 VAL C N 1
ATOM 5961 C CA . VAL C 1 50 ? -92.936 23.546 290.454 1.00 17.73 49 VAL C CA 1
ATOM 5962 C C . VAL C 1 50 ? -91.878 22.445 290.315 1.00 20.44 49 VAL C C 1
ATOM 5963 O O . VAL C 1 50 ? -90.863 22.532 290.959 1.00 20.43 49 VAL C O 1
ATOM 5967 N N . THR C 1 51 ? -92.138 21.437 289.483 1.00 19.15 50 THR C N 1
ATOM 5968 C CA . THR C 1 51 ? -91.129 20.425 289.131 1.00 20.23 50 THR C CA 1
ATOM 5969 C C . THR C 1 51 ? -91.138 20.293 287.594 1.00 19.20 50 THR C C 1
ATOM 5970 O O . THR C 1 51 ? -92.147 19.931 286.983 1.00 18.25 50 THR C O 1
ATOM 5974 N N . ILE C 1 52 ? -90.003 20.634 286.985 1.00 16.79 51 ILE C N 1
ATOM 5975 C CA . ILE C 1 52 ? -89.910 20.856 285.544 1.00 14.46 51 ILE C CA 1
ATOM 5976 C C . ILE C 1 52 ? -89.722 19.557 284.787 1.00 12.64 51 ILE C C 1
ATOM 5977 O O . ILE C 1 52 ? -90.387 19.314 283.790 1.00 14.05 51 ILE C O 1
ATOM 5982 N N . LEU C 1 53 ? -88.739 18.776 285.213 1.00 13.64 52 LEU C N 1
ATOM 5983 C CA . LEU C 1 53 ? -88.306 17.590 284.461 1.00 13.34 52 LEU C CA 1
ATOM 5984 C C . LEU C 1 53 ? -88.938 16.310 284.981 1.00 14.82 52 LEU C C 1
ATOM 5985 O O . LEU C 1 53 ? -89.068 16.102 286.198 1.00 15.24 52 LEU C O 1
ATOM 5990 N N . ARG C 1 54 ? -89.309 15.440 284.051 1.00 15.97 53 ARG C N 1
ATOM 5991 C CA . ARG C 1 54 ? -89.928 14.180 284.412 1.00 16.75 53 ARG C CA 1
ATOM 5992 C C . ARG C 1 54 ? -88.874 13.289 285.083 1.00 20.17 53 ARG C C 1
ATOM 5993 O O . ARG C 1 54 ? -87.800 13.054 284.538 1.00 17.88 53 ARG C O 1
ATOM 6001 N N . THR C 1 55 ? -89.210 12.821 286.274 1.00 18.02 54 THR C N 1
ATOM 6002 C CA . THR C 1 55 ? -88.304 12.129 287.170 1.00 18.63 54 THR C CA 1
ATOM 6003 C C . THR C 1 55 ? -88.811 10.709 287.374 1.00 22.08 54 THR C C 1
ATOM 6004 O O . THR C 1 55 ? -90.017 10.509 287.528 1.00 22.36 54 THR C O 1
ATOM 6008 N N . PRO C 1 56 ? -87.913 9.715 287.408 1.00 21.42 55 PRO C N 1
ATOM 6009 C CA . PRO C 1 56 ? -88.386 8.355 287.676 1.00 24.17 55 PRO C CA 1
ATOM 6010 C C . PRO C 1 56 ? -89.157 8.227 288.997 1.00 24.40 55 PRO C C 1
ATOM 6011 O O . PRO C 1 56 ? -88.750 8.800 289.980 1.00 25.78 55 PRO C O 1
ATOM 6015 N N . LYS C 1 57 ? -90.273 7.506 288.990 1.00 29.29 56 LYS C N 1
ATOM 6016 C CA . LYS C 1 57 ? -91.024 7.248 290.228 1.00 32.65 56 LYS C CA 1
ATOM 6017 C C . LYS C 1 57 ? -90.223 6.312 291.134 1.00 33.00 56 LYS C C 1
ATOM 6018 O O . LYS C 1 57 ? -89.314 5.603 290.678 1.00 29.39 56 LYS C O 1
ATOM 6024 N N . LYS C 1 58 ? -90.570 6.319 292.420 1.00 35.63 57 LYS C N 1
ATOM 6025 C CA A LYS C 1 58 ? -89.842 5.531 293.425 0.60 37.92 57 LYS C CA 1
ATOM 6026 C CA B LYS C 1 58 ? -89.872 5.525 293.438 0.40 37.38 57 LYS C CA 1
ATOM 6027 C C . LYS C 1 58 ? -89.790 4.039 293.086 1.00 38.83 57 LYS C C 1
ATOM 6028 O O . LYS C 1 58 ? -88.846 3.351 293.466 1.00 41.68 57 LYS C O 1
ATOM 6033 N N . ASP C 1 59 ? -90.787 3.543 292.362 1.00 40.69 58 ASP C N 1
ATOM 6034 C CA . ASP C 1 59 ? -90.850 2.122 292.018 1.00 42.37 58 ASP C CA 1
ATOM 6035 C C . ASP C 1 59 ? -90.070 1.732 290.766 1.00 40.51 58 ASP C C 1
ATOM 6036 O O . ASP C 1 59 ? -89.953 0.545 290.470 1.00 40.28 58 ASP C O 1
ATOM 6041 N N . LEU C 1 60 ? -89.530 2.702 290.029 1.00 35.10 59 LEU C N 1
ATOM 6042 C CA . LEU C 1 60 ? -88.743 2.363 288.855 1.00 32.79 59 LEU C CA 1
ATOM 6043 C C . LEU C 1 60 ? -87.400 1.752 289.269 1.00 30.24 59 LEU C C 1
ATOM 6044 O O . LEU C 1 60 ? -86.634 2.341 290.036 1.00 28.62 59 LEU C O 1
ATOM 6049 N N . LYS C 1 61 ? -87.127 0.562 288.752 1.00 28.69 60 LYS C N 1
ATOM 6050 C CA . LYS C 1 61 ? -85.881 -0.142 289.005 1.00 29.06 60 LYS C CA 1
ATOM 6051 C C . LYS C 1 61 ? -84.746 0.483 288.223 1.00 27.77 60 LYS C C 1
ATOM 6052 O O . LYS C 1 61 ? -84.967 1.027 287.148 1.00 26.42 60 LYS C O 1
ATOM 6058 N N . PHE C 1 62 ? -83.529 0.369 288.745 1.00 27.01 61 PHE C N 1
ATOM 6059 C CA . PHE C 1 62 ? -82.354 0.965 288.097 1.00 27.68 61 PHE C CA 1
ATOM 6060 C C . PHE C 1 62 ? -82.149 0.482 286.658 1.00 26.28 61 PHE C C 1
ATOM 6061 O O . PHE C 1 62 ? -81.934 1.289 285.751 1.00 25.23 61 PHE C O 1
ATOM 6069 N N . GLU C 1 63 ? -82.215 -0.828 286.436 1.00 25.64 62 GLU C N 1
ATOM 6070 C CA . GLU C 1 63 ? -82.097 -1.369 285.068 1.00 26.28 62 GLU C CA 1
ATOM 6071 C C . GLU C 1 63 ? -83.132 -0.842 284.080 1.00 24.44 62 GLU C C 1
ATOM 6072 O O . GLU C 1 63 ? -82.812 -0.615 282.919 1.00 24.96 62 GLU C O 1
ATOM 6078 N N . ASP C 1 64 ? -84.361 -0.643 284.543 1.00 25.35 63 ASP C N 1
ATOM 6079 C CA . ASP C 1 64 ? -85.417 -0.135 283.680 1.00 26.72 63 ASP C CA 1
ATOM 6080 C C . ASP C 1 64 ? -85.181 1.338 283.375 1.00 25.93 63 ASP C C 1
ATOM 6081 O O . ASP C 1 64 ? -85.482 1.786 282.281 1.00 25.21 63 ASP C O 1
ATOM 6086 N N . PHE C 1 65 ? -84.632 2.085 284.321 1.00 24.75 64 PHE C N 1
ATOM 6087 C CA . PHE C 1 65 ? -84.146 3.441 283.991 1.00 22.14 64 PHE C CA 1
ATOM 6088 C C . PHE C 1 65 ? -82.989 3.392 282.970 1.00 19.42 64 PHE C C 1
ATOM 6089 O O . PHE C 1 65 ? -83.058 4.020 281.919 1.00 20.89 64 PHE C O 1
ATOM 6097 N N . LYS C 1 66 ? -81.929 2.648 283.284 1.00 17.49 65 LYS C N 1
ATOM 6098 C CA . LYS C 1 66 ? -80.719 2.557 282.442 1.00 20.53 65 LYS C CA 1
ATOM 6099 C C . LYS C 1 66 ? -80.990 2.062 281.005 1.00 21.79 65 LYS C C 1
ATOM 6100 O O . LYS C 1 66 ? -80.274 2.453 280.057 1.00 22.10 65 LYS C O 1
ATOM 6106 N N . ASN C 1 67 ? -82.021 1.230 280.844 1.00 24.22 66 ASN C N 1
ATOM 6107 C CA . ASN C 1 67 ? -82.393 0.703 279.515 1.00 26.06 66 ASN C CA 1
ATOM 6108 C C . ASN C 1 67 ? -83.187 1.671 278.653 1.00 24.77 66 ASN C C 1
ATOM 6109 O O . ASN C 1 67 ? -83.207 1.504 277.440 1.00 22.54 66 ASN C O 1
ATOM 6114 N N . ARG C 1 68 ? -83.835 2.658 279.276 1.00 20.52 67 ARG C N 1
ATOM 6115 C CA . ARG C 1 68 ? -84.636 3.653 278.560 1.00 20.35 67 ARG C CA 1
ATOM 6116 C C . ARG C 1 68 ? -84.647 4.984 279.332 1.00 18.64 67 ARG C C 1
ATOM 6117 O O . ARG C 1 68 ? -85.678 5.441 279.815 1.00 20.41 67 ARG C O 1
ATOM 6125 N N . PRO C 1 69 ? -83.475 5.616 279.455 1.00 19.52 68 PRO C N 1
ATOM 6126 C CA . PRO C 1 69 ? -83.366 6.878 280.195 1.00 15.79 68 PRO C CA 1
ATOM 6127 C C . PRO C 1 69 ? -83.856 8.076 279.385 1.00 16.75 68 PRO C C 1
ATOM 6128 O O . PRO C 1 69 ? -84.045 9.162 279.951 1.00 15.96 68 PRO C O 1
ATOM 6132 N N . GLN C 1 70 ? -84.065 7.892 278.078 1.00 16.71 69 GLN C N 1
ATOM 6133 C CA . GLN C 1 70 ? -84.461 9.013 277.201 1.00 17.35 69 GLN C CA 1
ATOM 6134 C C . GLN C 1 70 ? -85.875 9.572 277.445 1.00 18.34 69 GLN C C 1
ATOM 6135 O O . GLN C 1 70 ? -86.229 10.607 276.890 1.00 18.13 69 GLN C O 1
ATOM 6141 N N . VAL C 1 71 ? -86.679 8.902 278.275 1.00 15.33 70 VAL C N 1
ATOM 6142 C CA . VAL C 1 71 ? -87.990 9.415 278.611 1.00 17.66 70 VAL C CA 1
ATOM 6143 C C . VAL C 1 71 ? -87.999 10.109 279.993 1.00 16.92 70 VAL C C 1
ATOM 6144 O O . VAL C 1 71 ? -89.054 10.393 280.529 1.00 19.83 70 VAL C O 1
ATOM 6148 N N . TYR C 1 72 ? -86.822 10.409 280.549 1.00 14.49 71 TYR C N 1
ATOM 6149 C CA . TYR C 1 72 ? -86.707 11.149 281.801 1.00 12.71 71 TYR C CA 1
ATOM 6150 C C . TYR C 1 72 ? -85.620 12.227 281.714 1.00 12.99 71 TYR C C 1
ATOM 6151 O O . TYR C 1 72 ? -84.625 12.051 281.040 1.00 12.26 71 TYR C O 1
ATOM 6160 N N . GLY C 1 73 ? -85.849 13.344 282.377 1.00 13.42 72 GLY C N 1
ATOM 6161 C CA . GLY C 1 73 ? -84.768 14.302 282.625 1.00 13.29 72 GLY C CA 1
ATOM 6162 C C . GLY C 1 73 ? -84.221 14.894 281.334 1.00 10.77 72 GLY C C 1
ATOM 6163 O O . GLY C 1 73 ? -84.975 15.291 280.432 1.00 12.85 72 GLY C O 1
ATOM 6164 N N . LEU C 1 74 ? -82.894 14.957 281.262 1.00 12.55 73 LEU C N 1
ATOM 6165 C CA . LEU C 1 74 ? -82.164 15.581 280.178 1.00 10.71 73 LEU C CA 1
ATOM 6166 C C . LEU C 1 74 ? -81.177 14.589 279.545 1.00 14.35 73 LEU C C 1
ATOM 6167 O O . LEU C 1 74 ? -80.002 14.569 279.888 1.00 13.84 73 LEU C O 1
ATOM 6172 N N . PRO C 1 75 ? -81.667 13.726 278.654 1.00 13.85 74 PRO C N 1
ATOM 6173 C CA . PRO C 1 75 ? -80.825 12.683 278.087 1.00 12.58 74 PRO C CA 1
ATOM 6174 C C . PRO C 1 75 ? -80.043 13.239 276.887 1.00 12.72 74 PRO C C 1
ATOM 6175 O O . PRO C 1 75 ? -80.658 13.684 275.922 1.00 12.78 74 PRO C O 1
ATOM 6179 N N . VAL C 1 76 ? -78.709 13.155 276.926 1.00 12.30 75 VAL C N 1
ATOM 6180 C CA . VAL C 1 76 ? -77.880 13.713 275.815 1.00 12.59 75 VAL C CA 1
ATOM 6181 C C . VAL C 1 76 ? -77.749 12.694 274.668 1.00 12.30 75 VAL C C 1
ATOM 6182 O O . VAL C 1 76 ? -77.545 11.511 274.893 1.00 13.24 75 VAL C O 1
ATOM 6186 N N . LEU C 1 77 ? -77.943 13.162 273.437 1.00 10.51 76 LEU C N 1
ATOM 6187 C CA . LEU C 1 77 ? -78.042 12.285 272.271 1.00 10.58 76 LEU C CA 1
ATOM 6188 C C . LEU C 1 77 ? -76.885 12.589 271.309 1.00 11.91 76 LEU C C 1
ATOM 6189 O O . LEU C 1 77 ? -76.534 13.769 271.085 1.00 12.40 76 LEU C O 1
ATOM 6194 N N . PHE C 1 78 ? -76.247 11.529 270.829 1.00 12.09 77 PHE C N 1
ATOM 6195 C CA . PHE C 1 78 ? -75.132 11.645 269.869 1.00 11.28 77 PHE C CA 1
ATOM 6196 C C . PHE C 1 78 ? -75.163 10.395 269.008 1.00 10.63 77 PHE C C 1
ATOM 6197 O O . PHE C 1 78 ? -74.607 9.367 269.404 1.00 13.38 77 PHE C O 1
ATOM 6205 N N . PRO C 1 79 ? -75.853 10.440 267.859 1.00 13.50 78 PRO C N 1
ATOM 6206 C CA . PRO C 1 79 ? -76.594 11.528 267.298 1.00 10.81 78 PRO C CA 1
ATOM 6207 C C . PRO C 1 79 ? -78.011 11.544 267.862 1.00 12.19 78 PRO C C 1
ATOM 6208 O O . PRO C 1 79 ? -78.500 10.516 268.295 1.00 11.14 78 PRO C O 1
ATOM 6212 N N . PRO C 1 80 ? -78.684 12.696 267.807 1.00 12.58 79 PRO C N 1
ATOM 6213 C CA . PRO C 1 80 ? -80.113 12.698 268.086 1.00 12.76 79 PRO C CA 1
ATOM 6214 C C . PRO C 1 80 ? -80.881 12.016 266.977 1.00 12.78 79 PRO C C 1
ATOM 6215 O O . PRO C 1 80 ? -80.669 12.294 265.784 1.00 14.97 79 PRO C O 1
ATOM 6219 N N . ASN C 1 81 ? -81.817 11.175 267.368 1.00 12.75 80 ASN C N 1
ATOM 6220 C CA . ASN C 1 81 ? -82.749 10.587 266.459 1.00 12.10 80 ASN C CA 1
ATOM 6221 C C . ASN C 1 81 ? -82.045 9.678 265.448 1.00 11.89 80 ASN C C 1
ATOM 6222 O O . ASN C 1 81 ? -80.990 9.160 265.737 1.00 13.22 80 ASN C O 1
ATOM 6227 N N . ARG C 1 82 ? -82.645 9.471 264.287 1.00 12.81 81 ARG C N 1
ATOM 6228 C CA . ARG C 1 82 ? -82.329 8.331 263.428 1.00 14.21 81 ARG C CA 1
ATOM 6229 C C . ARG C 1 82 ? -81.256 8.594 262.372 1.00 14.00 81 ARG C C 1
ATOM 6230 O O . ARG C 1 82 ? -81.170 9.685 261.811 1.00 15.93 81 ARG C O 1
ATOM 6238 N N . ILE C 1 83 ? -80.472 7.548 262.121 1.00 14.13 82 ILE C N 1
ATOM 6239 C CA . ILE C 1 83 ? -79.641 7.407 260.936 1.00 14.02 82 ILE C CA 1
ATOM 6240 C C . ILE C 1 83 ? -80.169 6.224 260.113 1.00 13.91 82 ILE C C 1
ATOM 6241 O O . ILE C 1 83 ? -80.186 5.099 260.581 1.00 13.74 82 ILE C O 1
ATOM 6246 N N . ASP C 1 84 ? -80.590 6.508 258.890 1.00 14.91 83 ASP C N 1
ATOM 6247 C CA . ASP C 1 84 ? -81.165 5.527 257.940 1.00 15.43 83 ASP C CA 1
ATOM 6248 C C . ASP C 1 84 ? -80.265 4.306 257.751 1.00 16.78 83 ASP C C 1
ATOM 6249 O O . ASP C 1 84 ? -79.135 4.435 257.333 1.00 15.48 83 ASP C O 1
ATOM 6254 N N . ASP C 1 85 ? -80.780 3.112 258.079 1.00 14.91 84 ASP C N 1
ATOM 6255 C CA . ASP C 1 85 ? -80.035 1.854 257.924 1.00 17.82 84 ASP C CA 1
ATOM 6256 C C . ASP C 1 85 ? -78.754 1.816 258.730 1.00 17.58 84 ASP C C 1
ATOM 6257 O O . ASP C 1 85 ? -77.894 1.001 258.482 1.00 17.60 84 ASP C O 1
ATOM 6262 N N . GLY C 1 86 ? -78.641 2.669 259.731 1.00 16.00 85 GLY C N 1
ATOM 6263 C CA . GLY C 1 86 ? -77.452 2.707 260.545 1.00 16.89 85 GLY C CA 1
ATOM 6264 C C . GLY C 1 86 ? -76.185 3.033 259.767 1.00 17.11 85 GLY C C 1
ATOM 6265 O O . GLY C 1 86 ? -75.127 2.684 260.213 1.00 18.54 85 GLY C O 1
ATOM 6266 N N . THR C 1 87 ? -76.296 3.706 258.624 1.00 16.15 86 THR C N 1
ATOM 6267 C CA . THR C 1 87 ? -75.116 3.952 257.789 1.00 16.77 86 THR C CA 1
ATOM 6268 C C . THR C 1 87 ? -75.147 5.330 257.081 1.00 15.87 86 THR C C 1
ATOM 6269 O O . THR C 1 87 ? -76.205 5.849 256.748 1.00 16.23 86 THR C O 1
ATOM 6273 N N . PHE C 1 88 ? -73.953 5.904 256.901 1.00 15.80 87 PHE C N 1
ATOM 6274 C CA . PHE C 1 88 ? -73.759 7.102 256.107 1.00 15.82 87 PHE C CA 1
ATOM 6275 C C . PHE C 1 88 ? -72.317 7.145 255.620 1.00 15.89 87 PHE C C 1
ATOM 6276 O O . PHE C 1 88 ? -71.447 6.444 256.131 1.00 15.78 87 PHE C O 1
ATOM 6284 N N . LYS C 1 89 ? -72.075 8.009 254.646 1.00 18.55 88 LYS C N 1
ATOM 6285 C CA . LYS C 1 89 ? -70.749 8.185 254.073 1.00 18.12 88 LYS C CA 1
ATOM 6286 C C . LYS C 1 89 ? -70.330 9.633 254.268 1.00 18.05 88 LYS C C 1
ATOM 6287 O O . LYS C 1 89 ? -71.069 10.533 253.913 1.00 16.16 88 LYS C O 1
ATOM 6293 N N . LEU C 1 90 ? -69.199 9.843 254.938 1.00 17.66 89 LEU C N 1
ATOM 6294 C CA . LEU C 1 90 ? -68.646 11.188 255.128 1.00 18.78 89 LEU C CA 1
ATOM 6295 C C . LEU C 1 90 ? -67.311 11.181 254.419 1.00 16.99 89 LEU C C 1
ATOM 6296 O O . LEU C 1 90 ? -66.419 10.407 254.761 1.00 17.72 89 LEU C O 1
ATOM 6301 N N . GLY C 1 91 ? -67.181 12.017 253.412 1.00 18.75 90 GLY C N 1
ATOM 6302 C CA . GLY C 1 91 ? -65.968 12.023 252.613 1.00 19.38 90 GLY C CA 1
ATOM 6303 C C . GLY C 1 91 ? -65.761 10.685 251.917 1.00 19.22 90 GLY C C 1
ATOM 6304 O O . GLY C 1 91 ? -66.621 10.219 251.172 1.00 20.96 90 GLY C O 1
ATOM 6305 N N . ASP C 1 92 ? -64.605 10.093 252.169 1.00 19.25 91 ASP C N 1
ATOM 6306 C CA . ASP C 1 92 ? -64.223 8.809 251.615 1.00 19.99 91 ASP C CA 1
ATOM 6307 C C . ASP C 1 92 ? -64.582 7.657 252.532 1.00 21.46 91 ASP C C 1
ATOM 6308 O O . ASP C 1 92 ? -64.314 6.511 252.194 1.00 21.29 91 ASP C O 1
ATOM 6313 N N . LYS C 1 93 ? -65.165 7.953 253.694 1.00 19.67 92 LYS C N 1
ATOM 6314 C CA . LYS C 1 93 ? -65.349 6.935 254.737 1.00 23.01 92 LYS C CA 1
ATOM 6315 C C . LYS C 1 93 ? -66.832 6.589 254.970 1.00 21.51 92 LYS C C 1
ATOM 6316 O O . LYS C 1 93 ? -67.654 7.468 255.171 1.00 20.09 92 LYS C O 1
ATOM 6322 N N . THR C 1 94 ? -67.137 5.294 254.934 1.00 20.91 93 THR C N 1
ATOM 6323 C CA . THR C 1 94 ? -68.482 4.778 255.197 1.00 21.13 93 THR C CA 1
ATOM 6324 C C . THR C 1 94 ? -68.558 4.320 256.631 1.00 19.89 93 THR C C 1
ATOM 6325 O O . THR C 1 94 ? -67.716 3.548 257.100 1.00 21.14 93 THR C O 1
ATOM 6329 N N . TYR C 1 95 ? -69.551 4.826 257.338 1.00 18.01 94 TYR C N 1
ATOM 6330 C CA . TYR C 1 95 ? -69.807 4.422 258.709 1.00 17.49 94 TYR C CA 1
ATOM 6331 C C . TYR C 1 95 ? -70.968 3.456 258.725 1.00 16.50 94 TYR C C 1
ATOM 6332 O O . TYR C 1 95 ? -71.943 3.661 258.014 1.00 17.97 94 TYR C O 1
ATOM 6341 N N . LYS C 1 96 ? -70.875 2.419 259.551 1.00 18.27 95 LYS C N 1
ATOM 6342 C CA . LYS C 1 96 ? -71.946 1.430 259.649 1.00 20.08 95 LYS C CA 1
ATOM 6343 C C . LYS C 1 96 ? -72.106 0.980 261.103 1.00 18.51 95 LYS C C 1
ATOM 6344 O O . LYS C 1 96 ? -71.179 0.446 261.710 1.00 19.61 95 LYS C O 1
ATOM 6350 N N . PHE C 1 97 ? -73.293 1.242 261.640 1.00 17.60 96 PHE C N 1
ATOM 6351 C CA . PHE C 1 97 ? -73.585 0.974 263.039 1.00 18.04 96 PHE C CA 1
ATOM 6352 C C . PHE C 1 97 ? -74.618 -0.130 263.143 1.00 19.32 96 PHE C C 1
ATOM 6353 O O . PHE C 1 97 ? -75.469 -0.261 262.269 1.00 18.23 96 PHE C O 1
ATOM 6361 N N . PRO C 1 98 ? -74.576 -0.890 264.225 1.00 21.31 97 PRO C N 1
ATOM 6362 C CA . PRO C 1 98 ? -75.588 -1.933 264.385 1.00 22.34 97 PRO C CA 1
ATOM 6363 C C . PRO C 1 98 ? -76.971 -1.319 264.598 1.00 23.66 97 PRO C C 1
ATOM 6364 O O . PRO C 1 98 ? -77.076 -0.278 265.234 1.00 27.34 97 PRO C O 1
ATOM 6368 N N . ILE C 1 99 ? -78.004 -1.977 264.081 1.00 17.56 98 ILE C N 1
ATOM 6369 C CA . ILE C 1 99 ? -79.374 -1.466 264.126 1.00 17.35 98 ILE C CA 1
ATOM 6370 C C . ILE C 1 99 ? -79.962 -1.580 265.541 1.00 17.54 98 ILE C C 1
ATOM 6371 O O . ILE C 1 99 ? -80.030 -2.673 266.109 1.00 19.26 98 ILE C O 1
ATOM 6376 N N . ASN C 1 100 ? -80.377 -0.456 266.108 1.00 15.63 99 ASN C N 1
ATOM 6377 C CA . ASN C 1 100 ? -81.032 -0.430 267.417 1.00 16.70 99 ASN C CA 1
ATOM 6378 C C . ASN C 1 100 ? -82.459 0.114 267.390 1.00 16.85 99 ASN C C 1
ATOM 6379 O O . ASN C 1 100 ? -83.029 0.375 268.443 1.00 17.76 99 ASN C O 1
ATOM 6384 N N . GLU C 1 101 ? -83.005 0.318 266.198 1.00 18.28 100 GLU C N 1
ATOM 6385 C CA . GLU C 1 101 ? -84.445 0.578 265.981 1.00 19.28 100 GLU C CA 1
ATOM 6386 C C . GLU C 1 101 ? -84.888 -0.415 264.919 1.00 19.74 100 GLU C C 1
ATOM 6387 O O . GLU C 1 101 ? -84.723 -0.201 263.724 1.00 17.02 100 GLU C O 1
ATOM 6393 N N . ALA C 1 102 ? -85.415 -1.538 265.379 1.00 20.28 101 ALA C N 1
ATOM 6394 C CA . ALA C 1 102 ? -85.640 -2.684 264.494 1.00 20.91 101 ALA C CA 1
ATOM 6395 C C . ALA C 1 102 ? -86.729 -2.476 263.435 1.00 22.48 101 ALA C C 1
ATOM 6396 O O . ALA C 1 102 ? -86.526 -2.784 262.246 1.00 23.92 101 ALA C O 1
ATOM 6398 N N . LYS C 1 103 ? -87.877 -1.988 263.872 1.00 24.94 102 LYS C N 1
ATOM 6399 C CA A LYS C 1 103 ? -89.072 -1.777 263.041 0.60 28.61 102 LYS C CA 1
ATOM 6400 C CA B LYS C 1 103 ? -89.035 -1.883 262.975 0.40 26.88 102 LYS C CA 1
ATOM 6401 C C . LYS C 1 103 ? -88.725 -0.993 261.769 1.00 25.91 102 LYS C C 1
ATOM 6402 O O . LYS C 1 103 ? -89.044 -1.370 260.648 1.00 27.77 102 LYS C O 1
ATOM 6413 N N . ASN C 1 104 ? -88.054 0.127 261.983 1.00 21.63 103 ASN C N 1
ATOM 6414 C CA . ASN C 1 104 ? -87.706 1.084 260.911 1.00 21.11 103 ASN C CA 1
ATOM 6415 C C . ASN C 1 104 ? -86.269 0.970 260.367 1.00 19.38 103 ASN C C 1
ATOM 6416 O O . ASN C 1 104 ? -85.877 1.728 259.495 1.00 19.58 103 ASN C O 1
ATOM 6421 N N . ASN C 1 105 ? -85.529 -0.044 260.829 1.00 19.20 104 ASN C N 1
ATOM 6422 C CA . ASN C 1 105 ? -84.163 -0.342 260.405 1.00 17.87 104 ASN C CA 1
ATOM 6423 C C . ASN C 1 105 ? -83.214 0.856 260.447 1.00 17.56 104 ASN C C 1
ATOM 6424 O O . ASN C 1 105 ? -82.614 1.235 259.445 1.00 16.56 104 ASN C O 1
ATOM 6429 N N . ASN C 1 106 ? -83.112 1.449 261.621 1.00 16.46 105 ASN C N 1
ATOM 6430 C CA . ASN C 1 106 ? -82.265 2.650 261.847 1.00 18.28 105 ASN C CA 1
ATOM 6431 C C . ASN C 1 106 ? -81.322 2.472 263.017 1.00 17.50 105 ASN C C 1
ATOM 6432 O O . ASN C 1 106 ? -81.566 1.627 263.909 1.00 15.07 105 ASN C O 1
ATOM 6437 N N . TYR C 1 107 ? -80.272 3.300 263.066 1.00 16.69 106 TYR C N 1
ATOM 6438 C CA . TYR C 1 107 ? -79.569 3.552 264.330 1.00 13.34 106 TYR C CA 1
ATOM 6439 C C . TYR C 1 107 ? -80.195 4.831 264.927 1.00 15.79 106 TYR C C 1
ATOM 6440 O O . TYR C 1 107 ? -80.439 5.793 264.196 1.00 14.31 106 TYR C O 1
ATOM 6449 N N . ILE C 1 108 ? -80.423 4.847 266.237 1.00 13.88 107 ILE C N 1
ATOM 6450 C CA . ILE C 1 108 ? -81.140 5.957 266.881 1.00 13.51 107 ILE C CA 1
ATOM 6451 C C . ILE C 1 108 ? -80.438 6.366 268.181 1.00 13.77 107 ILE C C 1
ATOM 6452 O O . ILE C 1 108 ? -79.953 5.528 268.911 1.00 13.36 107 ILE C O 1
ATOM 6457 N N . HIS C 1 109 ? -80.336 7.677 268.410 1.00 12.43 108 HIS C N 1
ATOM 6458 C CA . HIS C 1 109 ? -80.026 8.301 269.718 1.00 13.49 108 HIS C CA 1
ATOM 6459 C C . HIS C 1 109 ? -78.623 8.208 270.309 1.00 13.44 108 HIS C C 1
ATOM 6460 O O . HIS C 1 109 ? -78.232 9.083 271.106 1.00 13.87 108 HIS C O 1
ATOM 6467 N N . GLY C 1 110 ? -77.876 7.174 269.950 1.00 13.29 109 GLY C N 1
ATOM 6468 C CA . GLY C 1 110 ? -76.540 6.963 270.495 1.00 13.53 109 GLY C CA 1
ATOM 6469 C C . GLY C 1 110 ? -76.536 6.213 271.815 1.00 14.21 109 GLY C C 1
ATOM 6470 O O . GLY C 1 110 ? -77.576 5.807 272.305 1.00 15.23 109 GLY C O 1
ATOM 6471 N N . PHE C 1 111 ? -75.347 6.049 272.391 1.00 14.54 110 PHE C N 1
ATOM 6472 C CA . PHE C 1 111 ? -75.161 5.229 273.593 1.00 17.32 110 PHE C CA 1
ATOM 6473 C C . PHE C 1 111 ? -74.703 6.059 274.799 1.00 15.58 110 PHE C C 1
ATOM 6474 O O . PHE C 1 111 ? -74.747 5.581 275.946 1.00 14.79 110 PHE C O 1
ATOM 6482 N N . ILE C 1 112 ? -74.264 7.297 274.580 1.00 12.38 111 ILE C N 1
ATOM 6483 C CA . ILE C 1 112 ? -73.750 8.072 275.713 1.00 12.72 111 ILE C CA 1
ATOM 6484 C C . ILE C 1 112 ? -74.828 8.337 276.777 1.00 13.88 111 ILE C C 1
ATOM 6485 O O . ILE C 1 112 ? -74.483 8.446 277.962 1.00 13.64 111 ILE C O 1
ATOM 6490 N N . LYS C 1 113 ? -76.104 8.379 276.368 1.00 12.68 112 LYS C N 1
ATOM 6491 C CA . LYS C 1 113 ? -77.236 8.549 277.290 1.00 11.26 112 LYS C CA 1
ATOM 6492 C C . LYS C 1 113 ? -77.400 7.351 278.251 1.00 14.30 112 LYS C C 1
ATOM 6493 O O . LYS C 1 113 ? -77.957 7.520 279.313 1.00 13.00 112 LYS C O 1
ATOM 6499 N N . ASN C 1 114 ? -76.852 6.194 277.875 1.00 13.97 113 ASN C N 1
ATOM 6500 C CA . ASN C 1 114 ? -76.972 4.933 278.643 1.00 18.00 113 ASN C CA 1
ATOM 6501 C C . ASN C 1 114 ? -75.717 4.622 279.420 1.00 18.74 113 ASN C C 1
ATOM 6502 O O . ASN C 1 114 ? -75.702 3.663 280.184 1.00 22.43 113 ASN C O 1
ATOM 6507 N N . SER C 1 115 ? -74.653 5.392 279.199 1.00 18.31 114 SER C N 1
ATOM 6508 C CA . SER C 1 115 ? -73.311 5.061 279.689 1.00 17.02 114 SER C CA 1
ATOM 6509 C C . SER C 1 115 ? -72.941 5.777 280.974 1.00 18.14 114 SER C C 1
ATOM 6510 O O . SER C 1 115 ? -73.564 6.761 281.353 1.00 13.74 114 SER C O 1
ATOM 6513 N N . LYS C 1 116 ? -71.919 5.257 281.655 1.00 17.15 115 LYS C N 1
ATOM 6514 C CA . LYS C 1 116 ? -71.393 5.873 282.873 1.00 17.03 115 LYS C CA 1
ATOM 6515 C C . LYS C 1 116 ? -70.549 7.083 282.528 1.00 17.36 115 LYS C C 1
ATOM 6516 O O . LYS C 1 116 ? -69.666 7.003 281.693 1.00 18.10 115 LYS C O 1
ATOM 6522 N N . TRP C 1 117 ? -70.854 8.215 283.152 1.00 15.42 116 TRP C N 1
ATOM 6523 C CA . TRP C 1 117 ? -70.017 9.407 283.087 1.00 13.93 116 TRP C CA 1
ATOM 6524 C C . TRP C 1 117 ? -69.297 9.621 284.396 1.00 17.12 116 TRP C C 1
ATOM 6525 O O . TRP C 1 117 ? -69.767 9.176 285.434 1.00 20.01 116 TRP C O 1
ATOM 6536 N N . THR C 1 118 ? -68.173 10.316 284.358 1.00 13.71 117 THR C N 1
ATOM 6537 C CA A THR C 1 118 ? -67.439 10.575 285.576 0.60 15.77 117 THR C CA 1
ATOM 6538 C CA B THR C 1 118 ? -67.355 10.583 285.524 0.40 15.35 117 THR C CA 1
ATOM 6539 C C . THR C 1 118 ? -67.646 12.009 286.032 1.00 16.32 117 THR C C 1
ATOM 6540 O O . THR C 1 118 ? -67.822 12.918 285.230 1.00 16.27 117 THR C O 1
ATOM 6547 N N . VAL C 1 119 ? -67.675 12.216 287.343 1.00 15.84 118 VAL C N 1
ATOM 6548 C CA . VAL C 1 119 ? -67.835 13.577 287.897 1.00 15.77 118 VAL C CA 1
ATOM 6549 C C . VAL C 1 119 ? -66.498 14.312 287.859 1.00 19.07 118 VAL C C 1
ATOM 6550 O O . VAL C 1 119 ? -65.523 13.857 288.432 1.00 21.14 118 VAL C O 1
ATOM 6554 N N . HIS C 1 120 ? -66.470 15.429 287.146 1.00 17.25 119 HIS C N 1
ATOM 6555 C CA . HIS C 1 120 ? -65.300 16.274 286.972 1.00 19.44 119 HIS C CA 1
ATOM 6556 C C . HIS C 1 120 ? -65.271 17.440 287.974 1.00 22.49 119 HIS C C 1
ATOM 6557 O O . HIS C 1 120 ? -64.196 17.802 288.452 1.00 20.53 119 HIS C O 1
ATOM 6564 N N . LYS C 1 121 ? -66.443 17.992 288.330 1.00 20.14 120 LYS C N 1
ATOM 6565 C CA . LYS C 1 121 ? -66.557 19.112 289.287 1.00 20.43 120 LYS C CA 1
ATOM 6566 C C . LYS C 1 121 ? -67.857 18.968 290.104 1.00 19.85 120 LYS C C 1
ATOM 6567 O O . LYS C 1 121 ? -68.895 18.578 289.558 1.00 16.30 120 LYS C O 1
ATOM 6573 N N . LYS C 1 122 ? -67.827 19.275 291.406 1.00 21.00 121 LYS C N 1
ATOM 6574 C CA . LYS C 1 122 ? -69.057 19.247 292.249 1.00 18.85 121 LYS C CA 1
ATOM 6575 C C . LYS C 1 122 ? -68.829 20.147 293.450 1.00 23.49 121 LYS C C 1
ATOM 6576 O O . LYS C 1 122 ? -68.404 19.687 294.509 1.00 22.07 121 LYS C O 1
ATOM 6582 N N . LYS C 1 123 ? -69.081 21.442 293.255 1.00 23.45 122 LYS C N 1
ATOM 6583 C CA . LYS C 1 123 ? -68.768 22.468 294.247 1.00 25.41 122 LYS C CA 1
ATOM 6584 C C . LYS C 1 123 ? -69.735 23.652 294.195 1.00 26.18 122 LYS C C 1
ATOM 6585 O O . LYS C 1 123 ? -70.399 23.891 293.183 1.00 26.30 122 LYS C O 1
ATOM 6591 N N . ILE C 1 124 ? -69.780 24.402 295.290 1.00 23.59 123 ILE C N 1
ATOM 6592 C CA . ILE C 1 124 ? -70.415 25.705 295.306 1.00 26.03 123 ILE C CA 1
ATOM 6593 C C . ILE C 1 124 ? -69.387 26.703 294.831 1.00 30.24 123 ILE C C 1
ATOM 6594 O O . ILE C 1 124 ? -68.226 26.624 295.215 1.00 34.44 123 ILE C O 1
ATOM 6599 N N . ASP C 1 125 ? -69.809 27.662 294.020 1.00 33.16 124 ASP C N 1
ATOM 6600 C CA . ASP C 1 125 ? -68.922 28.707 293.528 1.00 36.38 124 ASP C CA 1
ATOM 6601 C C . ASP C 1 125 ? -69.693 30.020 293.570 1.00 34.65 124 ASP C C 1
ATOM 6602 O O . ASP C 1 125 ? -70.595 30.253 292.762 1.00 31.20 124 ASP C O 1
ATOM 6607 N N . GLN C 1 126 ? -69.325 30.875 294.518 1.00 35.60 125 GLN C N 1
ATOM 6608 C CA . GLN C 1 126 ? -70.044 32.117 294.796 1.00 35.89 125 GLN C CA 1
ATOM 6609 C C . GLN C 1 126 ? -71.493 31.775 295.188 1.00 34.10 125 GLN C C 1
ATOM 6610 O O . GLN C 1 126 ? -71.679 31.065 296.180 1.00 36.56 125 GLN C O 1
ATOM 6616 N N . ASP C 1 127 ? -72.501 32.242 294.446 1.00 28.14 126 ASP C N 1
ATOM 6617 C CA . ASP C 1 127 ? -73.889 31.904 294.766 1.00 27.63 126 ASP C CA 1
ATOM 6618 C C . ASP C 1 127 ? -74.487 30.896 293.770 1.00 23.12 126 ASP C C 1
ATOM 6619 O O . ASP C 1 127 ? -75.699 30.871 293.535 1.00 22.50 126 ASP C O 1
ATOM 6624 N N . LYS C 1 128 ? -73.623 30.076 293.191 1.00 20.86 127 LYS C N 1
ATOM 6625 C CA . LYS C 1 128 ? -74.045 29.053 292.225 1.00 19.63 127 LYS C CA 1
ATOM 6626 C C . LYS C 1 128 ? -73.594 27.677 292.668 1.00 18.48 127 LYS C C 1
ATOM 6627 O O . LYS C 1 128 ? -72.577 27.551 293.361 1.00 17.84 127 LYS C O 1
ATOM 6633 N N . ALA C 1 129 ? -74.347 26.645 292.273 1.00 17.61 128 ALA C N 1
ATOM 6634 C CA . ALA C 1 129 ? -73.898 25.264 292.418 1.00 16.19 128 ALA C CA 1
ATOM 6635 C C . ALA C 1 129 ? -73.437 24.752 291.027 1.00 17.92 128 ALA C C 1
ATOM 6636 O O . ALA C 1 129 ? -74.192 24.827 290.058 1.00 16.59 128 ALA C O 1
ATOM 6638 N N . LEU C 1 130 ? -72.197 24.267 290.965 1.00 15.61 129 LEU C N 1
ATOM 6639 C CA A LEU C 1 130 ? -71.575 23.808 289.717 0.60 17.05 129 LEU C CA 1
ATOM 6640 C CA B LEU C 1 130 ? -71.573 23.803 289.722 0.40 16.08 129 LEU C CA 1
ATOM 6641 C C . LEU C 1 130 ? -71.331 22.295 289.745 1.00 17.31 129 LEU C C 1
ATOM 6642 O O . LEU C 1 130 ? -70.646 21.763 290.665 1.00 16.29 129 LEU C O 1
ATOM 6651 N N . VAL C 1 131 ? -71.903 21.582 288.757 1.00 13.72 130 VAL C N 1
ATOM 6652 C CA . VAL C 1 131 ? -71.702 20.152 288.645 1.00 13.24 130 VAL C CA 1
ATOM 6653 C C . VAL C 1 131 ? -71.325 19.872 287.188 1.00 13.12 130 VAL C C 1
ATOM 6654 O O . VAL C 1 131 ? -72.051 20.279 286.273 1.00 14.39 130 VAL C O 1
ATOM 6658 N N . GLU C 1 132 ? -70.160 19.254 286.969 1.00 14.04 131 GLU C N 1
ATOM 6659 C CA . GLU C 1 132 ? -69.700 18.868 285.603 1.00 14.83 131 GLU C CA 1
ATOM 6660 C C . GLU C 1 132 ? -69.407 17.374 285.547 1.00 12.61 131 GLU C C 1
ATOM 6661 O O . GLU C 1 132 ? -68.780 16.804 286.475 1.00 12.73 131 GLU C O 1
ATOM 6667 N N . VAL C 1 133 ? -69.865 16.749 284.467 1.00 12.31 132 VAL C N 1
ATOM 6668 C CA . VAL C 1 133 ? -69.626 15.335 284.195 1.00 11.35 132 VAL C CA 1
ATOM 6669 C C . VAL C 1 133 ? -69.000 15.193 282.820 1.00 11.45 132 VAL C C 1
ATOM 6670 O O . VAL C 1 133 ? -69.281 16.010 281.913 1.00 10.55 132 VAL C O 1
ATOM 6674 N N . VAL C 1 134 ? -68.148 14.179 282.674 1.00 14.02 133 VAL C N 1
ATOM 6675 C CA A VAL C 1 134 ? -67.453 13.955 281.406 0.60 14.09 133 VAL C CA 1
ATOM 6676 C CA B VAL C 1 134 ? -67.370 13.950 281.469 0.40 13.80 133 VAL C CA 1
ATOM 6677 C C . VAL C 1 134 ? -67.556 12.511 280.975 1.00 13.61 133 VAL C C 1
ATOM 6678 O O . VAL C 1 134 ? -67.667 11.598 281.801 1.00 14.46 133 VAL C O 1
ATOM 6685 N N . PHE C 1 135 ? -67.542 12.306 279.648 1.00 13.87 134 PHE C N 1
ATOM 6686 C CA . PHE C 1 135 ? -67.534 10.985 279.082 1.00 14.63 134 PHE C CA 1
ATOM 6687 C C . PHE C 1 135 ? -66.337 10.869 278.133 1.00 16.75 134 PHE C C 1
ATOM 6688 O O . PHE C 1 135 ? -66.215 11.641 277.196 1.00 15.11 134 PHE C O 1
ATOM 6696 N N . ASP C 1 136 ? -65.457 9.918 278.413 1.00 15.89 135 ASP C N 1
ATOM 6697 C CA . ASP C 1 136 ? -64.226 9.725 277.622 1.00 18.58 135 ASP C CA 1
ATOM 6698 C C . ASP C 1 136 ? -64.444 8.503 276.753 1.00 18.97 135 ASP C C 1
ATOM 6699 O O . ASP C 1 136 ? -64.694 7.418 277.273 1.00 17.39 135 ASP C O 1
ATOM 6704 N N . PHE C 1 137 ? -64.388 8.681 275.436 1.00 17.63 136 PHE C N 1
ATOM 6705 C CA . PHE C 1 137 ? -64.580 7.605 274.503 1.00 17.12 136 PHE C CA 1
ATOM 6706 C C . PHE C 1 137 ? -63.175 7.297 273.993 1.00 18.39 136 PHE C C 1
ATOM 6707 O O . PHE C 1 137 ? -62.557 8.143 273.339 1.00 16.22 136 PHE C O 1
ATOM 6715 N N . THR C 1 138 ? -62.664 6.122 274.350 1.00 20.07 137 THR C N 1
ATOM 6716 C CA . THR C 1 138 ? -61.291 5.725 274.021 1.00 22.60 137 THR C CA 1
ATOM 6717 C C . THR C 1 138 ? -61.246 4.564 273.023 1.00 21.61 137 THR C C 1
ATOM 6718 O O . THR C 1 138 ? -62.250 3.898 272.753 1.00 20.59 137 THR C O 1
ATOM 6722 N N . LYS C 1 139 ? -60.065 4.300 272.472 1.00 22.72 138 LYS C N 1
ATOM 6723 C CA . LYS C 1 139 ? -59.879 3.146 271.571 1.00 25.59 138 LYS C CA 1
ATOM 6724 C C . LYS C 1 139 ? -60.281 1.796 272.203 1.00 27.37 138 LYS C C 1
ATOM 6725 O O . LYS C 1 139 ? -60.521 0.818 271.489 1.00 27.99 138 LYS C O 1
ATOM 6731 N N . GLU C 1 140 ? -60.342 1.763 273.529 1.00 26.82 139 GLU C N 1
ATOM 6732 C CA . GLU C 1 140 ? -60.681 0.565 274.290 1.00 32.37 139 GLU C CA 1
ATOM 6733 C C . GLU C 1 140 ? -62.182 0.318 274.357 1.00 30.64 139 GLU C C 1
ATOM 6734 O O . GLU C 1 140 ? -62.612 -0.784 274.686 1.00 31.16 139 GLU C O 1
ATOM 6740 N N . ASN C 1 141 ? -62.987 1.333 274.060 1.00 26.56 140 ASN C N 1
ATOM 6741 C CA . ASN C 1 141 ? -64.424 1.165 274.061 1.00 24.50 140 ASN C CA 1
ATOM 6742 C C . ASN C 1 141 ? -64.882 0.144 273.022 1.00 26.10 140 ASN C C 1
ATOM 6743 O O . ASN C 1 141 ? -64.396 0.142 271.889 1.00 24.92 140 ASN C O 1
ATOM 6748 N N . GLU C 1 142 ? -65.852 -0.687 273.407 1.00 27.92 141 GLU C N 1
ATOM 6749 C CA A GLU C 1 142 ? -66.430 -1.702 272.513 0.60 29.95 141 GLU C CA 1
ATOM 6750 C CA B GLU C 1 142 ? -66.416 -1.693 272.505 0.40 28.97 141 GLU C CA 1
ATOM 6751 C C . GLU C 1 142 ? -67.077 -1.098 271.249 1.00 28.55 141 GLU C C 1
ATOM 6752 O O . GLU C 1 142 ? -67.240 -1.780 270.252 1.00 29.50 141 GLU C O 1
ATOM 6763 N N . ALA C 1 143 ? -67.454 0.179 271.301 1.00 23.46 142 ALA C N 1
ATOM 6764 C CA . ALA C 1 143 ? -68.095 0.850 270.179 1.00 22.47 142 ALA C CA 1
ATOM 6765 C C . ALA C 1 143 ? -67.099 1.491 269.217 1.00 20.73 142 ALA C C 1
ATOM 6766 O O . ALA C 1 143 ? -67.479 1.940 268.136 1.00 20.58 142 ALA C O 1
ATOM 6768 N N . TYR C 1 144 ? -65.840 1.578 269.621 1.00 21.61 143 TYR C N 1
ATOM 6769 C CA . TYR C 1 144 ? -64.825 2.282 268.813 1.00 20.53 143 TYR C CA 1
ATOM 6770 C C . TYR C 1 144 ? -64.693 1.654 267.443 1.00 21.28 143 TYR C C 1
ATOM 6771 O O . TYR C 1 144 ? -64.515 2.361 266.459 1.00 19.85 143 TYR C O 1
ATOM 6780 N N . LYS C 1 145 ? -64.840 0.331 267.365 1.00 22.51 144 LYS C N 1
ATOM 6781 C CA A LYS C 1 145 ? -64.754 -0.373 266.080 0.60 24.22 144 LYS C CA 1
ATOM 6782 C CA B LYS C 1 145 ? -64.748 -0.371 266.082 0.40 23.93 144 LYS C CA 1
ATOM 6783 C C . LYS C 1 145 ? -65.765 0.144 265.056 1.00 23.97 144 LYS C C 1
ATOM 6784 O O . LYS C 1 145 ? -65.547 0.026 263.856 1.00 23.59 144 LYS C O 1
ATOM 6795 N N . TYR C 1 146 ? -66.873 0.711 265.531 1.00 21.79 145 TYR C N 1
ATOM 6796 C CA . TYR C 1 146 ? -67.933 1.254 264.675 1.00 20.10 145 TYR C CA 1
ATOM 6797 C C . TYR C 1 146 ? -67.790 2.769 264.411 1.00 20.47 145 TYR C C 1
ATOM 6798 O O . TYR C 1 146 ? -68.284 3.280 263.405 1.00 20.08 145 TYR C O 1
ATOM 6807 N N . PHE C 1 147 ? -67.170 3.460 265.356 1.00 18.69 146 PHE C N 1
ATOM 6808 C CA . PHE C 1 147 ? -67.007 4.910 265.298 1.00 18.46 146 PHE C CA 1
ATOM 6809 C C . PHE C 1 147 ? -65.609 5.238 265.800 1.00 18.67 146 PHE C C 1
ATOM 6810 O O . PHE C 1 147 ? -65.371 5.538 266.997 1.00 16.50 146 PHE C O 1
ATOM 6818 N N . SER C 1 148 ? -64.644 5.154 264.901 1.00 15.83 147 SER C N 1
ATOM 6819 C CA . SER C 1 148 ? -63.258 5.165 265.335 1.00 18.79 147 SER C CA 1
ATOM 6820 C C . SER C 1 148 ? -62.721 6.582 265.508 1.00 19.66 147 SER C C 1
ATOM 6821 O O . SER C 1 148 ? -61.780 6.983 264.823 1.00 18.64 147 SER C O 1
ATOM 6824 N N . HIS C 1 149 ? -63.317 7.333 266.432 1.00 17.16 148 HIS C N 1
ATOM 6825 C CA . HIS C 1 149 ? -62.869 8.661 266.743 1.00 17.53 148 HIS C CA 1
ATOM 6826 C C . HIS C 1 149 ? -62.877 8.797 268.241 1.00 18.38 148 HIS C C 1
ATOM 6827 O O . HIS C 1 149 ? -63.940 8.758 268.853 1.00 18.32 148 HIS C O 1
ATOM 6834 N N . GLU C 1 150 ? -61.706 8.930 268.844 1.00 19.54 149 GLU C N 1
ATOM 6835 C CA . GLU C 1 150 ? -61.648 9.255 270.264 1.00 17.21 149 GLU C CA 1
ATOM 6836 C C . GLU C 1 150 ? -62.267 10.634 270.467 1.00 15.82 149 GLU C C 1
ATOM 6837 O O . GLU C 1 150 ? -62.089 11.532 269.650 1.00 16.87 149 GLU C O 1
ATOM 6843 N N . PHE C 1 151 ? -62.986 10.803 271.570 1.00 15.25 150 PHE C N 1
ATOM 6844 C CA . PHE C 1 151 ? -63.575 12.089 271.897 1.00 12.95 150 PHE C CA 1
ATOM 6845 C C . PHE C 1 151 ? -63.835 12.203 273.389 1.00 16.09 150 PHE C C 1
ATOM 6846 O O . PHE C 1 151 ? -63.812 11.207 274.105 1.00 15.99 150 PHE C O 1
ATOM 6854 N N . GLN C 1 152 ? -64.084 13.426 273.850 1.00 15.08 151 GLN C N 1
ATOM 6855 C CA . GLN C 1 152 ? -64.559 13.636 275.200 1.00 15.77 151 GLN C CA 1
ATOM 6856 C C . GLN C 1 152 ? -65.758 14.572 275.158 1.00 15.26 151 GLN C C 1
ATOM 6857 O O . GLN C 1 152 ? -65.687 15.678 274.584 1.00 14.51 151 GLN C O 1
ATOM 6863 N N . PHE C 1 153 ? -66.849 14.111 275.762 1.00 13.16 152 PHE C N 1
ATOM 6864 C CA . PHE C 1 153 ? -68.063 14.871 275.961 1.00 11.99 152 PHE C CA 1
ATOM 6865 C C . PHE C 1 153 ? -68.082 15.425 277.386 1.00 14.41 152 PHE C C 1
ATOM 6866 O O . PHE C 1 153 ? -67.583 14.792 278.318 1.00 13.72 152 PHE C O 1
ATOM 6874 N N . LYS C 1 154 ? -68.636 16.615 277.543 1.00 13.40 153 LYS C N 1
ATOM 6875 C CA . LYS C 1 154 ? -68.771 17.224 278.852 1.00 12.92 153 LYS C CA 1
ATOM 6876 C C . LYS C 1 154 ? -70.119 17.928 278.951 1.00 11.18 153 LYS C C 1
ATOM 6877 O O . LYS C 1 154 ? -70.563 18.608 278.019 1.00 11.10 153 LYS C O 1
ATOM 6883 N N . LEU C 1 155 ? -70.795 17.704 280.082 1.00 12.63 154 LEU C N 1
ATOM 6884 C CA . LEU C 1 155 ? -72.000 18.441 280.447 1.00 13.10 154 LEU C CA 1
ATOM 6885 C C . LEU C 1 155 ? -71.667 19.266 281.681 1.00 11.95 154 LEU C C 1
ATOM 6886 O O . LEU C 1 155 ? -71.243 18.744 282.690 1.00 12.68 154 LEU C O 1
ATOM 6891 N N . SER C 1 156 ? -71.774 20.570 281.533 1.00 11.16 155 SER C N 1
ATOM 6892 C CA A SER C 1 156 ? -71.448 21.499 282.605 0.60 13.12 155 SER C CA 1
ATOM 6893 C CA B SER C 1 156 ? -71.442 21.505 282.600 0.40 12.88 155 SER C CA 1
ATOM 6894 C C . SER C 1 156 ? -72.711 22.223 283.035 1.00 13.21 155 SER C C 1
ATOM 6895 O O . SER C 1 156 ? -73.283 22.994 282.266 1.00 14.38 155 SER C O 1
ATOM 6900 N N . TYR C 1 157 ? -73.128 21.968 284.269 1.00 12.39 156 TYR C N 1
ATOM 6901 C CA . TYR C 1 157 ? -74.368 22.508 284.806 1.00 12.10 156 TYR C CA 1
ATOM 6902 C C . TYR C 1 157 ? -74.092 23.551 285.886 1.00 13.89 156 TYR C C 1
ATOM 6903 O O . TYR C 1 157 ? -73.306 23.318 286.814 1.00 14.79 156 TYR C O 1
ATOM 6912 N N . GLU C 1 158 ? -74.729 24.701 285.753 1.00 12.75 157 GLU C N 1
ATOM 6913 C CA A GLU C 1 158 ? -74.615 25.783 286.732 0.60 13.08 157 GLU C CA 1
ATOM 6914 C CA B GLU C 1 158 ? -74.621 25.760 286.745 0.40 12.77 157 GLU C CA 1
ATOM 6915 C C . GLU C 1 158 ? -76.035 26.093 287.178 1.00 13.91 157 GLU C C 1
ATOM 6916 O O . GLU C 1 158 ? -76.862 26.490 286.353 1.00 13.17 157 GLU C O 1
ATOM 6927 N N . LEU C 1 159 ? -76.300 25.932 288.466 1.00 13.44 158 LEU C N 1
ATOM 6928 C CA . LEU C 1 159 ? -77.600 26.229 289.024 1.00 11.74 158 LEU C CA 1
ATOM 6929 C C . LEU C 1 159 ? -77.477 27.521 289.825 1.00 14.98 158 LEU C C 1
ATOM 6930 O O . LEU C 1 159 ? -76.519 27.699 290.586 1.00 13.35 158 LEU C O 1
ATOM 6935 N N . SER C 1 160 ? -78.448 28.409 289.668 1.00 12.71 159 SER C N 1
ATOM 6936 C CA . SER C 1 160 ? -78.443 29.712 290.324 1.00 16.64 159 SER C CA 1
ATOM 6937 C C . SER C 1 160 ? -79.870 30.243 290.415 1.00 17.62 159 SER C C 1
ATOM 6938 O O . SER C 1 160 ? -80.816 29.579 289.978 1.00 14.94 159 SER C O 1
ATOM 6941 N N . SER C 1 161 ? -80.037 31.459 290.946 1.00 20.29 160 SER C N 1
ATOM 6942 C CA . SER C 1 161 ? -81.355 32.067 290.983 1.00 19.88 160 SER C CA 1
ATOM 6943 C C . SER C 1 161 ? -81.905 32.251 289.566 1.00 21.13 160 SER C C 1
ATOM 6944 O O . SER C 1 161 ? -83.095 32.458 289.397 1.00 20.16 160 SER C O 1
ATOM 6947 N N . LYS C 1 162 ? -81.045 32.183 288.546 1.00 19.55 161 LYS C N 1
ATOM 6948 C CA . LYS C 1 162 ? -81.464 32.297 287.153 1.00 17.87 161 LYS C CA 1
ATOM 6949 C C . LYS C 1 162 ? -81.941 30.965 286.536 1.00 17.95 161 LYS C C 1
ATOM 6950 O O . LYS C 1 162 ? -82.415 30.924 285.399 1.00 18.93 161 LYS C O 1
ATOM 6956 N N . GLY C 1 163 ? -81.822 29.888 287.304 1.00 16.18 162 GLY C N 1
ATOM 6957 C CA . GLY C 1 163 ? -82.247 28.569 286.862 1.00 15.44 162 GLY C CA 1
ATOM 6958 C C . GLY C 1 163 ? -81.021 27.736 286.539 1.00 12.26 162 GLY C C 1
ATOM 6959 O O . GLY C 1 163 ? -79.924 27.975 287.081 1.00 13.88 162 GLY C O 1
ATOM 6960 N N . LEU C 1 164 ? -81.232 26.741 285.697 1.00 10.39 163 LEU C N 1
ATOM 6961 C CA . LEU C 1 164 ? -80.183 25.794 285.327 1.00 11.66 163 LEU C CA 1
ATOM 6962 C C . LEU C 1 164 ? -79.625 26.201 283.991 1.00 10.96 163 LEU C C 1
ATOM 6963 O O . LEU C 1 164 ? -80.366 26.333 283.022 1.00 13.94 163 LEU C O 1
ATOM 6968 N N . LYS C 1 165 ? -78.319 26.397 283.942 1.00 11.05 164 LYS C N 1
ATOM 6969 C CA . LYS C 1 165 ? -77.626 26.539 282.671 1.00 9.81 164 LYS C CA 1
ATOM 6970 C C . LYS C 1 165 ? -76.850 25.278 282.353 1.00 10.98 164 LYS C C 1
ATOM 6971 O O . LYS C 1 165 ? -76.111 24.757 283.205 1.00 13.35 164 LYS C O 1
ATOM 6977 N N . GLN C 1 166 ? -76.962 24.836 281.107 1.00 10.60 165 GLN C N 1
ATOM 6978 C CA . GLN C 1 166 ? -76.414 23.591 280.644 1.00 9.06 165 GLN C CA 1
ATOM 6979 C C . GLN C 1 166 ? -75.459 23.933 279.488 1.00 9.99 165 GLN C C 1
ATOM 6980 O O . GLN C 1 166 ? -75.907 24.453 278.452 1.00 11.29 165 GLN C O 1
ATOM 6986 N N . THR C 1 167 ? -74.161 23.667 279.680 1.00 10.65 166 THR C N 1
ATOM 6987 C CA . THR C 1 167 ? -73.177 23.855 278.602 1.00 12.79 166 THR C CA 1
ATOM 6988 C C . THR C 1 167 ? -72.701 22.482 278.184 1.00 11.46 166 THR C C 1
ATOM 6989 O O . THR C 1 167 ? -72.056 21.776 278.966 1.00 12.83 166 THR C O 1
ATOM 6993 N N . THR C 1 168 ? -73.061 22.087 276.963 1.00 11.18 167 THR C N 1
ATOM 6994 C CA . THR C 1 168 ? -72.720 20.788 276.425 1.00 10.39 167 THR C CA 1
ATOM 6995 C C . THR C 1 168 ? -71.565 20.979 275.459 1.00 11.68 167 THR C C 1
ATOM 6996 O O . THR C 1 168 ? -71.642 21.833 274.609 1.00 11.05 167 THR C O 1
ATOM 7000 N N . SER C 1 169 ? -70.512 20.188 275.586 1.00 12.04 168 SER C N 1
ATOM 7001 C CA . SER C 1 169 ? -69.419 20.275 274.634 1.00 13.74 168 SER C CA 1
ATOM 7002 C C . SER C 1 169 ? -68.848 18.927 274.294 1.00 12.21 168 SER C C 1
ATOM 7003 O O . SER C 1 169 ? -68.972 17.966 275.059 1.00 10.53 168 SER C O 1
ATOM 7006 N N . VAL C 1 170 ? -68.179 18.871 273.149 1.00 12.88 169 VAL C N 1
ATOM 7007 C CA . VAL C 1 170 ? -67.480 17.655 272.739 1.00 12.54 169 VAL C CA 1
ATOM 7008 C C . VAL C 1 170 ? -66.258 18.099 271.966 1.00 15.47 169 VAL C C 1
ATOM 7009 O O . VAL C 1 170 ? -66.332 19.059 271.221 1.00 14.81 169 VAL C O 1
ATOM 7013 N N . VAL C 1 171 ? -65.139 17.418 272.184 1.00 14.05 170 VAL C N 1
ATOM 7014 C CA . VAL C 1 171 ? -63.893 17.666 271.443 1.00 13.39 170 VAL C CA 1
ATOM 7015 C C . VAL C 1 171 ? -63.490 16.386 270.701 1.00 14.51 170 VAL C C 1
ATOM 7016 O O . VAL C 1 171 ? -63.618 15.281 271.216 1.00 15.12 170 VAL C O 1
ATOM 7020 N N . ASN C 1 172 ? -63.094 16.555 269.449 1.00 17.21 171 ASN C N 1
ATOM 7021 C CA . ASN C 1 172 ? -62.613 15.469 268.599 1.00 15.94 171 ASN C CA 1
ATOM 7022 C C . ASN C 1 172 ? -61.159 15.240 268.956 1.00 16.98 171 ASN C C 1
ATOM 7023 O O . ASN C 1 172 ? -60.329 16.128 268.773 1.00 16.73 171 ASN C O 1
ATOM 7028 N N . LEU C 1 173 ? -60.865 14.066 269.488 1.00 17.30 172 LEU C N 1
ATOM 7029 C CA . LEU C 1 173 ? -59.497 13.714 269.867 1.00 19.09 172 LEU C CA 1
ATOM 7030 C C . LEU C 1 173 ? -58.880 12.742 268.871 1.00 19.62 172 LEU C C 1
ATOM 7031 O O . LEU C 1 173 ? -57.821 12.149 269.128 1.00 21.04 172 LEU C O 1
ATOM 7036 N N . SER C 1 174 ? -59.530 12.583 267.725 1.00 18.93 173 SER C N 1
ATOM 7037 C CA . SER C 1 174 ? -59.005 11.731 266.663 1.00 17.66 173 SER C CA 1
ATOM 7038 C C . SER C 1 174 ? -58.174 12.553 265.661 1.00 22.81 173 SER C C 1
ATOM 7039 O O . SER C 1 174 ? -58.160 13.781 265.707 1.00 24.47 173 SER C O 1
ATOM 7042 N N . SER C 1 175 ? -57.514 11.861 264.736 1.00 22.55 174 SER C N 1
ATOM 7043 C CA . SER C 1 175 ? -56.728 12.523 263.699 1.00 23.78 174 SER C CA 1
ATOM 7044 C C . SER C 1 175 ? -57.525 12.674 262.386 1.00 23.08 174 SER C C 1
ATOM 7045 O O . SER C 1 175 ? -56.973 13.069 261.381 1.00 20.86 174 SER C O 1
ATOM 7048 N N . GLU C 1 176 ? -58.830 12.393 262.392 1.00 20.16 175 GLU C N 1
ATOM 7049 C CA . GLU C 1 176 ? -59.701 12.584 261.201 1.00 21.11 175 GLU C CA 1
ATOM 7050 C C . GLU C 1 176 ? -60.892 13.487 261.530 1.00 21.22 175 GLU C C 1
ATOM 7051 O O . GLU C 1 176 ? -61.180 13.684 262.703 1.00 20.14 175 GLU C O 1
ATOM 7057 N N . GLU C 1 177 ? -61.560 14.045 260.514 1.00 20.39 176 GLU C N 1
ATOM 7058 C CA . GLU C 1 177 ? -62.790 14.825 260.731 1.00 19.36 176 GLU C CA 1
ATOM 7059 C C . GLU C 1 177 ? -63.861 13.925 261.353 1.00 17.86 176 GLU C C 1
ATOM 7060 O O . GLU C 1 177 ? -64.106 12.811 260.879 1.00 17.28 176 GLU C O 1
ATOM 7074 N N . PRO C 1 179 ? -67.835 13.245 262.472 1.00 12.23 178 PRO C N 1
ATOM 7075 C CA . PRO C 1 179 ? -69.232 13.615 262.293 1.00 14.54 178 PRO C CA 1
ATOM 7076 C C . PRO C 1 179 ? -69.799 14.172 263.590 1.00 15.32 178 PRO C C 1
ATOM 7077 O O . PRO C 1 179 ? -69.489 13.633 264.653 1.00 13.53 178 PRO C O 1
ATOM 7081 N N . LEU C 1 180 ? -70.587 15.245 263.488 1.00 14.80 179 LEU C N 1
ATOM 7082 C CA A LEU C 1 180 ? -71.128 15.948 264.647 0.60 14.28 179 LEU C CA 1
ATOM 7083 C CA B LEU C 1 180 ? -71.127 15.938 264.647 0.40 14.40 179 LEU C CA 1
ATOM 7084 C C . LEU C 1 180 ? -72.620 16.208 264.471 1.00 14.48 179 LEU C C 1
ATOM 7085 O O . LEU C 1 180 ? -73.033 16.956 263.574 1.00 13.62 179 LEU C O 1
ATOM 7094 N N . SER C 1 181 ? -73.414 15.563 265.325 1.00 12.76 180 SER C N 1
ATOM 7095 C CA . SER C 1 181 ? -74.822 15.867 265.480 1.00 12.90 180 SER C CA 1
ATOM 7096 C C . SER C 1 181 ? -75.163 15.566 266.956 1.00 11.33 180 SER C C 1
ATOM 7097 O O . SER C 1 181 ? -74.885 14.461 267.435 1.00 13.41 180 SER C O 1
ATOM 7100 N N . VAL C 1 182 ? -75.689 16.571 267.653 1.00 10.22 181 VAL C N 1
ATOM 7101 C CA . VAL C 1 182 ? -75.972 16.501 269.089 1.00 10.13 181 VAL C CA 1
ATOM 7102 C C . VAL C 1 182 ? -77.386 16.982 269.367 1.00 9.07 181 VAL C C 1
ATOM 7103 O O . VAL C 1 182 ? -77.911 17.922 268.709 1.00 10.25 181 VAL C O 1
ATOM 7107 N N . GLY C 1 183 ? -78.008 16.356 270.354 1.00 9.20 182 GLY C N 1
ATOM 7108 C CA . GLY C 1 183 ? -79.290 16.879 270.805 1.00 10.50 182 GLY C CA 1
ATOM 7109 C C . GLY C 1 183 ? -79.629 16.374 272.171 1.00 9.50 182 GLY C C 1
ATOM 7110 O O . GLY C 1 183 ? -78.796 15.723 272.807 1.00 9.32 182 GLY C O 1
ATOM 7111 N N . TYR C 1 184 ? -80.857 16.653 272.594 1.00 8.54 183 TYR C N 1
ATOM 7112 C CA . TYR C 1 184 ? -81.358 16.198 273.875 1.00 9.57 183 TYR C CA 1
ATOM 7113 C C . TYR C 1 184 ? -82.764 15.666 273.724 1.00 10.02 183 TYR C C 1
ATOM 7114 O O . TYR C 1 184 ? -83.561 16.164 272.934 1.00 12.97 183 TYR C O 1
ATOM 7123 N N . HIS C 1 185 ? -83.084 14.658 274.517 1.00 11.66 184 HIS C N 1
ATOM 7124 C CA . HIS C 1 185 ? -84.441 14.069 274.475 1.00 12.28 184 HIS C CA 1
ATOM 7125 C C . HIS C 1 185 ? -85.219 14.505 275.708 1.00 13.15 184 HIS C C 1
ATOM 7126 O O . HIS C 1 185 ? -85.907 13.699 276.330 1.00 15.35 184 HIS C O 1
ATOM 7133 N N . SER C 1 186 ? -85.150 15.797 276.012 1.00 12.21 185 SER C N 1
ATOM 7134 C CA . SER C 1 186 ? -85.590 16.369 277.282 1.00 10.79 185 SER C CA 1
ATOM 7135 C C . SER C 1 186 ? -87.053 16.127 277.555 1.00 12.91 185 SER C C 1
ATOM 7136 O O . SER C 1 186 ? -87.890 16.428 276.723 1.00 12.77 185 SER C O 1
ATOM 7139 N N . ALA C 1 187 ? -87.328 15.626 278.749 1.00 11.42 186 ALA C N 1
ATOM 7140 C CA . ALA C 1 187 ? -88.663 15.167 279.158 1.00 13.40 186 ALA C CA 1
ATOM 7141 C C . ALA C 1 187 ? -89.236 16.066 280.264 1.00 12.73 186 ALA C C 1
ATOM 7142 O O . ALA C 1 187 ? -88.686 16.106 281.377 1.00 13.79 186 ALA C O 1
ATOM 7144 N N . PHE C 1 188 ? -90.346 16.761 279.947 1.00 13.27 187 PHE C N 1
ATOM 7145 C CA . PHE C 1 188 ? -90.988 17.758 280.806 1.00 13.42 187 PHE C CA 1
ATOM 7146 C C . PHE C 1 188 ? -92.322 17.282 281.388 1.00 14.81 187 PHE C C 1
ATOM 7147 O O . PHE C 1 188 ? -93.127 16.681 280.679 1.00 16.39 187 PHE C O 1
ATOM 7155 N N . ASN C 1 189 ? -92.503 17.555 282.668 1.00 16.22 188 ASN C N 1
ATOM 7156 C CA . ASN C 1 189 ? -93.781 17.332 283.341 1.00 17.89 188 ASN C CA 1
ATOM 7157 C C . ASN C 1 189 ? -94.865 18.245 282.770 1.00 19.15 188 ASN C C 1
ATOM 7158 O O . ASN C 1 189 ? -94.666 19.447 282.611 1.00 18.09 188 ASN C O 1
ATOM 7163 N N . VAL C 1 190 ? -96.034 17.671 282.494 1.00 22.31 189 VAL C N 1
ATOM 7164 C CA . VAL C 1 190 ? -97.184 18.451 282.029 1.00 23.51 189 VAL C CA 1
ATOM 7165 C C . VAL C 1 190 ? -98.398 17.815 282.744 1.00 25.65 189 VAL C C 1
ATOM 7166 O O . VAL C 1 190 ? -98.889 16.767 282.311 1.00 28.75 189 VAL C O 1
ATOM 7170 N N . PRO C 1 191 ? -98.866 18.411 283.852 1.00 25.94 190 PRO C N 1
ATOM 7171 C CA . PRO C 1 191 ? -98.509 19.702 284.404 1.00 25.56 190 PRO C CA 1
ATOM 7172 C C . PRO C 1 191 ? -97.216 19.632 285.198 1.00 22.64 190 PRO C C 1
ATOM 7173 O O . PRO C 1 191 ? -96.759 18.543 285.510 1.00 22.73 190 PRO C O 1
ATOM 7177 N N . PHE C 1 192 ? -96.673 20.801 285.513 1.00 21.44 191 PHE C N 1
ATOM 7178 C CA . PHE C 1 192 ? -95.435 20.935 286.283 1.00 23.23 191 PHE C CA 1
ATOM 7179 C C . PHE C 1 192 ? -95.683 21.597 287.640 1.00 25.38 191 PHE C C 1
ATOM 7180 O O . PHE C 1 192 ? -94.746 21.776 288.416 1.00 22.88 191 PHE C O 1
ATOM 7188 N N . ILE C 1 193 ? -96.941 21.969 287.920 1.00 27.68 192 ILE C N 1
ATOM 7189 C CA A ILE C 1 193 ? -97.298 22.540 289.202 0.60 29.19 192 ILE C CA 1
ATOM 7190 C CA B ILE C 1 193 ? -97.346 22.563 289.205 0.40 30.30 192 ILE C CA 1
ATOM 7191 C C . ILE C 1 193 ? -98.511 21.760 289.750 1.00 33.49 192 ILE C C 1
ATOM 7192 O O . ILE C 1 193 ? -99.350 21.271 288.973 1.00 29.44 192 ILE C O 1
ATOM 7201 N N . GLU C 1 194 ? -98.581 21.616 291.076 1.00 39.68 193 GLU C N 1
ATOM 7202 C CA A GLU C 1 194 ? -99.733 20.928 291.672 0.60 44.42 193 GLU C CA 1
ATOM 7203 C CA B GLU C 1 194 ? -99.717 20.943 291.729 0.40 43.45 193 GLU C CA 1
ATOM 7204 C C . GLU C 1 194 ? -100.914 21.883 291.811 1.00 46.20 193 GLU C C 1
ATOM 7205 O O . GLU C 1 194 ? -100.745 23.112 291.886 1.00 47.56 193 GLU C O 1
ATOM 7216 N N . GLY C 1 195 ? -102.111 21.308 291.808 1.00 48.15 194 GLY C N 1
ATOM 7217 C CA . GLY C 1 195 ? -103.339 22.098 291.773 1.00 48.97 194 GLY C CA 1
ATOM 7218 C C . GLY C 1 195 ? -103.675 22.495 290.352 1.00 48.34 194 GLY C C 1
ATOM 7219 O O . GLY C 1 195 ? -104.452 23.419 290.119 1.00 50.52 194 GLY C O 1
ATOM 7220 N N . SER C 1 196 ? -103.071 21.799 289.393 1.00 46.43 195 SER C N 1
ATOM 7221 C CA . SER C 1 196 ? -103.349 22.031 287.996 1.00 43.46 195 SER C CA 1
ATOM 7222 C C . SER C 1 196 ? -103.564 20.709 287.274 1.00 42.22 195 SER C C 1
ATOM 7223 O O . SER C 1 196 ? -103.529 19.644 287.883 1.00 45.46 195 SER C O 1
ATOM 7226 N N . GLU C 1 197 ? -103.797 20.798 285.976 1.00 40.27 196 GLU C N 1
ATOM 7227 C CA . GLU C 1 197 ? -104.136 19.658 285.146 1.00 38.89 196 GLU C CA 1
ATOM 7228 C C . GLU C 1 197 ? -103.332 19.758 283.839 1.00 37.15 196 GLU C C 1
ATOM 7229 O O . GLU C 1 197 ? -103.015 20.861 283.366 1.00 35.02 196 GLU C O 1
ATOM 7232 N N . ASP C 1 198 ? -103.045 18.612 283.235 1.00 34.86 197 ASP C N 1
ATOM 7233 C CA . ASP C 1 198 ? -102.359 18.593 281.937 1.00 35.90 197 ASP C CA 1
ATOM 7234 C C . ASP C 1 198 ? -103.009 19.531 280.893 1.00 35.71 197 ASP C C 1
ATOM 7235 O O . ASP C 1 198 ? -102.302 20.253 280.158 1.00 34.78 197 ASP C O 1
ATOM 7240 N N . SER C 1 199 ? -104.345 19.577 280.870 1.00 33.77 198 SER C N 1
ATOM 7241 C CA A SER C 1 199 ? -105.077 20.364 27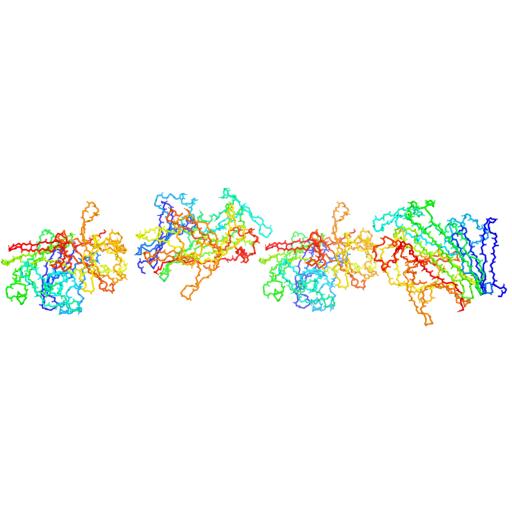9.875 0.60 32.89 198 SER C CA 1
ATOM 7242 C CA B SER C 1 199 ? -105.061 20.360 279.864 0.40 33.47 198 SER C CA 1
ATOM 7243 C C . SER C 1 199 ? -104.874 21.855 280.074 1.00 32.52 198 SER C C 1
ATOM 7244 O O . SER C 1 199 ? -105.192 22.646 279.194 1.00 35.80 198 SER C O 1
ATOM 7249 N N . ASN C 1 200 ? -104.369 22.253 281.238 1.00 31.87 199 ASN C N 1
ATOM 7250 C CA . ASN C 1 200 ? -104.102 23.659 281.492 1.00 32.75 199 ASN C CA 1
ATOM 7251 C C . ASN C 1 200 ? -102.824 24.143 280.802 1.00 32.77 199 ASN C C 1
ATOM 7252 O O . ASN C 1 200 ? -102.557 25.353 280.787 1.00 32.78 199 ASN C O 1
ATOM 7257 N N . CYS C 1 201 ? -102.046 23.214 280.240 1.00 31.94 200 CYS C N 1
ATOM 7258 C CA . CYS C 1 201 ? -100.706 23.543 279.728 1.00 31.05 200 CYS C CA 1
ATOM 7259 C C . CYS C 1 201 ? -100.685 23.784 278.227 1.00 28.95 200 CYS C C 1
ATOM 7260 O O . CYS C 1 201 ? -101.273 23.028 277.465 1.00 30.47 200 CYS C O 1
ATOM 7263 N N . ARG C 1 202 ? -99.972 24.830 277.819 1.00 27.10 201 ARG C N 1
ATOM 7264 C CA . ARG C 1 202 ? -99.805 25.180 276.428 1.00 24.42 201 ARG C CA 1
ATOM 7265 C C . ARG C 1 202 ? -98.304 25.300 276.088 1.00 24.31 201 ARG C C 1
ATOM 7266 O O . ARG C 1 202 ? -97.562 25.990 276.796 1.00 23.68 201 ARG C O 1
ATOM 7274 N N . VAL C 1 203 ? -97.903 24.690 274.983 1.00 22.38 202 VAL C N 1
ATOM 7275 C CA . VAL C 1 203 ? -96.492 24.707 274.551 1.00 21.31 202 VAL C CA 1
ATOM 7276 C C . VAL C 1 203 ? -96.257 25.652 273.395 1.00 21.21 202 VAL C C 1
ATOM 7277 O O . VAL C 1 203 ? -96.932 25.577 272.347 1.00 20.76 202 VAL C O 1
ATOM 7281 N N . LYS C 1 204 ? -95.282 26.544 273.572 1.00 19.76 203 LYS C N 1
ATOM 7282 C CA . LYS C 1 204 ? -94.815 27.435 272.505 1.00 20.24 203 LYS C CA 1
ATOM 7283 C C . LYS C 1 204 ? -93.412 27.025 272.080 1.00 18.81 203 LYS C C 1
ATOM 7284 O O . LYS C 1 204 ? -92.619 26.600 272.911 1.00 18.45 203 LYS C O 1
ATOM 7290 N N . ILE C 1 205 ? -93.147 27.067 270.786 1.00 16.28 204 ILE C N 1
ATOM 7291 C CA . ILE C 1 205 ? -91.811 26.737 270.250 1.00 15.08 204 ILE C CA 1
ATOM 7292 C C . ILE C 1 205 ? -91.508 27.729 269.138 1.00 16.87 204 ILE C C 1
ATOM 7293 O O . ILE C 1 205 ? -92.372 27.996 268.298 1.00 16.34 204 ILE C O 1
ATOM 7298 N N . SER C 1 206 ? -90.284 28.263 269.128 1.00 15.24 205 SER C N 1
ATOM 7299 C CA . SER C 1 206 ? -89.838 29.214 268.100 1.00 14.82 205 SER C CA 1
ATOM 7300 C C . SER C 1 206 ? -89.532 28.497 266.774 1.00 12.92 205 SER C C 1
ATOM 7301 O O . SER C 1 206 ? -88.389 28.454 266.297 1.00 14.23 205 SER C O 1
ATOM 7304 N N . ILE C 1 207 ? -90.592 27.955 266.171 1.00 12.85 206 ILE C N 1
ATOM 7305 C CA . ILE C 1 207 ? -90.492 27.167 264.938 1.00 14.83 206 ILE C CA 1
ATOM 7306 C C . ILE C 1 207 ? -90.358 28.020 263.673 1.00 14.98 206 ILE C C 1
ATOM 7307 O O . ILE C 1 207 ? -90.877 29.146 263.606 1.00 16.12 206 ILE C O 1
ATOM 7312 N N . ASP C 1 208 ? -89.635 27.475 262.709 1.00 14.47 207 ASP C N 1
ATOM 7313 C CA . ASP C 1 208 ? -89.445 28.091 261.392 1.00 15.15 207 ASP C CA 1
ATOM 7314 C C . ASP C 1 208 ? -90.329 27.322 260.409 1.00 18.78 207 ASP C C 1
ATOM 7315 O O . ASP C 1 208 ? -91.440 27.783 260.073 1.00 20.74 207 ASP C O 1
ATOM 7320 N N . LYS C 1 209 ? -89.876 26.138 259.997 1.00 16.94 208 LYS C N 1
ATOM 7321 C CA . LYS C 1 209 ? -90.651 25.295 259.076 1.00 18.04 208 LYS C CA 1
ATOM 7322 C C . LYS C 1 209 ? -90.868 23.904 259.682 1.00 17.80 208 LYS C C 1
ATOM 7323 O O . LYS C 1 209 ? -90.119 23.454 260.535 1.00 13.74 208 LYS C O 1
ATOM 7329 N N . PHE C 1 210 ? -91.938 23.272 259.233 1.00 16.59 209 PHE C N 1
ATOM 7330 C CA . PHE C 1 210 ? -92.258 21.880 259.503 1.00 15.53 209 PHE C CA 1
ATOM 7331 C C . PHE C 1 210 ? -91.622 20.986 258.442 1.00 13.98 209 PHE C C 1
ATOM 7332 O O . PHE C 1 210 ? -91.698 21.275 257.259 1.00 17.07 209 PHE C O 1
ATOM 7340 N N . TRP C 1 211 ? -91.038 19.876 258.880 1.00 15.92 210 TRP C N 1
ATOM 7341 C CA . TRP C 1 211 ? -90.385 18.896 258.001 1.00 14.61 210 TRP C CA 1
ATOM 7342 C C . TRP C 1 211 ? -91.089 17.551 258.085 1.00 15.70 210 TRP C C 1
ATOM 7343 O O . TRP C 1 211 ? -91.141 16.916 259.144 1.00 15.33 210 TRP C O 1
ATOM 7354 N N . LYS C 1 212 ? -91.680 17.143 256.962 1.00 16.85 211 LYS C N 1
ATOM 7355 C CA A LYS C 1 212 ? -92.418 15.884 256.915 0.60 17.59 211 LYS C CA 1
ATOM 7356 C CA B LYS C 1 212 ? -92.419 15.885 256.888 0.40 16.92 211 LYS C CA 1
ATOM 7357 C C . LYS C 1 212 ? -91.488 14.695 257.039 1.00 16.89 211 LYS C C 1
ATOM 7358 O O . LYS C 1 212 ? -90.328 14.735 256.601 1.00 14.45 211 LYS C O 1
ATOM 7369 N N . GLN C 1 213 ? -92.013 13.635 257.641 1.00 18.36 212 GLN C N 1
ATOM 7370 C CA . GLN C 1 213 ? -91.283 12.392 257.794 1.00 18.06 212 GLN C CA 1
ATOM 7371 C C . GLN C 1 213 ? -92.040 11.278 257.074 1.00 19.11 212 GLN C C 1
ATOM 7372 O O . GLN C 1 213 ? -93.253 11.337 256.944 1.00 18.84 212 GLN C O 1
ATOM 7378 N N . ASP C 1 214 ? -91.305 10.271 256.633 1.00 20.12 213 ASP C N 1
ATOM 7379 C CA . ASP C 1 214 ? -91.891 9.133 255.940 1.00 22.60 213 ASP C CA 1
ATOM 7380 C C . ASP C 1 214 ? -92.285 8.040 256.952 1.00 24.01 213 ASP C C 1
ATOM 7381 O O . ASP C 1 214 ? -92.230 8.266 258.164 1.00 21.43 213 ASP C O 1
ATOM 7386 N N . SER C 1 215 ? -92.710 6.874 256.447 1.00 24.34 214 SER C N 1
ATOM 7387 C CA . SER C 1 215 ? -93.181 5.776 257.306 1.00 23.84 214 SER C CA 1
ATOM 7388 C C . SER C 1 215 ? -92.081 5.185 258.195 1.00 23.71 214 SER C C 1
ATOM 7389 O O . SER C 1 215 ? -92.385 4.480 259.138 1.00 22.26 214 SER C O 1
ATOM 7392 N N . ARG C 1 216 ? -90.814 5.493 257.908 1.00 19.90 215 ARG C N 1
ATOM 7393 C CA . ARG C 1 216 ? -89.691 5.060 258.740 1.00 21.73 215 ARG C CA 1
ATOM 7394 C C . ARG C 1 216 ? -89.201 6.173 259.683 1.00 20.31 215 ARG C C 1
ATOM 7395 O O . ARG C 1 216 ? -88.166 6.027 260.336 1.00 18.64 215 ARG C O 1
ATOM 7403 N N . ASN C 1 217 ? -89.992 7.245 259.786 1.00 19.42 216 ASN C N 1
ATOM 7404 C CA . ASN C 1 217 ? -89.663 8.443 260.577 1.00 18.04 216 ASN C CA 1
ATOM 7405 C C . ASN C 1 217 ? -88.399 9.188 260.115 1.00 18.53 216 ASN C C 1
ATOM 7406 O O . ASN C 1 217 ? -87.810 9.952 260.892 1.00 18.39 216 ASN C O 1
ATOM 7411 N N . LEU C 1 218 ? -88.019 9.009 258.849 1.00 16.33 217 LEU C N 1
ATOM 7412 C CA . LEU C 1 218 ? -86.926 9.753 258.250 1.00 16.04 217 LEU C CA 1
ATOM 7413 C C . LEU C 1 218 ? -87.523 10.927 257.471 1.00 17.43 217 LEU C C 1
ATOM 7414 O O . LEU C 1 218 ? -88.606 10.810 256.894 1.00 19.93 217 LEU C O 1
ATOM 7419 N N . PRO C 1 219 ? -86.831 12.074 257.447 1.00 16.65 218 PRO C N 1
ATOM 7420 C CA . PRO C 1 219 ? -87.341 13.205 256.669 1.00 16.97 218 PRO C CA 1
ATOM 7421 C C . PRO C 1 219 ? -87.453 12.904 255.163 1.00 18.59 218 PRO C C 1
ATOM 7422 O O . PRO C 1 219 ? -86.569 12.283 254.584 1.00 18.58 218 PRO C O 1
ATOM 7426 N N . THR C 1 220 ? -88.508 13.402 254.542 1.00 17.40 219 THR C N 1
ATOM 7427 C CA . THR C 1 220 ? -88.649 13.316 253.086 1.00 17.40 219 THR C CA 1
ATOM 7428 C C . THR C 1 220 ? -87.802 14.371 252.374 1.00 19.97 219 THR C C 1
ATOM 7429 O O . THR C 1 220 ? -87.501 14.238 251.186 1.00 18.78 219 THR C O 1
ATOM 7433 N N . GLY C 1 221 ? -87.436 15.445 253.080 1.00 17.74 220 GLY C N 1
ATOM 7434 C CA . GLY C 1 221 ? -86.756 16.579 252.445 1.00 20.05 220 GLY C CA 1
ATOM 7435 C C . GLY C 1 221 ? -87.719 17.722 252.169 1.00 20.21 220 GLY C C 1
ATOM 7436 O O . GLY C 1 221 ? -87.278 18.846 251.844 1.00 22.22 220 GLY C O 1
ATOM 7437 N N . GLU C 1 222 ? -89.027 17.460 252.318 1.00 17.65 221 GLU C N 1
ATOM 7438 C CA . GLU C 1 222 ? -90.070 18.467 252.108 1.00 19.08 221 GLU C CA 1
ATOM 7439 C C . GLU C 1 222 ? -90.233 19.283 253.371 1.00 18.08 221 GLU C C 1
ATOM 7440 O O . GLU C 1 222 ? -90.301 18.718 254.471 1.00 16.27 221 GLU C O 1
ATOM 7446 N N . SER C 1 223 ? -90.328 20.596 253.207 1.00 16.37 222 SER C N 1
ATOM 7447 C CA . SER C 1 223 ? -90.542 21.495 254.305 1.00 18.00 222 SER C CA 1
ATOM 7448 C C . SER C 1 223 ? -91.670 22.444 253.991 1.00 20.46 222 SER C C 1
ATOM 7449 O O . SER C 1 223 ? -91.904 22.788 252.812 1.00 20.54 222 SER C O 1
ATOM 7452 N N . PHE C 1 224 ? -92.364 22.864 255.042 1.00 19.95 223 PHE C N 1
ATOM 7453 C CA . PHE C 1 224 ? -93.571 23.676 254.923 1.00 21.30 223 PHE C CA 1
ATOM 7454 C C . PHE C 1 224 ? -93.680 24.769 255.947 1.00 23.27 223 PHE C C 1
ATOM 7455 O O . PHE C 1 224 ? -93.254 24.612 257.080 1.00 22.30 223 PHE C O 1
ATOM 7463 N N . ALA C 1 225 ? -94.331 25.859 255.549 1.00 24.34 224 ALA C N 1
ATOM 7464 C CA . ALA C 1 225 ? -94.735 26.863 256.504 1.00 23.24 224 ALA C CA 1
ATOM 7465 C C . ALA C 1 225 ? -95.672 26.196 257.504 1.00 23.48 224 ALA C C 1
ATOM 7466 O O . ALA C 1 225 ? -96.474 25.341 257.134 1.00 24.58 224 ALA C O 1
ATOM 7468 N N . PRO C 1 226 ? -95.609 26.594 258.781 1.00 22.80 225 PRO C N 1
ATOM 7469 C CA . PRO C 1 226 ? -96.552 26.003 259.733 1.00 25.99 225 PRO C CA 1
ATOM 7470 C C . PRO C 1 226 ? -98.002 26.151 259.269 1.00 27.68 225 PRO C C 1
ATOM 7471 O O . PRO C 1 226 ? -98.378 27.216 258.786 1.00 27.13 225 PRO C O 1
ATOM 7475 N N . THR C 1 227 ? -98.797 25.101 259.429 1.00 31.20 226 THR C N 1
ATOM 7476 C CA . THR C 1 227 ? -100.213 25.146 259.052 1.00 34.52 226 THR C CA 1
ATOM 7477 C C . THR C 1 227 ? -101.086 24.572 260.141 1.00 35.16 226 THR C C 1
ATOM 7478 O O . THR C 1 227 ? -100.651 23.738 260.931 1.00 34.59 226 THR C O 1
ATOM 7482 N N . GLY C 1 228 ? -102.330 25.050 260.187 1.00 35.88 227 GLY C N 1
ATOM 7483 C CA . GLY C 1 228 ? -103.296 24.588 261.177 1.00 35.06 227 GLY C CA 1
ATOM 7484 C C . GLY C 1 228 ? -102.806 24.797 262.591 1.00 32.55 227 GLY C C 1
ATOM 7485 O O . GLY C 1 228 ? -102.282 25.847 262.917 1.00 33.52 227 GLY C O 1
ATOM 7486 N N . GLU C 1 229 ? -102.963 23.772 263.415 1.00 33.28 228 GLU C N 1
ATOM 7487 C CA . GLU C 1 229 ? -102.587 23.807 264.812 1.00 35.01 228 GLU C CA 1
ATOM 7488 C C . GLU C 1 229 ? -101.103 24.182 265.010 1.00 32.04 228 GLU C C 1
ATOM 7489 O O . GLU C 1 229 ? -100.738 24.717 266.057 1.00 31.61 228 GLU C O 1
ATOM 7495 N N . GLN C 1 230 ? -100.263 23.904 264.017 1.00 29.10 229 GLN C N 1
ATOM 7496 C CA . GLN C 1 230 ? -98.819 24.185 264.122 1.00 26.76 229 GLN C CA 1
ATOM 7497 C C . GLN C 1 230 ? -98.543 25.671 264.331 1.00 26.69 229 GLN C C 1
ATOM 7498 O O . GLN C 1 230 ? -97.572 26.049 264.998 1.00 21.40 229 GLN C O 1
ATOM 7504 N N . LYS C 1 231 ? -99.405 26.517 263.772 1.00 26.70 230 LYS C N 1
ATOM 7505 C CA . LYS C 1 231 ? -99.240 27.946 263.913 1.00 26.48 230 LYS C CA 1
ATOM 7506 C C . LYS C 1 231 ? -99.329 28.380 265.369 1.00 25.11 230 LYS C C 1
ATOM 7507 O O . LYS C 1 231 ? -98.745 29.409 265.734 1.00 25.07 230 LYS C O 1
ATOM 7513 N N . GLU C 1 232 ? -100.049 27.606 266.184 1.00 25.24 231 GLU C N 1
ATOM 7514 C CA . GLU C 1 232 ? -100.229 27.937 267.600 1.00 28.47 231 GLU C CA 1
ATOM 7515 C C . GLU C 1 232 ? -98.920 27.885 268.407 1.00 25.33 231 GLU C C 1
ATOM 7516 O O . GLU C 1 232 ? -98.836 28.503 269.456 1.00 25.75 231 GLU C O 1
ATOM 7522 N N . TYR C 1 233 ? -97.921 27.138 267.943 1.00 22.93 232 TYR C N 1
ATOM 7523 C CA . TYR C 1 233 ? -96.610 27.141 268.629 1.00 22.15 232 TYR C CA 1
ATOM 7524 C C . TYR C 1 233 ? -96.033 28.562 268.684 1.00 22.72 232 TYR C C 1
ATOM 7525 O O . TYR C 1 233 ? -95.199 28.869 269.537 1.00 21.50 232 TYR C O 1
ATOM 7534 N N . LEU C 1 234 ? -96.459 29.429 267.760 1.00 23.96 233 LEU C N 1
ATOM 7535 C CA . LEU C 1 234 ? -95.935 30.798 267.702 1.00 24.93 233 LEU C CA 1
ATOM 7536 C C . LEU C 1 234 ? -96.891 31.824 268.284 1.00 28.32 233 LEU C C 1
ATOM 7537 O O . LEU C 1 234 ? -96.513 32.995 268.403 1.00 30.92 233 LEU C O 1
ATOM 7542 N N . GLU C 1 235 ? -98.088 31.391 268.679 1.00 29.87 234 GLU C N 1
ATOM 7543 C CA A GLU C 1 235 ? -99.132 32.327 269.118 0.50 32.06 234 GLU C CA 1
ATOM 7544 C CA B GLU C 1 235 ? -99.179 32.298 269.091 0.50 31.72 234 GLU C CA 1
ATOM 7545 C C . GLU C 1 235 ? -99.609 31.991 270.521 1.00 31.92 234 GLU C C 1
ATOM 7546 O O . GLU C 1 235 ? -98.970 32.406 271.474 1.00 33.99 234 GLU C O 1
ATOM 7557 N N . ASN C 1 236 ? -100.698 31.235 270.670 1.00 33.67 235 ASN C N 1
ATOM 7558 C CA . ASN C 1 236 ? -101.252 30.940 271.995 1.00 36.71 235 ASN C CA 1
ATOM 7559 C C . ASN C 1 236 ? -100.677 29.687 272.642 1.00 35.73 235 ASN C C 1
ATOM 7560 O O . ASN C 1 236 ? -100.882 29.453 273.826 1.00 37.97 235 ASN C O 1
ATOM 7565 N N . GLY C 1 237 ? -99.977 28.876 271.862 1.00 34.05 236 GLY C N 1
ATOM 7566 C CA . GLY C 1 237 ? -99.414 27.639 272.372 1.00 31.65 236 GLY C CA 1
ATOM 7567 C C . GLY C 1 237 ? -100.329 26.471 272.101 1.00 30.42 236 GLY C C 1
ATOM 7568 O O . GLY C 1 237 ? -101.553 26.600 272.103 1.00 31.42 236 GLY C O 1
ATOM 7569 N N . VAL C 1 238 ? -99.720 25.312 271.913 1.00 27.16 237 VAL C N 1
ATOM 7570 C CA . VAL C 1 238 ? -100.408 24.096 271.552 1.00 26.68 237 VAL C CA 1
ATOM 7571 C C . VAL C 1 238 ? -100.807 23.343 272.811 1.00 31.01 237 VAL C C 1
ATOM 7572 O O . VAL C 1 238 ? -100.013 23.189 273.760 1.00 29.97 237 VAL C O 1
ATOM 7576 N N . ALA C 1 239 ? -102.050 22.864 272.827 1.00 32.14 238 ALA C N 1
ATOM 7577 C CA . ALA C 1 239 ? -102.555 22.090 273.953 1.00 34.76 238 ALA C CA 1
ATOM 7578 C C . ALA C 1 239 ? -101.946 20.705 273.835 1.00 35.19 238 ALA C C 1
ATOM 7579 O O . ALA C 1 239 ? -102.500 19.811 273.220 1.00 37.82 238 ALA C O 1
ATOM 7581 N N . VAL C 1 240 ? -100.766 20.543 274.417 1.00 35.25 239 VAL C N 1
ATOM 7582 C CA . VAL C 1 240 ? -99.925 19.381 274.139 1.00 34.81 239 VAL C CA 1
ATOM 7583 C C . VAL C 1 240 ? -100.526 18.072 274.672 1.00 35.15 239 VAL C C 1
ATOM 7584 O O . VAL C 1 240 ? -100.250 16.994 274.126 1.00 36.34 239 VAL C O 1
ATOM 7588 N N . ALA C 1 241 ? -101.351 18.174 275.720 1.00 35.41 240 ALA C N 1
ATOM 7589 C CA . ALA C 1 241 ? -102.044 17.016 276.287 1.00 35.43 240 ALA C CA 1
ATOM 7590 C C . ALA C 1 241 ? -103.292 16.609 275.485 1.00 39.65 240 ALA C C 1
ATOM 7591 O O . ALA C 1 241 ? -103.827 15.519 275.712 1.00 39.54 240 ALA C O 1
ATOM 7593 N N . SER C 1 242 ? -103.738 17.465 274.555 1.00 40.83 241 SER C N 1
ATOM 7594 C CA . SER C 1 242 ? -104.994 17.233 273.779 1.00 42.79 241 SER C CA 1
ATOM 7595 C C . SER C 1 242 ? -105.013 16.029 272.841 1.00 43.11 241 SER C C 1
ATOM 7596 O O . SER C 1 242 ? -106.072 15.457 272.618 1.00 45.35 241 SER C O 1
ATOM 7599 N N . HIS C 1 243 ? -103.871 15.660 272.273 1.00 40.54 242 HIS C N 1
ATOM 7600 C CA . HIS C 1 243 ? -103.792 14.535 271.330 1.00 39.73 242 HIS C CA 1
ATOM 7601 C C . HIS C 1 243 ? -102.326 14.157 271.074 1.00 38.24 242 HIS C C 1
ATOM 7602 O O . HIS C 1 243 ? -101.431 14.927 271.431 1.00 36.15 242 HIS C O 1
ATOM 7609 N N . PRO C 1 244 ? -102.075 12.988 270.450 1.00 35.66 243 PRO C N 1
ATOM 7610 C CA . PRO C 1 244 ? -100.701 12.597 270.132 1.00 33.20 243 PRO C CA 1
ATOM 7611 C C . PRO C 1 244 ? -99.986 13.556 269.168 1.00 30.11 243 PRO C C 1
ATOM 7612 O O . PRO C 1 244 ? -100.587 14.048 268.218 1.00 29.31 243 PRO C O 1
ATOM 7616 N N . ILE C 1 245 ? -98.712 13.814 269.458 1.00 28.06 244 ILE C N 1
ATOM 7617 C CA . ILE C 1 245 ? -97.869 14.765 268.712 1.00 25.07 244 ILE C CA 1
ATOM 7618 C C . ILE C 1 245 ? -96.502 14.087 268.523 1.00 21.30 244 ILE C C 1
ATOM 7619 O O . ILE C 1 245 ? -95.934 13.526 269.475 1.00 19.96 244 ILE C O 1
ATOM 7624 N N . GLU C 1 246 ? -96.014 14.090 267.287 1.00 19.46 245 GLU C N 1
ATOM 7625 C CA . GLU C 1 246 ? -94.639 13.696 266.960 1.00 20.33 245 GLU C CA 1
ATOM 7626 C C . GLU C 1 246 ? -94.252 14.442 265.689 1.00 21.78 245 GLU C C 1
ATOM 7627 O O . GLU C 1 246 ? -94.628 14.047 264.581 1.00 21.54 245 GLU C O 1
ATOM 7633 N N . SER C 1 247 ? -93.497 15.525 265.858 1.00 18.28 246 SER C N 1
ATOM 7634 C CA . SER C 1 247 ? -93.265 16.484 264.800 1.00 16.64 246 SER C CA 1
ATOM 7635 C C . SER C 1 247 ? -91.817 16.998 264.794 1.00 16.95 246 SER C C 1
ATOM 7636 O O . SER C 1 247 ? -91.227 17.152 265.836 1.00 15.13 246 SER C O 1
ATOM 7639 N N . LEU C 1 248 ? -91.292 17.252 263.598 1.00 15.17 247 LEU C N 1
ATOM 7640 C CA . LEU C 1 248 ? -89.953 17.773 263.378 1.00 15.44 247 LEU C CA 1
ATOM 7641 C C . LEU C 1 248 ? -90.064 19.189 262.829 1.00 14.99 247 LEU C C 1
ATOM 7642 O O . LEU C 1 248 ? -90.751 19.413 261.820 1.00 14.55 247 LEU C O 1
ATOM 7647 N N . PHE C 1 249 ? -89.408 20.139 263.491 1.00 13.14 248 PHE C N 1
ATOM 7648 C CA . PHE C 1 249 ? -89.369 21.530 263.054 1.00 12.99 248 PHE C CA 1
ATOM 7649 C C . PHE C 1 249 ? -87.948 22.024 262.985 1.00 14.61 248 PHE C C 1
ATOM 7650 O O . PHE C 1 249 ? -87.090 21.569 263.752 1.00 11.57 248 PHE C O 1
ATOM 7658 N N . SER C 1 250 ? -87.719 22.964 262.080 1.00 14.60 249 SER C N 1
ATOM 7659 C CA . SER C 1 250 ? -86.546 23.816 262.159 1.00 13.72 249 SER C CA 1
ATOM 7660 C C . SER C 1 250 ? -86.876 24.961 263.142 1.00 14.97 249 SER C C 1
ATOM 7661 O O . SER C 1 250 ? -88.036 25.304 263.357 1.00 14.58 249 SER C O 1
ATOM 7664 N N . LEU C 1 251 ? -85.838 25.502 263.755 1.00 14.30 250 LEU C N 1
ATOM 7665 C CA . LEU C 1 251 ? -85.986 26.631 264.665 1.00 12.45 250 LEU C CA 1
ATOM 7666 C C . LEU C 1 251 ? -85.495 27.957 264.086 1.00 13.24 250 LEU C C 1
ATOM 7667 O O . LEU C 1 251 ? -84.609 28.026 263.214 1.00 12.69 250 LEU C O 1
ATOM 7672 N N . LYS C 1 252 ? -86.075 29.018 264.621 1.00 14.47 251 LYS C N 1
ATOM 7673 C CA . LYS C 1 252 ? -85.570 30.366 264.380 1.00 15.34 251 LYS C CA 1
ATOM 7674 C C . LYS C 1 252 ? -85.631 31.158 265.670 1.00 15.84 251 LYS C C 1
ATOM 7675 O O . LYS C 1 252 ? -86.218 30.729 266.663 1.00 16.35 251 LYS C O 1
ATOM 7681 N N . ASP C 1 253 ? -85.049 32.348 265.634 1.00 14.68 252 ASP C N 1
ATOM 7682 C CA . ASP C 1 253 ? -85.248 33.319 266.720 1.00 16.03 252 ASP C CA 1
ATOM 7683 C C . ASP C 1 253 ? -86.576 34.056 266.524 1.00 13.64 252 ASP C C 1
ATOM 7684 O O . ASP C 1 253 ? -86.969 34.373 265.384 1.00 15.65 252 ASP C O 1
ATOM 7689 N N . ILE C 1 254 ? -87.232 34.369 267.628 1.00 15.08 253 ILE C N 1
ATOM 7690 C CA . ILE C 1 254 ? -88.369 35.292 267.660 1.00 15.05 253 ILE C CA 1
ATOM 7691 C C . ILE C 1 254 ? -88.068 36.426 268.623 1.00 18.93 253 ILE C C 1
ATOM 7692 O O . ILE C 1 254 ? -87.095 36.361 269.371 1.00 21.56 253 ILE C O 1
ATOM 7697 N N . ASP C 1 255 ? -88.910 37.454 268.604 1.00 19.90 254 ASP C N 1
ATOM 7698 C CA . ASP C 1 255 ? -88.782 38.574 269.525 1.00 22.09 254 ASP C CA 1
ATOM 7699 C C . ASP C 1 255 ? -89.771 38.386 270.659 1.00 24.60 254 ASP C C 1
ATOM 7700 O O . ASP C 1 255 ? -90.945 38.153 270.418 1.00 25.48 254 ASP C O 1
ATOM 7705 N N . VAL C 1 256 ? -89.267 38.441 271.886 1.00 25.25 255 VAL C N 1
ATOM 7706 C CA . VAL C 1 256 ? -90.092 38.400 273.088 1.00 29.14 255 VAL C CA 1
ATOM 7707 C C . VAL C 1 256 ? -89.636 39.511 274.050 1.00 30.08 255 VAL C C 1
ATOM 7708 O O . VAL C 1 256 ? -88.508 39.475 274.539 1.00 28.46 255 VAL C O 1
ATOM 7712 N N . ASN C 1 257 ? -90.509 40.483 274.318 1.00 34.93 256 ASN C N 1
ATOM 7713 C CA . ASN C 1 257 ? -90.193 41.605 275.235 1.00 36.31 256 ASN C CA 1
ATOM 7714 C C . ASN C 1 257 ? -88.882 42.318 274.908 1.00 36.38 256 ASN C C 1
ATOM 7715 O O . ASN C 1 257 ? -88.026 42.520 275.775 1.00 38.77 256 ASN C O 1
ATOM 7720 N N . GLY C 1 258 ? -88.705 42.660 273.646 1.00 34.12 257 GLY C N 1
ATOM 7721 C CA . GLY C 1 258 ? -87.582 43.470 273.250 1.00 33.40 257 GLY C CA 1
ATOM 7722 C C . GLY C 1 258 ? -86.282 42.737 273.054 1.00 30.91 257 GLY C C 1
ATOM 7723 O O . GLY C 1 258 ? -85.276 43.375 272.778 1.00 30.42 257 GLY C O 1
ATOM 7724 N N . LYS C 1 259 ? -86.281 41.406 273.160 1.00 28.30 258 LYS C N 1
ATOM 7725 C CA . LYS C 1 259 ? -85.060 40.645 272.920 1.00 27.77 258 LYS C CA 1
ATOM 7726 C C . LYS C 1 259 ? -85.337 39.377 272.133 1.00 24.57 258 LYS C C 1
ATOM 7727 O O . LYS C 1 259 ? -86.467 38.885 272.069 1.00 24.64 258 LYS C O 1
ATOM 7733 N N . THR C 1 260 ? -84.302 38.846 271.525 1.00 23.33 259 THR C N 1
ATOM 7734 C CA . THR C 1 260 ? -84.508 37.638 270.744 1.00 19.71 259 THR C CA 1
ATOM 7735 C C . THR C 1 260 ? -84.573 36.454 271.716 1.00 19.52 259 THR C C 1
ATOM 7736 O O . THR C 1 260 ? -83.977 36.457 272.801 1.00 19.19 259 THR C O 1
ATOM 7740 N N . PHE C 1 261 ? -85.306 35.435 271.294 1.00 18.07 260 PHE C N 1
ATOM 7741 C CA . PHE C 1 261 ? -85.446 34.213 272.056 1.00 14.14 260 PHE C CA 1
ATOM 7742 C C . PHE C 1 261 ? -85.492 33.085 271.044 1.00 13.56 260 PHE C C 1
ATOM 7743 O O . PHE C 1 261 ? -86.140 33.223 269.974 1.00 15.61 260 PHE C O 1
ATOM 7751 N N . ARG C 1 262 ? -84.794 31.998 271.364 1.00 13.96 261 ARG C N 1
ATOM 7752 C CA . ARG C 1 262 ? -84.913 30.747 270.649 1.00 14.16 261 ARG C CA 1
ATOM 7753 C C . ARG C 1 262 ? -85.168 29.662 271.692 1.00 13.21 261 ARG C C 1
ATOM 7754 O O . ARG C 1 262 ? -84.489 29.604 272.731 1.00 12.54 261 ARG C O 1
ATOM 7762 N N . GLY C 1 263 ? -86.143 28.801 271.403 1.00 14.03 262 GLY C N 1
ATOM 7763 C CA . GLY C 1 263 ? -86.504 27.723 272.323 1.00 14.03 262 GLY C CA 1
ATOM 7764 C C . GLY C 1 263 ? -88.000 27.498 272.477 1.00 15.50 262 GLY C C 1
ATOM 7765 O O . GLY C 1 263 ? -88.798 27.729 271.551 1.00 14.87 262 GLY C O 1
ATOM 7766 N N . ALA C 1 264 ? -88.362 27.009 273.647 1.00 13.10 263 ALA C N 1
ATOM 7767 C CA . ALA C 1 264 ? -89.711 26.532 273.921 1.00 16.42 263 ALA C CA 1
ATOM 7768 C C . ALA C 1 264 ? -90.119 27.035 275.299 1.00 17.04 263 ALA C C 1
ATOM 7769 O O . ALA C 1 264 ? -89.284 27.428 276.133 1.00 14.55 263 ALA C O 1
ATOM 7771 N N . CYS C 1 265 ? -91.413 27.071 275.521 1.00 17.20 264 CYS C N 1
ATOM 7772 C CA . CYS C 1 265 ? -91.924 27.287 276.853 1.00 18.17 264 CYS C CA 1
ATOM 7773 C C . CYS C 1 265 ? -93.207 26.505 277.068 1.00 18.62 264 CYS C C 1
ATOM 7774 O O . CYS C 1 265 ? -93.886 26.108 276.103 1.00 21.13 264 CYS C O 1
ATOM 7777 N N . ILE C 1 266 ? -93.471 26.215 278.332 1.00 17.78 265 ILE C N 1
ATOM 7778 C CA . ILE C 1 266 ? -94.686 25.513 278.748 1.00 18.26 265 ILE C CA 1
ATOM 7779 C C . ILE C 1 266 ? -95.404 26.459 279.708 1.00 21.82 265 ILE C C 1
ATOM 7780 O O . ILE C 1 266 ? -94.892 26.756 280.790 1.00 18.79 265 ILE C O 1
ATOM 7785 N N . GLU C 1 267 ? -96.564 26.957 279.276 1.00 22.37 266 GLU C N 1
ATOM 7786 C CA . GLU C 1 267 ? -97.318 27.945 280.042 1.00 25.56 266 GLU C CA 1
ATOM 7787 C C . GLU C 1 267 ? -98.514 27.263 280.696 1.00 27.53 266 GLU C C 1
ATOM 7788 O O . GLU C 1 267 ? -99.217 26.484 280.061 1.00 27.81 266 GLU C O 1
ATOM 7794 N N . ASP C 1 268 ? -98.698 27.532 281.983 1.00 25.50 267 ASP C N 1
ATOM 7795 C CA . ASP C 1 268 ? -99.896 27.173 282.680 1.00 27.04 267 ASP C CA 1
ATOM 7796 C C . ASP C 1 268 ? -100.514 28.517 283.138 1.00 28.64 267 ASP C C 1
ATOM 7797 O O . ASP C 1 268 ? -100.263 29.002 284.246 1.00 25.45 267 ASP C O 1
ATOM 7802 N N . ALA C 1 269 ? -101.295 29.127 282.248 1.00 29.37 268 ALA C N 1
ATOM 7803 C CA . ALA C 1 269 ? -101.897 30.441 282.511 1.00 30.25 268 ALA C CA 1
ATOM 7804 C C . ALA C 1 269 ? -102.710 30.434 283.792 1.00 29.88 268 ALA C C 1
ATOM 7805 O O . ALA C 1 269 ? -102.745 31.433 284.505 1.00 32.62 268 ALA C O 1
ATOM 7807 N N . SER C 1 270 ? -103.348 29.307 284.074 1.00 29.73 269 SER C N 1
ATOM 7808 C CA . SER C 1 270 ? -104.174 29.160 285.246 1.00 32.35 269 SER C CA 1
ATOM 7809 C C . SER C 1 270 ? -103.417 29.401 286.549 1.00 33.98 269 SER C C 1
ATOM 7810 O O . SER C 1 270 ? -104.002 29.867 287.536 1.00 30.93 269 SER C O 1
ATOM 7813 N N . LYS C 1 271 ? -102.126 29.057 286.553 1.00 32.06 270 LYS C N 1
ATOM 7814 C CA . LYS C 1 271 ? -101.265 29.202 287.723 1.00 31.49 270 LYS C CA 1
ATOM 7815 C C . LYS C 1 271 ? -100.252 30.317 287.524 1.00 28.82 270 LYS C C 1
ATOM 7816 O O . LYS C 1 271 ? -99.327 30.453 288.313 1.00 28.01 270 LYS C O 1
ATOM 7822 N N . ASN C 1 272 ? -100.439 31.086 286.454 1.00 25.08 271 ASN C N 1
ATOM 7823 C CA . ASN C 1 272 ? -99.639 32.242 286.151 1.00 26.79 271 ASN C CA 1
ATOM 7824 C C . ASN C 1 272 ? -98.134 31.909 286.123 1.00 25.32 271 ASN C C 1
ATOM 7825 O O . ASN C 1 272 ? -97.315 32.717 286.564 1.00 26.11 271 ASN C O 1
ATOM 7830 N N . THR C 1 273 ? -97.805 30.727 285.605 1.00 25.46 272 THR C N 1
ATOM 7831 C CA . THR C 1 273 ? -96.420 30.205 285.632 1.00 21.59 272 THR C CA 1
ATOM 7832 C C . THR C 1 273 ? -96.009 29.626 284.282 1.00 23.13 272 THR C C 1
ATOM 7833 O O . THR C 1 273 ? -96.778 28.885 283.666 1.00 20.33 272 THR C O 1
ATOM 7837 N N . ARG C 1 274 ? -94.790 29.970 283.851 1.00 20.69 273 ARG C N 1
ATOM 7838 C CA . ARG C 1 274 ? -94.190 29.511 282.582 1.00 18.57 273 ARG C CA 1
ATOM 7839 C C . ARG C 1 274 ? -92.834 28.839 282.864 1.00 15.66 273 ARG C C 1
ATOM 7840 O O . ARG C 1 274 ? -92.015 29.402 283.568 1.00 18.38 273 ARG C O 1
ATOM 7848 N N . VAL C 1 275 ? -92.648 27.634 282.334 1.00 18.06 274 VAL C N 1
ATOM 7849 C CA . VAL C 1 275 ? -91.342 26.968 282.277 1.00 16.43 274 VAL C CA 1
ATOM 7850 C C . VAL C 1 275 ? -90.725 27.343 280.936 1.00 14.98 274 VAL C C 1
ATOM 7851 O O . VAL C 1 275 ? -91.359 27.193 279.888 1.00 16.96 274 VAL C O 1
ATOM 7855 N N . VAL C 1 276 ? -89.494 27.857 280.971 1.00 14.30 275 VAL C N 1
ATOM 7856 C CA . VAL C 1 276 ? -88.831 28.324 279.770 1.00 12.13 275 VAL C CA 1
ATOM 7857 C C . VAL C 1 276 ? -87.632 27.416 279.509 1.00 11.67 275 VAL C C 1
ATOM 7858 O O . VAL C 1 276 ? -86.873 27.131 280.423 1.00 13.34 275 VAL C O 1
ATOM 7862 N N . TYR C 1 277 ? -87.478 26.981 278.262 1.00 13.26 276 TYR C N 1
ATOM 7863 C CA . TYR C 1 277 ? -86.335 26.164 277.809 1.00 12.24 276 TYR C CA 1
ATOM 7864 C C . TYR C 1 277 ? -85.698 26.939 276.664 1.00 12.19 276 TYR C C 1
ATOM 7865 O O . TYR C 1 277 ? -86.168 26.880 275.524 1.00 13.32 276 TYR C O 1
ATOM 7874 N N . GLU C 1 278 ? -84.667 27.702 276.996 1.00 10.79 277 GLU C N 1
ATOM 7875 C CA . GLU C 1 278 ? -83.995 28.567 276.044 1.00 14.60 277 GLU C CA 1
ATOM 7876 C C . GLU C 1 278 ? -82.807 27.840 275.459 1.00 14.15 277 GLU C C 1
ATOM 7877 O O . GLU C 1 278 ? -82.078 27.187 276.181 1.00 13.64 277 GLU C O 1
ATOM 7891 N N . SER C 1 280 ? -79.468 27.786 272.556 1.00 14.72 279 SER C N 1
ATOM 7892 C CA . SER C 1 280 ? -78.545 28.610 271.774 1.00 15.53 279 SER C CA 1
ATOM 7893 C C . SER C 1 280 ? -78.725 28.328 270.278 1.00 15.10 279 SER C C 1
ATOM 7894 O O . SER C 1 280 ? -79.313 27.309 269.881 1.00 15.56 279 SER C O 1
ATOM 7897 N N . SER C 1 281 ? -78.189 29.224 269.456 1.00 16.70 280 SER C N 1
ATOM 7898 C CA A SER C 1 281 ? -78.303 29.131 267.999 0.50 16.39 280 SER C CA 1
ATOM 7899 C CA B SER C 1 281 ? -78.344 29.122 268.008 0.50 15.23 280 SER C CA 1
ATOM 7900 C C . SER C 1 281 ? -77.640 27.879 267.406 1.00 14.67 280 SER C C 1
ATOM 7901 O O . SER C 1 281 ? -77.875 27.537 266.245 1.00 14.06 280 SER C O 1
ATOM 7906 N N . GLU C 1 282 ? -76.817 27.184 268.190 1.00 12.85 281 GLU C N 1
ATOM 7907 C CA . GLU C 1 282 ? -76.264 25.911 267.756 1.00 12.26 281 GLU C CA 1
ATOM 7908 C C . GLU C 1 282 ? -77.361 24.836 267.524 1.00 12.02 281 GLU C C 1
ATOM 7909 O O . GLU C 1 282 ? -77.142 23.900 266.755 1.00 13.12 281 GLU C O 1
ATOM 7915 N N . TYR C 1 283 ? -78.481 24.988 268.208 1.00 11.97 282 TYR C N 1
ATOM 7916 C CA . TYR C 1 283 ? -79.630 24.106 268.039 1.00 11.98 282 TYR C CA 1
ATOM 7917 C C . TYR C 1 283 ? -80.524 24.680 266.947 1.00 10.28 282 TYR C C 1
ATOM 7918 O O . TYR C 1 283 ? -81.077 25.765 267.092 1.00 13.75 282 TYR C O 1
ATOM 7927 N N . LYS C 1 284 ? -80.631 23.913 265.864 1.00 10.00 283 LYS C N 1
ATOM 7928 C CA . LYS C 1 284 ? -81.283 24.322 264.630 1.00 11.00 283 LYS C CA 1
ATOM 7929 C C . LYS C 1 284 ? -82.593 23.613 264.278 1.00 12.02 283 LYS C C 1
ATOM 7930 O O . LYS C 1 284 ? -83.336 24.083 263.431 1.00 10.83 283 LYS C O 1
ATOM 7936 N N . TYR C 1 285 ? -82.828 22.471 264.897 1.00 11.40 284 TYR C N 1
ATOM 7937 C CA . TYR C 1 285 ? -84.051 21.672 264.696 1.00 8.63 284 TYR C CA 1
ATOM 7938 C C . TYR C 1 285 ? -84.572 21.230 266.081 1.00 10.88 284 TYR C C 1
ATOM 7939 O O . TYR C 1 285 ? -83.868 21.293 267.118 1.00 10.91 284 TYR C O 1
ATOM 7948 N N . LEU C 1 286 ? -85.810 20.766 266.086 1.00 9.42 285 LEU C N 1
ATOM 7949 C CA . LEU C 1 286 ? -86.419 20.329 267.305 1.00 10.05 285 LEU C CA 1
ATOM 7950 C C . LEU C 1 286 ? -87.472 19.278 266.965 1.00 11.56 285 LEU C C 1
ATOM 7951 O O . LEU C 1 286 ? -88.263 19.504 266.043 1.00 13.29 285 LEU C O 1
ATOM 7956 N N . VAL C 1 287 ? -87.498 18.209 267.763 1.00 12.06 286 VAL C N 1
ATOM 7957 C CA . VAL C 1 287 ? -88.583 17.203 267.717 1.00 11.76 286 VAL C CA 1
ATOM 7958 C C . VAL C 1 287 ? -89.434 17.399 268.949 1.00 14.45 286 VAL C C 1
ATOM 7959 O O . VAL C 1 287 ? -88.907 17.572 270.061 1.00 12.51 286 VAL C O 1
ATOM 7963 N N . ILE C 1 288 ? -90.759 17.416 268.758 1.00 15.46 287 ILE C N 1
ATOM 7964 C CA . ILE C 1 288 ? -91.684 17.400 269.899 1.00 14.73 287 ILE C CA 1
ATOM 7965 C C . ILE C 1 288 ? -92.415 16.064 269.823 1.00 16.89 287 ILE C C 1
ATOM 7966 O O . ILE C 1 288 ? -92.934 15.706 268.765 1.00 17.26 287 ILE C O 1
ATOM 7971 N N . TRP C 1 289 ? -92.398 15.331 270.934 1.00 15.92 288 TRP C N 1
ATOM 7972 C CA . TRP C 1 289 ? -93.010 13.992 271.031 1.00 17.40 288 TRP C CA 1
ATOM 7973 C C . TRP C 1 289 ? -93.616 13.868 272.410 1.00 20.08 288 TRP C C 1
ATOM 7974 O O . TRP C 1 289 ? -92.898 14.015 273.401 1.00 18.57 288 TRP C O 1
ATOM 7985 N N . ASN C 1 290 ? -94.936 13.633 272.478 1.00 22.78 289 ASN C N 1
ATOM 7986 C CA . ASN C 1 290 ? -95.655 13.577 273.762 1.00 23.31 289 ASN C CA 1
ATOM 7987 C C . ASN C 1 290 ? -96.131 12.204 274.187 1.00 24.20 289 ASN C C 1
ATOM 7988 O O . ASN C 1 290 ? -96.902 12.094 275.124 1.00 23.32 289 ASN C O 1
ATOM 7993 N N . ASP C 1 291 ? -95.616 11.165 273.552 1.00 21.90 290 ASP C N 1
ATOM 7994 C CA . ASP C 1 291 ? -95.883 9.805 273.965 1.00 26.95 290 ASP C CA 1
ATOM 7995 C C . ASP C 1 291 ? -97.394 9.573 274.098 1.00 28.71 290 ASP C C 1
ATOM 7996 O O . ASP C 1 291 ? -97.848 9.093 275.137 1.00 30.70 290 ASP C O 1
ATOM 8009 N N . GLY C 1 293 ? -99.662 11.824 274.466 1.00 29.80 292 GLY C N 1
ATOM 8010 C CA . GLY C 1 293 ? -100.248 12.943 275.213 1.00 31.09 292 GLY C CA 1
ATOM 8011 C C . GLY C 1 293 ? -100.999 12.583 276.504 1.00 33.41 292 GLY C C 1
ATOM 8012 O O . GLY C 1 293 ? -101.578 13.468 277.146 1.00 36.19 292 GLY C O 1
ATOM 8013 N N . ASP C 1 294 ? -100.966 11.315 276.914 1.00 32.61 293 ASP C N 1
ATOM 8014 C CA . ASP C 1 294 ? -101.760 10.843 278.063 1.00 33.20 293 ASP C CA 1
ATOM 8015 C C . ASP C 1 294 ? -100.927 10.392 279.281 1.00 31.96 293 ASP C C 1
ATOM 8016 O O . ASP C 1 294 ? -101.463 9.822 280.241 1.00 30.29 293 ASP C O 1
ATOM 8021 N N . LYS C 1 295 ? -99.625 10.655 279.277 1.00 27.72 294 LYS C N 1
ATOM 8022 C CA . LYS C 1 295 ? -98.782 10.185 280.361 1.00 27.68 294 LYS C CA 1
ATOM 8023 C C . LYS C 1 295 ? -98.218 11.335 281.197 1.00 25.93 294 LYS C C 1
ATOM 8024 O O . LYS C 1 295 ? -97.323 11.129 281.978 1.00 26.30 294 LYS C O 1
ATOM 8030 N N . LYS C 1 296 ? -98.771 12.535 281.027 1.00 26.54 295 LYS C N 1
ATOM 8031 C CA . LYS C 1 296 ? -98.496 13.687 281.887 1.00 26.03 295 LYS C CA 1
ATOM 8032 C C . LYS C 1 296 ? -97.055 14.219 281.664 1.00 25.16 295 LYS C C 1
ATOM 8033 O O . LYS C 1 296 ? -96.415 14.746 282.570 1.00 23.88 295 LYS C O 1
ATOM 8039 N N . TYR C 1 297 ? -96.580 14.064 280.441 1.00 22.17 296 TYR C N 1
ATOM 8040 C CA . TYR C 1 297 ? -95.265 14.574 280.072 1.00 20.41 296 TYR C CA 1
ATOM 8041 C C . TYR C 1 297 ? -95.174 14.741 278.573 1.00 19.90 296 TYR C C 1
ATOM 8042 O O . TYR C 1 297 ? -95.976 14.200 277.826 1.00 18.07 296 TYR C O 1
ATOM 8051 N N . ALA C 1 298 ? -94.204 15.534 278.148 1.00 18.72 297 ALA C N 1
ATOM 8052 C CA . ALA C 1 298 ? -93.916 15.725 276.737 1.00 18.18 297 ALA C CA 1
ATOM 8053 C C . ALA C 1 298 ? -92.417 15.921 276.607 1.00 16.66 297 ALA C C 1
ATOM 8054 O O . ALA C 1 298 ? -91.803 16.520 277.473 1.00 15.48 297 ALA C O 1
ATOM 8056 N N . CYS C 1 299 ? -91.858 15.409 275.526 1.00 15.63 298 CYS C N 1
ATOM 8057 C CA . CYS C 1 299 ? -90.445 15.607 275.214 1.00 15.62 298 CYS C CA 1
ATOM 8058 C C . CYS C 1 299 ? -90.302 16.706 274.173 1.00 13.64 298 CYS C C 1
ATOM 8059 O O . CYS C 1 299 ? -90.970 16.694 273.119 1.00 16.64 298 CYS C O 1
ATOM 8062 N N . ILE C 1 300 ? -89.451 17.678 274.502 1.00 12.44 299 ILE C N 1
ATOM 8063 C CA . ILE C 1 300 ? -89.099 18.779 273.634 1.00 12.16 299 ILE C CA 1
ATOM 8064 C C . ILE C 1 300 ? -87.594 18.651 273.359 1.00 12.42 299 ILE C C 1
ATOM 8065 O O . ILE C 1 300 ? -86.789 18.842 274.259 1.00 15.47 299 ILE C O 1
ATOM 8070 N N . GLU C 1 301 ? -87.228 18.283 272.128 1.00 12.36 300 GLU C N 1
ATOM 8071 C CA . GLU C 1 301 ? -85.919 17.701 271.838 1.00 10.99 300 GLU C CA 1
ATOM 8072 C C . GLU C 1 301 ? -85.111 18.537 270.858 1.00 12.24 300 GLU C C 1
ATOM 8073 O O . GLU C 1 301 ? -85.273 18.411 269.638 1.00 11.75 300 GLU C O 1
ATOM 8079 N N . PRO C 1 302 ? -84.242 19.418 271.373 1.00 11.96 301 PRO C N 1
ATOM 8080 C CA . PRO C 1 302 ? -83.419 20.209 270.451 1.00 11.41 301 PRO C CA 1
ATOM 8081 C C . PRO C 1 302 ? -82.335 19.375 269.790 1.00 10.34 301 PRO C C 1
ATOM 8082 O O . PRO C 1 302 ? -81.848 18.413 270.387 1.00 10.57 301 PRO C O 1
ATOM 8086 N N . GLN C 1 303 ? -81.987 19.726 268.553 1.00 11.06 302 GLN C N 1
ATOM 8087 C CA . GLN C 1 303 ? -80.975 19.045 267.770 1.00 11.74 302 GLN C CA 1
ATOM 8088 C C . GLN C 1 303 ? -80.129 20.065 267.000 1.00 9.68 302 GLN C C 1
ATOM 8089 O O . GLN C 1 303 ? -80.636 21.059 266.517 1.00 10.88 302 GLN C O 1
ATOM 8095 N N . THR C 1 304 ? -78.843 19.782 266.845 1.00 11.77 303 THR C N 1
ATOM 8096 C CA . THR C 1 304 ? -77.987 20.646 266.030 1.00 10.33 303 THR C CA 1
ATOM 8097 C C . THR C 1 304 ? -78.280 20.486 264.544 1.00 13.30 303 THR C C 1
ATOM 8098 O O . THR C 1 304 ? -77.864 21.307 263.744 1.00 12.75 303 THR C O 1
ATOM 8102 N N . SER C 1 305 ? -78.959 19.405 264.163 1.00 10.97 304 SER C N 1
ATOM 8103 C CA . SER C 1 305 ? -79.192 19.140 262.758 1.00 13.40 304 SER C CA 1
ATOM 8104 C C . SER C 1 305 ? -80.466 18.374 262.563 1.00 13.07 304 SER C C 1
ATOM 8105 O O . SER C 1 305 ? -81.054 17.897 263.536 1.00 11.70 304 SER C O 1
ATOM 8108 N N . ILE C 1 306 ? -80.881 18.258 261.321 1.00 12.78 305 ILE C N 1
ATOM 8109 C CA . ILE C 1 306 ? -82.145 17.552 261.024 1.00 13.39 305 ILE C CA 1
ATOM 8110 C C . ILE C 1 306 ? -81.974 16.071 261.317 1.00 10.10 305 ILE C C 1
ATOM 8111 O O . ILE C 1 306 ? -80.868 15.556 261.342 1.00 13.58 305 ILE C O 1
ATOM 8116 N N . ILE C 1 307 ? -83.081 15.379 261.551 1.00 13.41 306 ILE C N 1
ATOM 8117 C CA . ILE C 1 307 ? -83.058 13.917 261.626 1.00 12.90 306 ILE C CA 1
ATOM 8118 C C . ILE C 1 307 ? -82.353 13.374 260.374 1.00 13.40 306 ILE C C 1
ATOM 8119 O O . ILE C 1 307 ? -82.640 13.823 259.271 1.00 13.67 306 ILE C O 1
ATOM 8124 N N . ASN C 1 308 ? -81.460 12.401 260.568 1.00 12.81 307 ASN C N 1
ATOM 8125 C CA . ASN C 1 308 ? -80.761 11.723 259.480 1.00 13.43 307 ASN C CA 1
ATOM 8126 C C . ASN C 1 308 ? -79.899 12.694 258.664 1.00 13.17 307 ASN C C 1
ATOM 8127 O O . ASN C 1 308 ? -79.637 12.471 257.485 1.00 13.53 307 ASN C O 1
ATOM 8132 N N . SER C 1 309 ? -79.350 13.700 259.340 1.00 12.44 308 SER C N 1
ATOM 8133 C CA . SER C 1 309 ? -78.612 14.744 258.653 1.00 15.29 308 SER C CA 1
ATOM 8134 C C . SER C 1 309 ? -77.389 14.297 257.856 1.00 13.54 308 SER C C 1
ATOM 8135 O O . SER C 1 309 ? -77.070 14.949 256.873 1.00 15.95 308 SER C O 1
ATOM 8138 N N . PRO C 1 310 ? -76.684 13.229 258.273 1.00 15.24 309 PRO C N 1
ATOM 8139 C CA . PRO C 1 310 ? -75.543 12.804 257.438 1.00 17.12 309 PRO C CA 1
ATOM 8140 C C . PRO C 1 310 ? -75.916 12.266 256.058 1.00 17.80 309 PRO C C 1
ATOM 8141 O O . PRO C 1 310 ? -75.039 12.165 255.179 1.00 19.93 309 PRO C O 1
ATOM 8145 N N . ASN C 1 311 ? -77.188 11.918 255.863 1.00 16.70 310 ASN C N 1
ATOM 8146 C CA . ASN C 1 311 ? -77.653 11.296 254.616 1.00 17.20 310 ASN C CA 1
ATOM 8147 C C . ASN C 1 311 ? -78.587 12.156 253.804 1.00 19.08 310 ASN C C 1
ATOM 8148 O O . ASN C 1 311 ? -78.781 11.874 252.625 1.00 19.91 310 ASN C O 1
ATOM 8153 N N . VAL C 1 312 ? -79.208 13.176 254.407 1.00 18.38 311 VAL C N 1
ATOM 8154 C CA . VAL C 1 312 ? -80.252 13.911 253.689 1.00 18.61 311 VAL C CA 1
ATOM 8155 C C . VAL C 1 312 ? -79.651 14.621 252.480 1.00 22.22 311 VAL C C 1
ATOM 8156 O O . VAL C 1 312 ? -78.499 15.036 252.512 1.00 21.06 311 VAL C O 1
ATOM 8160 N N . LYS C 1 313 ? -80.431 14.710 251.406 1.00 23.71 312 LYS C N 1
ATOM 8161 C CA . LYS C 1 313 ? -80.038 15.425 250.212 1.00 26.12 312 LYS C CA 1
ATOM 8162 C C . LYS C 1 313 ? -80.469 16.879 250.347 1.00 27.85 312 LYS C C 1
ATOM 8163 O O . LYS C 1 313 ? -81.360 17.349 249.629 1.00 30.23 312 LYS C O 1
ATOM 8169 N N . LEU C 1 314 ? -79.864 17.556 251.317 1.00 24.30 313 LEU C N 1
ATOM 8170 C CA . LEU C 1 314 ? -80.047 18.964 251.569 1.00 22.25 313 LEU C CA 1
ATOM 8171 C C . LEU C 1 314 ? -78.639 19.511 251.752 1.00 22.81 313 LEU C C 1
ATOM 8172 O O . LEU C 1 314 ? -77.759 18.808 252.226 1.00 20.91 313 LEU C O 1
ATOM 8177 N N . ASP C 1 315 ? -78.425 20.771 251.375 1.00 21.53 314 ASP C N 1
ATOM 8178 C CA . ASP C 1 315 ? -77.182 21.454 251.681 1.00 24.71 314 ASP C CA 1
ATOM 8179 C C . ASP C 1 315 ? -76.928 21.456 253.184 1.00 19.34 314 ASP C C 1
ATOM 8180 O O . ASP C 1 315 ? -77.864 21.467 253.996 1.00 19.39 314 ASP C O 1
ATOM 8185 N N . ARG C 1 316 ? -75.651 21.475 253.539 1.00 18.83 315 ARG C N 1
ATOM 8186 C CA . ARG C 1 316 ? -75.241 21.570 254.947 1.00 19.00 315 ARG C CA 1
ATOM 8187 C C . ARG C 1 316 ? -75.797 22.822 255.618 1.00 19.28 315 ARG C C 1
ATOM 8188 O O . ARG C 1 316 ? -76.170 22.796 256.777 1.00 16.45 315 ARG C O 1
ATOM 8196 N N . SER C 1 317 ? -75.889 23.925 254.881 1.00 19.96 316 SER C N 1
ATOM 8197 C CA . SER C 1 317 ? -76.474 25.136 255.447 1.00 20.96 316 SER C CA 1
ATOM 8198 C C . SER C 1 317 ? -77.940 24.971 255.848 1.00 20.80 316 SER C C 1
ATOM 8199 O O . SER C 1 317 ? -78.413 25.687 256.719 1.00 21.67 316 SER C O 1
ATOM 8202 N N . VAL C 1 318 ? -78.647 24.023 255.236 1.00 19.46 317 VAL C N 1
ATOM 8203 C CA . VAL C 1 318 ? -80.032 23.753 255.585 1.00 19.41 317 VAL C CA 1
ATOM 8204 C C . VAL C 1 318 ? -80.101 22.628 256.641 1.00 17.78 317 VAL C C 1
ATOM 8205 O O . VAL C 1 318 ? -80.800 22.754 257.625 1.00 15.72 317 VAL C O 1
ATOM 8209 N N . SER C 1 319 ? -79.341 21.557 256.446 1.00 17.31 318 SER C N 1
ATOM 8210 C CA . SER C 1 319 ? -79.430 20.366 257.310 1.00 17.90 318 SER C CA 1
ATOM 8211 C C . SER C 1 319 ? -78.846 20.565 258.700 1.00 17.24 318 SER C C 1
ATOM 8212 O O . SER C 1 319 ? -79.293 19.945 259.647 1.00 14.43 318 SER C O 1
ATOM 8215 N N . GLY C 1 320 ? -77.803 21.384 258.796 1.00 18.46 319 GLY C N 1
ATOM 8216 C CA . GLY C 1 320 ? -77.072 21.554 260.047 1.00 16.23 319 GLY C CA 1
ATOM 8217 C C . GLY C 1 320 ? -76.004 20.522 260.325 1.00 16.32 319 GLY C C 1
ATOM 8218 O O . GLY C 1 320 ? -75.297 20.633 261.338 1.00 15.12 319 GLY C O 1
ATOM 8219 N N . PHE C 1 321 ? -75.842 19.535 259.436 1.00 14.51 320 PHE C N 1
ATOM 8220 C CA . PHE C 1 321 ? -74.776 18.547 259.614 1.00 14.79 320 PHE C CA 1
ATOM 8221 C C . PHE C 1 321 ? -73.436 19.262 259.545 1.00 15.75 320 PHE C C 1
ATOM 8222 O O . PHE C 1 321 ? -73.242 20.197 258.754 1.00 15.91 320 PHE C O 1
ATOM 8230 N N . LYS C 1 322 ? -72.537 18.883 260.426 1.00 17.80 321 LYS C N 1
ATOM 8231 C CA A LYS C 1 322 ? -71.179 19.418 260.393 0.50 20.18 321 LYS C CA 1
ATOM 8232 C CA B LYS C 1 322 ? -71.176 19.405 260.364 0.50 20.18 321 LYS C CA 1
ATOM 8233 C C . LYS C 1 322 ? -70.205 18.394 260.916 1.00 18.83 321 LYS C C 1
ATOM 8234 O O . LYS C 1 322 ? -70.596 17.290 261.339 1.00 16.35 321 LYS C O 1
ATOM 8245 N N . THR C 1 323 ? -68.932 18.737 260.843 1.00 16.01 322 THR C N 1
ATOM 8246 C CA . THR C 1 323 ? -67.895 17.877 261.329 1.00 17.08 322 THR C CA 1
ATOM 8247 C C . THR C 1 323 ? -66.931 18.688 262.169 1.00 17.49 322 THR C C 1
ATOM 8248 O O . THR C 1 323 ? -66.825 19.930 262.030 1.00 18.69 322 THR C O 1
ATOM 8252 N N . LEU C 1 324 ? -66.200 17.995 263.030 1.00 15.56 323 LEU C N 1
ATOM 8253 C CA . LEU C 1 324 ? -65.179 18.650 263.828 1.00 17.19 323 LEU C CA 1
ATOM 8254 C C . LEU C 1 324 ? -63.801 18.237 263.345 1.00 16.45 323 LEU C C 1
ATOM 8255 O O . LEU C 1 324 ? -63.523 17.046 263.200 1.00 17.53 323 LEU C O 1
ATOM 8260 N N . LYS C 1 325 ? -62.921 19.211 263.143 1.00 17.83 324 LYS C N 1
ATOM 8261 C CA . LYS C 1 325 ? -61.516 18.876 262.895 1.00 18.83 324 LYS C CA 1
ATOM 8262 C C . LYS C 1 325 ? -60.877 18.265 264.122 1.00 18.93 324 LYS C C 1
ATOM 8263 O O . LYS C 1 325 ? -61.364 18.449 265.254 1.00 19.05 324 LYS C O 1
ATOM 8269 N N . PRO C 1 326 ? -59.736 17.577 263.921 1.00 21.03 325 PRO C N 1
ATOM 8270 C CA . PRO C 1 326 ? -58.879 17.156 265.024 1.00 21.28 325 PRO C CA 1
ATOM 8271 C C . PRO C 1 326 ? -58.640 18.273 266.040 1.00 21.79 325 PRO C C 1
ATOM 8272 O O . PRO C 1 326 ? -58.299 19.400 265.675 1.00 22.08 325 PRO C O 1
ATOM 8276 N N . ASN C 1 327 ? -58.865 17.950 267.312 1.00 20.48 326 ASN C N 1
ATOM 8277 C CA . ASN C 1 327 ? -58.764 18.882 268.444 1.00 23.60 326 ASN C CA 1
ATOM 8278 C C . ASN C 1 327 ? -59.733 20.083 268.443 1.00 21.84 326 ASN C C 1
ATOM 8279 O O . ASN C 1 327 ? -59.617 20.966 269.283 1.00 23.52 326 ASN C O 1
ATOM 8284 N N . GLU C 1 328 ? -60.697 20.096 267.529 1.00 18.21 327 GLU C N 1
ATOM 8285 C CA . GLU C 1 328 ? -61.732 21.133 267.496 1.00 19.96 327 GLU C CA 1
ATOM 8286 C C . GLU C 1 328 ? -62.876 20.689 268.404 1.00 17.10 327 GLU C C 1
ATOM 8287 O O . GLU C 1 328 ? -63.160 19.493 268.513 1.00 17.41 327 GLU C O 1
ATOM 8293 N N . SER C 1 329 ? -63.506 21.666 269.033 1.00 18.86 328 SER C N 1
ATOM 8294 C CA A SER C 1 329 ? -64.651 21.413 269.913 0.50 18.40 328 SER C CA 1
ATOM 8295 C CA B SER C 1 329 ? -64.638 21.457 269.948 0.50 17.47 328 SER C CA 1
ATOM 8296 C C . SER C 1 329 ? -65.915 22.108 269.424 1.00 17.46 328 SER C C 1
ATOM 8297 O O . SER C 1 329 ? -65.864 23.090 268.684 1.00 16.06 328 SER C O 1
ATOM 8302 N N . TRP C 1 330 ? -67.053 21.549 269.819 1.00 14.29 329 TRP C N 1
ATOM 8303 C CA . TRP C 1 330 ? -68.385 22.116 269.612 1.00 13.61 329 TRP C CA 1
ATOM 8304 C C . TRP C 1 330 ? -68.962 22.350 271.006 1.00 14.54 329 TRP C C 1
ATOM 8305 O O . TRP C 1 330 ? -68.704 21.563 271.902 1.00 12.58 329 TRP C O 1
ATOM 8316 N N . SER C 1 331 ? -69.722 23.431 271.164 1.00 13.50 330 SER C N 1
ATOM 8317 C CA . SER C 1 331 ? -70.384 23.742 272.447 1.00 13.04 330 SER C CA 1
ATOM 8318 C C . SER C 1 331 ? -71.728 24.387 272.172 1.00 12.83 330 SER C C 1
ATOM 8319 O O . SER C 1 331 ? -71.852 25.192 271.277 1.00 14.94 330 SER C O 1
ATOM 8322 N N . GLY C 1 332 ? -72.744 24.034 272.952 1.00 11.48 331 GLY C N 1
ATOM 8323 C CA . GLY C 1 332 ? -74.044 24.679 272.882 1.00 13.38 331 GLY C CA 1
ATOM 8324 C C . GLY C 1 332 ? -74.565 24.885 274.289 1.00 13.70 331 GLY C C 1
ATOM 8325 O O . GLY C 1 332 ? -74.195 24.166 275.219 1.00 12.19 331 GLY C O 1
ATOM 8326 N N . VAL C 1 333 ? -75.410 25.887 274.442 1.00 13.14 332 VAL C N 1
ATOM 8327 C CA . VAL C 1 333 ? -75.913 26.246 275.759 1.00 14.90 332 VAL C CA 1
ATOM 8328 C C . VAL C 1 333 ? -77.431 26.230 275.770 1.00 15.18 332 VAL C C 1
ATOM 8329 O O . VAL C 1 333 ? -78.059 26.769 274.844 1.00 14.61 332 VAL C O 1
ATOM 8333 N N . CYS C 1 334 ? -78.013 25.660 276.839 1.00 10.81 333 CYS C N 1
ATOM 8334 C CA . CYS C 1 334 ? -79.470 25.756 277.066 1.00 11.99 333 CYS C CA 1
ATOM 8335 C C . CYS C 1 334 ? -79.680 26.237 278.469 1.00 12.62 333 CYS C C 1
ATOM 8336 O O . CYS C 1 334 ? -78.820 26.051 279.328 1.00 12.79 333 CYS C O 1
ATOM 8339 N N . LYS C 1 335 ? -80.834 26.847 278.703 1.00 12.79 334 LYS C N 1
ATOM 8340 C CA . LYS C 1 335 ? -81.208 27.275 280.033 1.00 12.35 334 LYS C CA 1
ATOM 8341 C C . LYS C 1 335 ? -82.638 26.839 280.342 1.00 12.87 334 LYS C C 1
ATOM 8342 O O . LYS C 1 335 ? -83.510 26.867 279.464 1.00 14.51 334 LYS C O 1
ATOM 8348 N N . LEU C 1 336 ? -82.859 26.428 281.578 1.00 12.35 335 LEU C N 1
ATOM 8349 C CA . LEU C 1 336 ? -84.187 26.090 282.069 1.00 10.77 335 LEU C CA 1
ATOM 8350 C C . LEU C 1 336 ? -84.491 26.937 283.285 1.00 12.84 335 LEU C C 1
ATOM 8351 O O . LEU C 1 336 ? -83.706 26.991 284.236 1.00 12.44 335 LEU C O 1
ATOM 8356 N N . TYR C 1 337 ? -85.658 27.579 283.269 1.00 13.95 336 TYR C N 1
ATOM 8357 C CA . TYR C 1 337 ? -86.055 28.418 284.376 1.00 12.63 336 TYR C CA 1
ATOM 8358 C C . TYR C 1 337 ? -87.571 28.598 284.410 1.00 15.65 336 TYR C C 1
ATOM 8359 O O . TYR C 1 337 ? -88.259 28.279 283.456 1.00 16.19 336 TYR C O 1
ATOM 8368 N N . ILE C 1 338 ? -88.041 29.127 285.535 1.00 16.04 337 ILE C N 1
ATOM 8369 C CA . ILE C 1 338 ? -89.467 29.363 285.807 1.00 17.59 337 ILE C CA 1
ATOM 8370 C C . ILE C 1 338 ? -89.682 30.869 285.890 1.00 21.37 337 ILE C C 1
ATOM 8371 O O . ILE C 1 338 ? -88.917 31.565 286.551 1.00 20.63 337 ILE C O 1
ATOM 8376 N N . GLU C 1 339 ? -90.734 31.380 285.254 1.00 22.61 338 GLU C N 1
ATOM 8377 C CA . GLU C 1 339 ? -91.077 32.783 285.458 1.00 24.06 338 GLU C CA 1
ATOM 8378 C C . GLU C 1 339 ? -92.583 32.995 285.632 1.00 24.88 338 GLU C C 1
ATOM 8379 O O . GLU C 1 339 ? -93.412 32.154 285.252 1.00 20.87 338 GLU C O 1
ATOM 8385 N N . ASN C 1 340 ? -92.904 34.142 286.222 1.00 28.05 339 ASN C N 1
ATOM 8386 C CA A ASN C 1 340 ? -94.285 34.630 286.293 0.60 31.10 339 ASN C CA 1
ATOM 8387 C CA B ASN C 1 340 ? -94.289 34.589 286.290 0.40 30.63 339 ASN C CA 1
ATOM 8388 C C . ASN C 1 340 ? -94.791 35.058 284.934 1.00 31.50 339 ASN C C 1
ATOM 8389 O O . ASN C 1 340 ? -94.061 35.700 284.168 1.00 33.01 339 ASN C O 1
ATOM 8407 N N . ASN D 1 4 ? -83.874 33.381 156.136 1.00 42.76 3 ASN D N 1
ATOM 8408 C CA . ASN D 1 4 ? -84.004 32.981 154.709 1.00 41.34 3 ASN D CA 1
ATOM 8409 C C . ASN D 1 4 ? -83.683 31.504 154.376 1.00 36.64 3 ASN D C 1
ATOM 8410 O O . ASN D 1 4 ? -84.295 30.620 154.978 1.00 33.59 3 ASN D O 1
ATOM 8415 N N . LYS D 1 5 ? -82.779 31.228 153.407 1.00 31.63 4 LYS D N 1
ATOM 8416 C CA . LYS D 1 5 ? -82.503 29.836 152.971 1.00 30.73 4 LYS D CA 1
ATOM 8417 C C . LYS D 1 5 ? -81.678 29.026 153.980 1.00 27.02 4 LYS D C 1
ATOM 8418 O O . LYS D 1 5 ? -81.565 27.793 153.863 1.00 24.84 4 LYS D O 1
ATOM 8421 N N . ASP D 1 6 ? -81.132 29.697 154.991 1.00 22.32 5 ASP D N 1
ATOM 8422 C CA . ASP D 1 6 ? -80.389 28.988 156.036 1.00 18.81 5 ASP D CA 1
ATOM 8423 C C . ASP D 1 6 ? -81.221 28.787 157.307 1.00 16.13 5 ASP D C 1
ATOM 8424 O O . ASP D 1 6 ? -80.663 28.491 158.353 1.00 13.13 5 ASP D O 1
ATOM 8429 N N . LEU D 1 7 ? -82.533 28.962 157.219 1.00 13.78 6 LEU D N 1
ATOM 8430 C CA . LEU D 1 7 ? -83.430 28.720 158.336 1.00 11.79 6 LEU D CA 1
ATOM 8431 C C . LEU D 1 7 ? -84.354 27.545 158.013 1.00 13.06 6 LEU D C 1
ATOM 8432 O O . LEU D 1 7 ? -85.206 27.648 157.127 1.00 13.56 6 LEU D O 1
ATOM 8437 N N . TRP D 1 8 ? -84.200 26.425 158.722 1.00 10.77 7 TRP D N 1
ATOM 8438 C CA . TRP D 1 8 ? -85.011 25.249 158.418 1.00 10.86 7 TRP D CA 1
ATOM 8439 C C . TRP D 1 8 ? -84.926 24.205 159.506 1.00 11.80 7 TRP D C 1
ATOM 8440 O O . TRP D 1 8 ? -84.038 24.271 160.384 1.00 12.41 7 TRP D O 1
ATOM 8451 N N . ILE D 1 9 ? -85.893 23.300 159.473 1.00 10.40 8 ILE D N 1
ATOM 8452 C CA . ILE D 1 9 ? -85.939 22.155 160.393 1.00 10.41 8 ILE D CA 1
ATOM 8453 C C . ILE D 1 9 ? -86.257 20.937 159.528 1.00 12.87 8 ILE D C 1
ATOM 8454 O O . ILE D 1 9 ? -87.163 20.971 158.705 1.00 12.08 8 ILE D O 1
ATOM 8459 N N . LYS D 1 10 ? -85.456 19.878 159.660 1.00 10.84 9 LYS D N 1
ATOM 8460 C CA . LYS D 1 10 ? -85.662 18.653 158.893 1.00 11.11 9 LYS D CA 1
ATOM 8461 C C . LYS D 1 10 ? -85.709 17.424 159.808 1.00 13.10 9 LYS D C 1
ATOM 8462 O O . LYS D 1 10 ? -84.856 17.252 160.692 1.00 13.35 9 LYS D O 1
ATOM 8468 N N . GLU D 1 11 ? -86.728 16.587 159.604 1.00 11.79 10 GLU D N 1
ATOM 8469 C CA . GLU D 1 11 ? -86.800 15.330 160.270 1.00 12.23 10 GLU D CA 1
ATOM 8470 C C . GLU D 1 11 ? -86.341 14.258 159.273 1.00 15.25 10 GLU D C 1
ATOM 8471 O O . GLU D 1 11 ? -86.828 14.197 158.157 1.00 11.71 10 GLU D O 1
ATOM 8477 N N . GLU D 1 12 ? -85.370 13.445 159.671 1.00 13.43 11 GLU D N 1
ATOM 8478 C CA . GLU D 1 12 ? -84.778 12.478 158.750 1.00 16.48 11 GLU D CA 1
ATOM 8479 C C . GLU D 1 12 ? -84.385 11.224 159.527 1.00 14.44 11 GLU D C 1
ATOM 8480 O O . GLU D 1 12 ? -84.533 11.167 160.758 1.00 13.87 11 GLU D O 1
ATOM 8486 N N . ILE D 1 13 ? -83.964 10.199 158.795 1.00 15.41 12 ILE D N 1
ATOM 8487 C CA . ILE D 1 13 ? -83.600 8.921 159.384 1.00 14.75 12 ILE D CA 1
ATOM 8488 C C . ILE D 1 13 ? -82.076 8.830 159.540 1.00 17.00 12 ILE D C 1
ATOM 8489 O O . ILE D 1 13 ? -81.315 9.184 158.640 1.00 17.95 12 ILE D O 1
ATOM 8494 N N . ILE D 1 14 ? -81.633 8.365 160.707 1.00 16.41 13 ILE D N 1
ATOM 8495 C CA . ILE D 1 14 ? -80.211 8.150 160.965 1.00 15.79 13 ILE D CA 1
ATOM 8496 C C . ILE D 1 14 ? -80.091 6.751 161.562 1.00 16.13 13 ILE D C 1
ATOM 8497 O O . ILE D 1 14 ? -81.031 6.254 162.189 1.00 13.23 13 ILE D O 1
ATOM 8502 N N . TRP D 1 15 ? -78.945 6.102 161.347 1.00 19.27 14 TRP D N 1
ATOM 8503 C CA . TRP D 1 15 ? -78.737 4.745 161.852 1.00 20.01 14 TRP D CA 1
ATOM 8504 C C . TRP D 1 15 ? -79.860 3.797 161.388 1.00 19.96 14 TRP D C 1
ATOM 8505 O O . TRP D 1 15 ? -80.368 2.984 162.164 1.00 23.58 14 TRP D O 1
ATOM 8516 N N . SER D 1 16 ? -80.284 3.989 160.138 1.00 22.57 15 SER D N 1
ATOM 8517 C CA . SER D 1 16 ? -81.292 3.161 159.438 1.00 27.26 15 SER D CA 1
ATOM 8518 C C . SER D 1 16 ? -82.732 3.222 159.893 1.00 26.91 15 SER D C 1
ATOM 8519 O O . SER D 1 16 ? -83.621 3.085 159.060 1.00 28.40 15 SER D O 1
ATOM 8522 N N . GLU D 1 17 ? -82.986 3.408 161.179 1.00 23.70 16 GLU D N 1
ATOM 8523 C CA . GLU D 1 17 ? -84.354 3.327 161.679 1.00 24.97 16 GLU D CA 1
ATOM 8524 C C . GLU D 1 17 ? -84.663 4.299 162.817 1.00 24.77 16 GLU D C 1
ATOM 8525 O O . GLU D 1 17 ? -85.645 4.127 163.511 1.00 27.99 16 GLU D O 1
ATOM 8531 N N . HIS D 1 18 ? -83.820 5.310 163.015 1.00 19.55 17 HIS D N 1
ATOM 8532 C CA . HIS D 1 18 ? -84.054 6.291 164.068 1.00 16.32 17 HIS D CA 1
ATOM 8533 C C . HIS D 1 18 ? -84.307 7.672 163.468 1.00 15.88 17 HIS D C 1
ATOM 8534 O O . HIS D 1 18 ? -83.662 8.071 162.502 1.00 17.06 17 HIS D O 1
ATOM 8541 N N . LYS D 1 19 ? -85.282 8.374 164.023 1.00 15.38 18 LYS D N 1
ATOM 8542 C CA . LYS D 1 19 ? -85.627 9.701 163.520 1.00 17.84 18 LYS D CA 1
ATOM 8543 C C . LYS D 1 19 ? -84.711 10.694 164.234 1.00 19.52 18 LYS D C 1
ATOM 8544 O O . LYS D 1 19 ? -84.467 10.561 165.427 1.00 25.92 18 LYS D O 1
ATOM 8550 N N . CYS D 1 20 ? -84.144 11.638 163.505 1.00 14.16 19 CYS D N 1
ATOM 8551 C CA . CYS D 1 20 ? -83.363 12.696 164.105 1.00 12.73 19 CYS D CA 1
ATOM 8552 C C . CYS D 1 20 ? -83.901 14.015 163.583 1.00 11.20 19 CYS D C 1
ATOM 8553 O O . CYS D 1 20 ? -84.621 14.046 162.571 1.00 12.72 19 CYS D O 1
ATOM 8556 N N . ILE D 1 21 ? -83.577 15.095 164.276 1.00 8.94 20 ILE D N 1
ATOM 8557 C CA . ILE D 1 21 ? -84.007 16.414 163.821 1.00 10.57 20 ILE D CA 1
ATOM 8558 C C . ILE D 1 21 ? -82.751 17.226 163.550 1.00 10.86 20 ILE D C 1
ATOM 8559 O O . ILE D 1 21 ? -81.900 17.411 164.442 1.00 10.55 20 ILE D O 1
ATOM 8564 N N . ARG D 1 22 ? -82.623 17.706 162.319 1.00 9.00 21 ARG D N 1
ATOM 8565 C CA . ARG D 1 22 ? -81.582 18.625 161.961 1.00 9.37 21 ARG D CA 1
ATOM 8566 C C . ARG D 1 22 ? -82.204 20.026 161.849 1.00 11.84 21 ARG D C 1
ATOM 8567 O O . ARG D 1 22 ? -83.326 20.198 161.303 1.00 11.48 21 ARG D O 1
ATOM 8575 N N . PHE D 1 23 ? -81.525 21.020 162.396 1.00 10.80 22 PHE D N 1
ATOM 8576 C CA . PHE D 1 23 ? -82.102 22.367 162.416 1.00 11.54 22 PHE D CA 1
ATOM 8577 C C . PHE D 1 23 ? -81.033 23.437 162.215 1.00 11.95 22 PHE D C 1
ATOM 8578 O O . PHE D 1 23 ? -79.867 23.242 162.535 1.00 11.66 22 PHE D O 1
ATOM 8586 N N . ALA D 1 24 ? -81.432 24.524 161.578 1.00 10.47 23 ALA D N 1
ATOM 8587 C CA . ALA D 1 24 ? -80.483 25.515 161.081 1.00 11.44 23 ALA D CA 1
ATOM 8588 C C . ALA D 1 24 ? -81.101 26.874 161.225 1.00 9.61 23 ALA D C 1
ATOM 8589 O O . ALA D 1 24 ? -82.290 27.058 160.903 1.00 10.21 23 ALA D O 1
ATOM 8591 N N . ALA D 1 25 ? -80.290 27.806 161.700 1.00 10.99 24 ALA D N 1
ATOM 8592 C CA . ALA D 1 25 ? -80.650 29.224 161.706 1.00 10.25 24 ALA D CA 1
ATOM 8593 C C . ALA D 1 25 ? -79.396 30.052 161.844 1.00 12.16 24 ALA D C 1
ATOM 8594 O O . ALA D 1 25 ? -78.436 29.663 162.532 1.00 10.33 24 ALA D O 1
ATOM 8596 N N . GLY D 1 26 ? -79.393 31.203 161.203 1.00 12.34 25 GLY D N 1
ATOM 8597 C CA . GLY D 1 26 ? -78.327 32.197 161.451 1.00 15.75 25 GLY D CA 1
ATOM 8598 C C . GLY D 1 26 ? -76.884 31.791 161.143 1.00 16.99 25 GLY D C 1
ATOM 8599 O O . GLY D 1 26 ? -75.952 32.366 161.726 1.00 15.00 25 GLY D O 1
ATOM 8600 N N . GLY D 1 27 ? -76.699 30.838 160.235 1.00 14.10 26 GLY D N 1
ATOM 8601 C CA . GLY D 1 27 ? -75.385 30.330 159.880 1.00 14.79 26 GLY D CA 1
ATOM 8602 C C . GLY D 1 27 ? -74.974 29.096 160.641 1.00 14.80 26 GLY D C 1
ATOM 8603 O O . GLY D 1 27 ? -73.986 28.461 160.294 1.00 16.25 26 GLY D O 1
ATOM 8604 N N . TYR D 1 28 ? -75.733 28.757 161.680 1.00 11.51 27 TYR D N 1
ATOM 8605 C CA . TYR D 1 28 ? -75.485 27.548 162.451 1.00 9.71 27 TYR D CA 1
ATOM 8606 C C . TYR D 1 28 ? -76.341 26.395 162.002 1.00 12.69 27 TYR D C 1
ATOM 8607 O O . TYR D 1 28 ? -77.436 26.582 161.456 1.00 10.70 27 TYR D O 1
ATOM 8616 N N . GLU D 1 29 ? -75.856 25.177 162.278 1.00 9.80 28 GLU D N 1
ATOM 8617 C CA . GLU D 1 29 ? -76.648 23.977 162.044 1.00 9.65 28 GLU D CA 1
ATOM 8618 C C . GLU D 1 29 ? -76.412 22.977 163.187 1.00 11.94 28 GLU D C 1
ATOM 8619 O O . GLU D 1 29 ? -75.275 22.832 163.659 1.00 10.70 28 GLU D O 1
ATOM 8625 N N . ALA D 1 30 ? -77.501 22.355 163.658 1.00 9.40 29 ALA D N 1
ATOM 8626 C CA . ALA D 1 30 ? -77.470 21.396 164.771 1.00 8.44 29 ALA D CA 1
ATOM 8627 C C . ALA D 1 30 ? -78.191 20.106 164.408 1.00 9.83 29 ALA D C 1
ATOM 8628 O O . ALA D 1 30 ? -79.057 20.087 163.533 1.00 11.43 29 ALA D O 1
ATOM 8630 N N . LEU D 1 31 ? -77.867 19.042 165.149 1.00 10.35 30 LEU D N 1
ATOM 8631 C CA . LEU D 1 31 ? -78.492 17.737 164.967 1.00 9.33 30 LEU D CA 1
ATOM 8632 C C . LEU D 1 31 ? -78.754 17.158 166.349 1.00 10.82 30 LEU D C 1
ATOM 8633 O O . LEU D 1 31 ? -77.839 17.084 167.158 1.00 10.49 30 LEU D O 1
ATOM 8638 N N . ILE D 1 32 ? -80.012 16.786 166.606 1.00 10.29 31 ILE D N 1
ATOM 8639 C CA . ILE D 1 32 ? -80.464 16.205 167.861 1.00 7.98 31 ILE D CA 1
ATOM 8640 C C . ILE D 1 32 ? -81.026 14.809 167.629 1.00 10.26 31 ILE D C 1
ATOM 8641 O O . ILE D 1 32 ? -81.645 14.536 166.593 1.00 10.18 31 ILE D O 1
ATOM 8646 N N . ILE D 1 33 ? -80.703 13.907 168.559 1.00 9.79 32 ILE D N 1
ATOM 8647 C CA . ILE D 1 33 ? -81.112 12.500 168.506 1.00 10.11 32 ILE D CA 1
ATOM 8648 C C . ILE D 1 33 ? -82.077 12.212 169.679 1.00 13.10 32 ILE D C 1
ATOM 8649 O O . ILE D 1 33 ? -81.627 11.903 170.796 1.00 11.77 32 ILE D O 1
ATOM 8654 N N . PRO D 1 34 ? -83.400 12.322 169.445 1.00 12.43 33 PRO D N 1
ATOM 8655 C CA . PRO D 1 34 ? -84.347 12.133 170.565 1.00 13.30 33 PRO D CA 1
ATOM 8656 C C . PRO D 1 34 ? -84.247 10.722 171.185 1.00 14.44 33 PRO D C 1
ATOM 8657 O O . PRO D 1 34 ? -84.399 10.573 172.384 1.00 11.50 33 PRO D O 1
ATOM 8661 N N . ASP D 1 35 ? -83.978 9.710 170.368 1.00 13.87 34 ASP D N 1
ATOM 8662 C CA . ASP D 1 35 ? -83.908 8.336 170.879 1.00 15.32 34 ASP D CA 1
ATOM 8663 C C . ASP D 1 35 ? -82.784 8.076 171.870 1.00 13.94 34 ASP D C 1
ATOM 8664 O O . ASP D 1 35 ? -82.836 7.075 172.600 1.00 13.83 34 ASP D O 1
ATOM 8669 N N . VAL D 1 36 ? -81.759 8.934 171.873 1.00 11.02 35 VAL D N 1
ATOM 8670 C CA . VAL D 1 36 ? -80.682 8.789 172.827 1.00 12.01 35 VAL D CA 1
ATOM 8671 C C . VAL D 1 36 ? -80.477 10.095 173.582 1.00 11.20 35 VAL D C 1
ATOM 8672 O O . VAL D 1 36 ? -79.654 10.920 173.202 1.00 11.51 35 VAL D O 1
ATOM 8676 N N . GLY D 1 37 ? -81.250 10.261 174.651 1.00 11.29 36 GLY D N 1
ATOM 8677 C CA . GLY D 1 37 ? -81.065 11.351 175.594 1.00 11.84 36 GLY D CA 1
ATOM 8678 C C . GLY D 1 37 ? -81.433 12.736 175.094 1.00 9.97 36 GLY D C 1
ATOM 8679 O O . GLY D 1 37 ? -81.079 13.711 175.729 1.00 11.25 36 GLY D O 1
ATOM 8680 N N . GLY D 1 38 ? -82.097 12.853 173.945 1.00 10.20 37 GLY D N 1
ATOM 8681 C CA . GLY D 1 38 ? -82.278 14.170 173.344 1.00 9.74 37 GLY D CA 1
ATOM 8682 C C . GLY D 1 38 ? -80.946 14.852 173.123 1.00 11.23 37 GLY D C 1
ATOM 8683 O O . GLY D 1 38 ? -80.835 16.040 173.304 1.00 12.56 37 GLY D O 1
ATOM 8684 N N . ASN D 1 39 ? -79.923 14.078 172.768 1.00 9.28 38 ASN D N 1
ATOM 8685 C CA . ASN D 1 39 ? -78.547 14.582 172.662 1.00 8.14 38 ASN D CA 1
ATOM 8686 C C . ASN D 1 39 ? -78.362 15.367 171.360 1.00 7.29 38 ASN D C 1
ATOM 8687 O O . ASN D 1 39 ? -78.494 14.824 170.242 1.00 9.17 38 ASN D O 1
ATOM 8692 N N . VAL D 1 40 ? -78.017 16.645 171.498 1.00 6.47 39 VAL D N 1
ATOM 8693 C CA . VAL D 1 40 ? -77.497 17.452 170.405 1.00 6.17 39 VAL D CA 1
ATOM 8694 C C . VAL D 1 40 ? -76.024 17.061 170.129 1.00 9.48 39 VAL D C 1
ATOM 8695 O O . VAL D 1 40 ? -75.139 17.392 170.910 1.00 7.62 39 VAL D O 1
ATOM 8699 N N . VAL D 1 41 ? -75.807 16.262 169.086 1.00 8.43 40 VAL D N 1
ATOM 8700 C CA . VAL D 1 41 ? -74.522 15.639 168.800 1.00 11.01 40 VAL D CA 1
ATOM 8701 C C . VAL D 1 41 ? -73.691 16.466 167.843 1.00 10.31 40 VAL D C 1
ATOM 8702 O O . VAL D 1 41 ? -72.522 16.161 167.619 1.00 12.01 40 VAL D O 1
ATOM 8706 N N . GLU D 1 42 ? -74.294 17.506 167.257 1.00 10.91 41 GLU D N 1
ATOM 8707 C CA . GLU D 1 42 ? -73.577 18.362 166.308 1.00 10.07 41 GLU D CA 1
ATOM 8708 C C . GLU D 1 42 ? -74.058 19.799 166.403 1.00 8.39 41 GLU D C 1
ATOM 8709 O O . GLU D 1 42 ? -75.245 20.041 166.484 1.00 9.90 41 GLU D O 1
ATOM 8715 N N . LEU D 1 43 ? -73.112 20.730 166.428 1.00 8.51 42 LEU D N 1
ATOM 8716 C CA . LEU D 1 43 ? -73.391 22.154 166.339 1.00 7.71 42 LEU D CA 1
ATOM 8717 C C . LEU D 1 43 ? -72.249 22.756 165.575 1.00 10.60 42 LEU D C 1
ATOM 8718 O O . LEU D 1 43 ? -71.110 22.780 166.055 1.00 10.08 42 LEU D O 1
ATOM 8723 N N . LYS D 1 44 ? -72.540 23.237 164.375 1.00 12.28 43 LYS D N 1
ATOM 8724 C CA . LYS D 1 44 ? -71.498 23.731 163.508 1.00 12.25 43 LYS D CA 1
ATOM 8725 C C . LYS D 1 44 ? -71.888 25.024 162.822 1.00 15.52 43 LYS D C 1
ATOM 8726 O O . LYS D 1 44 ? -73.044 25.360 162.772 1.00 13.70 43 LYS D O 1
ATOM 8732 N N . ASP D 1 45 ? -70.867 25.713 162.296 1.00 16.12 44 ASP D N 1
ATOM 8733 C CA . ASP D 1 45 ? -71.019 26.833 161.358 1.00 16.90 44 ASP D CA 1
ATOM 8734 C C . ASP D 1 45 ? -70.149 26.478 160.155 1.00 17.11 44 ASP D C 1
ATOM 8735 O O . ASP D 1 45 ? -68.924 26.628 160.185 1.00 16.45 44 ASP D O 1
ATOM 8740 N N . THR D 1 46 ? -70.770 25.930 159.112 1.00 18.12 45 THR D N 1
ATOM 8741 C CA . THR D 1 46 ? -69.990 25.339 158.033 1.00 23.10 45 THR D CA 1
ATOM 8742 C C . THR D 1 46 ? -69.230 26.406 157.254 1.00 23.56 45 THR D C 1
ATOM 8743 O O . THR D 1 46 ? -68.107 26.153 156.823 1.00 27.67 45 THR D O 1
ATOM 8747 N N . ASN D 1 47 ? -69.792 27.602 157.098 1.00 25.27 46 ASN D N 1
ATOM 8748 C CA . ASN D 1 47 ? -69.053 28.659 156.399 1.00 25.64 46 ASN D CA 1
ATOM 8749 C C . ASN D 1 47 ? -67.793 29.101 157.125 1.00 25.53 46 ASN D C 1
ATOM 8750 O O . ASN D 1 47 ? -66.849 29.574 156.494 1.00 25.40 46 ASN D O 1
ATOM 8755 N N . LYS D 1 48 ? -67.767 28.941 158.448 1.00 21.53 47 LYS D N 1
ATOM 8756 C CA . LYS D 1 48 ? -66.592 29.284 159.209 1.00 20.78 47 LYS D CA 1
ATOM 8757 C C . LYS D 1 48 ? -65.682 28.103 159.387 1.00 18.88 47 LYS D C 1
ATOM 8758 O O . LYS D 1 48 ? -64.571 28.264 159.857 1.00 20.03 47 LYS D O 1
ATOM 8764 N N . GLY D 1 49 ? -66.160 26.913 159.039 1.00 17.31 48 GLY D N 1
ATOM 8765 C CA . GLY D 1 49 ? -65.381 25.700 159.190 1.00 19.32 48 GLY D CA 1
ATOM 8766 C C . GLY D 1 49 ? -65.223 25.261 160.652 1.00 17.37 48 GLY D C 1
ATOM 8767 O O . GLY D 1 49 ? -64.235 24.613 161.003 1.00 15.36 48 GLY D O 1
ATOM 8768 N N . VAL D 1 50 ? -66.189 25.635 161.493 1.00 13.48 49 VAL D N 1
ATOM 8769 C CA . VAL D 1 50 ? -66.151 25.345 162.915 1.00 12.54 49 VAL D CA 1
ATOM 8770 C C . VAL D 1 50 ? -67.181 24.264 163.238 1.00 13.98 49 VAL D C 1
ATOM 8771 O O . VAL D 1 50 ? -68.329 24.321 162.785 1.00 14.65 49 VAL D O 1
ATOM 8775 N N . THR D 1 51 ? -66.744 23.268 163.994 1.00 10.55 50 THR D N 1
ATOM 8776 C CA . THR D 1 51 ? -67.660 22.289 164.538 1.00 11.09 50 THR D CA 1
ATOM 8777 C C . THR D 1 51 ? -67.399 22.109 166.041 1.00 9.60 50 THR D C 1
ATOM 8778 O O . THR D 1 51 ? -66.352 21.650 166.446 1.00 11.61 50 THR D O 1
ATOM 8782 N N . ILE D 1 52 ? -68.370 22.521 166.844 1.00 9.67 51 ILE D N 1
ATOM 8783 C CA . ILE D 1 52 ? -68.172 22.723 168.281 1.00 10.07 51 ILE D CA 1
ATOM 8784 C C . ILE D 1 52 ? -68.188 21.402 169.072 1.00 9.85 51 ILE D C 1
ATOM 8785 O O . ILE D 1 52 ? -67.305 21.153 169.888 1.00 9.88 51 ILE D O 1
ATOM 8790 N N . LEU D 1 53 ? -69.235 20.604 168.869 1.00 7.34 52 LEU D N 1
ATOM 8791 C CA . LEU D 1 53 ? -69.509 19.437 169.662 1.00 8.17 52 LEU D CA 1
ATOM 8792 C C . LEU D 1 53 ? -68.977 18.177 169.011 1.00 8.94 52 LEU D C 1
ATOM 8793 O O . LEU D 1 53 ? -69.079 17.977 167.800 1.00 8.51 52 LEU D O 1
ATOM 8798 N N . ARG D 1 54 ? -68.445 17.306 169.860 1.00 8.60 53 ARG D N 1
ATOM 8799 C CA . ARG D 1 54 ? -67.913 16.048 169.402 1.00 9.94 53 ARG D CA 1
ATOM 8800 C C . ARG D 1 54 ? -69.055 15.163 168.930 1.00 11.26 53 ARG D C 1
ATOM 8801 O O . ARG D 1 54 ? -69.995 14.939 169.659 1.00 10.27 53 ARG D O 1
ATOM 8809 N N . THR D 1 55 ? -68.957 14.709 167.689 1.00 9.99 54 THR D N 1
ATOM 8810 C CA . THR D 1 55 ? -70.058 14.041 166.982 1.00 11.77 54 THR D CA 1
ATOM 8811 C C . THR D 1 55 ? -69.603 12.604 166.661 1.00 13.07 54 THR D C 1
ATOM 8812 O O . THR D 1 55 ? -68.453 12.400 166.284 1.00 14.96 54 THR D O 1
ATOM 8816 N N . PRO D 1 56 ? -70.475 11.613 166.853 1.00 12.78 55 PRO D N 1
ATOM 8817 C CA . PRO D 1 56 ? -70.127 10.221 166.483 1.00 14.92 55 PRO D CA 1
ATOM 8818 C C . PRO D 1 56 ? -69.680 10.154 165.026 1.00 16.29 55 PRO D C 1
ATOM 8819 O O . PRO D 1 56 ? -70.251 10.807 164.164 1.00 15.43 55 PRO D O 1
ATOM 8823 N N . LYS D 1 57 ? -68.648 9.365 164.774 1.00 18.55 56 LYS D N 1
ATOM 8824 C CA . LYS D 1 57 ? -68.199 9.138 163.411 1.00 23.98 56 LYS D CA 1
ATOM 8825 C C . LYS D 1 57 ? -69.118 8.168 162.716 1.00 25.02 56 LYS D C 1
ATOM 8826 O O . LYS D 1 57 ? -69.898 7.455 163.363 1.00 22.38 56 LYS D O 1
ATOM 8832 N N . LYS D 1 58 ? -69.015 8.122 161.393 1.00 29.81 57 LYS D N 1
ATOM 8833 C CA . LYS D 1 58 ? -69.945 7.323 160.579 1.00 34.82 57 LYS D CA 1
ATOM 8834 C C . LYS D 1 58 ? -69.948 5.825 160.916 1.00 34.47 57 LYS D C 1
ATOM 8835 O O . LYS D 1 58 ? -70.967 5.166 160.790 1.00 37.02 57 LYS D O 1
ATOM 8841 N N . ASP D 1 59 ? -68.823 5.302 161.377 1.00 33.47 58 ASP D N 1
ATOM 8842 C CA . ASP D 1 59 ? -68.718 3.879 161.687 1.00 35.41 58 ASP D CA 1
ATOM 8843 C C . ASP D 1 59 ? -69.266 3.485 163.072 1.00 32.15 58 ASP D C 1
ATOM 8844 O O . ASP D 1 59 ? -69.456 2.298 163.356 1.00 30.98 58 ASP D O 1
ATOM 8849 N N . LEU D 1 60 ? -69.537 4.458 163.941 1.00 24.95 59 LEU D N 1
ATOM 8850 C CA . LEU D 1 60 ? -70.115 4.150 165.253 1.00 22.58 59 LEU D CA 1
ATOM 8851 C C . LEU D 1 60 ? -71.529 3.559 165.122 1.00 22.93 59 LEU D C 1
ATOM 8852 O O . LEU D 1 60 ? -72.418 4.179 164.559 1.00 23.29 59 LEU D O 1
ATOM 8857 N N . LYS D 1 61 ? -71.734 2.353 165.639 1.00 20.72 60 LYS D N 1
ATOM 8858 C CA . LYS D 1 61 ? -73.053 1.732 165.624 1.00 22.13 60 LYS D CA 1
ATOM 8859 C C . LYS D 1 61 ? -73.969 2.384 166.627 1.00 21.42 60 LYS D C 1
ATOM 8860 O O . LYS D 1 61 ? -73.492 2.865 167.666 1.00 22.11 60 LYS D O 1
ATOM 8866 N N . PHE D 1 62 ? -75.275 2.367 166.359 1.00 18.63 61 PHE D N 1
ATOM 8867 C CA . PHE D 1 62 ? -76.231 2.941 167.260 1.00 20.64 61 PHE D CA 1
ATOM 8868 C C . PHE D 1 62 ? -76.113 2.387 168.664 1.00 21.50 61 PHE D C 1
ATOM 8869 O O . PHE D 1 62 ? -76.143 3.138 169.638 1.00 18.83 61 PHE D O 1
ATOM 8877 N N . GLU D 1 63 ? -76.013 1.062 168.772 1.00 19.53 62 GLU D N 1
ATOM 8878 C CA . GLU D 1 63 ? -75.915 0.430 170.088 1.00 21.19 62 GLU D CA 1
ATOM 8879 C C . GLU D 1 63 ? -74.727 0.946 170.922 1.00 18.14 62 GLU D C 1
ATOM 8880 O O . GLU D 1 63 ? -74.826 1.153 172.134 1.00 21.58 62 GLU D O 1
ATOM 8886 N N . ASP D 1 64 ? -73.616 1.170 170.265 1.00 18.87 63 ASP D N 1
ATOM 8887 C CA . ASP D 1 64 ? -72.427 1.680 170.908 1.00 19.55 63 ASP D CA 1
ATOM 8888 C C . ASP D 1 64 ? -72.552 3.142 171.317 1.00 19.46 63 ASP D C 1
ATOM 8889 O O . ASP D 1 64 ? -72.009 3.538 172.356 1.00 20.75 63 ASP D O 1
ATOM 8894 N N . PHE D 1 65 ? -73.269 3.927 170.524 1.00 16.19 64 PHE D N 1
ATOM 8895 C CA . PHE D 1 65 ? -73.629 5.284 170.930 1.00 15.53 64 PHE D CA 1
ATOM 8896 C C . PHE D 1 65 ? -74.546 5.249 172.148 1.00 14.73 64 PHE D C 1
ATOM 8897 O O . PHE D 1 65 ? -74.272 5.899 173.153 1.00 12.85 64 PHE D O 1
ATOM 8905 N N . LYS D 1 66 ? -75.646 4.509 172.057 1.00 13.71 65 LYS D N 1
ATOM 8906 C CA . LYS D 1 66 ? -76.619 4.421 173.139 1.00 18.05 65 LYS D CA 1
ATOM 8907 C C . LYS D 1 66 ? -75.999 3.943 174.471 1.00 16.25 65 LYS D C 1
ATOM 8908 O O . LYS D 1 66 ? -76.408 4.382 175.535 1.00 15.99 65 LYS D O 1
ATOM 8914 N N . ASN D 1 67 ? -75.025 3.045 174.398 1.00 17.44 66 ASN D N 1
ATOM 8915 C CA . ASN D 1 67 ? -74.398 2.531 175.609 1.00 17.88 66 ASN D CA 1
ATOM 8916 C C . ASN D 1 67 ? -73.424 3.494 176.264 1.00 18.17 66 ASN D C 1
ATOM 8917 O O . ASN D 1 67 ? -73.164 3.361 177.453 1.00 20.83 66 ASN D O 1
ATOM 8922 N N . ARG D 1 68 ? -72.900 4.463 175.504 1.00 15.08 67 ARG D N 1
ATOM 8923 C CA . ARG D 1 68 ? -71.968 5.472 176.056 1.00 11.76 67 ARG D CA 1
ATOM 8924 C C . ARG D 1 68 ? -72.116 6.827 175.335 1.00 11.34 67 ARG D C 1
ATOM 8925 O O . ARG D 1 68 ? -71.227 7.292 174.623 1.00 12.46 67 ARG D O 1
ATOM 8933 N N . PRO D 1 69 ? -73.271 7.456 175.507 1.00 11.18 68 PRO D N 1
ATOM 8934 C CA . PRO D 1 69 ? -73.507 8.724 174.814 1.00 11.04 68 PRO D CA 1
ATOM 8935 C C . PRO D 1 69 ? -72.822 9.919 175.465 1.00 11.27 68 PRO D C 1
ATOM 8936 O O . PRO D 1 69 ? -72.725 10.988 174.823 1.00 11.31 68 PRO D O 1
ATOM 8940 N N . GLN D 1 70 ? -72.341 9.738 176.697 1.00 12.66 69 GLN D N 1
ATOM 8941 C CA . GLN D 1 70 ? -71.786 10.850 177.489 1.00 13.70 69 GLN D CA 1
ATOM 8942 C C . GLN D 1 70 ? -70.462 11.421 176.992 1.00 12.79 69 GLN D C 1
ATOM 8943 O O . GLN D 1 70 ? -70.020 12.481 177.473 1.00 12.52 69 GLN D O 1
ATOM 8949 N N . VAL D 1 71 ? -69.822 10.741 176.033 1.00 8.92 70 VAL D N 1
ATOM 8950 C CA . VAL D 1 71 ? -68.623 11.277 175.373 1.00 9.79 70 VAL D CA 1
ATOM 8951 C C . VAL D 1 71 ? -68.861 11.973 174.028 1.00 10.48 70 VAL D C 1
ATOM 8952 O O . VAL D 1 71 ? -67.923 12.281 173.327 1.00 10.22 70 VAL D O 1
ATOM 8956 N N . TYR D 1 72 ? -70.133 12.273 173.713 1.00 9.76 71 TYR D N 1
ATOM 8957 C CA . TYR D 1 72 ? -70.543 12.998 172.525 1.00 7.33 71 TYR D CA 1
ATOM 8958 C C . TYR D 1 72 ? -71.578 14.058 172.870 1.00 6.96 71 TYR D C 1
ATOM 8959 O O . TYR D 1 72 ? -72.462 13.818 173.697 1.00 8.41 71 TYR D O 1
ATOM 8968 N N . GLY D 1 73 ? -71.517 15.183 172.158 1.00 9.17 72 GLY D N 1
ATOM 8969 C CA . GLY D 1 73 ? -72.601 16.170 172.180 1.00 10.16 72 GLY D CA 1
ATOM 8970 C C . GLY D 1 73 ? -72.881 16.776 173.538 1.00 8.17 72 GLY D C 1
ATOM 8971 O O . GLY D 1 73 ? -71.955 17.153 174.277 1.00 9.37 72 GLY D O 1
ATOM 8972 N N . LEU D 1 74 ? -74.168 16.821 173.874 1.00 10.24 73 LEU D N 1
ATOM 8973 C CA . LEU D 1 74 ? -74.678 17.464 175.078 1.00 9.16 73 LEU D CA 1
ATOM 8974 C C . LEU D 1 74 ? -75.515 16.413 175.847 1.00 9.33 73 LEU D C 1
ATOM 8975 O O . LEU D 1 74 ? -76.743 16.346 175.718 1.00 9.95 73 LEU D O 1
ATOM 8980 N N . PRO D 1 75 ? -74.842 15.585 176.652 1.00 8.86 74 PRO D N 1
ATOM 8981 C CA . PRO D 1 75 ? -75.540 14.546 177.430 1.00 9.27 74 PRO D CA 1
ATOM 8982 C C . PRO D 1 75 ? -76.060 15.084 178.758 1.00 10.08 74 PRO D C 1
ATOM 8983 O O . PRO D 1 75 ? -75.294 15.519 179.613 1.00 8.70 74 PRO D O 1
ATOM 8987 N N . VAL D 1 76 ? -77.373 15.072 178.941 1.00 8.97 75 VAL D N 1
ATOM 8988 C CA . VAL D 1 76 ? -77.972 15.611 180.166 1.00 10.43 75 VAL D CA 1
ATOM 8989 C C . VAL D 1 76 ? -77.905 14.569 181.305 1.00 9.16 75 VAL D C 1
ATOM 8990 O O . VAL D 1 76 ? -78.231 13.394 181.117 1.00 11.13 75 VAL D O 1
ATOM 8994 N N . LEU D 1 77 ? -77.478 15.022 182.470 1.00 6.09 76 LEU D N 1
ATOM 8995 C CA . LEU D 1 77 ? -77.179 14.186 183.623 1.00 8.40 76 LEU D CA 1
ATOM 8996 C C . LEU D 1 77 ? -78.107 14.470 184.779 1.00 9.99 76 LEU D C 1
ATOM 8997 O O . LEU D 1 77 ? -78.349 15.625 185.117 1.00 9.51 76 LEU D O 1
ATOM 9002 N N . PHE D 1 78 ? -78.594 13.400 185.425 1.00 8.32 77 PHE D N 1
ATOM 9003 C CA . PHE D 1 78 ? -79.526 13.508 186.533 1.00 10.07 77 PHE D CA 1
ATOM 9004 C C . PHE D 1 78 ? -79.360 12.236 187.350 1.00 10.43 77 PHE D C 1
ATOM 9005 O O . PHE D 1 78 ? -79.966 11.209 187.015 1.00 12.45 77 PHE D O 1
ATOM 9013 N N . PRO D 1 79 ? -78.476 12.266 188.354 1.00 10.10 78 PRO D N 1
ATOM 9014 C CA . PRO D 1 79 ? -77.611 13.361 188.746 1.00 8.64 78 PRO D CA 1
ATOM 9015 C C . PRO D 1 79 ? -76.316 13.382 187.951 1.00 9.69 78 PRO D C 1
ATOM 9016 O O . PRO D 1 79 ? -75.904 12.331 187.456 1.00 9.56 78 PRO D O 1
ATOM 9020 N N . PRO D 1 80 ? -75.661 14.549 187.853 1.00 7.40 79 PRO D N 1
ATOM 9021 C CA . PRO D 1 80 ? -74.320 14.570 187.326 1.00 9.45 79 PRO D CA 1
ATOM 9022 C C . PRO D 1 80 ? -73.338 13.889 188.278 1.00 10.46 79 PRO D C 1
ATOM 9023 O O . PRO D 1 80 ? -73.350 14.116 189.474 1.00 10.92 79 PRO D O 1
ATOM 9027 N N . ASN D 1 81 ? -72.512 13.034 187.726 1.00 8.63 80 ASN D N 1
ATOM 9028 C CA . ASN D 1 81 ? -71.421 12.457 188.462 1.00 8.77 80 ASN D CA 1
ATOM 9029 C C . ASN D 1 81 ? -71.927 11.530 189.570 1.00 9.60 80 ASN D C 1
ATOM 9030 O O . ASN D 1 81 ? -73.010 10.957 189.444 1.00 7.81 80 ASN D O 1
ATOM 9035 N N . ARG D 1 82 ? -71.115 11.334 190.599 1.00 8.86 81 ARG D N 1
ATOM 9036 C CA . ARG D 1 82 ? -71.234 10.217 191.523 1.00 9.81 81 ARG D CA 1
ATOM 9037 C C . ARG D 1 82 ? -72.097 10.447 192.755 1.00 9.44 81 ARG D C 1
ATOM 9038 O O . ARG D 1 82 ? -72.147 11.532 193.335 1.00 10.30 81 ARG D O 1
ATOM 9046 N N . ILE D 1 83 ? -72.794 9.394 193.130 1.00 8.86 82 ILE D N 1
ATOM 9047 C CA . ILE D 1 83 ? -73.455 9.254 194.419 1.00 8.85 82 ILE D CA 1
ATOM 9048 C C . ILE D 1 83 ? -72.809 8.067 195.181 1.00 9.00 82 ILE D C 1
ATOM 9049 O O . ILE D 1 83 ? -72.893 6.909 194.714 1.00 9.61 82 ILE D O 1
ATOM 9054 N N . ASP D 1 84 ? -72.200 8.372 196.317 1.00 9.11 83 ASP D N 1
ATOM 9055 C CA . ASP D 1 84 ? -71.400 7.404 197.149 1.00 12.01 83 ASP D CA 1
ATOM 9056 C C . ASP D 1 84 ? -72.248 6.175 197.483 1.00 11.36 83 ASP D C 1
ATOM 9057 O O . ASP D 1 84 ? -73.316 6.289 198.106 1.00 10.69 83 ASP D O 1
ATOM 9062 N N . ASP D 1 85 ? -71.791 4.999 197.054 1.00 11.96 84 ASP D N 1
ATOM 9063 C CA . ASP D 1 85 ? -72.450 3.716 197.365 1.00 9.54 84 ASP D CA 1
ATOM 9064 C C . ASP D 1 85 ? -73.871 3.643 196.796 1.00 12.59 84 ASP D C 1
ATOM 9065 O O . ASP D 1 85 ? -74.649 2.767 197.149 1.00 9.89 84 ASP D O 1
ATOM 9070 N N . GLY D 1 86 ? -74.196 4.533 195.869 1.00 9.69 85 GLY D N 1
ATOM 9071 C CA . GLY D 1 86 ? -75.493 4.580 195.290 1.00 8.72 85 GLY D CA 1
ATOM 9072 C C . GLY D 1 86 ? -76.618 4.925 196.261 1.00 10.91 85 GLY D C 1
ATOM 9073 O O . GLY D 1 86 ? -77.767 4.556 196.004 1.00 13.25 85 GLY D O 1
ATOM 9074 N N . THR D 1 87 ? -76.323 5.617 197.346 1.00 8.80 86 THR D N 1
ATOM 9075 C CA . THR D 1 87 ? -77.336 5.812 198.370 1.00 10.66 86 THR D CA 1
ATOM 9076 C C . THR D 1 87 ? -77.198 7.159 199.034 1.00 10.72 86 THR D C 1
ATOM 9077 O O . THR D 1 87 ? -76.092 7.701 199.177 1.00 12.64 86 THR D O 1
ATOM 9081 N N . PHE D 1 88 ? -78.350 7.726 199.378 1.00 10.86 87 PHE D N 1
ATOM 9082 C CA . PHE D 1 88 ? -78.384 8.902 200.243 1.00 10.32 87 PHE D CA 1
ATOM 9083 C C . PHE D 1 88 ? -79.724 8.938 200.968 1.00 12.54 87 PHE D C 1
ATOM 9084 O O . PHE D 1 88 ? -80.670 8.234 200.594 1.00 12.60 87 PHE D O 1
ATOM 9092 N N . LYS D 1 89 ? -79.778 9.766 202.012 1.00 13.23 88 LYS D N 1
ATOM 9093 C CA . LYS D 1 89 ? -81.010 9.976 202.783 1.00 12.99 88 LYS D CA 1
ATOM 9094 C C . LYS D 1 89 ? -81.455 11.426 202.729 1.00 13.96 88 LYS D C 1
ATOM 9095 O O . LYS D 1 89 ? -80.663 12.292 202.982 1.00 13.02 88 LYS D O 1
ATOM 9101 N N . LEU D 1 90 ? -82.688 11.664 202.287 1.00 13.62 89 LEU D N 1
ATOM 9102 C CA . LEU D 1 90 ? -83.304 12.983 202.265 1.00 12.97 89 LEU D CA 1
ATOM 9103 C C . LEU D 1 90 ? -84.530 12.879 203.174 1.00 13.95 89 LEU D C 1
ATOM 9104 O O . LEU D 1 90 ? -85.389 12.048 202.939 1.00 13.98 89 LEU D O 1
ATOM 9109 N N . GLY D 1 91 ? -84.587 13.705 204.205 1.00 14.76 90 GLY D N 1
ATOM 9110 C CA . GLY D 1 91 ? -85.647 13.662 205.176 1.00 15.49 90 GLY D CA 1
ATOM 9111 C C . GLY D 1 91 ? -85.757 12.291 205.812 1.00 14.73 90 GLY D C 1
ATOM 9112 O O . GLY D 1 91 ? -84.785 11.783 206.368 1.00 18.22 90 GLY D O 1
ATOM 9113 N N . ASP D 1 92 ? -86.939 11.702 205.724 1.00 16.34 91 ASP D N 1
ATOM 9114 C CA . ASP D 1 92 ? -87.208 10.401 206.335 1.00 17.08 91 ASP D CA 1
ATOM 9115 C C . ASP D 1 92 ? -86.900 9.275 205.343 1.00 19.17 91 ASP D C 1
ATOM 9116 O O . ASP D 1 92 ? -87.016 8.100 205.688 1.00 19.14 91 ASP D O 1
ATOM 9121 N N . LYS D 1 93 ? -86.491 9.613 204.115 1.00 16.92 92 LYS D N 1
ATOM 9122 C CA . LYS D 1 93 ? -86.463 8.621 203.034 1.00 17.91 92 LYS D CA 1
ATOM 9123 C C . LYS D 1 93 ? -85.038 8.233 202.623 1.00 16.78 92 LYS D C 1
ATOM 9124 O O . LYS D 1 93 ? -84.214 9.117 202.345 1.00 17.44 92 LYS D O 1
ATOM 9130 N N . THR D 1 94 ? -84.742 6.927 202.594 1.00 14.95 93 THR D N 1
ATOM 9131 C CA . THR D 1 94 ? -83.444 6.460 202.093 1.00 16.44 93 THR D CA 1
ATOM 9132 C C . THR D 1 94 ? -83.589 6.017 200.647 1.00 16.57 93 THR D C 1
ATOM 9133 O O . THR D 1 94 ? -84.484 5.248 200.313 1.00 15.05 93 THR D O 1
ATOM 9137 N N . TYR D 1 95 ? -82.737 6.560 199.797 1.00 11.87 94 TYR D N 1
ATOM 9138 C CA . TYR D 1 95 ? -82.675 6.219 198.387 1.00 12.27 94 TYR D CA 1
ATOM 9139 C C . TYR D 1 95 ? -81.516 5.254 198.169 1.00 14.03 94 TYR D C 1
ATOM 9140 O O . TYR D 1 95 ? -80.414 5.471 198.677 1.00 14.19 94 TYR D O 1
ATOM 9149 N N . LYS D 1 96 ? -81.764 4.208 197.390 1.00 15.59 95 LYS D N 1
ATOM 9150 C CA . LYS D 1 96 ? -80.750 3.186 197.134 1.00 15.54 95 LYS D CA 1
ATOM 9151 C C . LYS D 1 96 ? -80.856 2.770 195.692 1.00 15.45 95 LYS D C 1
ATOM 9152 O O . LYS D 1 96 ? -81.890 2.273 195.246 1.00 15.01 95 LYS D O 1
ATOM 9158 N N . PHE D 1 97 ? -79.789 3.038 194.934 1.00 12.48 96 PHE D N 1
ATOM 9159 C CA . PHE D 1 97 ? -79.748 2.777 193.497 1.00 13.53 96 PHE D CA 1
ATOM 9160 C C . PHE D 1 97 ? -78.741 1.668 193.183 1.00 15.93 96 PHE D C 1
ATOM 9161 O O . PHE D 1 97 ? -77.746 1.535 193.868 1.00 15.71 96 PHE D O 1
ATOM 9169 N N . PRO D 1 98 ? -78.974 0.902 192.120 1.00 18.45 97 PRO D N 1
ATOM 9170 C CA . PRO D 1 98 ? -78.008 -0.131 191.730 1.00 18.27 97 PRO D CA 1
ATOM 9171 C C . PRO D 1 98 ? -76.686 0.506 191.323 1.00 18.58 97 PRO D C 1
ATOM 9172 O O . PRO D 1 98 ? -76.705 1.549 190.687 1.00 22.42 97 PRO D O 1
ATOM 9176 N N . ILE D 1 99 ? -75.559 -0.118 191.655 1.00 12.50 98 ILE D N 1
ATOM 9177 C CA . ILE D 1 99 ? -74.234 0.433 191.335 1.00 13.26 98 ILE D CA 1
ATOM 9178 C C . ILE D 1 99 ? -73.937 0.310 189.846 1.00 13.50 98 ILE D C 1
ATOM 9179 O O . ILE D 1 99 ? -73.943 -0.816 189.279 1.00 15.06 98 ILE D O 1
ATOM 9184 N N . ASN D 1 100 ? -73.688 1.445 189.191 1.00 11.00 99 ASN D N 1
ATOM 9185 C CA . ASN D 1 100 ? -73.316 1.433 187.759 1.00 11.78 99 ASN D CA 1
ATOM 9186 C C . ASN D 1 100 ? -71.901 1.966 187.539 1.00 13.50 99 ASN D C 1
ATOM 9187 O O . ASN D 1 100 ? -71.526 2.228 186.406 1.00 11.83 99 ASN D O 1
ATOM 9192 N N . GLU D 1 101 ? -71.150 2.166 188.628 1.00 12.19 100 GLU D N 1
ATOM 9193 C CA . GLU D 1 101 ? -69.702 2.456 188.573 1.00 13.21 100 GLU D CA 1
ATOM 9194 C C . GLU D 1 101 ? -69.046 1.463 189.520 1.00 14.99 100 GLU D C 1
ATOM 9195 O O . GLU D 1 101 ? -68.979 1.669 190.731 1.00 13.89 100 GLU D O 1
ATOM 9201 N N . ALA D 1 102 ? -68.610 0.341 188.960 1.00 13.40 101 ALA D N 1
ATOM 9202 C CA . ALA D 1 102 ? -68.195 -0.805 189.775 1.00 15.18 101 ALA D CA 1
ATOM 9203 C C . ALA D 1 102 ? -66.913 -0.609 190.597 1.00 16.24 101 ALA D C 1
ATOM 9204 O O . ALA D 1 102 ? -66.862 -0.929 191.763 1.00 16.95 101 ALA D O 1
ATOM 9206 N N . LYS D 1 103 ? -65.877 -0.088 189.967 1.00 19.77 102 LYS D N 1
ATOM 9207 C CA . LYS D 1 103 ? -64.581 0.049 190.627 1.00 23.97 102 LYS D CA 1
ATOM 9208 C C . LYS D 1 103 ? -64.714 0.903 191.895 1.00 21.02 102 LYS D C 1
ATOM 9209 O O . LYS D 1 103 ? -64.256 0.516 192.945 1.00 22.02 102 LYS D O 1
ATOM 9215 N N . ASN D 1 104 ? -65.434 2.017 191.816 1.00 16.63 103 ASN D N 1
ATOM 9216 C CA . ASN D 1 104 ? -65.522 2.911 192.970 1.00 14.92 103 ASN D CA 1
ATOM 9217 C C . ASN D 1 104 ? -66.836 2.794 193.772 1.00 14.86 103 ASN D C 1
ATOM 9218 O O . ASN D 1 104 ? -67.050 3.554 194.713 1.00 12.60 103 ASN D O 1
ATOM 9223 N N . ASN D 1 105 ? -67.687 1.826 193.402 1.00 13.46 104 ASN D N 1
ATOM 9224 C CA . ASN D 1 105 ? -68.942 1.530 194.100 1.00 12.03 104 ASN D CA 1
ATOM 9225 C C . ASN D 1 105 ? -69.811 2.780 194.257 1.00 8.90 104 ASN D C 1
ATOM 9226 O O . ASN D 1 105 ? -70.203 3.157 195.347 1.00 11.35 104 ASN D O 1
ATOM 9231 N N . ASN D 1 106 ? -70.111 3.378 193.125 1.00 10.51 105 ASN D N 1
ATOM 9232 C CA . ASN D 1 106 ? -70.996 4.546 193.051 1.00 9.90 105 ASN D CA 1
ATOM 9233 C C . ASN D 1 106 ? -72.119 4.354 192.058 1.00 9.44 105 ASN D C 1
ATOM 9234 O O . ASN D 1 106 ? -72.081 3.466 191.198 1.00 11.50 105 ASN D O 1
ATOM 9239 N N . TYR D 1 107 ? -73.146 5.191 192.178 1.00 8.70 106 TYR D N 1
ATOM 9240 C CA . TYR D 1 107 ? -74.107 5.370 191.106 1.00 9.23 106 TYR D CA 1
ATOM 9241 C C . TYR D 1 107 ? -73.631 6.638 190.403 1.00 8.37 106 TYR D C 1
ATOM 9242 O O . TYR D 1 107 ? -73.308 7.612 191.078 1.00 10.97 106 TYR D O 1
ATOM 9251 N N . ILE D 1 108 ? -73.606 6.652 189.070 1.00 7.98 107 ILE D N 1
ATOM 9252 C CA . ILE D 1 108 ? -73.056 7.812 188.352 1.00 7.59 107 ILE D CA 1
ATOM 9253 C C . ILE D 1 108 ? -73.983 8.193 187.170 1.00 9.04 107 ILE D C 1
ATOM 9254 O O . ILE D 1 108 ? -74.515 7.327 186.495 1.00 9.83 107 ILE D O 1
ATOM 9259 N N . HIS D 1 109 ? -74.162 9.510 186.975 1.00 9.34 108 HIS D N 1
ATOM 9260 C CA . HIS D 1 109 ? -74.712 10.152 185.766 1.00 10.20 108 HIS D CA 1
ATOM 9261 C C . HIS D 1 109 ? -76.203 10.051 185.430 1.00 13.02 108 HIS D C 1
ATOM 9262 O O . HIS D 1 109 ? -76.735 10.887 184.705 1.00 11.58 108 HIS D O 1
ATOM 9269 N N . GLY D 1 110 ? -76.880 9.046 185.931 1.00 9.74 109 GLY D N 1
ATOM 9270 C CA . GLY D 1 110 ? -78.294 8.845 185.613 1.00 9.59 109 GLY D CA 1
ATOM 9271 C C . GLY D 1 110 ? -78.538 8.069 184.337 1.00 11.65 109 GLY D C 1
ATOM 9272 O O . GLY D 1 110 ? -77.607 7.667 183.667 1.00 11.34 109 GLY D O 1
ATOM 9273 N N . PHE D 1 111 ? -79.812 7.851 184.020 1.00 11.24 110 PHE D N 1
ATOM 9274 C CA . PHE D 1 111 ? -80.220 7.069 182.877 1.00 11.82 110 PHE D CA 1
ATOM 9275 C C . PHE D 1 111 ? -80.900 7.936 181.803 1.00 9.21 110 PHE D C 1
ATOM 9276 O O . PHE D 1 111 ? -81.185 7.441 180.695 1.00 11.99 110 PHE D O 1
ATOM 9284 N N . ILE D 1 112 ? -81.230 9.193 182.091 1.00 10.06 111 ILE D N 1
ATOM 9285 C CA . ILE D 1 112 ? -81.986 9.934 181.091 1.00 11.28 111 ILE D CA 1
ATOM 9286 C C . ILE D 1 112 ? -81.158 10.162 179.819 1.00 10.75 111 ILE D C 1
ATOM 9287 O O . ILE D 1 112 ? -81.714 10.264 178.696 1.00 11.69 111 ILE D O 1
ATOM 9292 N N . LYS D 1 113 ? -79.834 10.237 179.981 1.00 8.97 112 LYS D N 1
ATOM 9293 C CA . LYS D 1 113 ? -78.936 10.397 178.824 1.00 8.76 112 LYS D CA 1
ATOM 9294 C C . LYS D 1 113 ? -78.995 9.226 177.826 1.00 10.44 112 LYS D C 1
ATOM 9295 O O . LYS D 1 113 ? -78.619 9.370 176.651 1.00 10.11 112 LYS D O 1
ATOM 9301 N N . ASN D 1 114 ? -79.409 8.069 178.320 1.00 10.61 113 ASN D N 1
ATOM 9302 C CA . ASN D 1 114 ? -79.399 6.825 177.563 1.00 14.36 113 ASN D CA 1
ATOM 9303 C C . ASN D 1 114 ? -80.801 6.494 177.044 1.00 16.83 113 ASN D C 1
ATOM 9304 O O . ASN D 1 114 ? -80.959 5.500 176.325 1.00 17.68 113 ASN D O 1
ATOM 9309 N N . SER D 1 115 ? -81.803 7.246 177.488 1.00 13.44 114 SER D N 1
ATOM 9310 C CA . SER D 1 115 ? -83.222 6.907 177.294 1.00 14.17 114 SER D CA 1
ATOM 9311 C C . SER D 1 115 ? -83.865 7.617 176.108 1.00 13.51 114 SER D C 1
ATOM 9312 O O . SER D 1 115 ? -83.356 8.597 175.604 1.00 10.28 114 SER D O 1
ATOM 9315 N N . LYS D 1 116 ? -85.027 7.134 175.683 1.00 14.25 115 LYS D N 1
ATOM 9316 C CA A LYS D 1 116 ? -85.738 7.745 174.546 0.60 14.36 115 LYS D CA 1
ATOM 9317 C CA B LYS D 1 116 ? -85.733 7.735 174.557 0.40 13.82 115 LYS D CA 1
ATOM 9318 C C . LYS D 1 116 ? -86.509 8.961 175.015 1.00 13.34 115 LYS D C 1
ATOM 9319 O O . LYS D 1 116 ? -87.291 8.867 175.950 1.00 14.97 115 LYS D O 1
ATOM 9330 N N . TRP D 1 117 ? -86.297 10.090 174.337 1.00 9.63 116 TRP D N 1
ATOM 9331 C CA . TRP D 1 117 ? -87.085 11.292 174.570 1.00 9.23 116 TRP D CA 1
ATOM 9332 C C . TRP D 1 117 ? -88.042 11.457 173.406 1.00 13.34 116 TRP D C 1
ATOM 9333 O O . TRP D 1 117 ? -87.820 10.897 172.346 1.00 15.42 116 TRP D O 1
ATOM 9344 N N . THR D 1 118 ? -89.107 12.229 173.585 1.00 11.15 117 THR D N 1
ATOM 9345 C CA . THR D 1 118 ? -90.036 12.496 172.511 1.00 13.75 117 THR D CA 1
ATOM 9346 C C . THR D 1 118 ? -89.958 13.951 172.070 1.00 13.00 117 THR D C 1
ATOM 9347 O O . THR D 1 118 ? -89.673 14.848 172.865 1.00 11.63 117 THR D O 1
ATOM 9351 N N . VAL D 1 119 ? -90.180 14.172 170.793 1.00 13.35 118 VAL D N 1
ATOM 9352 C CA . VAL D 1 119 ? -90.170 15.523 170.256 1.00 14.35 118 VAL D CA 1
ATOM 9353 C C . VAL D 1 119 ? -91.461 16.228 170.667 1.00 16.06 118 VAL D C 1
ATOM 9354 O O . VAL D 1 119 ? -92.571 15.748 170.391 1.00 15.19 118 VAL D O 1
ATOM 9358 N N . HIS D 1 120 ? -91.299 17.348 171.348 1.00 12.31 119 HIS D N 1
ATOM 9359 C CA . HIS D 1 120 ? -92.406 18.099 171.966 1.00 15.06 119 HIS D CA 1
ATOM 9360 C C . HIS D 1 120 ? -92.809 19.293 171.105 1.00 15.93 119 HIS D C 1
ATOM 9361 O O . HIS D 1 120 ? -93.991 19.657 171.067 1.00 14.74 119 HIS D O 1
ATOM 9368 N N . LYS D 1 121 ? -91.843 19.910 170.440 1.00 15.08 120 LYS D N 1
ATOM 9369 C CA . LYS D 1 121 ? -92.102 21.106 169.627 1.00 15.91 120 LYS D CA 1
ATOM 9370 C C . LYS D 1 121 ? -91.004 21.308 168.590 1.00 17.23 120 LYS D C 1
ATOM 9371 O O . LYS D 1 121 ? -89.824 21.120 168.892 1.00 14.55 120 LYS D O 1
ATOM 9377 N N . LYS D 1 122 ? -91.390 21.712 167.381 1.00 14.60 121 LYS D N 1
ATOM 9378 C CA A LYS D 1 122 ? -90.426 22.089 166.336 0.60 17.99 121 LYS D CA 1
ATOM 9379 C CA B LYS D 1 122 ? -90.450 22.059 166.305 0.40 17.47 121 LYS D CA 1
ATOM 9380 C C . LYS D 1 122 ? -91.032 23.286 165.645 1.00 18.38 121 LYS D C 1
ATOM 9381 O O . LYS D 1 122 ? -92.139 23.220 165.154 1.00 21.24 121 LYS D O 1
ATOM 9392 N N . LYS D 1 123 ? -90.338 24.407 165.661 1.00 16.05 122 LYS D N 1
ATOM 9393 C CA . LYS D 1 123 ? -90.921 25.642 165.134 1.00 17.40 122 LYS D CA 1
ATOM 9394 C C . LYS D 1 123 ? -89.866 26.549 164.552 1.00 18.45 122 LYS D C 1
ATOM 9395 O O . LYS D 1 123 ? -88.819 26.715 165.172 1.00 14.80 122 LYS D O 1
ATOM 9401 N N . ILE D 1 124 ? -90.133 27.147 163.385 1.00 16.75 123 ILE D N 1
ATOM 9402 C CA A ILE D 1 124 ? -89.333 28.260 162.852 0.60 19.43 123 ILE D CA 1
ATOM 9403 C CA B ILE D 1 124 ? -89.293 28.250 162.932 0.40 17.82 123 ILE D CA 1
ATOM 9404 C C . ILE D 1 124 ? -90.098 29.546 163.118 1.00 23.43 123 ILE D C 1
ATOM 9405 O O . ILE D 1 124 ? -91.295 29.627 162.804 1.00 22.82 123 ILE D O 1
ATOM 9414 N N . ASP D 1 125 ? -89.446 30.557 163.677 1.00 28.48 124 ASP D N 1
ATOM 9415 C CA . ASP D 1 125 ? -90.188 31.750 164.137 1.00 33.60 124 ASP D CA 1
ATOM 9416 C C . ASP D 1 125 ? -89.210 32.893 164.227 1.00 32.79 124 ASP D C 1
ATOM 9417 O O . ASP D 1 125 ? -88.230 32.804 164.983 1.00 28.37 124 ASP D O 1
ATOM 9422 N N A GLN D 1 126 ? -89.585 33.998 163.580 0.60 33.88 125 GLN D N 1
ATOM 9423 N N B GLN D 1 126 ? -89.355 33.906 163.372 0.40 29.70 125 GLN D N 1
ATOM 9424 C CA A GLN D 1 126 ? -88.677 35.090 163.327 0.60 34.30 125 GLN D CA 1
ATOM 9425 C CA B GLN D 1 126 ? -88.509 35.121 163.422 0.40 27.35 125 GLN D CA 1
ATOM 9426 C C A GLN D 1 126 ? -87.549 34.372 162.609 0.60 31.57 125 GLN D C 1
ATOM 9427 C C B GLN D 1 126 ? -86.975 34.877 163.480 0.40 22.76 125 GLN D C 1
ATOM 9428 O O A GLN D 1 126 ? -87.853 33.519 161.758 0.60 32.16 125 GLN D O 1
ATOM 9429 O O B GLN D 1 126 ? -86.269 35.259 164.434 0.40 18.24 125 GLN D O 1
ATOM 9440 N N A ASP D 1 127 ? -86.292 34.663 162.950 0.60 25.77 126 ASP D N 1
ATOM 9441 N N B ASP D 1 127 ? -86.482 34.244 162.423 0.40 19.78 126 ASP D N 1
ATOM 9442 C CA A ASP D 1 127 ? -85.153 34.053 162.277 0.60 24.58 126 ASP D CA 1
ATOM 9443 C CA B ASP D 1 127 ? -85.069 33.988 162.233 0.40 20.47 126 ASP D CA 1
ATOM 9444 C C A ASP D 1 127 ? -84.484 32.969 163.146 0.60 19.51 126 ASP D C 1
ATOM 9445 C C B ASP D 1 127 ? -84.456 33.101 163.326 0.40 18.07 126 ASP D C 1
ATOM 9446 O O A ASP D 1 127 ? -83.282 32.791 163.078 0.60 18.23 126 ASP D O 1
ATOM 9447 O O B ASP D 1 127 ? -83.269 33.219 163.635 0.40 17.69 126 ASP D O 1
ATOM 9456 N N . LYS D 1 128 ? -85.284 32.250 163.935 1.00 16.01 127 LYS D N 1
ATOM 9457 C CA . LYS D 1 128 ? -84.802 31.240 164.907 1.00 15.75 127 LYS D CA 1
ATOM 9458 C C . LYS D 1 128 ? -85.493 29.904 164.656 1.00 14.55 127 LYS D C 1
ATOM 9459 O O . LYS D 1 128 ? -86.640 29.876 164.233 1.00 13.89 127 LYS D O 1
ATOM 9465 N N . ALA D 1 129 ? -84.790 28.818 164.971 1.00 11.69 128 ALA D N 1
ATOM 9466 C CA . ALA D 1 129 ? -85.304 27.465 164.896 1.00 11.43 128 ALA D CA 1
ATOM 9467 C C . ALA D 1 129 ? -85.319 26.927 166.314 1.00 13.29 128 ALA D C 1
ATOM 9468 O O . ALA D 1 129 ? -84.305 26.986 167.027 1.00 13.26 128 ALA D O 1
ATOM 9470 N N . LEU D 1 130 ? -86.472 26.431 166.718 1.00 11.23 129 LEU D N 1
ATOM 9471 C CA . LEU D 1 130 ? -86.725 25.944 168.074 1.00 12.85 129 LEU D CA 1
ATOM 9472 C C . LEU D 1 130 ? -87.094 24.466 168.026 1.00 12.11 129 LEU D C 1
ATOM 9473 O O . LEU D 1 130 ? -88.006 24.038 167.274 1.00 12.67 129 LEU D O 1
ATOM 9478 N N . VAL D 1 131 ? -86.397 23.663 168.814 1.00 10.76 130 VAL D N 1
ATOM 9479 C CA . VAL D 1 131 ? -86.701 22.245 168.900 1.00 9.98 130 VAL D CA 1
ATOM 9480 C C . VAL D 1 131 ? -86.699 21.893 170.385 1.00 10.39 130 VAL D C 1
ATOM 9481 O O . VAL D 1 131 ? -85.704 22.156 171.099 1.00 10.71 130 VAL D O 1
ATOM 9485 N N . GLU D 1 132 ? -87.789 21.310 170.859 1.00 9.82 131 GLU D N 1
ATOM 9486 C CA . GLU D 1 132 ? -87.916 20.898 172.264 1.00 9.16 131 GLU D CA 1
ATOM 9487 C C . GLU D 1 132 ? -88.182 19.399 172.363 1.00 11.65 131 GLU D C 1
ATOM 9488 O O . GLU D 1 132 ? -88.969 18.847 171.590 1.00 12.35 131 GLU D O 1
ATOM 9494 N N . VAL D 1 133 ? -87.498 18.741 173.295 1.00 11.04 132 VAL D N 1
ATOM 9495 C CA . VAL D 1 133 ? -87.709 17.320 173.545 1.00 10.51 132 VAL D CA 1
ATOM 9496 C C . VAL D 1 133 ? -88.084 17.146 175.024 1.00 11.27 132 VAL D C 1
ATOM 9497 O O . VAL D 1 133 ? -87.666 17.948 175.873 1.00 10.88 132 VAL D O 1
ATOM 9501 N N . VAL D 1 134 ? -88.885 16.133 175.337 1.00 11.04 133 VAL D N 1
ATOM 9502 C CA . VAL D 1 134 ? -89.283 15.847 176.723 1.00 9.60 133 VAL D CA 1
ATOM 9503 C C . VAL D 1 134 ? -89.036 14.392 177.099 1.00 10.67 133 VAL D C 1
ATOM 9504 O O . VAL D 1 134 ? -89.054 13.481 176.246 1.00 11.39 133 VAL D O 1
ATOM 9508 N N . PHE D 1 135 ? -88.802 14.167 178.385 1.00 11.01 134 PHE D N 1
ATOM 9509 C CA . PHE D 1 135 ? -88.710 12.820 178.930 1.00 11.48 134 PHE D CA 1
ATOM 9510 C C . PHE D 1 135 ? -89.732 12.708 180.040 1.00 14.61 134 PHE D C 1
ATOM 9511 O O . PHE D 1 135 ? -89.673 13.442 181.027 1.00 10.30 134 PHE D O 1
ATOM 9519 N N . ASP D 1 136 ? -90.673 11.782 179.877 1.00 14.55 135 ASP D N 1
ATOM 9520 C CA . ASP D 1 136 ? -91.756 11.609 180.849 1.00 16.63 135 ASP D CA 1
ATOM 9521 C C . ASP D 1 136 ? -91.425 10.360 181.659 1.00 16.27 135 ASP D C 1
ATOM 9522 O O . ASP D 1 136 ? -91.397 9.261 181.111 1.00 16.72 135 ASP D O 1
ATOM 9527 N N . PHE D 1 137 ? -91.145 10.543 182.951 1.00 14.43 136 PHE D N 1
ATOM 9528 C CA . PHE D 1 137 ? -90.838 9.467 183.867 1.00 12.02 136 PHE D CA 1
ATOM 9529 C C . PHE D 1 137 ? -92.117 9.185 184.649 1.00 13.34 136 PHE D C 1
ATOM 9530 O O . PHE D 1 137 ? -92.590 10.032 185.415 1.00 12.50 136 PHE D O 1
ATOM 9538 N N . THR D 1 138 ? -92.652 7.991 184.453 1.00 17.74 137 THR D N 1
ATOM 9539 C CA . THR D 1 138 ? -93.933 7.622 185.039 1.00 17.25 137 THR D CA 1
ATOM 9540 C C . THR D 1 138 ? -93.748 6.431 185.966 1.00 18.26 137 THR D C 1
ATOM 9541 O O . THR D 1 138 ? -92.709 5.757 185.953 1.00 16.39 137 THR D O 1
ATOM 9545 N N . LYS D 1 139 ? -94.803 6.132 186.709 1.00 18.51 138 LYS D N 1
ATOM 9546 C CA . LYS D 1 139 ? -94.832 4.980 187.604 1.00 22.95 138 LYS D CA 1
ATOM 9547 C C . LYS D 1 139 ? -94.540 3.633 186.956 1.00 24.21 138 LYS D C 1
ATOM 9548 O O . LYS D 1 139 ? -94.176 2.708 187.658 1.00 25.60 138 LYS D O 1
ATOM 9554 N N . GLU D 1 140 ? -94.701 3.538 185.641 1.00 24.33 139 GLU D N 1
ATOM 9555 C CA . GLU D 1 140 ? -94.469 2.326 184.874 1.00 28.31 139 GLU D CA 1
ATOM 9556 C C . GLU D 1 140 ? -93.034 2.111 184.472 1.00 28.34 139 GLU D C 1
ATOM 9557 O O . GLU D 1 140 ? -92.676 1.032 183.985 1.00 27.05 139 GLU D O 1
ATOM 9563 N N . ASN D 1 141 ? -92.190 3.127 184.652 1.00 22.91 140 ASN D N 1
ATOM 9564 C CA . ASN D 1 141 ? -90.794 3.007 184.291 1.00 22.66 140 ASN D CA 1
ATOM 9565 C C . ASN D 1 141 ? -90.145 2.025 185.234 1.00 23.16 140 ASN D C 1
ATOM 9566 O O . ASN D 1 141 ? -90.383 2.061 186.436 1.00 22.18 140 ASN D O 1
ATOM 9571 N N . GLU D 1 142 ? -89.299 1.167 184.686 1.00 23.43 141 GLU D N 1
ATOM 9572 C CA . GLU D 1 142 ? -88.610 0.184 185.489 1.00 27.54 141 GLU D CA 1
ATOM 9573 C C . GLU D 1 142 ? -87.680 0.810 186.547 1.00 23.71 141 GLU D C 1
ATOM 9574 O O . GLU D 1 142 ? -87.338 0.160 187.512 1.00 24.67 141 GLU D O 1
ATOM 9580 N N . ALA D 1 143 ? -87.312 2.083 186.393 1.00 21.88 142 ALA D N 1
ATOM 9581 C CA . ALA D 1 143 ? -86.482 2.763 187.380 1.00 17.72 142 ALA D CA 1
ATOM 9582 C C . ALA D 1 143 ? -87.300 3.386 188.507 1.00 16.45 142 ALA D C 1
ATOM 9583 O O . ALA D 1 143 ? -86.750 3.779 189.548 1.00 15.74 142 ALA D O 1
ATOM 9585 N N . TYR D 1 144 ? -88.621 3.434 188.345 1.00 17.30 143 TYR D N 1
ATOM 9586 C CA . TYR D 1 144 ? -89.466 4.109 189.347 1.00 15.35 143 TYR D CA 1
ATOM 9587 C C . TYR D 1 144 ? -89.342 3.485 190.744 1.00 14.55 143 TYR D C 1
ATOM 9588 O O . TYR D 1 144 ? -89.307 4.202 191.737 1.00 14.21 143 TYR D O 1
ATOM 9597 N N . LYS D 1 145 ? -89.200 2.158 190.829 1.00 17.04 144 LYS D N 1
ATOM 9598 C CA . LYS D 1 145 ? -89.048 1.502 192.147 1.00 20.72 144 LYS D CA 1
ATOM 9599 C C . LYS D 1 145 ? -87.842 2.007 192.935 1.00 20.74 144 LYS D C 1
ATOM 9600 O O . LYS D 1 145 ? -87.855 1.958 194.156 1.00 20.82 144 LYS D O 1
ATOM 9606 N N . TYR D 1 146 ? -86.825 2.495 192.230 1.00 16.23 145 TYR D N 1
ATOM 9607 C CA . TYR D 1 146 ? -85.628 3.073 192.857 1.00 13.77 145 TYR D CA 1
ATOM 9608 C C . TYR D 1 146 ? -85.722 4.567 193.127 1.00 14.24 145 TYR D C 1
ATOM 9609 O O . TYR D 1 146 ? -85.049 5.082 194.018 1.00 17.28 145 TYR D O 1
ATOM 9618 N N . PHE D 1 147 ? -86.523 5.268 192.334 1.00 15.48 146 PHE D N 1
ATOM 9619 C CA . PHE D 1 147 ? -86.687 6.720 192.462 1.00 14.04 146 PHE D CA 1
ATOM 9620 C C . PHE D 1 147 ? -88.146 7.071 192.236 1.00 14.03 146 PHE D C 1
ATOM 9621 O O . PHE D 1 147 ? -88.556 7.378 191.122 1.00 14.03 146 PHE D O 1
ATOM 9629 N N . SER D 1 148 ? -88.941 7.025 193.301 1.00 15.29 147 SER D N 1
ATOM 9630 C CA . SER D 1 148 ? -90.393 7.008 193.146 1.00 16.30 147 SER D CA 1
ATOM 9631 C C . SER D 1 148 ? -90.974 8.421 193.069 1.00 16.38 147 SER D C 1
ATOM 9632 O O . SER D 1 148 ? -91.832 8.813 193.875 1.00 17.48 147 SER D O 1
ATOM 9635 N N . HIS D 1 149 ? -90.518 9.172 192.076 1.00 12.14 148 HIS D N 1
ATOM 9636 C CA . HIS D 1 149 ? -91.034 10.492 191.794 1.00 15.15 148 HIS D CA 1
ATOM 9637 C C . HIS D 1 149 ? -91.298 10.609 190.324 1.00 14.24 148 HIS D C 1
ATOM 9638 O O . HIS D 1 149 ? -90.350 10.614 189.515 1.00 14.26 148 HIS D O 1
ATOM 9645 N N . GLU D 1 150 ? -92.563 10.727 189.961 1.00 13.03 149 GLU D N 1
ATOM 9646 C CA . GLU D 1 150 ? -92.902 11.091 188.592 1.00 13.81 149 GLU D CA 1
ATOM 9647 C C . GLU D 1 150 ? -92.325 12.480 188.276 1.00 12.50 149 GLU D C 1
ATOM 9648 O O . GLU D 1 150 ? -92.322 13.390 189.114 1.00 12.23 149 GLU D O 1
ATOM 9654 N N . PHE D 1 151 ? -91.861 12.649 187.050 1.00 14.11 150 PHE D N 1
ATOM 9655 C CA . PHE D 1 151 ? -91.310 13.927 186.627 1.00 13.14 150 PHE D CA 1
ATOM 9656 C C . PHE D 1 151 ? -91.331 14.072 185.114 1.00 12.49 150 PHE D C 1
ATOM 9657 O O . PHE D 1 151 ? -91.431 13.075 184.410 1.00 11.66 150 PHE D O 1
ATOM 9665 N N . GLN D 1 152 ? -91.232 15.319 184.650 1.00 11.93 151 GLN D N 1
ATOM 9666 C CA . GLN D 1 152 ? -90.982 15.588 183.242 1.00 12.43 151 GLN D CA 1
ATOM 9667 C C . GLN D 1 152 ? -89.746 16.462 183.094 1.00 11.26 151 GLN D C 1
ATOM 9668 O O . GLN D 1 152 ? -89.662 17.515 183.693 1.00 12.73 151 GLN D O 1
ATOM 9674 N N . PHE D 1 153 ? -88.812 16.004 182.266 1.00 10.03 152 PHE D N 1
ATOM 9675 C CA . PHE D 1 153 ? -87.615 16.737 181.942 1.00 10.57 152 PHE D CA 1
ATOM 9676 C C . PHE D 1 153 ? -87.856 17.306 180.562 1.00 11.40 152 PHE D C 1
ATOM 9677 O O . PHE D 1 153 ? -88.520 16.645 179.731 1.00 11.70 152 PHE D O 1
ATOM 9685 N N . LYS D 1 154 ? -87.356 18.518 180.320 1.00 10.78 153 LYS D N 1
ATOM 9686 C CA . LYS D 1 154 ? -87.503 19.170 178.996 1.00 9.00 153 LYS D CA 1
ATOM 9687 C C . LYS D 1 154 ? -86.191 19.813 178.602 1.00 10.91 153 LYS D C 1
ATOM 9688 O O . LYS D 1 154 ? -85.560 20.494 179.418 1.00 10.50 153 LYS D O 1
ATOM 9694 N N . LEU D 1 155 ? -85.771 19.588 177.357 1.00 10.20 154 LEU D N 1
ATOM 9695 C CA . LEU D 1 155 ? -84.653 20.343 176.792 1.00 9.53 154 LEU D CA 1
ATOM 9696 C C . LEU D 1 155 ? -85.237 21.204 175.681 1.00 11.31 154 LEU D C 1
ATOM 9697 O O . LEU D 1 155 ? -85.865 20.686 174.767 1.00 12.28 154 LEU D O 1
ATOM 9702 N N . SER D 1 156 ? -85.047 22.515 175.788 1.00 8.38 155 SER D N 1
ATOM 9703 C CA . SER D 1 156 ? -85.580 23.451 174.801 1.00 10.77 155 SER D CA 1
ATOM 9704 C C . SER D 1 156 ? -84.440 24.168 174.129 1.00 9.20 155 SER D C 1
ATOM 9705 O O . SER D 1 156 ? -83.702 24.949 174.780 1.00 11.52 155 SER D O 1
ATOM 9708 N N . TYR D 1 157 ? -84.248 23.869 172.836 1.00 7.64 156 TYR D N 1
ATOM 9709 C CA . TYR D 1 157 ? -83.096 24.406 172.081 1.00 8.80 156 TYR D CA 1
ATOM 9710 C C . TYR D 1 157 ? -83.547 25.458 171.083 1.00 11.56 156 TYR D C 1
ATOM 9711 O O . TYR D 1 157 ? -84.436 25.201 170.288 1.00 12.14 156 TYR D O 1
ATOM 9720 N N . GLU D 1 158 ? -82.949 26.647 171.154 1.00 8.98 157 GLU D N 1
ATOM 9721 C CA . GLU D 1 158 ? -83.228 27.698 170.202 1.00 10.78 157 GLU D CA 1
ATOM 9722 C C . GLU D 1 158 ? -81.935 28.046 169.504 1.00 11.51 157 GLU D C 1
ATOM 9723 O O . GLU D 1 158 ? -80.922 28.387 170.150 1.00 13.61 157 GLU D O 1
ATOM 9729 N N . LEU D 1 159 ? -81.954 27.919 168.181 1.00 10.00 158 LEU D N 1
ATOM 9730 C CA . LEU D 1 159 ? -80.828 28.210 167.365 1.00 10.83 158 LEU D CA 1
ATOM 9731 C C . LEU D 1 159 ? -81.106 29.530 166.653 1.00 9.44 158 LEU D C 1
ATOM 9732 O O . LEU D 1 159 ? -82.216 29.766 166.143 1.00 9.62 158 LEU D O 1
ATOM 9737 N N . SER D 1 160 ? -80.108 30.397 166.620 1.00 11.73 159 SER D N 1
ATOM 9738 C CA . SER D 1 160 ? -80.206 31.715 165.982 1.00 11.59 159 SER D CA 1
ATOM 9739 C C . SER D 1 160 ? -78.834 32.210 165.571 1.00 12.23 159 SER D C 1
ATOM 9740 O O . SER D 1 160 ? -77.825 31.545 165.782 1.00 11.12 159 SER D O 1
ATOM 9743 N N . SER D 1 161 ? -78.782 33.407 164.994 1.00 11.56 160 SER D N 1
ATOM 9744 C CA . SER D 1 161 ? -77.468 34.034 164.737 1.00 14.17 160 SER D CA 1
ATOM 9745 C C . SER D 1 161 ? -76.608 34.207 165.995 1.00 14.03 160 SER D C 1
ATOM 9746 O O . SER D 1 161 ? -75.411 34.453 165.887 1.00 13.30 160 SER D O 1
ATOM 9749 N N . LYS D 1 162 ? -77.218 34.121 167.172 1.00 11.26 161 LYS D N 1
ATOM 9750 C CA . LYS D 1 162 ? -76.500 34.223 168.448 1.00 13.42 161 LYS D CA 1
ATOM 9751 C C . LYS D 1 162 ? -75.967 32.900 168.915 1.00 13.80 161 LYS D C 1
ATOM 9752 O O . LYS D 1 162 ? -75.362 32.843 169.992 1.00 13.31 161 LYS D O 1
ATOM 9758 N N . GLY D 1 163 ? -76.219 31.841 168.144 1.00 11.24 162 GLY D N 1
ATOM 9759 C CA . GLY D 1 163 ? -75.778 30.494 168.507 1.00 10.38 162 GLY D CA 1
ATOM 9760 C C . GLY D 1 163 ? -76.909 29.649 169.063 1.00 9.52 162 GLY D C 1
ATOM 9761 O O . GLY D 1 163 ? -78.064 29.845 168.704 1.00 9.72 162 GLY D O 1
ATOM 9762 N N . LEU D 1 164 ? -76.538 28.675 169.901 1.00 10.08 163 LEU D N 1
ATOM 9763 C CA . LEU D 1 164 ? -77.490 27.725 170.440 1.00 9.10 163 LEU D CA 1
ATOM 9764 C C . LEU D 1 164 ? -77.796 28.117 171.868 1.00 10.29 163 LEU D C 1
ATOM 9765 O O . LEU D 1 164 ? -76.885 28.332 172.645 1.00 10.97 163 LEU D O 1
ATOM 9770 N N . LYS D 1 165 ? -79.076 28.237 172.195 1.00 6.90 164 LYS D N 1
ATOM 9771 C CA A LYS D 1 165 ? -79.527 28.489 173.565 0.60 7.44 164 LYS D CA 1
ATOM 9772 C CA B LYS D 1 165 ? -79.515 28.482 173.572 0.40 7.29 164 LYS D CA 1
ATOM 9773 C C . LYS D 1 165 ? -80.239 27.229 174.048 1.00 8.16 164 LYS D C 1
ATOM 9774 O O . LYS D 1 165 ? -81.112 26.701 173.351 1.00 11.44 164 LYS D O 1
ATOM 9785 N N . GLN D 1 166 ? -79.815 26.732 175.208 1.00 8.56 165 GLN D N 1
ATOM 9786 C CA . GLN D 1 166 ? -80.316 25.511 175.829 1.00 6.12 165 GLN D CA 1
ATOM 9787 C C . GLN D 1 166 ? -80.997 25.881 177.128 1.00 7.42 165 GLN D C 1
ATOM 9788 O O . GLN D 1 166 ? -80.348 26.364 178.055 1.00 9.88 165 GLN D O 1
ATOM 9794 N N . THR D 1 167 ? -82.307 25.655 177.187 1.00 7.16 166 THR D N 1
ATOM 9795 C CA . THR D 1 167 ? -83.068 25.829 178.435 1.00 9.60 166 THR D CA 1
ATOM 9796 C C . THR D 1 167 ? -83.464 24.453 178.904 1.00 9.91 166 THR D C 1
ATOM 9797 O O . THR D 1 167 ? -84.218 23.739 178.217 1.00 11.34 166 THR D O 1
ATOM 9801 N N . THR D 1 168 ? -82.908 24.051 180.043 1.00 8.43 167 THR D N 1
ATOM 9802 C CA . THR D 1 168 ? -83.082 22.730 180.604 1.00 7.55 167 THR D CA 1
ATOM 9803 C C . THR D 1 168 ? -84.043 22.890 181.756 1.00 11.02 167 THR D C 1
ATOM 9804 O O . THR D 1 168 ? -83.867 23.793 182.562 1.00 9.69 167 THR D O 1
ATOM 9808 N N . SER D 1 169 ? -85.072 22.039 181.839 1.00 9.00 168 SER D N 1
ATOM 9809 C CA . SER D 1 169 ? -86.011 22.193 182.941 1.00 9.66 168 SER D CA 1
ATOM 9810 C C . SER D 1 169 ? -86.537 20.838 183.404 1.00 10.20 168 SER D C 1
ATOM 9811 O O . SER D 1 169 ? -86.557 19.878 182.641 1.00 9.68 168 SER D O 1
ATOM 9814 N N . VAL D 1 170 ? -86.975 20.785 184.655 1.00 10.27 169 VAL D N 1
ATOM 9815 C CA . VAL D 1 170 ? -87.622 19.610 185.176 1.00 10.80 169 VAL D CA 1
ATOM 9816 C C . VAL D 1 170 ? -88.694 20.018 186.175 1.00 11.53 169 VAL D C 1
ATOM 9817 O O . VAL D 1 170 ? -88.497 20.952 186.968 1.00 12.29 169 VAL D O 1
ATOM 9821 N N . VAL D 1 171 ? -89.821 19.312 186.120 1.00 11.16 170 VAL D N 1
ATOM 9822 C CA . VAL D 1 171 ? -90.894 19.548 187.039 1.00 12.82 170 VAL D CA 1
ATOM 9823 C C . VAL D 1 171 ? -91.128 18.282 187.843 1.00 12.01 170 VAL D C 1
ATOM 9824 O O . VAL D 1 171 ? -91.154 17.194 187.292 1.00 10.45 170 VAL D O 1
ATOM 9828 N N . ASN D 1 172 ? -91.258 18.444 189.159 1.00 12.74 171 ASN D N 1
ATOM 9829 C CA . ASN D 1 172 ? -91.583 17.342 190.061 1.00 11.89 171 ASN D CA 1
ATOM 9830 C C . ASN D 1 172 ? -93.102 17.066 189.984 1.00 13.51 171 ASN D C 1
ATOM 9831 O O . ASN D 1 172 ? -93.902 17.915 190.332 1.00 14.92 171 ASN D O 1
ATOM 9836 N N . LEU D 1 173 ? -93.480 15.902 189.496 1.00 12.17 172 LEU D N 1
ATOM 9837 C CA . LEU D 1 173 ? -94.898 15.540 189.357 1.00 14.76 172 LEU D CA 1
ATOM 9838 C C . LEU D 1 173 ? -95.359 14.553 190.426 1.00 17.20 172 LEU D C 1
ATOM 9839 O O . LEU D 1 173 ? -96.463 13.995 190.321 1.00 19.25 172 LEU D O 1
ATOM 9844 N N . SER D 1 174 ? -94.524 14.345 191.443 1.00 14.88 173 SER D N 1
ATOM 9845 C CA . SER D 1 174 ? -94.843 13.487 192.562 1.00 15.82 173 SER D CA 1
ATOM 9846 C C . SER D 1 174 ? -95.457 14.302 193.706 1.00 17.13 173 SER D C 1
ATOM 9847 O O . SER D 1 174 ? -95.486 15.542 193.662 1.00 17.76 173 SER D O 1
ATOM 9850 N N . SER D 1 175 ? -95.906 13.597 194.750 1.00 18.15 174 SER D N 1
ATOM 9851 C CA . SER D 1 175 ? -96.526 14.245 195.906 1.00 18.43 174 SER D CA 1
ATOM 9852 C C . SER D 1 175 ? -95.524 14.430 197.052 1.00 19.30 174 SER D C 1
ATOM 9853 O O . SER D 1 175 ? -95.908 14.790 198.161 1.00 17.35 174 SER D O 1
ATOM 9856 N N . GLU D 1 176 ? -94.232 14.202 196.789 1.00 17.66 175 GLU D N 1
ATOM 9857 C CA A GLU D 1 176 ? -93.215 14.367 197.827 0.60 15.42 175 GLU D CA 1
ATOM 9858 C CA B GLU D 1 176 ? -93.170 14.270 197.796 0.40 16.12 175 GLU D CA 1
ATOM 9859 C C . GLU D 1 176 ? -92.047 15.200 197.289 1.00 15.53 175 GLU D C 1
ATOM 9860 O O . GLU D 1 176 ? -91.863 15.332 196.064 1.00 15.73 175 GLU D O 1
ATOM 9871 N N . GLU D 1 177 ? -91.264 15.782 198.195 1.00 15.94 176 GLU D N 1
ATOM 9872 C CA A GLU D 1 177 ? -90.061 16.569 197.792 0.60 16.17 176 GLU D CA 1
ATOM 9873 C CA B GLU D 1 177 ? -90.069 16.546 197.818 0.40 15.59 176 GLU D CA 1
ATOM 9874 C C . GLU D 1 177 ? -89.124 15.688 196.959 1.00 15.80 176 GLU D C 1
ATOM 9875 O O . GLU D 1 177 ? -88.811 14.563 197.345 1.00 14.23 176 GLU D O 1
ATOM 9894 N N . PRO D 1 179 ? -85.387 15.053 195.194 1.00 9.73 178 PRO D N 1
ATOM 9895 C CA . PRO D 1 179 ? -83.990 15.439 195.121 1.00 11.14 178 PRO D CA 1
ATOM 9896 C C . PRO D 1 179 ? -83.680 15.995 193.739 1.00 10.91 178 PRO D C 1
ATOM 9897 O O . PRO D 1 179 ? -84.150 15.430 192.742 1.00 12.00 178 PRO D O 1
ATOM 9901 N N . LEU D 1 180 ? -82.848 17.042 193.685 1.00 12.10 179 LEU D N 1
ATOM 9902 C CA A LEU D 1 180 ? -82.518 17.703 192.434 0.50 10.79 179 LEU D CA 1
ATOM 9903 C CA B LEU D 1 180 ? -82.524 17.730 192.445 0.50 10.76 179 LEU D CA 1
ATOM 9904 C C . LEU D 1 180 ? -81.032 18.021 192.339 1.00 11.81 179 LEU D C 1
ATOM 9905 O O . LEU D 1 180 ? -80.491 18.787 193.146 1.00 12.86 179 LEU D O 1
ATOM 9914 N N . SER D 1 181 ? -80.405 17.431 191.325 1.00 9.57 180 SER D N 1
ATOM 9915 C CA . SER D 1 181 ? -79.051 17.802 190.908 1.00 10.20 180 SER D CA 1
ATOM 9916 C C . SER D 1 181 ? -78.977 17.506 189.423 1.00 9.44 180 SER D C 1
ATOM 9917 O O . SER D 1 181 ? -79.273 16.389 189.021 1.00 9.81 180 SER D O 1
ATOM 9920 N N . VAL D 1 182 ? -78.552 18.485 188.622 1.00 9.32 181 VAL D N 1
ATOM 9921 C CA . VAL D 1 182 ? -78.552 18.368 187.174 1.00 8.71 181 VAL D CA 1
ATOM 9922 C C . VAL D 1 182 ? -77.216 18.806 186.611 1.00 7.44 181 VAL D C 1
ATOM 9923 O O . VAL D 1 182 ? -76.565 19.702 187.146 1.00 8.29 181 VAL D O 1
ATOM 9927 N N . GLY D 1 183 ? -76.802 18.201 185.514 1.00 5.87 182 GLY D N 1
ATOM 9928 C CA . GLY D 1 183 ? -75.641 18.755 184.806 1.00 6.55 182 GLY D CA 1
ATOM 9929 C C . GLY D 1 183 ? -75.595 18.234 183.396 1.00 5.14 182 GLY D C 1
ATOM 9930 O O . GLY D 1 183 ? -76.551 17.584 182.924 1.00 7.46 182 GLY D O 1
ATOM 9931 N N . TYR D 1 184 ? -74.460 18.472 182.755 1.00 5.70 183 TYR D N 1
ATOM 9932 C CA . TYR D 1 184 ? -74.219 18.001 181.395 1.00 7.54 183 TYR D CA 1
ATOM 9933 C C . TYR D 1 184 ? -72.807 17.471 181.298 1.00 9.11 183 TYR D C 1
ATOM 9934 O O . TYR D 1 184 ? -71.901 18.010 181.911 1.00 11.52 183 TYR D O 1
ATOM 9943 N N . HIS D 1 185 ? -72.629 16.429 180.490 1.00 8.11 184 HIS D N 1
ATOM 9944 C CA . HIS D 1 185 ? -71.301 15.884 180.217 1.00 7.46 184 HIS D CA 1
ATOM 9945 C C . HIS D 1 185 ? -70.741 16.383 178.861 1.00 10.30 184 HIS D C 1
ATOM 9946 O O . HIS D 1 185 ? -70.217 15.604 178.040 1.00 12.36 184 HIS D O 1
ATOM 9953 N N . SER D 1 186 ? -70.852 17.683 178.628 1.00 10.51 185 SER D N 1
ATOM 9954 C CA . SER D 1 186 ? -70.685 18.257 177.273 1.00 8.37 185 SER D CA 1
ATOM 9955 C C . SER D 1 186 ? -69.310 17.972 176.678 1.00 7.86 185 SER D C 1
ATOM 9956 O O . SER D 1 186 ? -68.289 18.214 177.354 1.00 8.62 185 SER D O 1
ATOM 9959 N N . ALA D 1 187 ? -69.291 17.447 175.453 1.00 7.42 186 ALA D N 1
ATOM 9960 C CA . ALA D 1 187 ? -68.072 16.982 174.787 1.00 7.90 186 ALA D CA 1
ATOM 9961 C C . ALA D 1 187 ? -67.725 17.899 173.613 1.00 8.84 186 ALA D C 1
ATOM 9962 O O . ALA D 1 187 ? -68.475 17.986 172.651 1.00 8.91 186 ALA D O 1
ATOM 9964 N N . PHE D 1 188 ? -66.592 18.597 173.737 1.00 10.19 187 PHE D N 1
ATOM 9965 C CA . PHE D 1 188 ? -66.127 19.597 172.760 1.00 8.19 187 PHE D CA 1
ATOM 9966 C C . PHE D 1 188 ? -64.977 19.121 171.916 1.00 10.59 187 PHE D C 1
ATOM 9967 O O . PHE D 1 188 ? -64.025 18.524 172.427 1.00 11.82 187 PHE D O 1
ATOM 9975 N N . ASN D 1 189 ? -65.050 19.422 170.623 1.00 9.29 188 ASN D N 1
ATOM 9976 C CA . ASN D 1 189 ? -63.920 19.204 169.710 1.00 9.57 188 ASN D CA 1
ATOM 9977 C C . ASN D 1 189 ? -62.754 20.125 170.039 1.00 9.73 188 ASN D C 1
ATOM 9978 O O . ASN D 1 189 ? -62.931 21.340 170.210 1.00 11.74 188 ASN D O 1
ATOM 9983 N N . VAL D 1 190 ? -61.557 19.532 170.142 1.00 10.98 189 VAL D N 1
ATOM 9984 C CA . VAL D 1 190 ? -60.320 20.275 170.378 1.00 12.73 189 VAL D CA 1
ATOM 9985 C C . VAL D 1 190 ? -59.279 19.624 169.467 1.00 12.71 189 VAL D C 1
ATOM 9986 O O . VAL D 1 190 ? -58.722 18.577 169.826 1.00 12.79 189 VAL D O 1
ATOM 9990 N N . PRO D 1 191 ? -59.021 20.199 168.293 1.00 13.46 190 PRO D N 1
ATOM 9991 C CA . PRO D 1 191 ? -59.488 21.479 167.748 1.00 13.28 190 PRO D CA 1
ATOM 9992 C C . PRO D 1 191 ? -60.900 21.430 167.178 1.00 12.66 190 PRO D C 1
ATOM 9993 O O . PRO D 1 191 ? -61.421 20.375 166.861 1.00 11.35 190 PRO D O 1
ATOM 9997 N N . PHE D 1 192 ? -61.497 22.609 167.067 1.00 11.48 191 PHE D N 1
ATOM 9998 C CA . PHE D 1 192 ? -62.867 22.776 166.579 1.00 13.66 191 PHE D CA 1
ATOM 9999 C C . PHE D 1 192 ? -62.911 23.421 165.212 1.00 15.40 191 PHE D C 1
ATOM 10000 O O . PHE D 1 192 ? -63.975 23.558 164.620 1.00 12.78 191 PHE D O 1
ATOM 10008 N N . ILE D 1 193 ? -61.753 23.830 164.720 1.00 16.79 192 ILE D N 1
ATOM 10009 C CA . ILE D 1 193 ? -61.684 24.501 163.433 1.00 21.78 192 ILE D CA 1
ATOM 10010 C C . ILE D 1 193 ? -60.726 23.721 162.535 1.00 22.98 192 ILE D C 1
ATOM 10011 O O . ILE D 1 193 ? -59.715 23.115 162.990 1.00 18.58 192 ILE D O 1
ATOM 10016 N N A GLU D 1 194 ? -61.080 23.777 161.256 0.60 24.09 193 GLU D N 1
ATOM 10017 N N B GLU D 1 194 ? -61.058 23.626 161.249 0.40 24.27 193 GLU D N 1
ATOM 10018 C CA A GLU D 1 194 ? -60.277 23.267 160.165 0.60 24.27 193 GLU D CA 1
ATOM 10019 C CA B GLU D 1 194 ? -60.500 22.558 160.388 0.40 25.14 193 GLU D CA 1
ATOM 10020 C C A GLU D 1 194 ? -58.910 23.930 160.186 0.60 22.90 193 GLU D C 1
ATOM 10021 C C B GLU D 1 194 ? -58.955 22.549 160.242 0.40 26.00 193 GLU D C 1
ATOM 10022 O O A GLU D 1 194 ? -58.788 25.085 160.602 0.60 17.69 193 GLU D O 1
ATOM 10023 O O B GLU D 1 194 ? -58.310 21.509 160.446 0.40 26.81 193 GLU D O 1
ATOM 10034 N N A GLY D 1 195 ? -57.893 23.178 159.766 0.60 23.51 194 GLY D N 1
ATOM 10035 N N B GLY D 1 195 ? -58.359 23.695 159.918 0.40 25.72 194 GLY D N 1
ATOM 10036 C CA A GLY D 1 195 ? -56.550 23.705 159.573 0.60 24.58 194 GLY D CA 1
ATOM 10037 C CA B GLY D 1 195 ? -56.907 23.768 159.689 0.40 25.16 194 GLY D CA 1
ATOM 10038 C C A GLY D 1 195 ? -55.751 23.959 160.849 0.60 25.25 194 GLY D C 1
ATOM 10039 C C B GLY D 1 195 ? -56.084 24.197 160.904 0.40 24.47 194 GLY D C 1
ATOM 10040 O O A GLY D 1 195 ? -54.696 24.585 160.792 0.60 25.63 194 GLY D O 1
ATOM 10041 O O B GLY D 1 195 ? -55.376 25.203 160.862 0.40 22.64 194 GLY D O 1
ATOM 10042 N N . SER D 1 196 ? -56.198 23.439 161.991 1.00 22.37 195 SER D N 1
ATOM 10043 C CA . SER D 1 196 ? -55.498 23.725 163.252 1.00 21.71 195 SER D CA 1
ATOM 10044 C C . SER D 1 196 ? -55.021 22.424 163.946 1.00 22.08 195 SER D C 1
ATOM 10045 O O . SER D 1 196 ? -54.931 21.376 163.306 1.00 22.74 195 SER D O 1
ATOM 10048 N N . GLU D 1 197 ? -54.647 22.512 165.218 1.00 19.70 196 GLU D N 1
ATOM 10049 C CA . GLU D 1 197 ? -54.144 21.362 165.967 1.00 20.37 196 GLU D CA 1
ATOM 10050 C C . GLU D 1 197 ? -54.639 21.448 167.399 1.00 18.13 196 GLU D C 1
ATOM 10051 O O . GLU D 1 197 ? -54.820 22.549 167.931 1.00 16.96 196 GLU D O 1
ATOM 10057 N N . ASP D 1 198 ? -54.716 20.296 168.053 1.00 16.58 197 ASP D N 1
ATOM 10058 C CA . ASP D 1 198 ? -55.140 20.262 169.468 1.00 17.77 197 ASP D CA 1
ATOM 10059 C C . ASP D 1 198 ? -54.267 21.141 170.367 1.00 18.67 197 ASP D C 1
ATOM 10060 O O . ASP D 1 198 ? -54.785 21.816 171.243 1.00 18.03 197 ASP D O 1
ATOM 10065 N N . SER D 1 199 ? -52.963 21.205 170.092 1.00 17.60 198 SER D N 1
ATOM 10066 C CA . SER D 1 199 ? -52.030 22.039 170.858 1.00 17.49 198 SER D CA 1
ATOM 10067 C C . SER D 1 199 ? -52.219 23.548 170.678 1.00 17.74 198 SER D C 1
ATOM 10068 O O . SER D 1 199 ? -51.629 24.331 171.418 1.00 21.31 198 SER D O 1
ATOM 10071 N N . ASN D 1 200 ? -53.036 23.972 169.713 1.00 15.28 199 ASN D N 1
ATOM 10072 C CA . ASN D 1 200 ? -53.330 25.412 169.521 1.00 16.50 199 ASN D CA 1
ATOM 10073 C C . ASN D 1 200 ? -54.448 25.903 170.465 1.00 16.56 199 ASN D C 1
ATOM 10074 O O . ASN D 1 200 ? -54.716 27.095 170.535 1.00 21.45 199 ASN D O 1
ATOM 10079 N N . CYS D 1 201 ? -55.137 24.983 171.122 1.00 13.89 200 CYS D N 1
ATOM 10080 C CA . CYS D 1 201 ? -56.322 25.375 171.923 1.00 13.80 200 CYS D CA 1
ATOM 10081 C C . CYS D 1 201 ? -55.984 25.597 173.397 1.00 13.81 200 CYS D C 1
ATOM 10082 O O . CYS D 1 201 ? -55.169 24.852 173.974 1.00 15.31 200 CYS D O 1
ATOM 10085 N N . ARG D 1 202 ? -56.601 26.633 173.989 1.00 12.78 201 ARG D N 1
ATOM 10086 C CA . ARG D 1 202 ? -56.474 26.946 175.407 1.00 12.13 201 ARG D CA 1
ATOM 10087 C C . ARG D 1 202 ? -57.883 27.027 175.971 1.00 11.19 201 ARG D C 1
ATOM 10088 O O . ARG D 1 202 ? -58.769 27.637 175.336 1.00 12.56 201 ARG D O 1
ATOM 10096 N N . VAL D 1 203 ? -58.069 26.441 177.148 1.00 11.61 202 VAL D N 1
ATOM 10097 C CA . VAL D 1 203 ? -59.385 26.439 177.811 1.00 8.47 202 VAL D CA 1
ATOM 10098 C C . VAL D 1 203 ? -59.371 27.384 179.004 1.00 10.40 202 VAL D C 1
ATOM 10099 O O . VAL D 1 203 ? -58.512 27.294 179.863 1.00 10.66 202 VAL D O 1
ATOM 10103 N N . LYS D 1 204 ? -60.356 28.284 179.043 1.00 9.59 203 LYS D N 1
ATOM 10104 C CA . LYS D 1 204 ? -60.565 29.194 180.172 1.00 11.14 203 LYS D CA 1
ATOM 10105 C C . LYS D 1 204 ? -61.899 28.836 180.835 1.00 11.57 203 LYS D C 1
ATOM 10106 O O . LYS D 1 204 ? -62.846 28.445 180.162 1.00 10.28 203 LYS D O 1
ATOM 10112 N N . ILE D 1 205 ? -61.947 28.925 182.157 1.00 10.07 204 ILE D N 1
ATOM 10113 C CA . ILE D 1 205 ? -63.148 28.586 182.932 1.00 6.92 204 ILE D CA 1
ATOM 10114 C C . ILE D 1 205 ? -63.211 29.554 184.079 1.00 9.22 204 ILE D C 1
ATOM 10115 O O . ILE D 1 205 ? -62.206 29.782 184.725 1.00 9.54 204 ILE D O 1
ATOM 10120 N N . SER D 1 206 ? -64.404 30.056 184.391 1.00 6.97 205 SER D N 1
ATOM 10121 C CA . SER D 1 206 ? -64.603 31.034 185.459 1.00 7.19 205 SER D CA 1
ATOM 10122 C C . SER D 1 206 ? -64.632 30.366 186.838 1.00 8.03 205 SER D C 1
ATOM 10123 O O . SER D 1 206 ? -65.666 30.258 187.500 1.00 8.79 205 SER D O 1
ATOM 10126 N N . ILE D 1 207 ? -63.480 29.817 187.220 1.00 8.82 206 ILE D N 1
ATOM 10127 C CA . ILE D 1 207 ? -63.406 29.005 188.411 1.00 9.58 206 ILE D CA 1
ATOM 10128 C C . ILE D 1 207 ? -63.314 29.866 189.648 1.00 10.36 206 ILE D C 1
ATOM 10129 O O . ILE D 1 207 ? -62.756 30.950 189.623 1.00 10.09 206 ILE D O 1
ATOM 10134 N N . ASP D 1 208 ? -63.812 29.324 190.744 1.00 7.95 207 ASP D N 1
ATOM 10135 C CA . ASP D 1 208 ? -63.731 29.927 192.058 1.00 10.20 207 ASP D CA 1
ATOM 10136 C C . ASP D 1 208 ? -62.681 29.132 192.869 1.00 12.98 207 ASP D C 1
ATOM 10137 O O . ASP D 1 208 ? -61.539 29.558 192.993 1.00 11.38 207 ASP D O 1
ATOM 10142 N N . LYS D 1 209 ? -63.068 27.966 193.369 1.00 10.63 208 LYS D N 1
ATOM 10143 C CA . LYS D 1 209 ? -62.172 27.091 194.101 1.00 7.04 208 LYS D CA 1
ATOM 10144 C C . LYS D 1 209 ? -62.072 25.711 193.485 1.00 9.06 208 LYS D C 1
ATOM 10145 O O . LYS D 1 209 ? -62.969 25.262 192.775 1.00 8.57 208 LYS D O 1
ATOM 10151 N N . PHE D 1 210 ? -60.961 25.056 193.784 1.00 6.63 209 PHE D N 1
ATOM 10152 C CA . PHE D 1 210 ? -60.711 23.654 193.492 1.00 8.72 209 PHE D CA 1
ATOM 10153 C C . PHE D 1 210 ? -61.115 22.750 194.640 1.00 7.59 209 PHE D C 1
ATOM 10154 O O . PHE D 1 210 ? -60.880 23.053 195.807 1.00 9.64 209 PHE D O 1
ATOM 10162 N N . TRP D 1 211 ? -61.750 21.623 194.309 1.00 7.99 210 TRP D N 1
ATOM 10163 C CA . TRP D 1 211 ? -62.253 20.717 195.297 1.00 7.50 210 TRP D CA 1
ATOM 10164 C C . TRP D 1 211 ? -61.561 19.365 195.159 1.00 10.52 210 TRP D C 1
ATOM 10165 O O . TRP D 1 211 ? -61.680 18.715 194.119 1.00 10.87 210 TRP D O 1
ATOM 10176 N N . LYS D 1 212 ? -60.802 18.995 196.189 1.00 11.08 211 LYS D N 1
ATOM 10177 C CA A LYS D 1 212 ? -60.068 17.736 196.209 0.60 12.10 211 LYS D CA 1
ATOM 10178 C CA B LYS D 1 212 ? -60.069 17.736 196.194 0.40 12.34 211 LYS D CA 1
ATOM 10179 C C . LYS D 1 212 ? -61.013 16.525 196.178 1.00 12.77 211 LYS D C 1
ATOM 10180 O O . LYS D 1 212 ? -62.078 16.531 196.795 1.00 10.30 211 LYS D O 1
ATOM 10191 N N . GLN D 1 213 ? -60.601 15.484 195.464 1.00 11.72 212 GLN D N 1
ATOM 10192 C CA . GLN D 1 213 ? -61.376 14.247 195.427 1.00 12.30 212 GLN D CA 1
ATOM 10193 C C . GLN D 1 213 ? -60.518 13.132 195.960 1.00 14.86 212 GLN D C 1
ATOM 10194 O O . GLN D 1 213 ? -59.298 13.145 195.778 1.00 12.33 212 GLN D O 1
ATOM 10200 N N . ASP D 1 214 ? -61.178 12.171 196.587 1.00 14.78 213 ASP D N 1
ATOM 10201 C CA . ASP D 1 214 ? -60.506 11.010 197.136 1.00 16.13 213 ASP D CA 1
ATOM 10202 C C . ASP D 1 214 ? -60.288 9.898 196.084 1.00 15.70 213 ASP D C 1
ATOM 10203 O O . ASP D 1 214 ? -60.477 10.101 194.892 1.00 13.69 213 ASP D O 1
ATOM 10208 N N . SER D 1 215 ? -59.839 8.733 196.537 1.00 17.12 214 SER D N 1
ATOM 10209 C CA . SER D 1 215 ? -59.519 7.670 195.590 1.00 19.51 214 SER D CA 1
ATOM 10210 C C . SER D 1 215 ? -60.767 7.063 194.933 1.00 19.11 214 SER D C 1
ATOM 10211 O O . SER D 1 215 ? -60.627 6.389 193.934 1.00 19.98 214 SER D O 1
ATOM 10214 N N . ARG D 1 216 ? -61.960 7.307 195.479 1.00 16.32 215 ARG D N 1
ATOM 10215 C CA . ARG D 1 216 ? -63.201 6.885 194.833 1.00 13.47 215 ARG D CA 1
ATOM 10216 C C . ARG D 1 216 ? -63.863 8.016 193.997 1.00 15.30 215 ARG D C 1
ATOM 10217 O O . ARG D 1 216 ? -65.018 7.895 193.592 1.00 13.54 215 ARG D O 1
ATOM 10225 N N . ASN D 1 217 ? -63.107 9.099 193.766 1.00 14.27 216 ASN D N 1
ATOM 10226 C CA . ASN D 1 217 ? -63.551 10.269 193.018 1.00 13.67 216 ASN D CA 1
ATOM 10227 C C . ASN D 1 217 ? -64.663 11.038 193.685 1.00 12.58 216 ASN D C 1
ATOM 10228 O O . ASN D 1 217 ? -65.366 11.784 193.022 1.00 15.12 216 ASN D O 1
ATOM 10233 N N . LEU D 1 218 ? -64.815 10.849 194.994 1.00 10.47 217 LEU D N 1
ATOM 10234 C CA . LEU D 1 218 ? -65.750 11.612 195.794 1.00 10.60 217 LEU D CA 1
ATOM 10235 C C . LEU D 1 218 ? -65.042 12.781 196.456 1.00 10.79 217 LEU D C 1
ATOM 10236 O O . LEU D 1 218 ? -63.876 12.666 196.887 1.00 13.37 217 LEU D O 1
ATOM 10241 N N . PRO D 1 219 ? -65.726 13.919 196.547 1.00 10.19 218 PRO D N 1
ATOM 10242 C CA . PRO D 1 219 ? -65.051 15.057 197.190 1.00 11.41 218 PRO D CA 1
ATOM 10243 C C . PRO D 1 219 ? -64.718 14.788 198.645 1.00 14.29 218 PRO D C 1
ATOM 10244 O O . PRO D 1 219 ? -65.501 14.147 199.370 1.00 14.57 218 PRO D O 1
ATOM 10248 N N . THR D 1 220 ? -63.561 15.270 199.067 1.00 12.47 219 THR D N 1
ATOM 10249 C CA . THR D 1 220 ? -63.192 15.190 200.489 1.00 16.25 219 THR D CA 1
ATOM 10250 C C . THR D 1 220 ? -63.876 16.257 201.311 1.00 17.10 219 THR D C 1
ATOM 10251 O O . THR D 1 220 ? -63.948 16.119 202.517 1.00 16.44 219 THR D O 1
ATOM 10255 N N . GLY D 1 221 ? -64.379 17.309 200.658 1.00 16.71 220 GLY D N 1
ATOM 10256 C CA . GLY D 1 221 ? -64.997 18.442 201.330 1.00 16.14 220 GLY D CA 1
ATOM 10257 C C . GLY D 1 221 ? -64.054 19.622 201.488 1.00 14.84 220 GLY D C 1
ATOM 10258 O O . GLY D 1 221 ? -64.486 20.720 201.840 1.00 17.97 220 GLY D O 1
ATOM 10259 N N . GLU D 1 222 ? -62.777 19.378 201.239 1.00 13.46 221 GLU D N 1
ATOM 10260 C CA . GLU D 1 222 ? -61.746 20.409 201.262 1.00 14.40 221 GLU D CA 1
ATOM 10261 C C . GLU D 1 222 ? -61.712 21.179 199.943 1.00 12.42 221 GLU D C 1
ATOM 10262 O O . GLU D 1 222 ? -61.821 20.586 198.860 1.00 14.19 221 GLU D O 1
ATOM 10268 N N . SER D 1 223 ? -61.559 22.504 200.043 1.00 11.86 222 SER D N 1
ATOM 10269 C CA . SER D 1 223 ? -61.507 23.377 198.883 1.00 9.36 222 SER D CA 1
ATOM 10270 C C . SER D 1 223 ? -60.283 24.267 199.004 1.00 12.46 222 SER D C 1
ATOM 10271 O O . SER D 1 223 ? -59.774 24.493 200.111 1.00 11.68 222 SER D O 1
ATOM 10274 N N . PHE D 1 224 ? -59.790 24.700 197.859 1.00 10.56 223 PHE D N 1
ATOM 10275 C CA . PHE D 1 224 ? -58.497 25.405 197.767 1.00 11.45 223 PHE D CA 1
ATOM 10276 C C . PHE D 1 224 ? -58.592 26.497 196.750 1.00 11.79 223 PHE D C 1
ATOM 10277 O O . PHE D 1 224 ? -59.223 26.348 195.704 1.00 10.65 223 PHE D O 1
ATOM 10285 N N . ALA D 1 225 ? -57.879 27.590 196.979 1.00 12.65 224 ALA D N 1
ATOM 10286 C CA . ALA D 1 225 ? -57.679 28.504 195.897 1.00 12.59 224 ALA D CA 1
ATOM 10287 C C . ALA D 1 225 ? -56.976 27.783 194.728 1.00 13.08 224 ALA D C 1
ATOM 10288 O O . ALA D 1 225 ? -56.185 26.861 194.932 1.00 12.66 224 ALA D O 1
ATOM 10290 N N . PRO D 1 226 ? -57.274 28.194 193.476 1.00 14.68 225 PRO D N 1
ATOM 10291 C CA . PRO D 1 226 ? -56.561 27.582 192.362 1.00 13.99 225 PRO D CA 1
ATOM 10292 C C . PRO D 1 226 ? -55.045 27.698 192.544 1.00 14.69 225 PRO D C 1
ATOM 10293 O O . PRO D 1 226 ? -54.578 28.734 193.000 1.00 11.83 225 PRO D O 1
ATOM 10297 N N . THR D 1 227 ? -54.324 26.639 192.223 1.00 13.28 226 THR D N 1
ATOM 10298 C CA . THR D 1 227 ? -52.864 26.670 192.303 1.00 14.87 226 THR D CA 1
ATOM 10299 C C . THR D 1 227 ? -52.254 26.108 191.048 1.00 15.81 226 THR D C 1
ATOM 10300 O O . THR D 1 227 ? -52.844 25.309 190.312 1.00 14.14 226 THR D O 1
ATOM 10304 N N . GLY D 1 228 ? -51.020 26.511 190.825 1.00 15.28 227 GLY D N 1
ATOM 10305 C CA . GLY D 1 228 ? -50.268 26.019 189.672 1.00 18.48 227 GLY D CA 1
ATOM 10306 C C . GLY D 1 228 ? -50.996 26.305 188.388 1.00 17.75 227 GLY D C 1
ATOM 10307 O O . GLY D 1 228 ? -51.577 27.370 188.222 1.00 16.34 227 GLY D O 1
ATOM 10308 N N . GLU D 1 229 ? -51.013 25.315 187.502 1.00 17.04 228 GLU D N 1
ATOM 10309 C CA . GLU D 1 229 ? -51.641 25.454 186.212 1.00 18.10 228 GLU D CA 1
ATOM 10310 C C . GLU D 1 229 ? -53.135 25.811 186.283 1.00 16.33 228 GLU D C 1
ATOM 10311 O O . GLU D 1 229 ? -53.675 26.388 185.340 1.00 16.75 228 GLU D O 1
ATOM 10317 N N . GLN D 1 230 ? -53.795 25.469 187.396 1.00 14.99 229 GLN D N 1
ATOM 10318 C CA . GLN D 1 230 ? -55.215 25.839 187.594 1.00 12.21 229 GLN D CA 1
ATOM 10319 C C . GLN D 1 230 ? -55.445 27.332 187.481 1.00 10.57 229 GLN D C 1
ATOM 10320 O O . GLN D 1 230 ? -56.501 27.776 187.057 1.00 11.79 229 GLN D O 1
ATOM 10326 N N . LYS D 1 231 ? -54.440 28.111 187.833 1.00 11.71 230 LYS D N 1
ATOM 10327 C CA . LYS D 1 231 ? -54.538 29.570 187.751 1.00 12.19 230 LYS D CA 1
ATOM 10328 C C . LYS D 1 231 ? -54.678 30.045 186.306 1.00 12.11 230 LYS D C 1
ATOM 10329 O O . LYS D 1 231 ? -55.296 31.093 186.037 1.00 14.90 230 LYS D O 1
ATOM 10335 N N . GLU D 1 232 ? -54.201 29.244 185.364 1.00 12.19 231 GLU D N 1
ATOM 10336 C CA A GLU D 1 232 ? -54.309 29.657 183.974 0.60 13.37 231 GLU D CA 1
ATOM 10337 C CA B GLU D 1 232 ? -54.295 29.551 183.929 0.40 13.28 231 GLU D CA 1
ATOM 10338 C C . GLU D 1 232 ? -55.741 29.584 183.418 1.00 13.80 231 GLU D C 1
ATOM 10339 O O . GLU D 1 232 ? -56.037 30.206 182.403 1.00 13.00 231 GLU D O 1
ATOM 10350 N N . TYR D 1 233 ? -56.641 28.870 184.094 1.00 10.49 232 TYR D N 1
ATOM 10351 C CA . TYR D 1 233 ? -58.061 28.880 183.696 1.00 12.21 232 TYR D CA 1
ATOM 10352 C C . TYR D 1 233 ? -58.651 30.272 183.696 1.00 12.24 232 TYR D C 1
ATOM 10353 O O . TYR D 1 233 ? -59.570 30.549 182.924 1.00 13.00 232 TYR D O 1
ATOM 10362 N N . LEU D 1 234 ? -58.103 31.164 184.527 1.00 12.11 233 LEU D N 1
ATOM 10363 C CA . LEU D 1 234 ? -58.593 32.527 184.622 1.00 13.45 233 LEU D CA 1
ATOM 10364 C C . LEU D 1 234 ? -57.738 33.514 183.841 1.00 18.40 233 LEU D C 1
ATOM 10365 O O . LEU D 1 234 ? -58.084 34.686 183.778 1.00 19.20 233 LEU D O 1
ATOM 10370 N N . GLU D 1 235 ? -56.612 33.063 183.287 1.00 16.72 234 GLU D N 1
ATOM 10371 C CA A GLU D 1 235 ? -55.617 33.977 182.694 0.60 20.61 234 GLU D CA 1
ATOM 10372 C CA B GLU D 1 235 ? -55.660 33.986 182.670 0.40 20.16 234 GLU D CA 1
ATOM 10373 C C . GLU D 1 235 ? -55.418 33.659 181.198 1.00 19.22 234 GLU D C 1
ATOM 10374 O O . GLU D 1 235 ? -56.227 34.052 180.376 1.00 19.72 234 GLU D O 1
ATOM 10385 N N . ASN D 1 236 ? -54.379 32.907 180.861 1.00 19.82 235 ASN D N 1
ATOM 10386 C CA . ASN D 1 236 ? -54.080 32.600 179.454 1.00 22.35 235 ASN D CA 1
ATOM 10387 C C . ASN D 1 236 ? -54.833 31.369 178.921 1.00 21.53 235 ASN D C 1
ATOM 10388 O O . ASN D 1 236 ? -54.799 31.074 177.711 1.00 20.01 235 ASN D O 1
ATOM 10393 N N . GLY D 1 237 ? -55.487 30.626 179.817 1.00 14.13 236 GLY D N 1
ATOM 10394 C CA . GLY D 1 237 ? -56.069 29.379 179.455 1.00 11.42 236 GLY D CA 1
ATOM 10395 C C . GLY D 1 237 ? -55.145 28.202 179.593 1.00 14.04 236 GLY D C 1
ATOM 10396 O O . GLY D 1 237 ? -53.910 28.317 179.471 1.00 15.85 236 GLY D O 1
ATOM 10397 N N . VAL D 1 238 ? -55.738 27.050 179.865 1.00 10.77 237 VAL D N 1
ATOM 10398 C CA . VAL D 1 238 ? -54.986 25.812 180.058 1.00 12.08 237 VAL D CA 1
ATOM 10399 C C . VAL D 1 238 ? -54.824 25.104 178.733 1.00 13.73 237 VAL D C 1
ATOM 10400 O O . VAL D 1 238 ? -55.773 25.013 177.948 1.00 12.99 237 VAL D O 1
ATOM 10404 N N . ALA D 1 239 ? -53.615 24.584 178.483 1.00 14.76 238 ALA D N 1
ATOM 10405 C CA . ALA D 1 239 ? -53.346 23.801 177.275 1.00 17.95 238 ALA D CA 1
ATOM 10406 C C . ALA D 1 239 ? -53.885 22.379 177.485 1.00 16.51 238 ALA D C 1
ATOM 10407 O O . ALA D 1 239 ? -53.160 21.444 177.853 1.00 16.11 238 ALA D O 1
ATOM 10409 N N . VAL D 1 240 ? -55.172 22.233 177.213 1.00 16.73 239 VAL D N 1
ATOM 10410 C CA . VAL D 1 240 ? -55.946 21.037 177.541 1.00 14.79 239 VAL D CA 1
ATOM 10411 C C . VAL D 1 240 ? -55.434 19.742 176.921 1.00 16.19 239 VAL D C 1
ATOM 10412 O O . VAL D 1 240 ? -55.560 18.701 177.562 1.00 17.25 239 VAL D O 1
ATOM 10416 N N . ALA D 1 241 ? -54.831 19.808 175.724 1.00 14.60 240 ALA D N 1
ATOM 10417 C CA . ALA D 1 241 ? -54.356 18.606 175.059 1.00 15.97 240 ALA D CA 1
ATOM 10418 C C . ALA D 1 241 ? -53.023 18.106 175.643 1.00 17.99 240 ALA D C 1
ATOM 10419 O O . ALA D 1 241 ? -52.599 16.974 175.343 1.00 19.85 240 ALA D O 1
ATOM 10421 N N . SER D 1 242 ? -52.375 18.911 176.473 1.00 16.05 241 SER D N 1
ATOM 10422 C CA . SER D 1 242 ? -50.960 18.632 176.819 1.00 19.16 241 SER D CA 1
ATOM 10423 C C . SER D 1 242 ? -50.738 17.522 177.834 1.00 21.38 241 SER D C 1
ATOM 10424 O O . SER D 1 242 ? -49.650 16.963 177.876 1.00 20.57 241 SER D O 1
ATOM 10427 N N . HIS D 1 243 ? -51.740 17.207 178.658 1.00 16.31 242 HIS D N 1
ATOM 10428 C CA . HIS D 1 243 ? -51.629 16.171 179.681 1.00 17.46 242 HIS D CA 1
ATOM 10429 C C . HIS D 1 243 ? -53.024 15.784 180.184 1.00 17.17 242 HIS D C 1
ATOM 10430 O O . HIS D 1 243 ? -53.994 16.506 179.919 1.00 15.03 242 HIS D O 1
ATOM 10437 N N . PRO D 1 244 ? -53.135 14.666 180.897 1.00 15.26 243 PRO D N 1
ATOM 10438 C CA . PRO D 1 244 ? -54.440 14.277 181.443 1.00 15.73 243 PRO D CA 1
ATOM 10439 C C . PRO D 1 244 ? -54.979 15.285 182.461 1.00 16.54 243 PRO D C 1
ATOM 10440 O O . PRO D 1 244 ? -54.230 15.786 183.329 1.00 16.58 243 PRO D O 1
ATOM 10444 N N . ILE D 1 245 ? -56.278 15.560 182.354 1.00 12.18 244 ILE D N 1
ATOM 10445 C CA . ILE D 1 245 ? -56.952 16.489 183.243 1.00 11.01 244 ILE D CA 1
ATOM 10446 C C . ILE D 1 245 ? -58.246 15.854 183.723 1.00 11.51 244 ILE D C 1
ATOM 10447 O O . ILE D 1 245 ? -59.001 15.271 182.946 1.00 11.41 244 ILE D O 1
ATOM 10452 N N . GLU D 1 246 ? -58.473 15.927 185.029 1.00 12.08 245 GLU D N 1
ATOM 10453 C CA . GLU D 1 246 ? -59.727 15.504 185.625 1.00 10.93 245 GLU D CA 1
ATOM 10454 C C . GLU D 1 246 ? -59.869 16.244 186.963 1.00 12.18 245 GLU D C 1
ATOM 10455 O O . GLU D 1 246 ? -59.257 15.863 187.966 1.00 12.85 245 GLU D O 1
ATOM 10461 N N . SER D 1 247 ? -60.658 17.317 186.949 1.00 12.02 246 SER D N 1
ATOM 10462 C CA . SER D 1 247 ? -60.714 18.263 188.056 1.00 9.69 246 SER D CA 1
ATOM 10463 C C . SER D 1 247 ? -62.135 18.736 188.313 1.00 9.56 246 SER D C 1
ATOM 10464 O O . SER D 1 247 ? -62.896 18.896 187.400 1.00 9.45 246 SER D O 1
ATOM 10467 N N . LEU D 1 248 ? -62.425 19.018 189.572 1.00 9.21 247 LEU D N 1
ATOM 10468 C CA . LEU D 1 248 ? -63.701 19.578 190.029 1.00 7.61 247 LEU D CA 1
ATOM 10469 C C . LEU D 1 248 ? -63.491 20.990 190.597 1.00 9.31 247 LEU D C 1
ATOM 10470 O O . LEU D 1 248 ? -62.663 21.182 191.489 1.00 8.29 247 LEU D O 1
ATOM 10475 N N . PHE D 1 249 ? -64.249 21.960 190.084 1.00 8.44 248 PHE D N 1
ATOM 10476 C CA . PHE D 1 249 ? -64.188 23.335 190.545 1.00 9.11 248 PHE D CA 1
ATOM 10477 C C . PHE D 1 249 ? -65.561 23.829 190.876 1.00 8.67 248 PHE D C 1
ATOM 10478 O O . PHE D 1 249 ? -66.537 23.373 190.289 1.00 8.27 248 PHE D O 1
ATOM 10486 N N . SER D 1 250 ? -65.627 24.804 191.782 1.00 8.17 249 SER D N 1
ATOM 10487 C CA . SER D 1 250 ? -66.811 25.647 191.850 1.00 9.58 249 SER D CA 1
ATOM 10488 C C . SER D 1 250 ? -66.655 26.788 190.843 1.00 7.27 249 SER D C 1
ATOM 10489 O O . SER D 1 250 ? -65.557 27.088 190.417 1.00 9.63 249 SER D O 1
ATOM 10492 N N . LEU D 1 251 ? -67.782 27.372 190.452 1.00 6.94 250 LEU D N 1
ATOM 10493 C CA . LEU D 1 251 ? -67.836 28.484 189.505 1.00 6.55 250 LEU D CA 1
ATOM 10494 C C . LEU D 1 251 ? -68.188 29.804 190.190 1.00 9.56 250 LEU D C 1
ATOM 10495 O O . LEU D 1 251 ? -68.863 29.843 191.237 1.00 9.81 250 LEU D O 1
ATOM 10500 N N . LYS D 1 252 ? -67.735 30.890 189.573 1.00 10.19 251 LYS D N 1
ATOM 10501 C CA . LYS D 1 252 ? -68.133 32.256 189.931 1.00 12.47 251 LYS D CA 1
ATOM 10502 C C . LYS D 1 252 ? -68.287 33.062 188.655 1.00 12.96 251 LYS D C 1
ATOM 10503 O O . LYS D 1 252 ? -67.899 32.616 187.558 1.00 11.33 251 LYS D O 1
ATOM 10509 N N . ASP D 1 253 ? -68.858 34.249 188.799 1.00 11.11 252 ASP D N 1
ATOM 10510 C CA . ASP D 1 253 ? -68.906 35.172 187.690 1.00 10.14 252 ASP D CA 1
ATOM 10511 C C . ASP D 1 253 ? -67.597 35.933 187.611 1.00 11.40 252 ASP D C 1
ATOM 10512 O O . ASP D 1 253 ? -66.951 36.223 188.634 1.00 11.62 252 ASP D O 1
ATOM 10517 N N . ILE D 1 254 ? -67.185 36.243 186.394 1.00 9.94 253 ILE D N 1
ATOM 10518 C CA . ILE D 1 254 ? -66.060 37.100 186.157 1.00 9.95 253 ILE D CA 1
ATOM 10519 C C . ILE D 1 254 ? -66.530 38.254 185.273 1.00 11.63 253 ILE D C 1
ATOM 10520 O O . ILE D 1 254 ? -67.629 38.230 184.746 1.00 14.73 253 ILE D O 1
ATOM 10525 N N . ASP D 1 255 ? -65.707 39.274 185.139 1.00 13.27 254 ASP D N 1
ATOM 10526 C CA . ASP D 1 255 ? -66.033 40.402 184.277 1.00 16.02 254 ASP D CA 1
ATOM 10527 C C . ASP D 1 255 ? -65.280 40.272 182.944 1.00 17.78 254 ASP D C 1
ATOM 10528 O O . ASP D 1 255 ? -64.046 40.133 182.929 1.00 18.17 254 ASP D O 1
ATOM 10533 N N . VAL D 1 256 ? -66.029 40.326 181.842 1.00 18.58 255 VAL D N 1
ATOM 10534 C CA . VAL D 1 256 ? -65.483 40.294 180.467 1.00 20.42 255 VAL D CA 1
ATOM 10535 C C . VAL D 1 256 ? -66.107 41.426 179.640 1.00 21.18 255 VAL D C 1
ATOM 10536 O O . VAL D 1 256 ? -67.308 41.429 179.405 1.00 20.97 255 VAL D O 1
ATOM 10540 N N . ASN D 1 257 ? -65.294 42.411 179.249 1.00 28.49 256 ASN D N 1
ATOM 10541 C CA . ASN D 1 257 ? -65.783 43.560 178.433 1.00 29.01 256 ASN D CA 1
ATOM 10542 C C . ASN D 1 257 ? -67.016 44.228 178.984 1.00 29.22 256 ASN D C 1
ATOM 10543 O O . ASN D 1 257 ? -68.040 44.396 178.281 1.00 30.09 256 ASN D O 1
ATOM 10548 N N . GLY D 1 258 ? -66.927 44.601 180.253 1.00 25.94 257 GLY D N 1
ATOM 10549 C CA . GLY D 1 258 ? -67.977 45.367 180.908 1.00 27.31 257 GLY D CA 1
ATOM 10550 C C . GLY D 1 258 ? -69.247 44.627 181.304 1.00 25.32 257 GLY D C 1
ATOM 10551 O O . GLY D 1 258 ? -70.232 45.262 181.699 1.00 22.99 257 GLY D O 1
ATOM 10552 N N . LYS D 1 259 ? -69.208 43.287 181.288 1.00 19.12 258 LYS D N 1
ATOM 10553 C CA . LYS D 1 259 ? -70.380 42.470 181.434 1.00 18.00 258 LYS D CA 1
ATOM 10554 C C . LYS D 1 259 ? -69.978 41.230 182.285 1.00 14.73 258 LYS D C 1
ATOM 105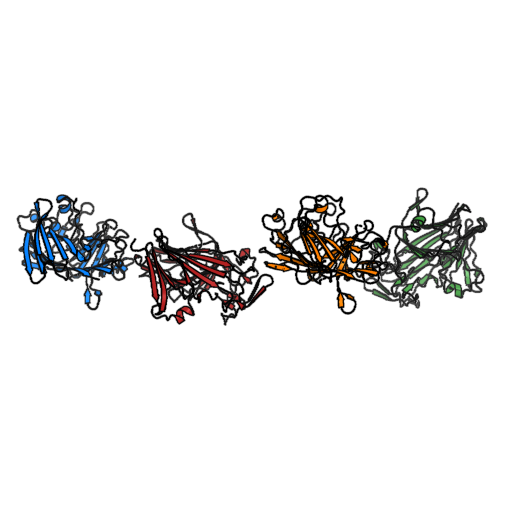55 O O . LYS D 1 259 ? -68.863 40.744 182.152 1.00 17.68 258 LYS D O 1
ATOM 10561 N N . THR D 1 260 ? -70.841 40.751 183.166 1.00 13.46 259 THR D N 1
ATOM 10562 C CA . THR D 1 260 ? -70.485 39.535 183.903 1.00 12.57 259 THR D CA 1
ATOM 10563 C C . THR D 1 260 ? -70.601 38.339 182.965 1.00 14.93 259 THR D C 1
ATOM 10564 O O . THR D 1 260 ? -71.368 38.349 182.010 1.00 13.33 259 THR D O 1
ATOM 10568 N N . PHE D 1 261 ? -69.767 37.345 183.234 1.00 10.99 260 PHE D N 1
ATOM 10569 C CA . PHE D 1 261 ? -69.742 36.118 182.462 1.00 11.63 260 PHE D CA 1
ATOM 10570 C C . PHE D 1 261 ? -69.504 34.976 183.413 1.00 10.34 260 PHE D C 1
ATOM 10571 O O . PHE D 1 261 ? -68.653 35.081 184.272 1.00 11.19 260 PHE D O 1
ATOM 10579 N N . ARG D 1 262 ? -70.215 33.875 183.203 1.00 10.26 261 ARG D N 1
ATOM 10580 C CA . ARG D 1 262 ? -69.939 32.607 183.865 1.00 8.86 261 ARG D CA 1
ATOM 10581 C C . ARG D 1 262 ? -69.905 31.526 182.786 1.00 7.95 261 ARG D C 1
ATOM 10582 O O . ARG D 1 262 ? -70.790 31.455 181.920 1.00 9.63 261 ARG D O 1
ATOM 10590 N N . GLY D 1 263 ? -68.871 30.692 182.857 1.00 8.07 262 GLY D N 1
ATOM 10591 C CA . GLY D 1 263 ? -68.751 29.560 181.979 1.00 9.06 262 GLY D CA 1
ATOM 10592 C C . GLY D 1 263 ? -67.345 29.336 181.511 1.00 8.89 262 GLY D C 1
ATOM 10593 O O . GLY D 1 263 ? -66.396 29.565 182.244 1.00 9.30 262 GLY D O 1
ATOM 10594 N N . ALA D 1 264 ? -67.212 28.884 180.265 1.00 8.31 263 ALA D N 1
ATOM 10595 C CA . ALA D 1 264 ? -65.947 28.442 179.752 1.00 9.76 263 ALA D CA 1
ATOM 10596 C C . ALA D 1 264 ? -65.789 28.919 178.327 1.00 9.68 263 ALA D C 1
ATOM 10597 O O . ALA D 1 264 ? -66.766 29.280 177.668 1.00 10.32 263 ALA D O 1
ATOM 10599 N N . CYS D 1 265 ? -64.542 28.941 177.861 1.00 10.28 264 CYS D N 1
ATOM 10600 C CA A CYS D 1 265 ? -64.283 29.136 176.444 0.70 7.14 264 CYS D CA 1
ATOM 10601 C CA B CYS D 1 265 ? -64.215 29.224 176.463 0.30 10.81 264 CYS D CA 1
ATOM 10602 C C . CYS D 1 265 ? -63.046 28.353 176.014 1.00 10.16 264 CYS D C 1
ATOM 10603 O O . CYS D 1 265 ? -62.210 27.996 176.835 1.00 11.83 264 CYS D O 1
ATOM 10608 N N . ILE D 1 266 ? -62.988 28.055 174.721 1.00 9.94 265 ILE D N 1
ATOM 10609 C CA . ILE D 1 266 ? -61.873 27.346 174.093 1.00 9.86 265 ILE D CA 1
ATOM 10610 C C . ILE D 1 266 ? -61.397 28.286 172.999 1.00 11.67 265 ILE D C 1
ATOM 10611 O O . ILE D 1 266 ? -62.161 28.637 172.069 1.00 10.96 265 ILE D O 1
ATOM 10616 N N . GLU D 1 267 ? -60.168 28.737 173.170 1.00 11.86 266 GLU D N 1
ATOM 10617 C CA . GLU D 1 267 ? -59.568 29.747 172.308 1.00 13.00 266 GLU D CA 1
ATOM 10618 C C . GLU D 1 267 ? -58.571 29.075 171.406 1.00 13.03 266 GLU D C 1
ATOM 10619 O O . GLU D 1 267 ? -57.717 28.303 171.880 1.00 12.90 266 GLU D O 1
ATOM 10625 N N . ASP D 1 268 ? -58.662 29.382 170.120 1.00 14.73 267 ASP D N 1
ATOM 10626 C CA . ASP D 1 268 ? -57.633 28.976 169.159 1.00 13.73 267 ASP D CA 1
ATOM 10627 C C . ASP D 1 268 ? -57.072 30.259 168.525 1.00 13.56 267 ASP D C 1
ATOM 10628 O O . ASP D 1 268 ? -57.585 30.747 167.510 1.00 14.18 267 ASP D O 1
ATOM 10633 N N . ALA D 1 269 ? -56.042 30.810 169.159 1.00 15.54 268 ALA D N 1
ATOM 10634 C CA . ALA D 1 269 ? -55.475 32.090 168.716 1.00 17.74 268 ALA D CA 1
ATOM 10635 C C . ALA D 1 269 ? -54.933 32.011 167.284 1.00 18.46 268 ALA D C 1
ATOM 10636 O O . ALA D 1 269 ? -55.057 32.971 166.520 1.00 19.62 268 ALA D O 1
ATOM 10638 N N . SER D 1 270 ? -54.425 30.848 166.901 1.00 17.79 269 SER D N 1
ATOM 10639 C CA . SER D 1 270 ? -53.877 30.658 165.552 1.00 20.75 269 SER D CA 1
ATOM 10640 C C . SER D 1 270 ? -54.928 30.955 164.476 1.00 21.52 269 SER D C 1
ATOM 10641 O O . SER D 1 270 ? -54.604 31.385 163.350 1.00 20.69 269 SER D O 1
ATOM 10644 N N . LYS D 1 271 ? -56.197 30.725 164.813 1.00 21.02 270 LYS D N 1
ATOM 10645 C CA . LYS D 1 271 ? -57.314 30.951 163.891 1.00 20.21 270 LYS D CA 1
ATOM 10646 C C . LYS D 1 271 ? -58.231 32.100 164.334 1.00 18.05 270 LYS D C 1
ATOM 10647 O O . LYS D 1 271 ? -59.314 32.307 163.790 1.00 18.04 270 LYS D O 1
ATOM 10653 N N . ASN D 1 272 ? -57.787 32.830 165.337 1.00 16.50 271 ASN D N 1
ATOM 10654 C CA . ASN D 1 272 ? -58.490 33.989 165.879 1.00 18.98 271 ASN D CA 1
ATOM 10655 C C . ASN D 1 272 ? -59.955 33.723 166.205 1.00 17.14 271 ASN D C 1
ATOM 10656 O O . ASN D 1 272 ? -60.806 34.598 166.012 1.00 17.71 271 ASN D O 1
ATOM 10661 N N . THR D 1 273 ? -60.228 32.524 166.730 1.00 14.50 272 THR D N 1
ATOM 10662 C CA . THR D 1 273 ? -61.603 32.088 167.000 1.00 12.76 272 THR D CA 1
ATOM 10663 C C . THR D 1 273 ? -61.715 31.482 168.376 1.00 11.23 272 THR D C 1
ATOM 10664 O O . THR D 1 273 ? -60.820 30.742 168.845 1.00 12.85 272 THR D O 1
ATOM 10668 N N . ARG D 1 274 ? -62.816 31.799 169.029 1.00 11.87 273 ARG D N 1
ATOM 10669 C CA . ARG D 1 274 ? -63.119 31.318 170.376 1.00 9.94 273 ARG D CA 1
ATOM 10670 C C . ARG D 1 274 ? -64.525 30.647 170.351 1.00 10.22 273 ARG D C 1
ATOM 10671 O O . ARG D 1 274 ? -65.474 31.199 169.790 1.00 13.33 273 ARG D O 1
ATOM 10679 N N . VAL D 1 275 ? -64.645 29.488 170.979 1.00 9.37 274 VAL D N 1
ATOM 10680 C CA . VAL D 1 275 ? -65.940 28.849 171.244 1.00 8.09 274 VAL D CA 1
ATOM 10681 C C . VAL D 1 275 ? -66.303 29.218 172.667 1.00 7.52 274 VAL D C 1
ATOM 10682 O O . VAL D 1 275 ? -65.470 29.074 173.555 1.00 9.69 274 VAL D O 1
ATOM 10686 N N . VAL D 1 276 ? -67.510 29.723 172.858 1.00 7.04 275 VAL D N 1
ATOM 10687 C CA . VAL D 1 276 ? -67.990 30.202 174.167 1.00 8.80 275 VAL D CA 1
ATOM 10688 C C . VAL D 1 276 ? -69.112 29.277 174.699 1.00 8.54 275 VAL D C 1
ATOM 10689 O O . VAL D 1 276 ? -70.057 28.962 173.960 1.00 8.68 275 VAL D O 1
ATOM 10693 N N . TYR D 1 277 ? -68.962 28.822 175.942 1.00 8.14 276 TYR D N 1
ATOM 10694 C CA . TYR D 1 277 ? -69.993 28.043 176.639 1.00 7.68 276 TYR D CA 1
ATOM 10695 C C . TYR D 1 277 ? -70.411 28.796 177.876 1.00 8.42 276 TYR D C 1
ATOM 10696 O O . TYR D 1 277 ? -69.753 28.676 178.924 1.00 8.01 276 TYR D O 1
ATOM 10705 N N . GLU D 1 278 ? -71.458 29.601 177.741 1.00 7.30 277 GLU D N 1
ATOM 10706 C CA . GLU D 1 278 ? -71.913 30.452 178.805 1.00 7.32 277 GLU D CA 1
ATOM 10707 C C . GLU D 1 278 ? -72.929 29.694 179.616 1.00 10.08 277 GLU D C 1
ATOM 10708 O O . GLU D 1 278 ? -73.797 29.009 179.047 1.00 11.61 277 GLU D O 1
ATOM 10722 N N . SER D 1 280 ? -75.736 29.695 183.084 1.00 12.65 279 SER D N 1
ATOM 10723 C CA . SER D 1 280 ? -76.511 30.508 184.055 1.00 13.56 279 SER D CA 1
ATOM 10724 C C . SER D 1 280 ? -76.020 30.210 185.483 1.00 12.61 279 SER D C 1
ATOM 10725 O O . SER D 1 280 ? -75.326 29.191 185.747 1.00 11.04 279 SER D O 1
ATOM 10728 N N . SER D 1 281 ? -76.420 31.100 186.390 1.00 12.18 280 SER D N 1
ATOM 10729 C CA A SER D 1 281 ? -76.002 31.033 187.783 0.60 13.08 280 SER D CA 1
ATOM 10730 C CA B SER D 1 281 ? -76.025 31.036 187.792 0.40 13.16 280 SER D CA 1
ATOM 10731 C C . SER D 1 281 ? -76.521 29.777 188.487 1.00 10.68 280 SER D C 1
ATOM 10732 O O . SER D 1 281 ? -76.041 29.439 189.557 1.00 10.77 280 SER D O 1
ATOM 10737 N N . GLU D 1 282 ? -77.496 29.077 187.895 1.00 10.03 281 GLU D N 1
ATOM 10738 C CA . GLU D 1 282 ? -77.926 27.787 188.467 1.00 9.64 281 GLU D CA 1
ATOM 10739 C C . GLU D 1 282 ? -76.823 26.726 188.473 1.00 10.17 281 GLU D C 1
ATOM 10740 O O . GLU D 1 282 ? -76.879 25.757 189.232 1.00 9.46 281 GLU D O 1
ATOM 10746 N N . TYR D 1 283 ? -75.854 26.882 187.584 1.00 9.12 282 TYR D N 1
ATOM 10747 C CA . TYR D 1 283 ? -74.711 25.964 187.511 1.00 7.87 282 TYR D CA 1
ATOM 10748 C C . TYR D 1 283 ? -73.580 26.512 188.400 1.00 9.53 282 TYR D C 1
ATOM 10749 O O . TYR D 1 283 ? -73.052 27.634 188.166 1.00 8.65 282 TYR D O 1
ATOM 10758 N N . LYS D 1 284 ? -73.265 25.733 189.442 1.00 8.79 283 LYS D N 1
ATOM 10759 C CA . LYS D 1 284 ? -72.417 26.170 190.580 1.00 9.74 283 LYS D CA 1
ATOM 10760 C C . LYS D 1 284 ? -71.072 25.475 190.618 1.00 9.40 283 LYS D C 1
ATOM 10761 O O . LYS D 1 284 ? -70.120 25.963 191.251 1.00 8.22 283 LYS D O 1
ATOM 10767 N N . TYR D 1 285 ? -71.002 24.345 189.919 1.00 7.66 284 TYR D N 1
ATOM 10768 C CA . TYR D 1 285 ? -69.820 23.509 189.842 1.00 6.95 284 TYR D CA 1
ATOM 10769 C C . TYR D 1 285 ? -69.581 23.070 188.414 1.00 7.87 284 TYR D C 1
ATOM 10770 O O . TYR D 1 285 ? -70.457 23.142 187.524 1.00 8.58 284 TYR D O 1
ATOM 10779 N N . LEU D 1 286 ? -68.377 22.574 188.218 1.00 7.29 285 LEU D N 1
ATOM 10780 C CA . LEU D 1 286 ? -67.957 22.096 186.924 1.00 7.07 285 LEU D CA 1
ATOM 10781 C C . LEU D 1 286 ? -66.847 21.062 187.033 1.00 6.42 285 LEU D C 1
ATOM 10782 O O . LEU D 1 286 ? -65.924 21.223 187.828 1.00 6.99 285 LEU D O 1
ATOM 10787 N N . VAL D 1 287 ? -66.953 20.027 186.187 1.00 6.83 286 VAL D N 1
ATOM 10788 C CA . VAL D 1 287 ? -65.915 19.008 186.051 1.00 5.57 286 VAL D CA 1
ATOM 10789 C C . VAL D 1 287 ? -65.329 19.222 184.668 1.00 8.17 286 VAL D C 1
ATOM 10790 O O . VAL D 1 287 ? -66.052 19.373 183.686 1.00 8.54 286 VAL D O 1
ATOM 10794 N N . ILE D 1 288 ? -64.004 19.291 184.618 1.00 6.25 287 ILE D N 1
ATOM 10795 C CA . ILE D 1 288 ? -63.287 19.231 183.347 1.00 6.28 287 ILE D CA 1
ATOM 10796 C C . ILE D 1 288 ? -62.532 17.864 183.288 1.00 8.63 287 ILE D C 1
ATOM 10797 O O . ILE D 1 288 ? -61.858 17.463 184.250 1.00 9.67 287 ILE D O 1
ATOM 10802 N N . TRP D 1 289 ? -62.789 17.126 182.207 1.00 9.36 288 TRP D N 1
ATOM 10803 C CA . TRP D 1 289 ? -62.209 15.802 181.982 1.00 9.19 288 TRP D CA 1
ATOM 10804 C C . TRP D 1 289 ? -61.869 15.687 180.487 1.00 8.46 288 TRP D C 1
ATOM 10805 O O . TRP D 1 289 ? -62.727 15.830 179.619 1.00 10.57 288 TRP D O 1
ATOM 10816 N N . ASN D 1 290 ? -60.593 15.461 180.187 1.00 8.59 289 ASN D N 1
ATOM 10817 C CA . ASN D 1 290 ? -60.164 15.416 178.791 1.00 8.84 289 ASN D CA 1
ATOM 10818 C C . ASN D 1 290 ? -59.766 14.012 178.289 1.00 12.86 289 ASN D C 1
ATOM 10819 O O . ASN D 1 290 ? -59.129 13.924 177.236 1.00 12.93 289 ASN D O 1
ATOM 10824 N N . ASP D 1 291 ? -60.169 12.951 178.999 1.00 13.86 290 ASP D N 1
ATOM 10825 C CA . ASP D 1 291 ? -59.939 11.552 178.550 1.00 15.55 290 ASP D CA 1
ATOM 10826 C C . ASP D 1 291 ? -58.454 11.388 178.143 1.00 16.63 290 ASP D C 1
ATOM 10827 O O . ASP D 1 291 ? -58.136 10.956 177.037 1.00 15.99 290 ASP D O 1
ATOM 10840 N N . GLY D 1 293 ? -56.340 13.582 177.220 1.00 14.87 292 GLY D N 1
ATOM 10841 C CA . GLY D 1 293 ? -55.894 14.742 176.431 1.00 17.88 292 GLY D CA 1
ATOM 10842 C C . GLY D 1 293 ? -55.421 14.443 175.016 1.00 17.43 292 GLY D C 1
ATOM 10843 O O . GLY D 1 293 ? -55.046 15.343 174.262 1.00 17.90 292 GLY D O 1
ATOM 10844 N N . ASP D 1 294 ? -55.473 13.179 174.641 1.00 17.85 293 ASP D N 1
ATOM 10845 C CA . ASP D 1 294 ? -54.927 12.739 173.350 1.00 17.07 293 ASP D CA 1
ATOM 10846 C C . ASP D 1 294 ? -55.958 12.261 172.361 1.00 16.03 293 ASP D C 1
ATOM 10847 O O . ASP D 1 294 ? -55.591 11.646 171.343 1.00 18.00 293 ASP D O 1
ATOM 10852 N N . LYS D 1 295 ? -57.239 12.578 172.583 1.00 11.17 294 LYS D N 1
ATOM 10853 C CA . LYS D 1 295 ? -58.291 12.112 171.710 1.00 12.71 294 LYS D CA 1
ATOM 10854 C C . LYS D 1 295 ? -59.048 13.210 170.973 1.00 14.00 294 LYS D C 1
ATOM 10855 O O . LYS D 1 295 ? -60.120 12.955 170.453 1.00 15.32 294 LYS D O 1
ATOM 10861 N N . LYS D 1 296 ? -58.481 14.420 170.948 1.00 12.71 295 LYS D N 1
ATOM 10862 C CA . LYS D 1 296 ? -59.032 15.542 170.143 1.00 13.73 295 LYS D CA 1
ATOM 10863 C C . LYS D 1 296 ? -60.392 16.032 170.650 1.00 11.63 295 LYS D C 1
ATOM 10864 O O . LYS D 1 296 ? -61.172 16.605 169.890 1.00 12.35 295 LYS D O 1
ATOM 10870 N N . TYR D 1 297 ? -60.637 15.855 171.954 1.00 10.92 296 TYR D N 1
ATOM 10871 C CA . TYR D 1 297 ? -61.821 16.389 172.607 1.00 11.47 296 TYR D CA 1
ATOM 10872 C C . TYR D 1 297 ? -61.592 16.583 174.081 1.00 10.93 296 TYR D C 1
ATOM 10873 O O . TYR D 1 297 ? -60.635 16.041 174.658 1.00 12.07 296 TYR D O 1
ATOM 10882 N N . ALA D 1 298 ? -62.481 17.342 174.701 1.00 8.98 297 ALA D N 1
ATOM 10883 C CA . ALA D 1 298 ? -62.496 17.508 176.141 1.00 10.08 297 ALA D CA 1
ATOM 10884 C C . ALA D 1 298 ? -63.934 17.740 176.583 1.00 9.16 297 ALA D C 1
ATOM 10885 O O . ALA D 1 298 ? -64.735 18.329 175.809 1.00 8.93 297 ALA D O 1
ATOM 10887 N N . CYS D 1 299 ? -64.261 17.245 177.775 1.00 8.14 298 CYS D N 1
ATOM 10888 C CA . CYS D 1 299 ? -65.566 17.442 178.391 1.00 8.64 298 CYS D CA 1
ATOM 10889 C C . CYS D 1 299 ? -65.508 18.538 179.426 1.00 8.55 298 CYS D C 1
ATOM 10890 O O . CYS D 1 299 ? -64.630 18.549 180.304 1.00 9.23 298 CYS D O 1
ATOM 10893 N N . ILE D 1 300 ? -66.441 19.470 179.279 1.00 8.62 299 ILE D N 1
ATOM 10894 C CA . ILE D 1 300 ? -66.585 20.587 180.187 1.00 9.14 299 ILE D CA 1
ATOM 10895 C C . ILE D 1 300 ? -68.008 20.461 180.720 1.00 8.90 299 ILE D C 1
ATOM 10896 O O . ILE D 1 300 ? -68.964 20.648 179.966 1.00 9.43 299 ILE D O 1
ATOM 10901 N N . GLU D 1 301 ? -68.124 20.110 181.993 1.00 9.90 300 GLU D N 1
ATOM 10902 C CA . GLU D 1 301 ? -69.359 19.524 182.556 1.00 7.56 300 GLU D CA 1
ATOM 10903 C C . GLU D 1 301 ? -69.946 20.380 183.665 1.00 7.51 300 GLU D C 1
ATOM 10904 O O . GLU D 1 301 ? -69.595 20.211 184.827 1.00 8.58 300 GLU D O 1
ATOM 10910 N N . PRO D 1 302 ? -70.867 21.273 183.326 1.00 7.67 301 PRO D N 1
ATOM 10911 C CA . PRO D 1 302 ? -71.502 22.065 184.376 1.00 8.95 301 PRO D CA 1
ATOM 10912 C C . PRO D 1 302 ? -72.435 21.256 185.236 1.00 8.61 301 PRO D C 1
ATOM 10913 O O . PRO D 1 302 ? -73.035 20.268 184.761 1.00 8.81 301 PRO D O 1
ATOM 10917 N N . GLN D 1 303 ? -72.558 21.658 186.502 1.00 7.92 302 GLN D N 1
ATOM 10918 C CA . GLN D 1 303 ? -73.401 20.970 187.438 1.00 7.40 302 GLN D CA 1
ATOM 10919 C C . GLN D 1 303 ? -74.056 21.967 188.364 1.00 8.06 302 GLN D C 1
ATOM 10920 O O . GLN D 1 303 ? -73.446 22.973 188.732 1.00 8.51 302 GLN D O 1
ATOM 10926 N N . THR D 1 304 ? -75.278 21.644 188.784 1.00 8.61 303 THR D N 1
ATOM 10927 C CA . THR D 1 304 ? -75.992 22.460 189.764 1.00 7.80 303 THR D CA 1
ATOM 10928 C C . THR D 1 304 ? -75.444 22.334 191.185 1.00 9.91 303 THR D C 1
ATOM 10929 O O . THR D 1 304 ? -75.679 23.212 192.023 1.00 9.53 303 THR D O 1
ATOM 10933 N N . SER D 1 305 ? -74.671 21.276 191.449 1.00 7.40 304 SER D N 1
ATOM 10934 C CA . SER D 1 305 ? -74.194 20.988 192.777 1.00 9.31 304 SER D CA 1
ATOM 10935 C C . SER D 1 305 ? -72.880 20.215 192.702 1.00 9.97 304 SER D C 1
ATOM 10936 O O . SER D 1 305 ? -72.475 19.726 191.638 1.00 8.53 304 SER D O 1
ATOM 10939 N N . ILE D 1 306 ? -72.205 20.127 193.832 1.00 8.99 305 ILE D N 1
ATOM 10940 C CA . ILE D 1 306 ? -70.962 19.388 193.902 1.00 7.22 305 ILE D CA 1
ATOM 10941 C C . ILE D 1 306 ? -71.212 17.892 193.649 1.00 6.41 305 ILE D C 1
ATOM 10942 O O . ILE D 1 306 ? -72.336 17.388 193.791 1.00 8.69 305 ILE D O 1
ATOM 10947 N N . ILE D 1 307 ? -70.178 17.185 193.202 1.00 7.51 306 ILE D N 1
ATOM 10948 C CA . ILE D 1 307 ? -70.251 15.735 193.119 1.00 6.81 306 ILE D CA 1
ATOM 10949 C C . ILE D 1 307 ? -70.717 15.193 194.491 1.00 6.95 306 ILE D C 1
ATOM 10950 O O . ILE D 1 307 ? -70.179 15.627 195.511 1.00 8.47 306 ILE D O 1
ATOM 10955 N N . ASN D 1 308 ? -71.640 14.220 194.497 1.00 8.15 307 ASN D N 1
ATOM 10956 C CA . ASN D 1 308 ? -72.115 13.543 195.720 1.00 7.97 307 ASN D CA 1
ATOM 10957 C C . ASN D 1 308 ? -72.840 14.495 196.664 1.00 8.15 307 ASN D C 1
ATOM 10958 O O . ASN D 1 308 ? -72.868 14.289 197.880 1.00 8.35 307 ASN D O 1
ATOM 10963 N N . SER D 1 309 ? -73.426 15.561 196.091 1.00 8.24 308 SER D N 1
ATOM 10964 C CA . SER D 1 309 ? -74.060 16.626 196.889 1.00 9.61 308 SER D CA 1
ATOM 10965 C C . SER D 1 309 ? -75.141 16.171 197.889 1.00 8.10 308 SER D C 1
ATOM 10966 O O . SER D 1 309 ? -75.229 16.771 198.949 1.00 10.30 308 SER D O 1
ATOM 10969 N N . PRO D 1 310 ? -75.919 15.106 197.587 1.00 9.33 309 PRO D N 1
ATOM 10970 C CA . PRO D 1 310 ? -76.893 14.685 198.610 1.00 11.39 309 PRO D CA 1
ATOM 10971 C C . PRO D 1 310 ? -76.280 14.139 199.913 1.00 11.08 309 PRO D C 1
ATOM 10972 O O . PRO D 1 310 ? -76.965 14.052 200.948 1.00 12.50 309 PRO D O 1
ATOM 10976 N N . ASN D 1 311 ? -75.006 13.772 199.872 1.00 12.27 310 ASN D N 1
ATOM 10977 C CA . ASN D 1 311 ? -74.312 13.145 200.996 1.00 11.71 310 ASN D CA 1
ATOM 10978 C C . ASN D 1 311 ? -73.258 14.024 201.677 1.00 14.49 310 ASN D C 1
ATOM 10979 O O . ASN D 1 311 ? -72.807 13.711 202.776 1.00 11.98 310 ASN D O 1
ATOM 10984 N N . VAL D 1 312 ? -72.823 15.100 201.029 1.00 11.62 311 VAL D N 1
ATOM 10985 C CA . VAL D 1 312 ? -71.650 15.829 201.543 1.00 14.13 311 VAL D CA 1
ATOM 10986 C C . VAL D 1 312 ? -71.980 16.519 202.860 1.00 16.90 311 VAL D C 1
ATOM 10987 O O . VAL D 1 312 ? -73.124 16.925 203.092 1.00 17.65 311 VAL D O 1
ATOM 10991 N N A LYS D 1 313 ? -70.976 16.622 203.728 0.60 16.99 312 LYS D N 1
ATOM 10992 N N B LYS D 1 313 ? -70.978 16.696 203.720 0.40 16.82 312 LYS D N 1
ATOM 10993 C CA A LYS D 1 313 ? -71.117 17.368 204.968 0.60 20.40 312 LYS D CA 1
ATOM 10994 C CA B LYS D 1 313 ? -71.193 17.343 205.021 0.40 19.25 312 LYS D CA 1
ATOM 10995 C C A LYS D 1 313 ? -70.658 18.795 204.716 0.60 19.50 312 LYS D C 1
ATOM 10996 C C B LYS D 1 313 ? -71.370 18.867 204.947 0.40 18.15 312 LYS D C 1
ATOM 10997 O O A LYS D 1 313 ? -69.664 19.259 205.282 0.60 21.26 312 LYS D O 1
ATOM 10998 O O B LYS D 1 313 ? -71.680 19.511 205.955 0.40 17.13 312 LYS D O 1
ATOM 11009 N N . LEU D 1 314 ? -71.299 19.416 203.740 1.00 18.96 313 LEU D N 1
ATOM 11010 C CA . LEU D 1 314 ? -71.242 20.847 203.527 1.00 16.06 313 LEU D CA 1
ATOM 11011 C C . LEU D 1 314 ? -72.654 21.376 203.665 1.00 15.84 313 LEU D C 1
ATOM 11012 O O . LEU D 1 314 ? -73.597 20.633 203.408 1.00 17.73 313 LEU D O 1
ATOM 11017 N N . ASP D 1 315 ? -72.816 22.641 204.050 1.00 15.58 314 ASP D N 1
ATOM 11018 C CA A ASP D 1 315 ? -74.117 23.337 204.021 0.60 16.88 314 ASP D CA 1
ATOM 11019 C CA B ASP D 1 315 ? -74.162 23.193 204.055 0.40 17.04 314 ASP D CA 1
ATOM 11020 C C . ASP D 1 315 ? -74.676 23.319 202.616 1.00 15.46 314 ASP D C 1
ATOM 11021 O O . ASP D 1 315 ? -73.905 23.302 201.646 1.00 14.05 314 ASP D O 1
ATOM 11030 N N . ARG D 1 316 ? -75.997 23.392 202.476 1.00 13.70 315 ARG D N 1
ATOM 11031 C CA . ARG D 1 316 ? -76.601 23.452 201.140 1.00 15.87 315 ARG D CA 1
ATOM 11032 C C . ARG D 1 316 ? -76.255 24.692 200.379 1.00 14.42 315 ARG D C 1
ATOM 11033 O O . ARG D 1 316 ? -76.200 24.677 199.148 1.00 13.67 315 ARG D O 1
ATOM 11041 N N . SER D 1 317 ? -76.001 25.778 201.100 1.00 14.21 316 SER D N 1
ATOM 11042 C CA . SER D 1 317 ? -75.620 26.995 200.438 1.00 15.24 316 SER D CA 1
ATOM 11043 C C . SER D 1 317 ? -74.262 26.825 199.727 1.00 14.84 316 SER D C 1
ATOM 11044 O O . SER D 1 317 ? -74.016 27.484 198.757 1.00 19.49 316 SER D O 1
ATOM 11047 N N . VAL D 1 318 ? -73.405 25.944 200.224 1.00 13.42 317 VAL D N 1
ATOM 11048 C CA . VAL D 1 318 ? -72.145 25.631 199.573 1.00 12.25 317 VAL D CA 1
ATOM 11049 C C . VAL D 1 318 ? -72.290 24.499 198.538 1.00 11.53 317 VAL D C 1
ATOM 11050 O O . VAL D 1 318 ? -71.804 24.594 197.409 1.00 13.04 317 VAL D O 1
ATOM 11054 N N . SER D 1 319 ? -72.919 23.411 198.936 1.00 10.57 318 SER D N 1
ATOM 11055 C CA . SER D 1 319 ? -72.986 22.226 198.062 1.00 12.55 318 SER D CA 1
ATOM 11056 C C . SER D 1 319 ? -73.818 22.418 196.801 1.00 12.39 318 SER D C 1
ATOM 11057 O O . SER D 1 319 ? -73.545 21.786 195.780 1.00 8.83 318 SER D O 1
ATOM 11060 N N . GLY D 1 320 ? -74.872 23.230 196.894 1.00 11.60 319 GLY D N 1
ATOM 11061 C CA . GLY D 1 320 ? -75.839 23.381 195.816 1.00 10.25 319 GLY D CA 1
ATOM 11062 C C . GLY D 1 320 ? -76.942 22.345 195.740 1.00 11.60 319 GLY D C 1
ATOM 11063 O O . GLY D 1 320 ? -77.764 22.410 194.851 1.00 11.95 319 GLY D O 1
ATOM 11064 N N . PHE D 1 321 ? -76.940 21.357 196.622 1.00 10.95 320 PHE D N 1
ATOM 11065 C CA . PHE D 1 321 ? -78.008 20.371 196.632 1.00 10.17 320 PHE D CA 1
ATOM 11066 C C . PHE D 1 321 ? -79.301 21.090 196.933 1.00 11.61 320 PHE D C 1
ATOM 11067 O O . PHE D 1 321 ? -79.334 22.014 197.767 1.00 11.43 320 PHE D O 1
ATOM 11075 N N . LYS D 1 322 ? -80.342 20.702 196.204 1.00 13.04 321 LYS D N 1
ATOM 11076 C CA A LYS D 1 322 ? -81.663 21.337 196.240 0.50 15.96 321 LYS D CA 1
ATOM 11077 C CA B LYS D 1 322 ? -81.657 21.315 196.375 0.50 15.36 321 LYS D CA 1
ATOM 11078 C C . LYS D 1 322 ? -82.705 20.244 196.193 1.00 13.47 321 LYS D C 1
ATOM 11079 O O . LYS D 1 322 ? -82.425 19.143 195.767 1.00 11.14 321 LYS D O 1
ATOM 11090 N N . THR D 1 323 ? -83.925 20.584 196.549 1.00 12.24 322 THR D N 1
ATOM 11091 C CA . THR D 1 323 ? -85.035 19.694 196.311 1.00 11.48 322 THR D CA 1
ATOM 11092 C C . THR D 1 323 ? -86.213 20.507 195.699 1.00 11.18 322 THR D C 1
ATOM 11093 O O . THR D 1 323 ? -86.276 21.742 195.820 1.00 14.63 322 THR D O 1
ATOM 11097 N N . LEU D 1 324 ? -87.094 19.829 194.995 1.00 12.12 323 LEU D N 1
ATOM 11098 C CA . LEU D 1 324 ? -88.281 20.447 194.394 1.00 12.10 323 LEU D CA 1
ATOM 11099 C C . LEU D 1 324 ? -89.556 19.989 195.118 1.00 14.69 323 LEU D C 1
ATOM 11100 O O . LEU D 1 324 ? -89.800 18.792 195.298 1.00 13.85 323 LEU D O 1
ATOM 11105 N N . LYS D 1 325 ? -90.372 20.957 195.519 1.00 14.43 324 LYS D N 1
ATOM 11106 C CA . LYS D 1 325 ? -91.694 20.655 196.028 1.00 14.70 324 LYS D CA 1
ATOM 11107 C C . LYS D 1 325 ? -92.550 20.050 194.921 1.00 12.48 324 LYS D C 1
ATOM 11108 O O . LYS D 1 325 ? -92.255 20.208 193.743 1.00 11.66 324 LYS D O 1
ATOM 11114 N N . PRO D 1 326 ? -93.652 19.353 195.287 1.00 14.61 325 PRO D N 1
ATOM 11115 C CA . PRO D 1 326 ? -94.625 18.938 194.284 1.00 15.85 325 PRO D CA 1
ATOM 11116 C C . PRO D 1 326 ? -95.062 20.083 193.377 1.00 15.82 325 PRO D C 1
ATOM 11117 O O . PRO D 1 326 ? -95.381 21.172 193.871 1.00 17.52 325 PRO D O 1
ATOM 11121 N N . ASN D 1 327 ? -95.049 19.794 192.078 1.00 16.99 326 ASN D N 1
ATOM 11122 C CA A ASN D 1 327 ? -95.343 20.742 191.002 0.60 17.96 326 ASN D CA 1
ATOM 11123 C CA B ASN D 1 327 ? -95.355 20.732 190.991 0.40 18.28 326 ASN D CA 1
ATOM 11124 C C . ASN D 1 327 ? -94.382 21.902 190.840 1.00 17.81 326 ASN D C 1
ATOM 11125 O O . ASN D 1 327 ? -94.653 22.815 190.086 1.00 18.54 326 ASN D O 1
ATOM 11134 N N . GLU D 1 328 ? -93.250 21.870 191.540 1.00 15.55 327 GLU D N 1
ATOM 11135 C CA . GLU D 1 328 ? -92.281 22.944 191.426 1.00 13.80 327 GLU D CA 1
ATOM 11136 C C . GLU D 1 328 ? -91.289 22.531 190.322 1.00 13.97 327 GLU D C 1
ATOM 11137 O O . GLU D 1 328 ? -91.061 21.340 190.141 1.00 12.97 327 GLU D O 1
ATOM 11143 N N . SER D 1 329 ? -90.789 23.517 189.575 1.00 13.01 328 SER D N 1
ATOM 11144 C CA A SER D 1 329 ? -89.799 23.299 188.511 0.60 13.55 328 SER D CA 1
ATOM 11145 C CA B SER D 1 329 ? -89.793 23.278 188.527 0.40 13.42 328 SER D CA 1
ATOM 11146 C C . SER D 1 329 ? -88.457 23.960 188.789 1.00 13.19 328 SER D C 1
ATOM 11147 O O . SER D 1 329 ? -88.352 24.920 189.551 1.00 13.95 328 SER D O 1
ATOM 11152 N N . TRP D 1 330 ? -87.423 23.421 188.154 1.00 12.48 329 TRP D N 1
ATOM 11153 C CA . TRP D 1 330 ? -86.081 23.974 188.134 1.00 12.10 329 TRP D CA 1
ATOM 11154 C C . TRP D 1 330 ? -85.808 24.232 186.645 1.00 12.00 329 TRP D C 1
ATOM 11155 O O . TRP D 1 330 ? -86.233 23.447 185.811 1.00 10.17 329 TRP D O 1
ATOM 11166 N N . SER D 1 331 ? -85.104 25.315 186.340 1.00 10.28 330 SER D N 1
ATOM 11167 C CA A SER D 1 331 ? -84.661 25.592 184.972 0.60 10.55 330 SER D CA 1
ATOM 11168 C CA B SER D 1 331 ? -84.624 25.545 184.977 0.40 10.30 330 SER D CA 1
ATOM 11169 C C . SER D 1 331 ? -83.267 26.226 184.989 1.00 13.37 330 SER D C 1
ATOM 11170 O O . SER D 1 331 ? -82.965 27.071 185.860 1.00 12.45 330 SER D O 1
ATOM 11175 N N . GLY D 1 332 ? -82.456 25.867 184.002 1.00 9.35 331 GLY D N 1
ATOM 11176 C CA . GLY D 1 332 ? -81.150 26.457 183.811 1.00 9.43 331 GLY D CA 1
ATOM 11177 C C . GLY D 1 332 ? -80.966 26.748 182.332 1.00 10.66 331 GLY D C 1
ATOM 11178 O O . GLY D 1 332 ? -81.536 26.069 181.497 1.00 9.59 331 GLY D O 1
ATOM 11179 N N . VAL D 1 333 ? -80.120 27.733 182.017 1.00 10.44 332 VAL D N 1
ATOM 11180 C CA . VAL D 1 333 ? -79.899 28.149 180.631 1.00 9.68 332 VAL D CA 1
ATOM 11181 C C . VAL D 1 333 ? -78.384 28.127 180.361 1.00 13.29 332 VAL D C 1
ATOM 11182 O O . VAL D 1 333 ? -77.596 28.650 181.155 1.00 13.05 332 VAL D O 1
ATOM 11186 N N . CYS D 1 334 ? -77.991 27.536 179.240 1.00 8.89 333 CYS D N 1
ATOM 11187 C CA . CYS D 1 334 ? -76.621 27.672 178.726 1.00 9.67 333 CYS D CA 1
ATOM 11188 C C . CYS D 1 334 ? -76.664 28.136 177.253 1.00 9.15 333 CYS D C 1
ATOM 11189 O O . CYS D 1 334 ? -77.690 28.011 176.595 1.00 10.20 333 CYS D O 1
ATOM 11192 N N . LYS D 1 335 ? -75.570 28.747 176.805 1.00 7.81 334 LYS D N 1
ATOM 11193 C CA . LYS D 1 335 ? -75.456 29.206 175.452 1.00 9.29 334 LYS D CA 1
ATOM 11194 C C . LYS D 1 335 ? -74.139 28.713 174.882 1.00 10.33 334 LYS D C 1
ATOM 11195 O O . LYS D 1 335 ? -73.119 28.725 175.590 1.00 9.91 334 LYS D O 1
ATOM 11201 N N . LEU D 1 336 ? -74.154 28.335 173.600 1.00 8.19 335 LEU D N 1
ATOM 11202 C CA . LEU D 1 336 ? -72.915 27.960 172.892 1.00 8.66 335 LEU D CA 1
ATOM 11203 C C . LEU D 1 336 ? -72.857 28.815 171.641 1.00 10.54 335 LEU D C 1
ATOM 11204 O O . LEU D 1 336 ? -73.842 28.867 170.856 1.00 9.34 335 LEU D O 1
ATOM 11209 N N . TYR D 1 337 ? -71.723 29.455 171.423 1.00 8.77 336 TYR D N 1
ATOM 11210 C CA . TYR D 1 337 ? -71.559 30.284 170.243 1.00 9.04 336 TYR D CA 1
ATOM 11211 C C . TYR D 1 337 ? -70.098 30.460 169.911 1.00 12.46 336 TYR D C 1
ATOM 11212 O O . TYR D 1 337 ? -69.240 30.156 170.720 1.00 10.24 336 TYR D O 1
ATOM 11221 N N . ILE D 1 338 ? -69.852 30.998 168.717 1.00 11.96 337 ILE D N 1
ATOM 11222 C CA . ILE D 1 338 ? -68.526 31.228 168.186 1.00 9.44 337 ILE D CA 1
ATOM 11223 C C . ILE D 1 338 ? -68.310 32.709 168.082 1.00 13.83 337 ILE D C 1
ATOM 11224 O O . ILE D 1 338 ? -69.208 33.424 167.648 1.00 15.80 337 ILE D O 1
ATOM 11229 N N . GLU D 1 339 ? -67.124 33.183 168.442 1.00 14.10 338 GLU D N 1
ATOM 11230 C CA . GLU D 1 339 ? -66.827 34.604 168.244 1.00 17.53 338 GLU D CA 1
ATOM 11231 C C . GLU D 1 339 ? -65.391 34.815 167.810 1.00 15.25 338 GLU D C 1
ATOM 11232 O O . GLU D 1 339 ? -64.521 33.950 167.994 1.00 14.34 338 GLU D O 1
ATOM 11238 N N . ASN D 1 340 ? -65.150 35.973 167.190 1.00 17.23 339 ASN D N 1
ATOM 11239 C CA . ASN D 1 340 ? -63.803 36.370 166.789 1.00 19.68 339 ASN D CA 1
ATOM 11240 C C . ASN D 1 340 ? -63.029 36.811 167.995 1.00 21.84 339 ASN D C 1
ATOM 11241 O O . ASN D 1 340 ? -63.601 37.398 168.907 1.00 22.63 339 ASN D O 1
#

Solvent-accessible surface area: 59348 Å² total

InterPro domains:
  IPR008183 Aldose 1-/Glucose-6-phosphate 1-epimerase [PF01263] (19-335)
  IPR011013 Galactose mutarotase-like domain superfamily [SSF74650] (15-337)
  IPR014718 Glycoside hydrolase-type carbohydrate-binding [G3DSA:2.70.98.10] (1-340)

Secondary structure (DSSP, 8-state):
-TT-EEEEEEETTTEEEEEEEETTEEEEEETTTTTEEEEEEETTTTEE-B----TT--HHHHHHSGGGSS--EESS-SEEETTEEEETTEEEE---SBTTTTEEES-SGGGS--EEEEEEEETTEEEEEEEEEE-TTSTTTTTS---EEEEEEEEEETTEEEEEEEEEE-SS---B--EE--EEESS-BTT--GGGEEEEE-EEEEEEE-TTS-EEEEEE---GGGGGGGTT-B-TTSS--EEEEEE--EEETTEEE-SEEEEEGGGTEEEEE--TT--EEEEE----SSEEEEEEESS-TTGGG-SS-HHHH--B---TT-EEEEEEEEEEE-/-TT-EEEEEEETTTEEEEEEEETTEEEEEETTTTTEEEEEEETTTTEE-B----TT--HHHHHH-GGGSS--EESS-SEEETTEEEETTEEEE---SBTTTTEEES-SGGGS--EEEEEEEETTEEEEEEEEEE-TTSTTGGGS---EEEEEEEEEETTEEEEEEEEEE-SS---B--EE--EEESS-BTT--GGGEEEEE-EEEEEEE-TTS-EEEEEE---GGGGGGGTT-B-TTSS--EEEEEE--EEETTEEE-SEEEEEGGGTEEEEE--TT--EEEEE----SSEEEEEEESS-TTTTTSSS-HHHH--B-PPTT-EEEEEEEEEEE-/-TT-EEEEEEETTTEEEEEEEETTEEEEEETTTTTEEEEEEETTTTEE-B----TT--HHHHHHSGGGSS--EESS-SEEETTEEEETTEEEE---SBTTTTEEES-SGGGS--EEEEEEEETTEEEEEEEEEE-TTSTTTTTS---EEEEEEEEEETTEEEEEEEEEE-SS---B--EE--EEESS-BTT--GGGEEEEE-EEEEEEE-TTS-EEEEEE---GGGGGGGTT-B-TTSS--EEEEEE--EEETTEEE-SEEEEEGGGTEEEEE--TT--EEEEE----SSEEEEEEESS-TTTTT-SS-HHHH--B---TT-EEEEEEEEEEE-/-TT-EEEEEEETTTEEEEEEEETTEEEEEETTTTTEEEEEEEGGGTEE-B----TT--HHHHHH-GGGSS--EESS-SEEETTEEEETTEEEE---SBTTTTEEES-SGGGS--EEEEEEEETTEEEEEEEEEE-TTSTTTTTS---EEEEEEEEEETTEEEEEEEEEE-SS---B--EE--EEESS-BTT--GGGEEEEE-EEEEEEE-TTS-EEEEEE---GGGGGGGTT-B-GGGS--EEEEEE--EEETTEEE-SEEEEEGGGTEEEEE--TT--EEEEE----SSEEEEEEESS-TTTTT-SS-HHHH--B---TT-EEEEEEEEEEE-